Protein AF-0000000078125595 (afdb_homodimer)

Sequence (808 aa):
MGKLLESARPFLRGELESIDKNLPSLVKVLQSVGAGECWHKHGTFLEHLVDIYRILKIWKAPDSVCLCGLFHSAYSNSYVNLAIFDPSTGRDVVRRHVGEAAERLIHLFCIVPRQPLIHDDLLFHYTDDELRDHLKQSEAAVSGDSDDNCNCNWRKKVQSLVPADGIRVKHIKTGEDVLVSRRIVATFVMMTMADFSDQLFGFQDALFDNGDGRLEFTGNKYGALWPGDGKPGLWMNSISRMAALYTLLVREEQVFIRERGGDANLNISRDENLQLVVPPVFENCTRVLDAGEQLAARDLYWEAVCDSDSHDSASLLNSCIEKNPFIGEPHVVLGQAYLTQRKYEEAEKEAETGLRLLLEWASSWDKRMSWQGWIAWARVLLMKARERSWPQTSWGILNLGLVEMGKLLESARPFLRGELESIDKNLPSLVKVLQSVGAGECWHKHGTFLEHLVDIYRILKIWKAPDSVCLCGLFHSAYSNSYVNLAIFDPSTGRDVVRRHVGEAAERLIHLFCIVPRQPLIHDDLLFHYTDDELRDHLKQSEAAVSGDSDDNCNCNWRKKVQSLVPADGIRVKHIKTGEDVLVSRRIVATFVMMTMADFSDQLFGFQDALFDNGDGRLEFTGNKYGALWPGDGKPGLWMNSISRMAALYTLLVREEQVFIRERGGDANLNISRDENLQLVVPPVFENCTRVLDAGEQLAARDLYWEAVCDSDSHDSASLLNSCIEKNPFIGEPHVVLGQAYLTQRKYEEAEKEAETGLRLLLEWASSWDKRMSWQGWIAWARVLLMKARERSWPQTSWGILNLGLVE

pLDDT: mean 91.84, std 10.8, range [42.28, 98.88]

Foldseek 3Di:
DVVLCVQCVCVLVVVVCVLPVLRVVLLVLLVVLPQQVDDDQLHTSSVLLVLLLLQCVSLVFDLLLSLCSNQLQCCHAPPDNDHSDDVPDDLVVVCVRRNDSNSVLSVCSRFFPLVCLLQVLFLVVDDLVRLLVLLVVLVCLQVVVDPPPPPDPNLVVLCVSANQLADWGAGPPPGDTDGDALVSNLSSLVSVLLSCLARDAVQQCQCQVVLLLQPNSNRHNVVRDPPHPLFQGSCQQVSLSSLSSSVSSLSSVVSVQVVVPHPPDQDVSNPSVGDRGFQPAPNRSNDRAHSNLQSQLSVLQCCLVPPDDLVVNLVSLVSSCVSPVLAQQSLLSNLVSCLLVLVLVSSLVSLVSSLVSLSSSSAHSRPVDGSSVSNFSSVLSNVCSVVSDDDPDPVRVVPGGDPD/DVVLCVQCVCVLVVVVCVLPVLRVVLLVLLVVLPQQVDDDQLHTSSVLLVLLLLQCVSLVFDLLLSLCSNQLQCCHAPPDPDHSDDVPDDLVVVCVRRNDSNSVLSVCSRFFPLVCLLPVLFLVVDDLVRLLVLLVVLVCLQVPVDPPPPPDPNLVVLCVSANQLADWGAGPPPGDTDGDALVSNLSSLVSVLLSCLARDAVQQCQCQVVLLLQPNSNRHNVVRDPPHPLFQGSCQQVSLSSLSSSVSSLSSNVSVQVVVPHPPDQDVSNPSVGDDGFQPACNRSNDRAHSNLQSQLSVLQCCLVPPDDLVVNLVSLVSSCVSPVLAQQSLLSNLVSCLLVLVLVSSLVSLVSSLVSLSSSSAHSRPVDGSSVSNFSSVLSNVCSVVSDDDPDPVRVVPGGDPD

Radius of gyration: 28.15 Å; Cα contacts (8 Å, |Δi|>4): 1427; chains: 2; bounding box: 60×98×60 Å

Nearest PDB structures (foldseek):
  6hpg-assembly1_A  TM=8.555E-01  e=2.573E-01  Arabidopsis thaliana
  6q3q-assembly1_B  TM=5.707E-01  e=4.550E-01  Arabidopsis
  3uq3-assembly1_A  TM=3.865E-01  e=7.701E-01  Saccharomyces cerevisiae S288C
  7kw7-assembly1_E  TM=2.885E-01  e=3.497E-01  Homo sapiens
  8sxg-assembly1_C  TM=3.159E-01  e=5.422E-01  Pseudomonas aeruginosa

Secondary structure (DSSP, 8-state):
-HHHHHHHHHHHHT-HHHH-TTHHHHHHHHHHTTGGGSEETTEEHHHHHHHHHHHHHHTT--HHHHHHHHTTTTT--SS-S--SS-TT--HHHHHHHH-HHHHHHHHHHHHS-HHIIIIITTGGG--HHHHHHHHHHHHHHHHT--------HHHHHHHHHS-TT-EEEE-TTT--EEEE-HHHHHHHHHHHHHHHHHH-BHHHHHHTT-TTS--------TTPPSSTT-PBPS-HHHHHHHHHHHHHHHHHHHHHHHHTT-TTS--GGGTTTS-----SHHHHHT----HHHHHHHHHHHHHHHHT--HHHHHHHHHHHHHH-TT-SHHHHHHHHHHHHTT-HHHHHHHHHHHHHHHHHHTS-SSTTS-HHHHHHHHHHHHHHHHHT----SHHHHHT-----/-HHHHHHHHHHHHT-HHHH-TTHHHHHHHHHHTTGGGSEETTEEHHHHHHHHHHHHHHTT--HHHHHHHHTTTTT--SS-S--SS-TT--HHHHHHHH-HHHHHHHHHHHHS-HHIIIIITTGGG--HHHHHHHHHHHHHHHHT--------HHHHHHHHHS-TT-EEEE-TTT--EEEE-HHHHHHHHHHHHHHHHHH-BHHHHHHTT-TTS--------TTPPSSTT-PBPS-HHHHHHHHHHHHHHHHHHHHHHHHTT-TTS--GGGTTTSPPP--SHHHHHT----HHHHHHHHHHHHHHHHT--HHHHHHHHHHHHHH-TT-SHHHHHHHHHHHHTT-HHHHHHHHHHHHHHHHHHTS-SSTTS-HHHHHHHHHHHHHHHHHT----SHHHHHT-----

InterPro domains:
  IPR011990 Tetratricopeptide-like helical domain superfamily [SSF48452] (290-382)
  IPR049202 Domain of unknown function DUF6817 [PF20680] (29-114)

Solvent-accessible surface area (backbone atoms only — not comparable to full-atom values): 40906 Å² total; per-residue (Å²): 104,69,68,60,50,57,68,44,42,39,69,41,31,64,37,44,50,79,77,36,76,58,45,54,59,54,52,46,53,46,25,75,55,39,30,28,53,10,23,36,90,69,24,22,38,36,60,51,23,53,43,34,22,49,26,33,49,71,38,58,42,46,67,44,56,22,48,18,38,47,42,44,38,41,77,23,30,86,68,30,78,39,48,58,37,58,87,79,57,51,70,64,62,52,25,72,74,62,33,64,71,13,36,52,51,21,51,50,58,26,35,43,51,55,66,56,47,52,40,68,60,44,53,68,75,49,54,72,66,53,49,54,52,34,52,56,52,49,51,41,60,72,70,59,74,50,84,64,82,56,89,38,72,51,55,56,49,47,41,70,65,46,26,82,87,23,42,76,44,51,29,69,85,80,56,45,81,39,83,41,24,40,53,55,50,36,49,50,47,53,50,47,42,47,48,47,50,65,49,54,28,30,39,55,30,50,17,18,60,29,85,68,13,60,64,78,66,77,36,65,36,46,62,58,56,74,66,34,67,50,43,54,34,49,49,63,24,43,42,22,45,47,30,34,52,34,44,52,50,53,50,48,51,52,51,51,39,50,73,73,71,40,80,85,68,74,46,65,90,42,42,59,82,58,74,84,64,71,44,64,46,52,78,50,23,69,37,72,53,57,29,65,41,45,51,51,18,51,50,31,41,50,41,28,47,54,71,44,54,60,80,57,18,45,59,31,26,50,54,15,38,72,50,41,74,76,55,16,66,57,29,29,44,35,12,51,49,26,36,68,68,67,36,27,68,63,8,28,52,26,8,49,52,11,39,48,37,36,57,54,55,52,40,36,67,59,55,48,40,49,48,54,20,53,47,17,44,20,49,37,46,28,52,28,22,72,66,65,53,67,65,86,31,24,68,48,56,68,26,52,49,47,72,127,105,69,67,59,49,59,66,45,42,39,68,42,32,64,37,45,51,78,77,35,75,57,45,55,59,53,50,48,53,44,24,73,55,40,30,27,53,11,23,36,89,70,22,23,39,38,59,51,23,53,44,34,21,48,25,33,48,71,36,59,42,47,67,42,54,22,49,18,37,48,42,45,37,41,77,22,31,85,68,31,79,39,46,58,37,57,88,79,57,50,70,63,62,52,24,72,73,62,32,64,72,15,35,52,51,21,51,49,58,26,35,43,51,54,65,56,49,52,40,68,60,44,53,68,75,50,53,72,66,54,49,54,52,34,51,56,54,48,50,40,62,73,69,59,75,50,85,64,84,55,90,38,73,50,55,57,50,47,41,70,64,45,26,81,88,24,43,78,44,49,28,68,87,82,54,46,82,38,81,40,26,40,51,55,52,36,49,50,48,53,50,46,42,47,48,46,52,66,49,53,28,30,41,55,29,51,18,19,59,31,84,68,13,60,62,78,67,77,34,67,36,46,62,58,54,75,67,33,66,50,44,52,35,50,47,61,25,43,43,22,44,46,30,35,50,36,44,52,50,53,50,48,52,51,52,52,40,51,72,72,68,40,80,83,68,73,46,67,90,44,41,60,82,57,76,85,62,70,43,64,44,52,78,52,22,69,37,73,53,57,29,65,40,46,51,51,18,52,51,30,40,49,40,26,46,54,71,46,56,59,79,58,17,45,59,31,26,52,54,14,38,72,50,41,73,76,55,16,66,55,29,30,43,35,13,50,51,26,36,68,69,66,35,28,67,63,9,28,53,26,8,49,52,11,40,48,36,34,58,53,54,52,40,35,65,57,56,48,40,48,48,54,20,53,49,16,45,20,51,37,46,28,52,28,22,74,66,64,54,66,63,86,30,25,67,48,55,68,23,52,47,45,73,128

Structure (mmCIF, N/CA/C/O backbone):
data_AF-0000000078125595-model_v1
#
loop_
_entity.id
_entity.type
_entity.pdbx_description
1 polymer 'Putative tetratricopeptide-like helical domain-containing protein'
#
loop_
_atom_site.group_PDB
_atom_site.id
_atom_site.type_symbol
_atom_site.label_atom_id
_atom_site.label_alt_id
_atom_site.label_comp_id
_atom_site.label_asym_id
_atom_site.label_entity_id
_atom_site.label_seq_id
_atom_site.pdbx_PDB_ins_code
_atom_site.Cartn_x
_atom_site.Cartn_y
_atom_site.Cartn_z
_atom_site.occupancy
_atom_site.B_iso_or_equiv
_atom_site.auth_seq_id
_atom_site.auth_comp_id
_atom_site.auth_asym_id
_atom_site.auth_atom_id
_atom_site.pdbx_PDB_model_num
ATOM 1 N N . MET A 1 1 ? -16.672 -19.547 3.98 1 73.44 1 MET A N 1
ATOM 2 C CA . MET A 1 1 ? -16.219 -18.172 4.203 1 73.44 1 MET A CA 1
ATOM 3 C C . MET A 1 1 ? -15.586 -18.016 5.586 1 73.44 1 MET A C 1
ATOM 5 O O . MET A 1 1 ? -14.492 -17.484 5.719 1 73.44 1 MET A O 1
ATOM 9 N N . GLY A 1 2 ? -16.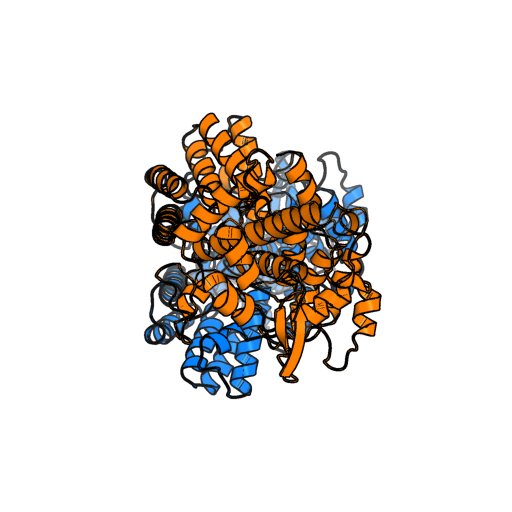203 -18.656 6.547 1 75.06 2 GLY A N 1
ATOM 10 C CA . GLY A 1 2 ? -15.719 -18.516 7.91 1 75.06 2 GLY A CA 1
ATOM 11 C C . GLY A 1 2 ? -14.312 -19.062 8.094 1 75.06 2 GLY A C 1
ATOM 12 O O . GLY A 1 2 ? -13.453 -18.391 8.664 1 75.06 2 GLY A O 1
ATOM 13 N N . LYS A 1 3 ? -14.016 -20.25 7.512 1 83.5 3 LYS A N 1
ATOM 14 C CA . LYS A 1 3 ? -12.703 -20.875 7.672 1 83.5 3 LYS A CA 1
ATOM 15 C C . LYS A 1 3 ? -11.625 -20.094 6.922 1 83.5 3 LYS A C 1
ATOM 17 O O . LYS A 1 3 ? -10.5 -19.938 7.414 1 83.5 3 LYS A O 1
ATOM 22 N N . LEU A 1 4 ? -12 -19.578 5.754 1 86.12 4 LEU A N 1
ATOM 23 C CA . LEU A 1 4 ? -11.055 -18.812 4.957 1 86.12 4 LEU A CA 1
ATOM 24 C C . LEU A 1 4 ? -10.68 -17.516 5.668 1 86.12 4 LEU A C 1
ATOM 26 O O . LEU A 1 4 ? -9.508 -17.141 5.719 1 86.12 4 LEU A O 1
ATOM 30 N N . LEU A 1 5 ? -11.656 -16.828 6.203 1 85.06 5 LEU A N 1
ATOM 31 C CA . LEU A 1 5 ? -11.391 -15.594 6.922 1 85.06 5 LEU A CA 1
ATOM 32 C C . LEU A 1 5 ? -10.562 -15.859 8.172 1 85.06 5 LEU A C 1
ATOM 34 O O . LEU A 1 5 ? -9.68 -15.07 8.516 1 85.06 5 LEU A O 1
ATOM 38 N N . GLU A 1 6 ? -10.844 -16.969 8.797 1 89.5 6 GLU A N 1
ATOM 39 C CA . GLU A 1 6 ? -10.086 -17.328 9.992 1 89.5 6 GLU A CA 1
ATOM 40 C C . GLU A 1 6 ? -8.617 -17.562 9.672 1 89.5 6 GLU A C 1
ATOM 42 O O . GLU A 1 6 ? -7.734 -17.203 10.453 1 89.5 6 GLU A O 1
ATOM 47 N N . SER A 1 7 ? -8.406 -18.172 8.539 1 90.81 7 SER A N 1
ATOM 48 C CA . SER A 1 7 ? -7.031 -18.438 8.133 1 90.81 7 SER A CA 1
ATOM 49 C C . SER A 1 7 ? -6.297 -17.156 7.758 1 90.81 7 SER A C 1
ATOM 51 O O . SER A 1 7 ? -5.074 -17.078 7.879 1 90.81 7 SER A O 1
ATOM 53 N N . ALA A 1 8 ? -6.996 -16.156 7.332 1 94.25 8 ALA A N 1
ATOM 54 C CA . ALA A 1 8 ? -6.402 -14.898 6.863 1 94.25 8 ALA A CA 1
ATOM 55 C C . ALA A 1 8 ? -6.258 -13.898 8.008 1 94.25 8 ALA A C 1
ATOM 57 O O . ALA A 1 8 ? -5.43 -12.984 7.941 1 94.25 8 ALA A O 1
ATOM 58 N N . ARG A 1 9 ? -7.016 -14.031 9.07 1 93.31 9 ARG A N 1
ATOM 59 C CA . ARG A 1 9 ? -7.164 -13.047 10.141 1 93.31 9 ARG A CA 1
ATOM 60 C C . ARG A 1 9 ? -5.82 -12.742 10.789 1 93.31 9 ARG A C 1
ATOM 62 O O . ARG A 1 9 ? -5.516 -11.578 11.07 1 93.31 9 ARG A O 1
ATOM 69 N N . PRO A 1 10 ? -4.984 -13.773 11.07 1 94.31 10 PRO A N 1
ATOM 70 C CA . PRO A 1 10 ? -3.693 -13.453 11.68 1 94.31 10 PRO A CA 1
ATOM 71 C C . PRO A 1 10 ? -2.857 -12.5 10.82 1 94.31 10 PRO A C 1
ATOM 73 O O . PRO A 1 10 ? -2.123 -11.664 11.359 1 94.31 10 PRO A O 1
ATOM 76 N N . PHE A 1 11 ? -2.965 -12.656 9.516 1 95 11 PHE A N 1
ATOM 77 C CA . PHE A 1 11 ? -2.242 -11.758 8.625 1 95 11 PHE A CA 1
ATOM 78 C C . PHE A 1 11 ? -2.854 -10.359 8.648 1 95 11 PHE A C 1
ATOM 80 O O . PHE A 1 11 ? -2.135 -9.359 8.586 1 95 11 PHE A O 1
ATOM 87 N N . LEU A 1 12 ? -4.176 -10.258 8.734 1 93.5 12 LEU A N 1
ATOM 88 C CA . LEU A 1 12 ? -4.875 -8.984 8.773 1 93.5 12 LEU A CA 1
ATOM 89 C C . LEU A 1 12 ? -4.578 -8.234 10.062 1 93.5 12 LEU A C 1
ATOM 91 O O . LEU A 1 12 ? -4.461 -7.004 10.062 1 93.5 12 LEU A O 1
ATOM 95 N N . ARG A 1 13 ? -4.359 -8.961 11.133 1 91 13 ARG A N 1
ATOM 96 C CA . ARG A 1 13 ? -4.145 -8.367 12.445 1 91 13 ARG A CA 1
ATOM 97 C C . ARG A 1 13 ? -2.658 -8.18 12.727 1 91 13 ARG A C 1
ATOM 99 O O . ARG A 1 13 ? -2.283 -7.453 13.648 1 91 13 ARG A O 1
ATOM 106 N N . GLY A 1 14 ? -1.825 -8.852 11.922 1 90.62 14 GLY A N 1
ATOM 107 C CA . GLY A 1 14 ? -0.392 -8.797 12.164 1 90.62 14 GLY A CA 1
ATOM 108 C C . GLY A 1 14 ? 0.06 -9.727 13.273 1 90.62 14 GLY A C 1
ATOM 109 O O . GLY A 1 14 ? 1.104 -9.508 13.883 1 90.62 14 GLY A O 1
ATOM 110 N N . GLU A 1 15 ? -0.736 -10.703 13.531 1 92.38 15 GLU A N 1
ATOM 111 C CA . GLU A 1 15 ? -0.399 -11.68 14.562 1 92.38 15 GLU A CA 1
ATOM 112 C C . GLU A 1 15 ? 0.385 -12.852 13.977 1 92.38 15 GLU A C 1
ATOM 114 O O . GLU A 1 15 ? -0.073 -14 14.023 1 92.38 15 GLU A O 1
ATOM 119 N N . LEU A 1 16 ? 1.575 -12.547 13.625 1 94 16 LEU A N 1
ATOM 120 C CA . LEU A 1 16 ? 2.393 -13.516 12.898 1 94 16 LEU A CA 1
ATOM 121 C C . LEU A 1 16 ? 2.715 -14.719 13.773 1 94 16 LEU A C 1
ATOM 123 O O . LEU A 1 16 ? 2.84 -15.836 13.273 1 94 16 LEU A O 1
ATOM 127 N N . GLU A 1 17 ? 2.836 -14.5 15.062 1 94.06 17 GLU A N 1
ATOM 128 C CA . GLU A 1 17 ? 3.172 -15.578 15.992 1 94.06 17 GLU A CA 1
ATOM 129 C C . GLU A 1 17 ? 2.068 -16.625 16.031 1 94.06 17 GLU A C 1
ATOM 131 O O . GLU A 1 17 ? 2.322 -17.781 16.375 1 94.06 17 GLU A O 1
ATOM 136 N N . SER A 1 18 ? 0.9 -16.188 15.75 1 94.06 18 SER A N 1
ATOM 137 C CA . SER A 1 18 ? -0.222 -17.125 15.742 1 94.06 18 SER A CA 1
ATOM 138 C C . SER A 1 18 ? -0.17 -18.031 14.523 1 94.06 18 SER A C 1
ATOM 140 O O . SER A 1 18 ? -0.775 -19.109 14.523 1 94.06 18 SER A O 1
ATOM 142 N N . ILE A 1 19 ? 0.501 -17.656 13.484 1 95.25 19 ILE A N 1
ATOM 143 C CA . ILE A 1 19 ? 0.686 -18.469 12.289 1 95.25 19 ILE A CA 1
ATOM 144 C C . ILE A 1 19 ? 1.816 -19.469 12.516 1 95.25 19 ILE A C 1
ATOM 146 O O . ILE A 1 19 ? 1.659 -20.656 12.25 1 95.25 19 ILE A O 1
ATOM 150 N N . ASP A 1 20 ? 2.887 -18.984 12.906 1 95 20 ASP A N 1
ATOM 151 C CA . ASP A 1 20 ? 4.098 -19.719 13.258 1 95 20 ASP A CA 1
ATOM 152 C C . ASP A 1 20 ? 4.898 -18.984 14.328 1 95 20 ASP A C 1
ATOM 154 O O . ASP A 1 20 ? 5.234 -17.812 14.148 1 95 20 ASP A O 1
ATOM 158 N N . LYS A 1 21 ? 5.266 -19.641 15.367 1 95.06 21 LYS A N 1
ATOM 159 C CA . LYS A 1 21 ? 5.934 -19.031 16.516 1 95.06 21 LYS A CA 1
ATOM 160 C C . LYS A 1 21 ? 7.242 -18.359 16.094 1 95.06 21 LYS A C 1
ATOM 162 O O . LYS A 1 21 ? 7.66 -17.375 16.703 1 95.06 21 LYS A O 1
ATOM 167 N N . ASN A 1 22 ? 7.852 -18.859 15.07 1 95.81 22 ASN A N 1
ATOM 168 C CA . ASN A 1 22 ? 9.156 -18.344 14.656 1 95.81 22 ASN A CA 1
ATOM 169 C C . ASN A 1 22 ? 9.023 -17.234 13.617 1 95.81 22 ASN A C 1
ATOM 171 O O . ASN A 1 22 ? 10.008 -16.562 13.289 1 95.81 22 ASN A O 1
ATOM 175 N N . LEU A 1 23 ? 7.898 -17.016 13.109 1 96.69 23 LEU A N 1
ATOM 176 C CA . LEU A 1 23 ? 7.699 -16.141 11.961 1 96.69 23 LEU A CA 1
ATOM 177 C C . LEU A 1 23 ? 8.133 -14.719 12.289 1 96.69 23 LEU A C 1
ATOM 179 O O . LEU A 1 23 ? 8.789 -14.062 11.484 1 96.69 23 LEU A O 1
ATOM 183 N N . PRO A 1 24 ? 7.789 -14.148 13.523 1 94.38 24 PRO A N 1
ATOM 184 C CA . PRO A 1 24 ? 8.258 -12.797 13.836 1 94.38 24 PRO A CA 1
ATOM 185 C C . PRO A 1 24 ? 9.781 -12.672 13.797 1 94.38 24 PRO A C 1
ATOM 187 O O . PRO A 1 24 ? 10.312 -11.688 13.289 1 94.38 24 PRO A O 1
ATOM 190 N N . SER A 1 25 ? 10.43 -13.656 14.328 1 94.75 25 SER A N 1
ATOM 191 C CA . SER A 1 25 ? 11.891 -13.648 14.336 1 94.75 25 SER A CA 1
ATOM 192 C C . SER A 1 25 ? 12.453 -13.75 12.922 1 94.75 25 SER A C 1
ATOM 194 O O . SER A 1 25 ? 13.469 -13.133 12.609 1 94.75 25 SER A O 1
ATOM 196 N N . LEU A 1 26 ? 11.875 -14.562 12.102 1 95.31 26 LEU A N 1
ATOM 197 C CA . LEU A 1 26 ? 12.312 -14.711 10.719 1 95.31 26 LEU A CA 1
ATOM 198 C C . LEU A 1 26 ? 12.148 -13.406 9.953 1 95.31 26 LEU A C 1
ATOM 200 O O . LEU A 1 26 ? 13.023 -13.016 9.18 1 95.31 26 LEU A O 1
ATOM 204 N N . VAL A 1 27 ? 11.07 -12.703 10.172 1 94.81 27 VAL A N 1
ATOM 205 C CA . VAL A 1 27 ? 10.836 -11.406 9.547 1 94.81 27 VAL A CA 1
ATOM 206 C C . VAL A 1 27 ? 11.867 -10.398 10.031 1 94.81 27 VAL A C 1
ATOM 208 O O . VAL A 1 27 ? 12.367 -9.586 9.258 1 94.81 27 VAL A O 1
ATOM 211 N N . LYS A 1 28 ? 12.203 -10.461 11.305 1 92.94 28 LYS A N 1
ATOM 212 C CA . LYS A 1 28 ? 13.211 -9.57 11.875 1 92.94 28 LYS A CA 1
ATOM 213 C C . LYS A 1 28 ? 14.57 -9.781 11.203 1 92.94 28 LYS A C 1
ATOM 215 O O . LYS A 1 28 ? 15.336 -8.828 11.039 1 92.94 28 LYS A O 1
ATOM 220 N N . VAL A 1 29 ? 14.867 -11 10.914 1 90.38 29 VAL A N 1
ATOM 221 C CA . VAL A 1 29 ? 16.109 -11.297 10.211 1 90.38 29 VAL A CA 1
ATOM 222 C C . VAL A 1 29 ? 16.125 -10.57 8.875 1 90.38 29 VAL A C 1
ATOM 224 O O . VAL A 1 29 ? 17.125 -9.938 8.516 1 90.38 29 VAL A O 1
ATOM 227 N N . LEU A 1 30 ? 15.047 -10.656 8.117 1 90.88 30 LEU A N 1
ATOM 228 C CA . LEU A 1 30 ? 14.953 -9.992 6.828 1 90.88 30 LEU A CA 1
ATOM 229 C C . LEU A 1 30 ? 15.055 -8.477 6.984 1 90.88 30 LEU A C 1
ATOM 231 O O . LEU A 1 30 ? 15.68 -7.801 6.164 1 90.88 30 LEU A O 1
ATOM 235 N N . GLN A 1 31 ? 14.422 -7.938 8.039 1 90.62 31 GLN A N 1
ATOM 236 C CA . GLN A 1 31 ? 14.492 -6.512 8.336 1 90.62 31 GLN A CA 1
ATOM 237 C C . GLN A 1 31 ? 15.93 -6.082 8.625 1 90.62 31 GLN A C 1
ATOM 239 O O . GLN A 1 31 ? 16.375 -5.039 8.148 1 90.62 31 GLN A O 1
ATOM 244 N N . SER A 1 32 ? 16.641 -6.867 9.328 1 86.69 32 SER A N 1
ATOM 245 C CA . SER A 1 32 ? 17.984 -6.527 9.797 1 86.69 32 SER A CA 1
ATOM 246 C C . SER A 1 32 ? 18.969 -6.441 8.633 1 86.69 32 SER A C 1
ATOM 248 O O . SER A 1 32 ? 19.969 -5.727 8.711 1 86.69 32 SER A O 1
ATOM 250 N N . VAL A 1 33 ? 18.594 -7.125 7.562 1 83.62 33 VAL A N 1
ATOM 251 C CA . VAL A 1 33 ? 19.516 -7.105 6.434 1 83.62 33 VAL A CA 1
ATOM 252 C C . VAL A 1 33 ? 19.062 -6.086 5.398 1 83.62 33 VAL A C 1
ATOM 254 O O . VAL A 1 33 ? 19.578 -6.039 4.285 1 83.62 33 VAL A O 1
ATOM 257 N N . GLY A 1 34 ? 18.062 -5.32 5.703 1 84.56 34 GLY A N 1
ATOM 258 C CA . GLY A 1 34 ? 17.703 -4.152 4.914 1 84.56 34 GLY A CA 1
ATOM 259 C C . GLY A 1 34 ? 16.703 -4.461 3.818 1 84.56 34 GLY A C 1
ATOM 260 O O . GLY A 1 34 ? 16.547 -3.689 2.869 1 84.56 34 GLY A O 1
ATOM 261 N N . ALA A 1 35 ? 15.992 -5.633 3.865 1 88.5 35 ALA A N 1
ATOM 262 C CA . ALA A 1 35 ? 15.016 -5.996 2.838 1 88.5 35 ALA A CA 1
ATOM 263 C C . ALA A 1 35 ? 13.945 -4.922 2.686 1 88.5 35 ALA A C 1
ATOM 265 O O . ALA A 1 35 ? 13.406 -4.723 1.595 1 88.5 35 ALA A O 1
ATOM 266 N N . GLY A 1 36 ? 13.695 -4.188 3.777 1 89.94 36 GLY A N 1
ATOM 267 C CA . GLY A 1 36 ? 12.672 -3.154 3.754 1 89.94 36 GLY A CA 1
ATOM 268 C C . GLY A 1 36 ? 13.117 -1.888 3.051 1 89.94 36 GLY A C 1
ATOM 269 O O . GLY A 1 36 ? 12.297 -1.041 2.701 1 89.94 36 GLY A O 1
ATOM 270 N N . GLU A 1 37 ? 14.352 -1.747 2.75 1 89.56 37 GLU A N 1
ATOM 271 C CA . GLU A 1 37 ? 14.914 -0.561 2.107 1 89.56 37 GLU A CA 1
ATOM 272 C C . GLU A 1 37 ? 15.062 -0.766 0.602 1 89.56 37 GLU A C 1
ATOM 274 O O . GLU A 1 37 ? 15.344 0.182 -0.134 1 89.56 37 GLU A O 1
ATOM 279 N N . CYS A 1 38 ? 14.773 -1.966 0.142 1 89.62 38 CYS A N 1
ATOM 280 C CA . CYS A 1 38 ? 15.023 -2.312 -1.252 1 89.62 38 CYS A CA 1
ATOM 281 C C . CYS A 1 38 ? 13.742 -2.26 -2.07 1 89.62 38 CYS A C 1
ATOM 283 O O . CYS A 1 38 ? 12.711 -2.787 -1.646 1 89.62 38 CYS A O 1
ATOM 285 N N . TRP A 1 39 ? 13.867 -1.642 -3.189 1 91.69 39 TRP A N 1
ATOM 286 C CA . TRP A 1 39 ? 12.734 -1.573 -4.102 1 91.69 39 TRP A CA 1
ATOM 287 C C . TRP A 1 39 ? 12.453 -2.936 -4.727 1 91.69 39 TRP A C 1
ATOM 289 O O . TRP A 1 39 ? 13.383 -3.664 -5.082 1 91.69 39 TRP A O 1
ATOM 299 N N . HIS A 1 40 ? 11.141 -3.252 -4.906 1 91.25 40 HIS A N 1
ATOM 300 C CA . HIS A 1 40 ? 10.758 -4.469 -5.609 1 91.25 40 HIS A CA 1
ATOM 301 C C . HIS A 1 40 ? 9.414 -4.305 -6.305 1 91.25 40 HIS A C 1
ATOM 303 O O . HIS A 1 40 ? 8.359 -4.488 -5.684 1 91.25 40 HIS A O 1
ATOM 309 N N . LYS A 1 41 ? 9.445 -4.039 -7.539 1 91.12 41 LYS A N 1
ATOM 310 C CA . LYS A 1 41 ? 8.344 -3.969 -8.5 1 91.12 41 LYS A CA 1
ATOM 311 C C . LYS A 1 41 ? 7.227 -3.064 -7.988 1 91.12 41 LYS A C 1
ATOM 313 O O . LYS A 1 41 ? 7.203 -1.868 -8.289 1 91.12 41 LYS A O 1
ATOM 318 N N . HIS A 1 42 ? 6.328 -3.502 -7 1 89.56 42 HIS A N 1
ATOM 319 C CA . HIS A 1 42 ? 5.203 -2.689 -6.555 1 89.56 42 HIS A CA 1
ATOM 320 C C . HIS A 1 42 ? 5.41 -2.191 -5.129 1 89.56 42 HIS A C 1
ATOM 322 O O . HIS A 1 42 ? 4.465 -1.734 -4.48 1 89.56 42 HIS A O 1
ATOM 328 N N . GLY A 1 43 ? 6.586 -2.229 -4.613 1 91.56 43 GLY A N 1
ATOM 329 C CA . GLY A 1 43 ? 6.879 -1.825 -3.246 1 91.56 43 GLY A CA 1
ATOM 330 C C . GLY A 1 43 ? 8.289 -2.172 -2.812 1 91.56 43 GLY A C 1
ATOM 331 O O . GLY A 1 43 ? 9.25 -1.896 -3.533 1 91.56 43 GLY A O 1
ATOM 332 N N . THR A 1 44 ? 8.359 -2.729 -1.619 1 92.5 44 THR A N 1
ATOM 333 C CA . THR A 1 44 ? 9.68 -3.107 -1.119 1 92.5 44 THR A CA 1
ATOM 334 C C . THR A 1 44 ? 9.867 -4.621 -1.184 1 92.5 44 THR A C 1
ATOM 336 O O . THR A 1 44 ? 8.891 -5.371 -1.225 1 92.5 44 THR A O 1
ATOM 339 N N . PHE A 1 45 ? 11.109 -4.957 -1.117 1 92.75 45 PHE A N 1
ATOM 340 C CA . PHE A 1 45 ? 11.461 -6.375 -1.147 1 92.75 45 PHE A CA 1
ATOM 341 C C . PHE A 1 45 ? 10.891 -7.098 0.067 1 92.75 45 PHE A C 1
ATOM 343 O O . PHE A 1 45 ? 10.383 -8.219 -0.052 1 92.75 45 PHE A O 1
ATOM 350 N N . LEU A 1 46 ? 10.898 -6.512 1.226 1 92.69 46 LEU A N 1
ATOM 351 C CA . LEU A 1 46 ? 10.359 -7.117 2.438 1 92.69 46 LEU A CA 1
ATOM 352 C C . LEU A 1 46 ? 8.867 -7.395 2.285 1 92.69 46 LEU A C 1
ATOM 354 O O . LEU A 1 46 ? 8.398 -8.492 2.605 1 92.69 46 LEU A O 1
ATOM 358 N N . GLU A 1 47 ? 8.133 -6.41 1.841 1 94.06 47 GLU A N 1
ATOM 359 C CA . GLU A 1 47 ? 6.695 -6.582 1.645 1 94.06 47 GLU A CA 1
ATOM 360 C C . GLU A 1 47 ? 6.402 -7.75 0.707 1 94.06 47 GLU A C 1
ATOM 362 O O . GLU A 1 47 ? 5.508 -8.555 0.974 1 94.06 47 GLU A O 1
ATOM 367 N N . HIS A 1 48 ? 7.145 -7.828 -0.36 1 95.06 48 HIS A N 1
ATOM 368 C CA . HIS A 1 48 ? 6.961 -8.898 -1.331 1 95.06 48 HIS A CA 1
ATOM 369 C C . HIS A 1 48 ? 7.195 -10.266 -0.693 1 95.06 48 HIS A C 1
ATOM 371 O O . HIS A 1 48 ? 6.391 -11.188 -0.875 1 95.06 48 HIS A O 1
ATOM 377 N N . LEU A 1 49 ? 8.297 -10.406 0.046 1 95.25 49 LEU A N 1
ATOM 378 C CA . LEU A 1 49 ? 8.641 -11.68 0.666 1 95.25 49 LEU A CA 1
ATOM 379 C C . LEU A 1 49 ? 7.547 -12.125 1.634 1 95.25 49 LEU A C 1
ATOM 381 O O . LEU A 1 49 ? 7.145 -13.289 1.634 1 95.25 49 LEU A O 1
ATOM 385 N N . VAL A 1 50 ? 7.043 -11.219 2.398 1 96.25 50 VAL A N 1
ATOM 386 C CA . VAL A 1 50 ? 6 -11.539 3.371 1 96.25 50 VAL A CA 1
ATOM 387 C C . VAL A 1 50 ? 4.699 -11.867 2.646 1 96.25 50 VAL A C 1
ATOM 389 O O . VAL A 1 50 ? 3.963 -12.766 3.057 1 96.25 50 VAL A O 1
ATOM 392 N N . ASP A 1 51 ? 4.414 -11.172 1.622 1 97.56 51 ASP A N 1
ATOM 393 C CA . ASP A 1 51 ? 3.207 -11.43 0.843 1 97.56 51 ASP A CA 1
ATOM 394 C C . ASP A 1 51 ? 3.238 -12.828 0.23 1 97.56 51 ASP A C 1
ATOM 396 O O . ASP A 1 51 ? 2.221 -13.523 0.208 1 97.56 51 ASP A O 1
ATOM 400 N N . ILE A 1 52 ? 4.391 -13.227 -0.291 1 97.81 52 ILE A N 1
ATOM 401 C CA . ILE A 1 52 ? 4.492 -14.562 -0.877 1 97.81 52 ILE A CA 1
ATOM 402 C C . ILE A 1 52 ? 4.258 -15.617 0.2 1 97.81 52 ILE A C 1
ATOM 404 O O . ILE A 1 52 ? 3.562 -16.609 -0.034 1 97.81 52 ILE A O 1
ATOM 408 N N . TYR A 1 53 ? 4.871 -15.422 1.341 1 98.25 53 TYR A N 1
ATOM 409 C CA . TYR A 1 53 ? 4.609 -16.328 2.457 1 98.25 53 TYR A CA 1
ATOM 410 C C . TYR A 1 53 ? 3.117 -16.422 2.748 1 98.25 53 TYR A C 1
ATOM 412 O O . TYR A 1 53 ? 2.576 -17.516 2.91 1 98.25 53 TYR A O 1
ATOM 420 N N . ARG A 1 54 ? 2.455 -15.289 2.826 1 98.19 54 ARG A N 1
ATOM 421 C CA . ARG A 1 54 ? 1.026 -15.234 3.115 1 98.19 54 ARG A CA 1
ATOM 422 C C . ARG A 1 54 ? 0.226 -16.016 2.078 1 98.19 54 ARG A C 1
ATOM 424 O O . ARG A 1 54 ? -0.632 -16.828 2.428 1 98.19 54 ARG A O 1
ATOM 431 N N . ILE A 1 55 ? 0.498 -15.789 0.822 1 98.69 55 ILE A N 1
ATOM 432 C CA . ILE A 1 55 ? -0.232 -16.438 -0.26 1 98.69 55 ILE A CA 1
ATOM 433 C C . ILE A 1 55 ? -0.087 -17.953 -0.138 1 98.69 55 ILE A C 1
ATOM 435 O O . ILE A 1 55 ? -1.083 -18.688 -0.146 1 98.69 55 ILE A O 1
ATOM 439 N N . LEU A 1 56 ? 1.143 -18.391 0.013 1 98.69 56 LEU A N 1
ATOM 440 C CA . LEU A 1 56 ? 1.412 -19.828 0.075 1 98.69 56 LEU A CA 1
ATOM 441 C C . LEU A 1 56 ? 0.77 -20.453 1.311 1 98.69 56 LEU A C 1
ATOM 443 O O . LEU A 1 56 ? 0.251 -21.562 1.252 1 98.69 56 LEU A O 1
ATOM 447 N N . LYS A 1 57 ? 0.804 -19.719 2.414 1 98.19 57 LYS A N 1
ATOM 448 C CA . LYS A 1 57 ? 0.196 -20.219 3.643 1 98.19 57 LYS A CA 1
ATOM 449 C C . LYS A 1 57 ? -1.317 -20.359 3.496 1 98.19 57 LYS A C 1
ATOM 451 O O . LYS A 1 57 ? -1.906 -21.344 3.922 1 98.19 57 LYS A O 1
ATOM 456 N N . ILE A 1 58 ? -1.925 -19.391 2.906 1 97.88 58 ILE A N 1
ATOM 457 C CA . ILE A 1 58 ? -3.371 -19.406 2.709 1 97.88 58 ILE A CA 1
ATOM 458 C C . ILE A 1 58 ? -3.744 -20.5 1.708 1 97.88 58 ILE A C 1
ATOM 460 O O . ILE A 1 58 ? -4.789 -21.141 1.84 1 97.88 58 ILE A O 1
ATOM 464 N N . TRP A 1 59 ? -2.867 -20.719 0.725 1 98.12 59 TRP A N 1
ATOM 465 C CA . TRP A 1 59 ? -3.068 -21.797 -0.235 1 98.12 59 TRP A CA 1
ATOM 466 C C . TRP A 1 59 ? -2.775 -23.156 0.401 1 98.12 59 TRP A C 1
ATOM 468 O O . TRP A 1 59 ? -2.893 -24.188 -0.254 1 98.12 59 TRP A O 1
ATOM 478 N N . LYS A 1 60 ? -2.336 -23.219 1.669 1 97.19 60 LYS A N 1
ATOM 479 C CA . LYS A 1 60 ? -2.111 -24.406 2.488 1 97.19 60 LYS A CA 1
ATOM 480 C C . LYS A 1 60 ? -0.89 -25.188 2.008 1 97.19 60 LYS A C 1
ATOM 482 O O . LYS A 1 60 ? -0.845 -26.422 2.117 1 97.19 60 LYS A O 1
ATOM 487 N N . ALA A 1 61 ? 0.021 -24.5 1.39 1 98.12 61 ALA A N 1
ATOM 488 C CA . ALA A 1 61 ? 1.283 -25.141 1.021 1 98.12 61 ALA A CA 1
ATOM 489 C C . ALA A 1 61 ? 2.043 -25.609 2.258 1 98.12 61 ALA A C 1
ATOM 491 O O . ALA A 1 61 ? 1.844 -25.078 3.355 1 98.12 61 ALA A O 1
ATOM 492 N N . PRO A 1 62 ? 2.916 -26.609 2.096 1 98 62 PRO A N 1
ATOM 493 C CA . PRO A 1 62 ? 3.734 -27.062 3.223 1 98 62 PRO A CA 1
ATOM 494 C C . PRO A 1 62 ? 4.621 -25.969 3.795 1 98 62 PRO A C 1
ATOM 496 O O . PRO A 1 62 ? 5.023 -25.047 3.068 1 98 62 PRO A O 1
ATOM 499 N N . ASP A 1 63 ? 4.973 -26.109 5.043 1 97.5 63 ASP A N 1
ATOM 500 C CA . ASP A 1 63 ? 5.75 -25.094 5.738 1 97.5 63 ASP A CA 1
ATOM 501 C C . ASP A 1 63 ? 7.074 -24.828 5.023 1 97.5 63 ASP A C 1
ATOM 503 O O . ASP A 1 63 ? 7.527 -23.688 4.945 1 97.5 63 ASP A O 1
ATOM 507 N N . SER A 1 64 ? 7.648 -25.875 4.555 1 97.94 64 SER A N 1
ATOM 508 C CA . SER A 1 64 ? 8.922 -25.719 3.861 1 97.94 64 SER A CA 1
ATOM 509 C C . SER A 1 64 ? 8.766 -24.844 2.619 1 97.94 64 SER A C 1
ATOM 511 O O . SER A 1 64 ? 9.641 -24.031 2.303 1 97.94 64 SER A O 1
ATOM 513 N N . VAL A 1 65 ? 7.652 -24.969 1.912 1 98.56 65 VAL A N 1
ATOM 514 C CA . VAL A 1 65 ? 7.387 -24.188 0.716 1 98.56 65 VAL A CA 1
ATOM 515 C C . VAL A 1 65 ? 7.094 -22.734 1.108 1 98.56 65 VAL A C 1
ATOM 517 O O . VAL A 1 65 ? 7.555 -21.797 0.448 1 98.56 65 VAL A O 1
ATOM 520 N N . CYS A 1 66 ? 6.34 -22.531 2.203 1 98.56 66 CYS A N 1
ATOM 521 C CA . CYS A 1 66 ? 6.055 -21.188 2.695 1 98.56 66 CYS A CA 1
ATOM 522 C C . CYS A 1 66 ? 7.34 -20.469 3.088 1 98.56 66 CYS A C 1
ATOM 524 O O . CYS A 1 66 ? 7.52 -19.297 2.766 1 98.56 66 CYS A O 1
ATOM 526 N N . LEU A 1 67 ? 8.18 -21.172 3.74 1 97.88 67 LEU A N 1
ATOM 527 C CA . LEU A 1 67 ? 9.445 -20.594 4.16 1 97.88 67 LEU A CA 1
ATOM 528 C C . LEU A 1 67 ? 10.344 -20.312 2.957 1 97.88 67 LEU A C 1
ATOM 530 O O . LEU A 1 67 ? 11.109 -19.344 2.951 1 97.88 67 LEU A O 1
ATOM 534 N N . CYS A 1 68 ? 10.273 -21.188 1.968 1 97.19 68 CYS A N 1
ATOM 535 C CA . CYS A 1 68 ? 10.961 -20.891 0.716 1 97.19 68 CYS A CA 1
ATOM 536 C C . CYS A 1 68 ? 10.453 -19.594 0.11 1 97.19 68 CYS A C 1
ATOM 538 O O . CYS A 1 68 ? 11.25 -18.781 -0.37 1 97.19 68 CYS A O 1
ATOM 540 N N . GLY A 1 69 ? 9.172 -19.406 0.153 1 97.38 69 GLY A N 1
ATOM 541 C CA . GLY A 1 69 ? 8.602 -18.156 -0.305 1 97.38 69 GLY A CA 1
ATOM 542 C C . GLY A 1 69 ? 9.141 -16.953 0.448 1 97.38 69 GLY A C 1
ATOM 543 O O . GLY A 1 69 ? 9.477 -15.93 -0.159 1 97.38 69 GLY A O 1
ATOM 544 N N . LEU A 1 70 ? 9.281 -17.031 1.732 1 96.75 70 LEU A N 1
ATOM 545 C CA . LEU A 1 70 ? 9.742 -15.945 2.592 1 96.75 70 LEU A CA 1
ATOM 546 C C . LEU A 1 70 ? 11.211 -15.633 2.336 1 96.75 70 LEU A C 1
ATOM 548 O O . LEU A 1 70 ? 11.625 -14.477 2.43 1 96.75 70 LEU A O 1
ATOM 552 N N . PHE A 1 71 ? 11.969 -16.641 1.957 1 93.25 71 PHE A N 1
ATOM 553 C CA . PHE A 1 71 ? 13.414 -16.484 1.826 1 93.25 71 PHE A CA 1
ATOM 554 C C . PHE A 1 71 ? 13.867 -16.812 0.409 1 93.25 71 PHE A C 1
ATOM 556 O O . PHE A 1 71 ? 15.016 -17.219 0.199 1 93.25 71 PHE A O 1
ATOM 563 N N . HIS A 1 72 ? 12.992 -16.656 -0.588 1 89.62 72 HIS A N 1
ATOM 564 C CA . HIS A 1 72 ? 13.281 -17.156 -1.925 1 89.62 72 HIS A CA 1
ATOM 565 C C . HIS A 1 72 ? 14.367 -16.328 -2.604 1 89.62 72 HIS A C 1
ATOM 567 O O . HIS A 1 72 ? 14.875 -16.703 -3.664 1 89.62 72 HIS A O 1
ATOM 573 N N . SER A 1 73 ? 14.844 -15.227 -2.025 1 84 73 SER A N 1
ATOM 574 C CA . SER A 1 73 ? 15.953 -14.43 -2.549 1 84 73 SER A CA 1
ATOM 575 C C . SER A 1 73 ? 17.109 -14.367 -1.555 1 84 73 SER A C 1
ATOM 577 O O . SER A 1 73 ? 17.828 -13.367 -1.491 1 84 73 SER A O 1
ATOM 579 N N . ALA A 1 74 ? 17.281 -15.367 -0.813 1 78.12 74 ALA A N 1
ATOM 580 C CA . ALA A 1 74 ? 18.328 -15.43 0.205 1 78.12 74 ALA A CA 1
ATOM 581 C C . ALA A 1 74 ? 19.719 -15.383 -0.429 1 78.12 74 ALA A C 1
ATOM 583 O O . ALA A 1 74 ? 20.625 -14.742 0.106 1 78.12 74 ALA A O 1
ATOM 584 N N . TYR A 1 75 ? 19.953 -16.172 -1.537 1 73.94 75 TYR A N 1
ATOM 585 C CA . TYR A 1 75 ? 21.25 -16.266 -2.189 1 73.94 75 TYR A CA 1
ATOM 586 C C . TYR A 1 75 ? 21.25 -15.5 -3.512 1 73.94 75 TYR A C 1
ATOM 588 O O . TYR A 1 75 ? 22.047 -15.789 -4.398 1 73.94 75 TYR A O 1
ATOM 596 N N . SER A 1 76 ? 20.578 -14.422 -3.715 1 65.94 76 SER A N 1
ATOM 597 C CA . SER A 1 76 ? 20.328 -13.805 -5.008 1 65.94 76 SER A CA 1
ATOM 598 C C . SER A 1 76 ? 19.734 -14.805 -5.996 1 65.94 76 SER A C 1
ATOM 600 O O . SER A 1 76 ? 19.875 -16.016 -5.816 1 65.94 76 SER A O 1
ATOM 602 N N . ASN A 1 77 ? 18.922 -14.43 -6.844 1 55.31 77 ASN A N 1
ATOM 603 C CA . ASN A 1 77 ? 18.266 -15.375 -7.746 1 55.31 77 ASN A CA 1
ATOM 604 C C . ASN A 1 77 ? 18.234 -14.859 -9.18 1 55.31 77 ASN A C 1
ATOM 606 O O . ASN A 1 77 ? 18.859 -13.844 -9.492 1 55.31 77 ASN A O 1
ATOM 610 N N . SER A 1 78 ? 17.766 -15.695 -10.086 1 43.62 78 SER A N 1
ATOM 611 C CA . SER A 1 78 ? 17.766 -15.484 -11.531 1 43.62 78 SER A CA 1
ATOM 612 C C . SER A 1 78 ? 17.031 -14.195 -11.898 1 43.62 78 SER A C 1
ATOM 614 O O . SER A 1 78 ? 17.266 -13.641 -12.977 1 43.62 78 SER A O 1
ATOM 616 N N . TYR A 1 79 ? 16.234 -13.758 -10.992 1 42.56 79 TYR A N 1
ATOM 617 C CA . TYR A 1 79 ? 15.344 -12.68 -11.422 1 42.56 79 TYR A CA 1
ATOM 618 C C . TYR A 1 79 ? 15.758 -11.352 -10.805 1 42.56 79 TYR A C 1
ATOM 620 O O . TYR A 1 79 ? 15.367 -10.289 -11.289 1 42.56 79 TYR A O 1
ATOM 628 N N . VAL A 1 80 ? 16.5 -11.375 -9.703 1 53.41 80 VAL A N 1
ATOM 629 C CA . VAL A 1 80 ? 16.812 -10.117 -9.016 1 53.41 80 VAL A CA 1
ATOM 630 C C . VAL A 1 80 ? 18.234 -10.164 -8.477 1 53.41 80 VAL A C 1
ATOM 632 O O . VAL A 1 80 ? 18.656 -11.18 -7.918 1 53.41 80 VAL A O 1
ATOM 635 N N . ASN A 1 81 ? 18.875 -9.18 -8.797 1 54.34 81 ASN A N 1
ATOM 636 C CA . ASN A 1 81 ? 20.219 -9.031 -8.266 1 54.34 81 ASN A CA 1
ATOM 637 C C . ASN A 1 81 ? 20.203 -8.531 -6.824 1 54.34 81 ASN A C 1
ATOM 639 O O . ASN A 1 81 ? 20.797 -7.488 -6.52 1 54.34 81 ASN A O 1
ATOM 643 N N . LEU A 1 82 ? 19.234 -9.023 -6.121 1 58.53 82 LEU A N 1
ATOM 644 C CA . LEU A 1 82 ? 19.141 -8.695 -4.703 1 58.53 82 LEU A CA 1
ATOM 645 C C . LEU A 1 82 ? 19.359 -9.945 -3.848 1 58.53 82 LEU A C 1
ATOM 647 O O . LEU A 1 82 ? 18.812 -11.008 -4.141 1 58.53 82 LEU A O 1
ATOM 651 N N . ALA A 1 83 ? 20.469 -9.898 -3.113 1 67 83 ALA A N 1
ATOM 652 C CA . ALA A 1 83 ? 20.656 -10.961 -2.125 1 67 83 ALA A CA 1
ATOM 653 C C . ALA A 1 83 ? 20.422 -10.438 -0.71 1 67 83 ALA A C 1
ATOM 655 O O . ALA A 1 83 ? 20.984 -9.406 -0.326 1 67 83 ALA A O 1
ATOM 656 N N . ILE A 1 84 ? 19.438 -11.102 -0.042 1 68.81 84 ILE A N 1
ATOM 657 C CA . ILE A 1 84 ? 19.156 -10.766 1.35 1 68.81 84 ILE A CA 1
ATOM 658 C C . ILE A 1 84 ? 20.422 -10.891 2.182 1 68.81 84 ILE A C 1
ATOM 660 O O . ILE A 1 84 ? 20.703 -10.031 3.023 1 68.81 84 ILE A O 1
ATOM 664 N N . PHE A 1 85 ? 21.078 -12.008 1.891 1 73 85 PHE A N 1
ATOM 665 C CA . PHE A 1 85 ? 22.297 -12.25 2.662 1 73 85 PHE A CA 1
ATOM 666 C C . PHE A 1 85 ? 23.531 -12 1.811 1 73 85 PHE A C 1
ATOM 668 O O . PHE A 1 85 ? 23.469 -12.062 0.581 1 73 85 PHE A O 1
ATOM 675 N N . ASP A 1 86 ? 24.484 -11.648 2.516 1 72.06 86 ASP A N 1
ATOM 676 C CA . ASP A 1 86 ? 25.781 -11.523 1.856 1 72.06 86 ASP A CA 1
ATOM 677 C C . ASP A 1 86 ? 26.156 -12.812 1.132 1 72.06 86 ASP A C 1
ATOM 679 O O . ASP A 1 86 ? 25.922 -13.906 1.644 1 72.06 86 ASP A O 1
ATOM 683 N N . PRO A 1 87 ? 26.641 -12.633 -0.062 1 67.25 87 PRO A N 1
ATOM 684 C CA . PRO A 1 87 ? 27.031 -13.812 -0.836 1 67.25 87 PRO A CA 1
ATOM 685 C C . PRO A 1 87 ? 27.922 -14.773 -0.045 1 67.25 87 PRO A C 1
ATOM 687 O O . PRO A 1 87 ? 27.969 -15.969 -0.352 1 67.25 87 PRO A O 1
ATOM 690 N N . SER A 1 88 ? 28.453 -14.227 0.934 1 67.62 88 SER A N 1
ATOM 691 C CA . SER A 1 88 ? 29.359 -15.039 1.746 1 67.62 88 SER A CA 1
ATOM 692 C C . SER A 1 88 ? 28.578 -15.82 2.807 1 67.62 88 SER A C 1
ATOM 694 O O . SER A 1 88 ? 29.109 -16.75 3.416 1 67.62 88 SER A O 1
ATOM 696 N N . THR A 1 89 ? 27.344 -15.336 2.867 1 70.62 89 THR A N 1
ATOM 697 C CA . THR A 1 89 ? 26.547 -16.047 3.857 1 70.62 89 THR A CA 1
ATOM 698 C C . THR A 1 89 ? 26.297 -17.484 3.414 1 70.62 89 THR A C 1
ATOM 700 O O . THR A 1 89 ? 25.766 -17.719 2.328 1 70.62 89 THR A O 1
ATOM 703 N N . GLY A 1 90 ? 26.719 -18.359 4.188 1 73.12 90 GLY A N 1
ATOM 704 C CA . GLY A 1 90 ? 26.656 -19.781 3.865 1 73.12 90 GLY A CA 1
ATOM 705 C C . GLY A 1 90 ? 25.266 -20.359 4.051 1 73.12 90 GLY A C 1
ATOM 706 O O . GLY A 1 90 ? 24.438 -19.781 4.766 1 73.12 90 GLY A O 1
ATOM 707 N N . ARG A 1 91 ? 24.984 -21.406 3.361 1 87.12 91 ARG A N 1
ATOM 708 C CA . ARG A 1 91 ? 23.734 -22.172 3.414 1 87.12 91 ARG A CA 1
ATOM 709 C C . ARG A 1 91 ? 23.422 -22.625 4.84 1 87.12 91 ARG A C 1
ATOM 711 O O . ARG A 1 91 ? 22.266 -22.766 5.215 1 87.12 91 ARG A O 1
ATOM 718 N N . ASP A 1 92 ? 24.406 -22.719 5.691 1 89.62 92 ASP A N 1
ATOM 719 C CA . ASP A 1 92 ? 24.219 -23.172 7.066 1 89.62 92 ASP A CA 1
ATOM 720 C C . ASP A 1 92 ? 23.469 -22.125 7.895 1 89.62 92 ASP A C 1
ATOM 722 O O . ASP A 1 92 ? 22.688 -22.484 8.781 1 89.62 92 ASP A O 1
ATOM 726 N N . VAL A 1 93 ? 23.766 -20.938 7.621 1 87.38 93 VAL A N 1
ATOM 727 C CA . VAL A 1 93 ? 23.094 -19.859 8.336 1 87.38 93 VAL A CA 1
ATOM 728 C C . VAL A 1 93 ? 21.594 -19.891 8.031 1 87.38 93 VAL A C 1
ATOM 730 O O . VAL A 1 93 ? 20.766 -19.812 8.938 1 87.38 93 VAL A O 1
ATOM 733 N N . VAL A 1 94 ? 21.25 -20 6.789 1 89.94 94 VAL A N 1
ATOM 734 C CA . VAL A 1 94 ? 19.844 -20.062 6.375 1 89.94 94 VAL A CA 1
ATOM 735 C C . VAL A 1 94 ? 19.188 -21.312 6.941 1 89.94 94 VAL A C 1
ATOM 737 O O . VAL A 1 94 ? 18.047 -21.266 7.418 1 89.94 94 VAL A O 1
ATOM 740 N N . ARG A 1 95 ? 19.922 -22.422 6.934 1 93.19 95 ARG A N 1
ATOM 741 C CA . ARG A 1 95 ? 19.406 -23.688 7.453 1 93.19 95 ARG A CA 1
ATOM 742 C C . ARG A 1 95 ? 19.062 -23.578 8.93 1 93.19 95 ARG A C 1
ATOM 744 O O . ARG A 1 95 ? 18.078 -24.172 9.391 1 93.19 95 ARG A O 1
ATOM 751 N N . ARG A 1 96 ? 19.812 -22.859 9.648 1 92.5 96 ARG A N 1
ATOM 752 C CA . ARG A 1 96 ? 19.562 -22.672 11.07 1 92.5 96 ARG A CA 1
ATOM 753 C C . ARG A 1 96 ? 18.281 -21.891 11.312 1 92.5 96 ARG A C 1
ATOM 755 O O . ARG A 1 96 ? 17.578 -22.125 12.305 1 92.5 96 ARG A O 1
ATOM 762 N N . HIS A 1 97 ? 17.969 -21.031 10.359 1 90.88 97 HIS A N 1
ATOM 763 C CA . HIS A 1 97 ? 16.766 -20.203 10.516 1 90.88 97 HIS A CA 1
ATOM 764 C C . HIS A 1 97 ? 15.516 -20.969 10.086 1 90.88 97 HIS A C 1
ATOM 766 O O . HIS A 1 97 ? 14.477 -20.875 10.742 1 90.88 97 HIS A O 1
ATOM 772 N N . VAL A 1 98 ? 15.609 -21.719 8.992 1 94.94 98 VAL A N 1
ATOM 773 C CA . VAL A 1 98 ? 14.367 -22.172 8.367 1 94.94 98 VAL A CA 1
ATOM 774 C C . VAL A 1 98 ? 14.305 -23.703 8.367 1 94.94 98 VAL A C 1
ATOM 776 O O . VAL A 1 98 ? 13.273 -24.281 8.039 1 94.94 98 VAL A O 1
ATOM 779 N N . GLY A 1 99 ? 15.398 -24.438 8.688 1 95.12 99 GLY A N 1
ATOM 780 C CA . GLY A 1 99 ? 15.453 -25.891 8.633 1 95.12 99 GLY A CA 1
ATOM 781 C C . GLY A 1 99 ? 15.992 -26.422 7.324 1 95.12 99 GLY A C 1
ATOM 782 O O . GLY A 1 99 ? 16.078 -25.688 6.336 1 95.12 99 GLY A O 1
ATOM 783 N N . GLU A 1 100 ? 16.266 -27.688 7.289 1 95.25 100 GLU A N 1
ATOM 784 C CA . GLU A 1 100 ? 16.953 -28.344 6.168 1 95.25 100 GLU A CA 1
ATOM 785 C C . GLU A 1 100 ? 16.047 -28.406 4.941 1 95.25 100 GLU A C 1
ATOM 787 O O . GLU A 1 100 ? 16.469 -28.109 3.83 1 95.25 100 GLU A O 1
ATOM 792 N N . ALA A 1 101 ? 14.852 -28.859 5.125 1 95.88 101 ALA A N 1
ATOM 793 C CA . ALA A 1 101 ? 13.922 -29.031 4.008 1 95.88 101 ALA A CA 1
ATOM 794 C C . ALA A 1 101 ? 13.68 -27.719 3.289 1 95.88 101 ALA A C 1
ATOM 796 O O . ALA A 1 101 ? 13.727 -27.656 2.059 1 95.88 101 ALA A O 1
ATOM 797 N N . ALA A 1 102 ? 13.422 -26.641 4.047 1 96.62 102 ALA A N 1
ATOM 798 C CA . ALA A 1 102 ? 13.18 -25.328 3.465 1 96.62 102 ALA A CA 1
ATOM 799 C C . ALA A 1 102 ? 14.438 -24.781 2.793 1 96.62 102 ALA A C 1
ATOM 801 O O . ALA A 1 102 ? 14.367 -24.219 1.699 1 96.62 102 ALA A O 1
ATOM 802 N N . GLU A 1 103 ? 15.539 -24.922 3.48 1 95.56 103 GLU A N 1
ATOM 803 C CA . GLU A 1 103 ? 16.797 -24.422 2.922 1 95.56 103 GLU A CA 1
ATOM 804 C C . GLU A 1 103 ? 17.109 -25.078 1.583 1 95.56 103 GLU A C 1
ATOM 806 O O . GLU A 1 103 ? 17.562 -24.422 0.651 1 95.56 103 GLU A O 1
ATOM 811 N N . ARG A 1 104 ? 16.891 -26.359 1.49 1 94.94 104 ARG A N 1
ATOM 812 C CA . ARG A 1 104 ? 17.125 -27.062 0.229 1 94.94 104 ARG A CA 1
ATOM 813 C C . ARG A 1 104 ? 16.266 -26.469 -0.883 1 94.94 104 ARG A C 1
ATOM 815 O O . ARG A 1 104 ? 16.75 -26.25 -1.996 1 94.94 104 ARG A O 1
ATOM 822 N N . LEU A 1 105 ? 15.008 -26.25 -0.627 1 96.19 105 LEU A N 1
ATOM 823 C CA . LEU A 1 105 ? 14.102 -25.656 -1.605 1 96.19 105 LEU A CA 1
ATOM 824 C C . LEU A 1 105 ? 14.578 -24.266 -2.004 1 96.19 105 LEU A C 1
ATOM 826 O O . LEU A 1 105 ? 14.539 -23.906 -3.182 1 96.19 105 LEU A O 1
ATOM 830 N N . ILE A 1 106 ? 14.984 -23.469 -1.009 1 94.81 106 ILE A N 1
ATOM 831 C CA . ILE A 1 106 ? 15.477 -22.109 -1.246 1 94.81 106 ILE A CA 1
ATOM 832 C C . ILE A 1 106 ? 16.688 -22.156 -2.166 1 94.81 106 ILE A C 1
ATOM 834 O O . ILE A 1 106 ? 16.781 -21.391 -3.133 1 94.81 106 ILE A O 1
ATOM 838 N N . HIS A 1 107 ? 17.562 -22.984 -1.828 1 92.25 107 HIS A N 1
ATOM 839 C CA . HIS A 1 107 ? 18.766 -23.125 -2.633 1 92.25 107 HIS A CA 1
ATOM 840 C C . HIS A 1 107 ? 18.438 -23.484 -4.074 1 92.25 107 HIS A C 1
ATOM 842 O O . HIS A 1 107 ? 18.938 -22.859 -5.012 1 92.25 107 HIS A O 1
ATOM 848 N N . LEU A 1 108 ? 17.625 -24.5 -4.281 1 93.94 108 LEU A N 1
ATOM 849 C CA . LEU A 1 108 ? 17.219 -24.906 -5.621 1 93.94 108 LEU A CA 1
ATOM 850 C C . LEU A 1 108 ? 16.531 -23.766 -6.355 1 93.94 108 LEU A C 1
ATOM 852 O O . LEU A 1 108 ? 16.781 -23.547 -7.547 1 93.94 108 LEU A O 1
ATOM 856 N N . PHE A 1 109 ? 15.695 -23.062 -5.633 1 93.56 109 PHE A N 1
ATOM 857 C CA . PHE A 1 109 ? 14.969 -21.938 -6.215 1 93.56 109 PHE A CA 1
ATOM 858 C C . PHE A 1 109 ? 15.93 -20.875 -6.75 1 93.56 109 PHE A C 1
ATOM 860 O O . PHE A 1 109 ? 15.641 -20.219 -7.742 1 93.56 109 PHE A O 1
ATOM 867 N N . CYS A 1 110 ? 17.062 -20.688 -6.125 1 89.69 110 CYS A N 1
ATOM 868 C CA . CYS A 1 110 ? 18.016 -19.641 -6.453 1 89.69 110 CYS A CA 1
ATOM 869 C C . CYS A 1 110 ? 18.938 -20.078 -7.578 1 89.69 110 CYS A C 1
ATOM 871 O O . CYS A 1 110 ? 19.531 -19.25 -8.273 1 89.69 110 CYS A O 1
ATOM 873 N N . ILE A 1 111 ? 19.094 -21.359 -7.785 1 90.56 111 ILE A N 1
ATOM 874 C CA . ILE A 1 111 ? 20.109 -21.781 -8.75 1 90.56 111 ILE A CA 1
ATOM 875 C C . ILE A 1 111 ? 19.422 -22.281 -10.023 1 90.56 111 ILE A C 1
ATOM 877 O O . ILE A 1 111 ? 20.062 -22.391 -11.07 1 90.56 111 ILE A O 1
ATOM 881 N N . VAL A 1 112 ? 18.188 -22.703 -9.969 1 93.12 112 VAL A N 1
ATOM 882 C CA . VAL A 1 112 ? 17.438 -23.219 -11.117 1 93.12 112 VAL A CA 1
ATOM 883 C C . VAL A 1 112 ? 16.969 -22.047 -11.992 1 93.12 112 VAL A C 1
ATOM 885 O O . VAL A 1 112 ? 16.453 -21.047 -11.477 1 93.12 112 VAL A O 1
ATOM 888 N N . PRO A 1 113 ? 17.188 -22.094 -13.305 1 92.62 113 PRO A N 1
ATOM 889 C CA . PRO A 1 113 ? 16.641 -21.078 -14.203 1 92.62 113 PRO A CA 1
ATOM 890 C C . PRO A 1 113 ? 15.133 -21.188 -14.375 1 92.62 113 PRO A C 1
ATOM 892 O O . PRO A 1 113 ? 14.656 -21.688 -15.398 1 92.62 113 PRO A O 1
ATOM 895 N N . ARG A 1 114 ? 14.422 -20.656 -13.539 1 92.31 114 ARG A N 1
ATOM 896 C CA . ARG A 1 114 ? 12.984 -20.891 -13.414 1 92.31 114 ARG A CA 1
ATOM 897 C C . ARG A 1 114 ? 12.227 -20.281 -14.594 1 92.31 114 ARG A C 1
ATOM 899 O O . ARG A 1 114 ? 11.234 -20.844 -15.055 1 92.31 114 ARG A O 1
ATOM 906 N N . GLN A 1 115 ? 12.648 -19.109 -15.07 1 88.69 115 GLN A N 1
ATOM 907 C CA . GLN A 1 115 ? 11.93 -18.453 -16.156 1 88.69 115 GLN A CA 1
ATOM 908 C C . GLN A 1 115 ? 11.938 -19.312 -17.422 1 88.69 115 GLN A C 1
ATOM 910 O O . GLN A 1 115 ? 10.883 -19.672 -17.938 1 88.69 115 GLN A O 1
ATOM 915 N N . PRO A 1 116 ? 13.086 -19.672 -17.906 1 91.75 116 PRO A N 1
ATOM 916 C CA . PRO A 1 116 ? 13.094 -20.578 -19.062 1 91.75 116 PRO A CA 1
ATOM 917 C C . PRO A 1 116 ? 12.43 -21.922 -18.766 1 91.75 116 PRO A C 1
ATOM 919 O O . PRO A 1 116 ? 11.742 -22.469 -19.625 1 91.75 116 PRO A O 1
ATOM 922 N N . LEU A 1 117 ? 12.633 -22.469 -17.594 1 94.81 117 LEU A N 1
ATOM 923 C CA . LEU A 1 117 ? 12.062 -23.766 -17.25 1 94.81 117 LEU A CA 1
ATOM 924 C C . LEU A 1 117 ? 10.539 -23.719 -17.312 1 94.81 117 LEU A C 1
ATOM 926 O O . LEU A 1 117 ? 9.922 -24.516 -18.031 1 94.81 117 LEU A O 1
ATOM 930 N N . ILE A 1 118 ? 9.953 -22.781 -16.672 1 95.31 118 ILE A N 1
ATOM 931 C CA . ILE A 1 118 ? 8.508 -22.75 -16.484 1 95.31 118 ILE A CA 1
ATOM 932 C C . ILE A 1 118 ? 7.84 -22.266 -17.781 1 95.31 118 ILE A C 1
ATOM 934 O O . ILE A 1 118 ? 6.816 -22.797 -18.203 1 95.31 118 ILE A O 1
ATOM 938 N N . HIS A 1 119 ? 8.414 -21.297 -18.422 1 93.75 119 HIS A N 1
ATOM 939 C CA . HIS A 1 119 ? 7.785 -20.703 -19.609 1 93.75 119 HIS A CA 1
ATOM 940 C C . HIS A 1 119 ? 8.234 -21.406 -20.875 1 93.75 119 HIS A C 1
ATOM 942 O O . HIS A 1 119 ? 7.453 -22.109 -21.516 1 93.75 119 HIS A O 1
ATOM 948 N N . ASP A 1 120 ? 9.438 -21.406 -21.172 1 93.12 120 ASP A N 1
ATOM 949 C CA . ASP A 1 120 ? 9.953 -21.906 -22.438 1 93.12 120 ASP A CA 1
ATOM 950 C C . ASP A 1 120 ? 9.859 -23.438 -22.516 1 93.12 120 ASP A C 1
ATOM 952 O O . ASP A 1 120 ? 9.508 -24 -23.562 1 93.12 120 ASP A O 1
ATOM 956 N N . ASP A 1 121 ? 10.148 -24.078 -21.438 1 95.88 121 ASP A N 1
ATOM 957 C CA . ASP A 1 121 ? 10.273 -25.531 -21.484 1 95.88 121 ASP A CA 1
ATOM 958 C C . ASP A 1 121 ? 8.938 -26.203 -21.172 1 95.88 121 ASP A C 1
ATOM 960 O O . ASP A 1 121 ? 8.742 -27.375 -21.484 1 95.88 121 ASP A O 1
ATOM 964 N N . LEU A 1 122 ? 8.031 -25.5 -20.531 1 97.5 122 LEU A N 1
ATOM 965 C CA . LEU A 1 122 ? 6.805 -26.172 -20.109 1 97.5 122 LEU A CA 1
ATOM 966 C C . LEU A 1 122 ? 5.578 -25.469 -20.672 1 97.5 122 LEU A C 1
ATOM 968 O O . LEU A 1 122 ? 4.965 -25.953 -21.625 1 97.5 122 LEU A O 1
ATOM 972 N N . LEU A 1 123 ? 5.316 -24.234 -20.234 1 96.88 123 LEU A N 1
ATOM 973 C CA . LEU A 1 123 ? 4.051 -23.547 -20.469 1 96.88 123 LEU A CA 1
ATOM 974 C C . LEU A 1 123 ? 3.834 -23.297 -21.953 1 96.88 123 LEU A C 1
ATOM 976 O O . LEU A 1 123 ? 2.721 -23.453 -22.453 1 96.88 123 LEU A O 1
ATOM 980 N N . PHE A 1 124 ? 4.852 -22.891 -22.625 1 95.5 124 PHE A N 1
ATOM 981 C CA . PHE A 1 124 ? 4.715 -22.484 -24.016 1 95.5 124 PHE A CA 1
ATOM 982 C C . PHE A 1 124 ? 4.582 -23.703 -24.938 1 95.5 124 PHE A C 1
ATOM 984 O O . PHE A 1 124 ? 4.293 -23.562 -26.125 1 95.5 124 PHE A O 1
ATOM 991 N N . HIS A 1 125 ? 4.668 -24.875 -24.422 1 97.06 125 HIS A N 1
ATOM 992 C CA . HIS A 1 125 ? 4.449 -26.094 -25.188 1 97.06 125 HIS A CA 1
ATOM 993 C C . HIS A 1 125 ? 2.979 -26.484 -25.188 1 97.06 125 HIS A C 1
ATOM 995 O O . HIS A 1 125 ? 2.6 -27.484 -25.812 1 97.06 125 HIS A O 1
ATOM 1001 N N . TYR A 1 126 ? 2.184 -25.75 -24.547 1 97.69 126 TYR A N 1
ATOM 1002 C CA . TYR A 1 126 ? 0.747 -26 -24.516 1 97.69 126 TYR A CA 1
ATOM 1003 C C . TYR A 1 126 ? -0.024 -24.859 -25.156 1 97.69 126 TYR A C 1
ATOM 1005 O O . TYR A 1 126 ? 0.326 -23.688 -24.984 1 97.69 126 TYR A O 1
ATOM 1013 N N . THR A 1 127 ? -1.025 -25.172 -25.922 1 97.25 127 THR A N 1
ATOM 1014 C CA . THR A 1 127 ? -2.061 -24.203 -26.266 1 97.25 127 THR A CA 1
ATOM 1015 C C . THR A 1 127 ? -3.152 -24.172 -25.203 1 97.25 127 THR A C 1
ATOM 1017 O O . THR A 1 127 ? -3.244 -25.078 -24.375 1 97.25 127 THR A O 1
ATOM 1020 N N . ASP A 1 128 ? -3.943 -23.172 -25.219 1 97.5 128 ASP A N 1
ATOM 1021 C CA . ASP A 1 128 ? -5.051 -23.078 -24.281 1 97.5 128 ASP A CA 1
ATOM 1022 C C . ASP A 1 128 ? -5.988 -24.281 -24.422 1 97.5 128 ASP A C 1
ATOM 1024 O O . ASP A 1 128 ? -6.41 -24.859 -23.422 1 97.5 128 ASP A O 1
ATOM 1028 N N . ASP A 1 129 ? -6.297 -24.625 -25.625 1 97.38 129 ASP A N 1
ATOM 1029 C CA . ASP A 1 129 ? -7.215 -25.719 -25.906 1 97.38 129 ASP A CA 1
ATOM 1030 C C . ASP A 1 129 ? -6.641 -27.047 -25.422 1 97.38 129 ASP A C 1
ATOM 1032 O O . ASP A 1 129 ? -7.371 -27.891 -24.875 1 97.38 129 ASP A O 1
ATOM 1036 N N . GLU A 1 130 ? -5.406 -27.234 -25.641 1 97.38 130 GLU A N 1
ATOM 1037 C CA . GLU A 1 130 ? -4.758 -28.469 -25.188 1 97.38 130 GLU A CA 1
ATOM 1038 C C . GLU A 1 130 ? -4.816 -28.578 -23.656 1 97.38 130 GLU A C 1
ATOM 1040 O O . GLU A 1 130 ? -5.051 -29.672 -23.125 1 97.38 130 GLU A O 1
ATOM 1045 N N . LEU A 1 131 ? -4.539 -27.516 -22.984 1 98.31 131 LEU A N 1
ATOM 1046 C CA . LEU A 1 131 ? -4.629 -27.516 -21.531 1 98.31 131 LEU A CA 1
ATOM 1047 C C . LEU A 1 131 ? -6.039 -27.891 -21.078 1 98.31 131 LEU A C 1
ATOM 1049 O O . LEU A 1 131 ? -6.211 -28.688 -20.156 1 98.31 131 LEU A O 1
ATOM 1053 N N . ARG A 1 132 ? -7.02 -27.297 -21.688 1 97.56 132 ARG A N 1
ATOM 1054 C CA . ARG A 1 132 ? -8.406 -27.578 -21.328 1 97.56 132 ARG A CA 1
ATOM 1055 C C . ARG A 1 132 ? -8.734 -29.047 -21.547 1 97.56 132 ARG A C 1
ATOM 1057 O O . ARG A 1 132 ? -9.352 -29.688 -20.703 1 97.56 132 ARG A O 1
ATOM 1064 N N . ASP A 1 133 ? -8.352 -29.562 -22.672 1 96.38 133 ASP A N 1
ATOM 1065 C CA . ASP A 1 133 ? -8.586 -30.953 -23 1 96.38 133 ASP A CA 1
ATOM 1066 C C . ASP A 1 133 ? -7.875 -31.891 -22.031 1 96.38 133 ASP A C 1
ATOM 1068 O O . ASP A 1 133 ? -8.445 -32.875 -21.562 1 96.38 133 ASP A O 1
ATOM 1072 N N . HIS A 1 134 ? -6.602 -31.562 -21.766 1 97.38 134 HIS A N 1
ATOM 1073 C CA . HIS A 1 134 ? -5.812 -32.406 -20.875 1 97.38 134 HIS A CA 1
ATOM 1074 C C . HIS A 1 134 ? -6.367 -32.375 -19.453 1 97.38 134 HIS A C 1
ATOM 1076 O O . HIS A 1 134 ? -6.309 -33.375 -18.734 1 97.38 134 HIS A O 1
ATOM 1082 N N . LEU A 1 135 ? -6.863 -31.234 -19.016 1 97.25 135 LEU A N 1
ATOM 1083 C CA . LEU A 1 135 ? -7.5 -31.141 -17.703 1 97.25 135 LEU A CA 1
ATOM 1084 C C . LEU A 1 135 ? -8.719 -32.062 -17.625 1 97.25 135 LEU A C 1
ATOM 1086 O O . LEU A 1 135 ? -8.93 -32.75 -16.625 1 97.25 135 LEU A O 1
ATOM 1090 N N . LYS A 1 136 ? -9.523 -32.062 -18.625 1 94.69 136 LYS A N 1
ATOM 1091 C CA . LYS A 1 136 ? -10.695 -32.938 -18.672 1 94.69 136 LYS A CA 1
ATOM 1092 C C . LYS A 1 136 ? -10.297 -34.406 -18.625 1 94.69 136 LYS A C 1
ATOM 1094 O O . LYS A 1 136 ? -10.883 -35.188 -17.875 1 94.69 136 LYS A O 1
ATOM 1099 N N . GLN A 1 137 ? -9.344 -34.75 -19.406 1 93.56 137 GLN A N 1
ATOM 1100 C CA . GLN A 1 137 ? -8.867 -36.156 -19.469 1 93.56 137 GLN A CA 1
ATOM 1101 C C . GLN A 1 137 ? -8.297 -36.562 -18.109 1 93.56 137 GLN A C 1
ATOM 1103 O O . GLN A 1 137 ? -8.555 -37.688 -17.656 1 93.56 137 GLN A O 1
ATOM 1108 N N . SER A 1 138 ? -7.523 -35.688 -17.609 1 95.38 138 SER A N 1
ATOM 1109 C CA . SER A 1 138 ? -6.852 -36.031 -16.359 1 95.38 138 SER A CA 1
ATOM 1110 C C . SER A 1 138 ? -7.855 -36.188 -15.219 1 95.38 138 SER A C 1
ATOM 1112 O O . SER A 1 138 ? -7.625 -36.969 -14.281 1 95.38 138 SER A O 1
ATOM 1114 N N . GLU A 1 139 ? -8.891 -35.406 -15.203 1 92.88 139 GLU A N 1
ATOM 1115 C CA . GLU A 1 139 ? -9.922 -35.531 -14.18 1 92.88 139 GLU A CA 1
ATOM 1116 C C . GLU A 1 139 ? -10.523 -36.938 -14.188 1 92.88 139 GLU A C 1
ATOM 1118 O O . GLU A 1 139 ? -10.758 -37.531 -13.125 1 92.88 139 GLU A O 1
ATOM 1123 N N . ALA A 1 140 ? -10.773 -37.438 -15.25 1 86.88 140 ALA A N 1
ATOM 1124 C CA . ALA A 1 140 ? -11.312 -38.781 -15.398 1 86.88 140 ALA A CA 1
ATOM 1125 C C . ALA A 1 140 ? -10.336 -39.812 -14.883 1 86.88 140 ALA A C 1
ATOM 1127 O O . ALA A 1 140 ? -10.75 -40.844 -14.297 1 86.88 140 ALA A O 1
ATOM 1128 N N . ALA A 1 141 ? -9.086 -39.625 -15.148 1 85.69 141 ALA A N 1
ATOM 1129 C CA . ALA A 1 141 ? -8.047 -40.562 -14.75 1 85.69 141 ALA A CA 1
ATOM 1130 C C . ALA A 1 141 ? -7.926 -40.656 -13.234 1 85.69 141 ALA A C 1
ATOM 1132 O O . ALA A 1 141 ? -7.668 -41.719 -12.68 1 85.69 141 ALA A O 1
ATOM 1133 N N . VAL A 1 142 ? -8.062 -39.594 -12.562 1 88.81 142 VAL A N 1
ATOM 1134 C CA . VAL A 1 142 ? -7.871 -39.562 -11.117 1 88.81 142 VAL A CA 1
ATOM 1135 C C . VAL A 1 142 ? -9.148 -40.031 -10.422 1 88.81 142 VAL A C 1
ATOM 1137 O O . VAL A 1 142 ? -9.086 -40.594 -9.328 1 88.81 142 VAL A O 1
ATOM 1140 N N . SER A 1 143 ? -10.375 -39.812 -10.898 1 81.38 143 SER A N 1
ATOM 1141 C CA . SER A 1 143 ? -11.641 -40.219 -10.305 1 81.38 143 SER A CA 1
ATOM 1142 C C . SER A 1 143 ? -11.852 -41.719 -10.484 1 81.38 143 SER A C 1
ATOM 1144 O O . SER A 1 143 ? -12.695 -42.312 -9.805 1 81.38 143 SER A O 1
ATOM 1146 N N . GLY A 1 144 ? -11.031 -42.5 -10.969 1 71.19 144 GLY A N 1
ATOM 1147 C CA . GLY A 1 144 ? -11.156 -43.938 -11.148 1 71.19 144 GLY A CA 1
ATOM 1148 C C . GLY A 1 144 ? -12.18 -44.344 -12.203 1 71.19 144 GLY A C 1
ATOM 1149 O O . GLY A 1 144 ? -12.523 -45.5 -12.344 1 71.19 144 GLY A O 1
ATOM 1150 N N . ASP A 1 145 ? -13.008 -43.562 -12.594 1 57.34 145 ASP A N 1
ATOM 1151 C CA . ASP A 1 145 ? -14.086 -43.875 -13.516 1 57.34 145 ASP A CA 1
ATOM 1152 C C . ASP A 1 145 ? -13.547 -44.5 -14.797 1 57.34 145 ASP A C 1
ATOM 1154 O O . ASP A 1 145 ? -14.312 -45.031 -15.602 1 57.34 145 ASP A O 1
ATOM 1158 N N . SER A 1 146 ? -12.414 -44.125 -15.195 1 53.34 146 SER A N 1
ATOM 1159 C CA . SER A 1 146 ? -12.039 -44.656 -16.5 1 53.34 146 SER A CA 1
ATOM 1160 C C . SER A 1 146 ? -11.172 -45.906 -16.359 1 53.34 146 SER A C 1
ATOM 1162 O O . SER A 1 146 ? -10.227 -45.938 -15.57 1 53.34 146 SER A O 1
ATOM 1164 N N . ASP A 1 147 ? -11.734 -47.188 -16.391 1 47.09 147 ASP A N 1
ATOM 1165 C CA . ASP A 1 147 ? -11.016 -48.406 -16.656 1 47.09 147 ASP A CA 1
ATOM 1166 C C . ASP A 1 147 ? -9.773 -48.156 -17.5 1 47.09 147 ASP A C 1
ATOM 1168 O O . ASP A 1 147 ? -9.117 -49.125 -17.953 1 47.09 147 ASP A O 1
ATOM 1172 N N . ASP A 1 148 ? -9.797 -47.219 -18.422 1 46.16 148 ASP A N 1
ATOM 1173 C CA . ASP A 1 148 ? -8.93 -47.125 -19.594 1 46.16 148 ASP A CA 1
ATOM 1174 C C . ASP A 1 148 ? -7.48 -46.875 -19.188 1 46.16 148 ASP A C 1
ATOM 1176 O O . ASP A 1 148 ? -7.191 -45.875 -18.516 1 46.16 148 ASP A O 1
ATOM 1180 N N . ASN A 1 149 ? -6.742 -47.906 -18.844 1 48.25 149 ASN A N 1
ATOM 1181 C CA . ASN A 1 149 ? -5.289 -47.969 -18.969 1 48.25 149 ASN A CA 1
ATOM 1182 C C . ASN A 1 149 ? -4.75 -46.844 -19.844 1 48.25 149 ASN A C 1
ATOM 1184 O O . ASN A 1 149 ? -4.137 -47.125 -20.891 1 48.25 149 ASN A O 1
ATOM 1188 N N . CYS A 1 150 ? -5.516 -45.969 -20.156 1 49.19 150 CYS A N 1
ATOM 1189 C CA . CYS A 1 150 ? -5.336 -45.062 -21.281 1 49.19 150 CYS A CA 1
ATOM 1190 C C . CYS A 1 150 ? -4.016 -44.281 -21.172 1 49.19 150 CYS A C 1
ATOM 1192 O O . CYS A 1 150 ? -3.809 -43.531 -20.219 1 49.19 150 CYS A O 1
ATOM 1194 N N . ASN A 1 151 ? -2.934 -44.969 -21.453 1 53.69 151 ASN A N 1
ATOM 1195 C CA . ASN A 1 151 ? -1.801 -44.25 -22.016 1 53.69 151 ASN A CA 1
ATOM 1196 C C . ASN A 1 151 ? -2.252 -42.969 -22.734 1 53.69 151 ASN A C 1
ATOM 1198 O O . ASN A 1 151 ? -2.238 -42.906 -23.969 1 53.69 151 ASN A O 1
ATOM 1202 N N . CYS A 1 152 ? -3.08 -42 -21.938 1 79.31 152 CYS A N 1
ATOM 1203 C CA . CYS A 1 152 ? -3.844 -40.844 -22.375 1 79.31 152 CYS A CA 1
ATOM 1204 C C . CYS A 1 152 ? -2.916 -39.719 -22.797 1 79.31 152 CYS A C 1
ATOM 1206 O O . CYS A 1 152 ? -1.768 -39.656 -22.359 1 79.31 152 CYS A O 1
ATOM 1208 N N . ASN A 1 153 ? -3.15 -39.25 -23.938 1 90.38 153 ASN A N 1
ATOM 1209 C CA . ASN A 1 153 ? -2.445 -38.156 -24.594 1 90.38 153 ASN A CA 1
ATOM 1210 C C . ASN A 1 153 ? -1.966 -37.094 -23.609 1 90.38 153 ASN A C 1
ATOM 1212 O O . ASN A 1 153 ? -0.838 -36.625 -23.703 1 90.38 153 ASN A O 1
ATOM 1216 N N . TRP A 1 154 ? -2.682 -36.969 -22.562 1 95.5 154 TRP A N 1
ATOM 1217 C CA . TRP A 1 154 ? -2.299 -35.938 -21.609 1 95.5 154 TRP A CA 1
ATOM 1218 C C . TRP A 1 154 ? -1.128 -36.406 -20.75 1 95.5 154 TRP A C 1
ATOM 1220 O O . TRP A 1 154 ? -0.221 -35.625 -20.453 1 95.5 154 TRP A O 1
ATOM 1230 N N . ARG A 1 155 ? -1.059 -37.688 -20.328 1 95.62 155 ARG A N 1
ATOM 1231 C CA . ARG A 1 155 ? 0.031 -38.219 -19.5 1 95.62 155 ARG A CA 1
ATOM 1232 C C . ARG A 1 155 ? 1.338 -38.25 -20.297 1 95.62 155 ARG A C 1
ATOM 1234 O O . ARG A 1 155 ? 2.395 -37.906 -19.766 1 95.62 155 ARG A O 1
ATOM 1241 N N . LYS A 1 156 ? 1.219 -38.75 -21.516 1 95.62 156 LYS A N 1
ATOM 1242 C CA . LYS A 1 156 ? 2.398 -38.812 -22.375 1 95.62 156 LYS A CA 1
ATOM 1243 C C . LYS A 1 156 ? 3.047 -37.438 -22.516 1 95.62 156 LYS A C 1
ATOM 1245 O O . LYS A 1 156 ? 4.273 -37.312 -22.484 1 95.62 156 LYS A O 1
ATOM 1250 N N . LYS A 1 157 ? 2.254 -36.5 -22.688 1 96.69 157 LYS A N 1
ATOM 1251 C CA . LYS A 1 157 ? 2.791 -35.156 -22.859 1 96.69 157 LYS A CA 1
ATOM 1252 C C . LYS A 1 157 ? 3.438 -34.656 -21.562 1 96.69 157 LYS A C 1
ATOM 1254 O O . LYS A 1 157 ? 4.543 -34.094 -21.594 1 96.69 157 LYS A O 1
ATOM 1259 N N . VAL A 1 158 ? 2.729 -34.812 -20.453 1 97.25 158 VAL A N 1
ATOM 1260 C CA . VAL A 1 158 ? 3.289 -34.406 -19.172 1 97.25 158 VAL A CA 1
ATOM 1261 C C . VAL A 1 158 ? 4.617 -35.094 -18.938 1 97.25 158 VAL A C 1
ATOM 1263 O O . VAL A 1 158 ? 5.602 -34.469 -18.531 1 97.25 158 VAL A O 1
ATOM 1266 N N . GLN A 1 159 ? 4.68 -36.375 -19.234 1 96.38 159 GLN A N 1
ATOM 1267 C CA . GLN A 1 159 ? 5.879 -37.188 -19.016 1 96.38 159 GLN A CA 1
ATOM 1268 C C . GLN A 1 159 ? 7.004 -36.781 -19.953 1 96.38 159 GLN A C 1
ATOM 1270 O O . GLN A 1 159 ? 8.18 -36.875 -19.609 1 96.38 159 GLN A O 1
ATOM 1275 N N . SER A 1 160 ? 6.586 -36.375 -21.125 1 96.88 160 SER A N 1
ATOM 1276 C CA . SER A 1 160 ? 7.594 -35.906 -22.078 1 96.88 160 SER A CA 1
ATOM 1277 C C . SER A 1 160 ? 8.219 -34.594 -21.625 1 96.88 160 SER A C 1
ATOM 1279 O O . SER A 1 160 ? 9.406 -34.344 -21.875 1 96.88 160 SER A O 1
ATOM 1281 N N . LEU A 1 161 ? 7.441 -33.75 -21.016 1 97.56 161 LEU A N 1
ATOM 1282 C CA . LEU A 1 161 ? 7.918 -32.438 -20.578 1 97.56 161 LEU A CA 1
ATOM 1283 C C . LEU A 1 161 ? 8.617 -32.531 -19.234 1 97.56 161 LEU A C 1
ATOM 1285 O O . LEU A 1 161 ? 9.664 -31.906 -19.016 1 97.56 161 LEU A O 1
ATOM 1289 N N . VAL A 1 162 ? 7.977 -33.25 -18.297 1 98.12 162 VAL A N 1
ATOM 1290 C CA . VAL A 1 162 ? 8.547 -33.469 -16.969 1 98.12 162 VAL A CA 1
ATOM 1291 C C . VAL A 1 162 ? 8.461 -34.938 -16.609 1 98.12 162 VAL A C 1
ATOM 1293 O O . VAL A 1 162 ? 7.531 -35.375 -15.914 1 98.12 162 VAL A O 1
ATOM 1296 N N . PRO A 1 163 ? 9.5 -35.688 -16.906 1 96.75 163 PRO A N 1
ATOM 1297 C CA . PRO A 1 163 ? 9.5 -37.125 -16.625 1 96.75 163 PRO A CA 1
ATOM 1298 C C . PRO A 1 163 ? 9.383 -37.438 -15.133 1 96.75 163 PRO A C 1
ATOM 1300 O O . PRO A 1 163 ? 9.609 -36.531 -14.297 1 96.75 163 PRO A O 1
ATOM 1303 N N . ALA A 1 164 ? 9.086 -38.656 -14.789 1 94.25 164 ALA A N 1
ATOM 1304 C CA . ALA A 1 164 ? 8.867 -39.094 -13.414 1 94.25 164 ALA A CA 1
ATOM 1305 C C . ALA A 1 164 ? 10.125 -38.875 -12.57 1 94.25 164 ALA A C 1
ATOM 1307 O O . ALA A 1 164 ? 10.031 -38.562 -11.375 1 94.25 164 ALA A O 1
ATOM 1308 N N . ASP A 1 165 ? 11.234 -39.094 -13.227 1 93.25 165 ASP A N 1
ATOM 1309 C CA . ASP A 1 165 ? 12.5 -39 -12.492 1 93.25 165 ASP A CA 1
ATOM 1310 C C . ASP A 1 165 ? 13 -37.562 -12.43 1 93.25 165 ASP A C 1
ATOM 1312 O O . ASP A 1 165 ? 14.039 -37.281 -11.82 1 93.25 165 ASP A O 1
ATOM 1316 N N . GLY A 1 166 ? 12.297 -36.625 -13.047 1 96.25 166 GLY A N 1
ATOM 1317 C CA . GLY A 1 166 ? 12.656 -35.219 -12.977 1 96.25 166 GLY A CA 1
ATOM 1318 C C . GLY A 1 166 ? 13.336 -34.719 -14.242 1 96.25 166 GLY A C 1
ATOM 1319 O O . GLY A 1 166 ? 13.445 -35.469 -15.227 1 96.25 166 GLY A O 1
ATOM 1320 N N . ILE A 1 167 ? 13.672 -33.5 -14.234 1 96.31 167 ILE A N 1
ATOM 1321 C CA . ILE A 1 167 ? 14.312 -32.875 -15.375 1 96.31 167 ILE A CA 1
ATOM 1322 C C . ILE A 1 167 ? 15.68 -32.312 -14.961 1 96.31 167 ILE A C 1
ATOM 1324 O O . ILE A 1 167 ? 15.852 -31.859 -13.828 1 96.31 167 ILE A O 1
ATOM 1328 N N . ARG A 1 168 ? 16.594 -32.438 -15.859 1 96 168 ARG A N 1
ATOM 1329 C CA . ARG A 1 168 ? 17.922 -31.859 -15.633 1 96 168 ARG A CA 1
ATOM 1330 C C . ARG A 1 168 ? 18.031 -30.453 -16.234 1 96 168 ARG A C 1
ATOM 1332 O O . ARG A 1 168 ? 17.688 -30.25 -17.406 1 96 168 ARG A O 1
ATOM 1339 N N . VAL A 1 169 ? 18.406 -29.5 -15.422 1 96 169 VAL A N 1
ATOM 1340 C CA . VAL A 1 169 ? 18.594 -28.125 -15.875 1 96 169 VAL A CA 1
ATOM 1341 C C . VAL A 1 169 ? 20 -27.656 -15.555 1 96 169 VAL A C 1
ATOM 1343 O O . VAL A 1 169 ? 20.734 -28.328 -14.805 1 96 169 VAL A O 1
ATOM 1346 N N . LYS A 1 170 ? 20.391 -26.562 -16.172 1 94.88 170 LYS A N 1
ATOM 1347 C CA . LYS A 1 170 ? 21.734 -26.031 -15.938 1 94.88 170 LYS A CA 1
ATOM 1348 C C . LYS A 1 170 ? 21.719 -25.016 -14.789 1 94.88 170 LYS A C 1
ATOM 1350 O O . LYS A 1 170 ? 20.859 -24.141 -14.727 1 94.88 170 LYS A O 1
ATOM 1355 N N . HIS A 1 171 ? 22.656 -25.234 -13.898 1 93.19 171 HIS A N 1
ATOM 1356 C CA . HIS A 1 171 ? 22.875 -24.25 -12.844 1 93.19 171 HIS A CA 1
ATOM 1357 C C . HIS A 1 171 ? 23.125 -22.875 -13.422 1 93.19 171 HIS A C 1
ATOM 1359 O O . HIS A 1 171 ? 24 -22.703 -14.281 1 93.19 171 HIS A O 1
ATOM 1365 N N . ILE A 1 172 ? 22.469 -21.844 -12.938 1 88.25 172 ILE A N 1
ATOM 1366 C CA . ILE A 1 172 ? 22.469 -20.516 -13.555 1 88.25 172 ILE A CA 1
ATOM 1367 C C . ILE A 1 172 ? 23.875 -19.906 -13.461 1 88.25 172 ILE A C 1
ATOM 1369 O O . ILE A 1 172 ? 24.281 -19.141 -14.336 1 88.25 172 ILE A O 1
ATOM 1373 N N . LYS A 1 173 ? 24.609 -20.234 -12.438 1 85.69 173 LYS A N 1
ATOM 1374 C CA . LYS A 1 173 ? 25.922 -19.609 -12.242 1 85.69 173 LYS A CA 1
ATOM 1375 C C . LYS A 1 173 ? 27.031 -20.516 -12.75 1 85.69 173 LYS A C 1
ATOM 1377 O O . LYS A 1 173 ? 27.969 -20.047 -13.414 1 85.69 173 LYS A O 1
ATOM 1382 N N . THR A 1 174 ? 26.984 -21.812 -12.445 1 90.94 174 THR A N 1
ATOM 1383 C CA . THR A 1 174 ? 28.109 -22.703 -12.703 1 90.94 174 THR A CA 1
ATOM 1384 C C . THR A 1 174 ? 27.906 -23.469 -14.008 1 90.94 174 THR A C 1
ATOM 1386 O O . THR A 1 174 ? 28.859 -24.016 -14.578 1 90.94 174 THR A O 1
ATOM 1389 N N . GLY A 1 175 ? 26.656 -23.625 -14.391 1 93.38 175 GLY A N 1
ATOM 1390 C CA . GLY A 1 175 ? 26.359 -24.375 -15.602 1 93.38 175 GLY A CA 1
ATOM 1391 C C . GLY A 1 175 ? 26.312 -25.875 -15.383 1 93.38 175 GLY A C 1
ATOM 1392 O O . GLY A 1 175 ? 26.031 -26.625 -16.312 1 93.38 175 GLY A O 1
ATOM 1393 N N . GLU A 1 176 ? 26.5 -26.297 -14.211 1 95.88 176 GLU A N 1
ATOM 1394 C CA . GLU A 1 176 ? 26.438 -27.719 -13.883 1 95.88 176 GLU A CA 1
ATOM 1395 C C . GLU A 1 176 ? 25 -28.25 -13.953 1 95.88 176 GLU A C 1
ATOM 1397 O O . GLU A 1 176 ? 24.047 -27.484 -13.781 1 95.88 176 GLU A O 1
ATOM 1402 N N . ASP A 1 177 ? 24.922 -29.516 -14.164 1 96.25 177 ASP A N 1
ATOM 1403 C CA . ASP A 1 177 ? 23.594 -30.125 -14.234 1 96.25 177 ASP A CA 1
ATOM 1404 C C . ASP A 1 177 ? 22.969 -30.234 -12.844 1 96.25 177 ASP A C 1
ATOM 1406 O O . ASP A 1 177 ? 23.641 -30.609 -11.883 1 96.25 177 ASP A O 1
ATOM 1410 N N . VAL A 1 178 ? 21.766 -29.859 -12.781 1 96.31 178 VAL A N 1
ATOM 1411 C CA . VAL A 1 178 ? 20.969 -29.953 -11.562 1 96.31 178 VAL A CA 1
ATOM 1412 C C . VAL A 1 178 ? 19.703 -30.766 -11.844 1 96.31 178 VAL A C 1
ATOM 1414 O O . VAL A 1 178 ? 18.938 -30.438 -12.758 1 96.31 178 VAL A O 1
ATOM 1417 N N . LEU A 1 179 ? 19.547 -31.844 -11.109 1 96.69 179 LEU A N 1
ATOM 1418 C CA . LEU A 1 179 ? 18.328 -32.625 -11.234 1 96.69 179 LEU A CA 1
ATOM 1419 C C . LEU A 1 179 ? 17.203 -32 -10.398 1 96.69 179 LEU A C 1
ATOM 1421 O O . LEU A 1 179 ? 17.375 -31.781 -9.203 1 96.69 179 LEU A O 1
ATOM 1425 N N . VAL A 1 180 ? 16.109 -31.688 -10.992 1 97.5 180 VAL A N 1
ATOM 1426 C CA . VAL A 1 180 ? 14.922 -31.156 -10.328 1 97.5 180 VAL A CA 1
ATOM 1427 C C . VAL A 1 180 ? 13.773 -32.156 -10.453 1 97.5 180 VAL A C 1
ATOM 1429 O O . VAL A 1 180 ? 13.344 -32.469 -11.562 1 97.5 180 VAL A O 1
ATOM 1432 N N . SER A 1 181 ? 13.305 -32.656 -9.328 1 97.81 181 SER A N 1
ATOM 1433 C CA . SER A 1 181 ? 12.219 -33.656 -9.359 1 97.81 181 SER A CA 1
ATOM 1434 C C . SER A 1 181 ? 10.93 -33.031 -9.883 1 97.81 181 SER A C 1
ATOM 1436 O O . SER A 1 181 ? 10.781 -31.797 -9.891 1 97.81 181 SER A O 1
ATOM 1438 N N . ARG A 1 182 ? 9.984 -33.875 -10.398 1 97.81 182 ARG A N 1
ATOM 1439 C CA . ARG A 1 182 ? 8.711 -33.406 -10.914 1 97.81 182 ARG A CA 1
ATOM 1440 C C . ARG A 1 182 ? 7.938 -32.625 -9.852 1 97.81 182 ARG A C 1
ATOM 1442 O O . ARG A 1 182 ? 7.293 -31.609 -10.148 1 97.81 182 ARG A O 1
ATOM 1449 N N . ARG A 1 183 ? 8.008 -33.062 -8.648 1 97.69 183 ARG A N 1
ATOM 1450 C CA . ARG A 1 183 ? 7.293 -32.406 -7.559 1 97.69 183 ARG A CA 1
ATOM 1451 C C . ARG A 1 183 ? 7.879 -31.031 -7.277 1 97.69 183 ARG A C 1
ATOM 1453 O O . ARG A 1 183 ? 7.148 -30.078 -6.953 1 97.69 183 ARG A O 1
ATOM 1460 N N . ILE A 1 184 ? 9.172 -30.875 -7.371 1 98.12 184 ILE A N 1
ATOM 1461 C CA . ILE A 1 184 ? 9.805 -29.578 -7.188 1 98.12 184 ILE A CA 1
ATOM 1462 C C . ILE A 1 184 ? 9.438 -28.656 -8.352 1 98.12 184 ILE A C 1
ATOM 1464 O O . ILE A 1 184 ? 9.164 -27.469 -8.148 1 98.12 184 ILE A O 1
ATOM 1468 N N . VAL A 1 185 ? 9.406 -29.188 -9.555 1 98.25 185 VAL A N 1
ATOM 1469 C CA . VAL A 1 185 ? 8.961 -28.406 -10.703 1 98.25 185 VAL A CA 1
ATOM 1470 C C . VAL A 1 185 ? 7.551 -27.891 -10.461 1 98.25 185 VAL A C 1
ATOM 1472 O O . VAL A 1 185 ? 7.281 -26.703 -10.664 1 98.25 185 VAL A O 1
ATOM 1475 N N . ALA A 1 186 ? 6.652 -28.797 -10.031 1 98.56 186 ALA A N 1
ATOM 1476 C CA . ALA A 1 186 ? 5.277 -28.391 -9.727 1 98.56 186 ALA A CA 1
ATOM 1477 C C . ALA A 1 186 ? 5.246 -27.297 -8.664 1 98.56 186 ALA A C 1
ATOM 1479 O O . ALA A 1 186 ? 4.516 -26.312 -8.805 1 98.56 186 ALA A O 1
ATOM 1480 N N . THR A 1 187 ? 6.039 -27.469 -7.668 1 98.5 187 THR A N 1
ATOM 1481 C CA . THR A 1 187 ? 6.105 -26.5 -6.586 1 98.5 187 THR A CA 1
ATOM 1482 C C . THR A 1 187 ? 6.574 -25.141 -7.105 1 98.5 187 THR A C 1
ATOM 1484 O O . THR A 1 187 ? 6.031 -24.094 -6.723 1 98.5 187 THR A O 1
ATOM 1487 N N . PHE A 1 188 ? 7.547 -25.125 -7.965 1 97.75 188 PHE A N 1
ATOM 1488 C CA . PHE A 1 188 ? 8.062 -23.891 -8.523 1 97.75 188 PHE A CA 1
ATOM 1489 C C . PHE A 1 188 ? 7.02 -23.219 -9.414 1 97.75 188 PHE A C 1
ATOM 1491 O O . PHE A 1 188 ? 6.945 -21.984 -9.477 1 97.75 188 PHE A O 1
ATOM 1498 N N . VAL A 1 189 ? 6.234 -24.016 -10.117 1 98.44 189 VAL A N 1
ATOM 1499 C CA . VAL A 1 189 ? 5.141 -23.453 -10.906 1 98.44 189 VAL A CA 1
ATOM 1500 C C . VAL A 1 189 ? 4.16 -22.734 -9.984 1 98.44 189 VAL A C 1
ATOM 1502 O O . VAL A 1 189 ? 3.791 -21.578 -10.242 1 98.44 189 VAL A O 1
ATOM 1505 N N . MET A 1 190 ? 3.777 -23.406 -8.898 1 98.62 190 MET A N 1
ATOM 1506 C CA . MET A 1 190 ? 2.848 -22.797 -7.945 1 98.62 190 MET A CA 1
ATOM 1507 C C . MET A 1 190 ? 3.438 -21.531 -7.336 1 98.62 190 MET A C 1
ATOM 1509 O O . MET A 1 190 ? 2.74 -20.531 -7.188 1 98.62 190 MET A O 1
ATOM 1513 N N . MET A 1 191 ? 4.699 -21.578 -6.988 1 98.12 191 MET A N 1
ATOM 1514 C CA . MET A 1 191 ? 5.355 -20.406 -6.406 1 98.12 191 MET A CA 1
ATOM 1515 C C . MET A 1 191 ? 5.422 -19.266 -7.406 1 98.12 191 MET A C 1
ATOM 1517 O O . MET A 1 191 ? 5.332 -18.094 -7.027 1 98.12 191 MET A O 1
ATOM 1521 N N . THR A 1 192 ? 5.594 -19.562 -8.648 1 96.94 192 THR A N 1
ATOM 1522 C CA . THR A 1 192 ? 5.602 -18.547 -9.68 1 96.94 192 THR A CA 1
ATOM 1523 C C . THR A 1 192 ? 4.227 -17.891 -9.812 1 96.94 192 THR A C 1
ATOM 1525 O O . THR A 1 192 ? 4.125 -16.672 -10.023 1 96.94 192 THR A O 1
ATOM 1528 N N . MET A 1 193 ? 3.172 -18.734 -9.703 1 98.44 193 MET A N 1
ATOM 1529 C CA . MET A 1 193 ? 1.819 -18.188 -9.68 1 98.44 193 MET A CA 1
ATOM 1530 C C . MET A 1 193 ? 1.673 -17.141 -8.57 1 98.44 193 MET A C 1
ATOM 1532 O O . MET A 1 193 ? 1.171 -16.047 -8.812 1 98.44 193 MET A O 1
ATOM 1536 N N . ALA A 1 194 ? 2.133 -17.531 -7.395 1 98.44 194 ALA A N 1
ATOM 1537 C CA . ALA A 1 194 ? 2.055 -16.641 -6.242 1 98.44 194 ALA A CA 1
ATOM 1538 C C . ALA A 1 194 ? 2.881 -15.383 -6.465 1 98.44 194 ALA A C 1
ATOM 1540 O O . ALA A 1 194 ? 2.416 -14.273 -6.195 1 98.44 194 ALA A O 1
ATOM 1541 N N . ASP A 1 195 ? 4.039 -15.562 -6.996 1 95.88 195 ASP A N 1
ATOM 1542 C CA . ASP A 1 195 ? 4.973 -14.469 -7.238 1 95.88 195 ASP A CA 1
ATOM 1543 C C . ASP A 1 195 ? 4.383 -13.445 -8.211 1 95.88 195 ASP A C 1
ATOM 1545 O O . ASP A 1 195 ? 4.398 -12.242 -7.938 1 95.88 195 ASP A O 1
ATOM 1549 N N . PHE A 1 196 ? 3.861 -13.914 -9.297 1 96.25 196 PHE A N 1
ATOM 1550 C CA . PHE A 1 196 ? 3.314 -13.047 -10.336 1 96.25 196 PHE A CA 1
ATOM 1551 C C . PHE A 1 196 ? 2.057 -12.344 -9.844 1 96.25 196 PHE A C 1
ATOM 1553 O O . PHE A 1 196 ? 1.843 -11.164 -10.141 1 96.25 196 PHE A O 1
ATOM 1560 N N . SER A 1 197 ? 1.229 -13.078 -9.125 1 97.88 197 SER A N 1
ATOM 1561 C CA . SER A 1 197 ? -0.016 -12.484 -8.648 1 97.88 197 SER A CA 1
ATOM 1562 C C . SER A 1 197 ? 0.254 -11.336 -7.688 1 97.88 197 SER A C 1
ATOM 1564 O O . SER A 1 197 ? -0.536 -10.391 -7.605 1 97.88 197 SER A O 1
ATOM 1566 N N . ASP A 1 198 ? 1.389 -11.398 -7.023 1 97.38 198 ASP A N 1
ATOM 1567 C CA . ASP A 1 198 ? 1.74 -10.359 -6.059 1 97.38 198 ASP A CA 1
ATOM 1568 C C . ASP A 1 198 ? 2.385 -9.156 -6.754 1 97.38 198 ASP A C 1
ATOM 1570 O O . ASP A 1 198 ? 2.121 -8.008 -6.395 1 97.38 198 ASP A O 1
ATOM 1574 N N . GLN A 1 199 ? 3.172 -9.414 -7.762 1 94.25 199 GLN A N 1
ATOM 1575 C CA . GLN A 1 199 ? 4.098 -8.336 -8.109 1 94.25 199 GLN A CA 1
ATOM 1576 C C . GLN A 1 199 ? 3.74 -7.723 -9.461 1 94.25 199 GLN A C 1
ATOM 1578 O O . GLN A 1 199 ? 4.223 -6.641 -9.805 1 94.25 199 GLN A O 1
ATOM 1583 N N . LEU A 1 200 ? 2.973 -8.352 -10.281 1 95.69 200 LEU A N 1
ATOM 1584 C CA . LEU A 1 200 ? 2.764 -7.852 -11.641 1 95.69 200 LEU A CA 1
ATOM 1585 C C . LEU A 1 200 ? 1.545 -6.938 -11.695 1 95.69 200 LEU A C 1
ATOM 1587 O O . LEU A 1 200 ? 0.486 -7.273 -11.164 1 95.69 200 LEU A O 1
ATOM 1591 N N . PHE A 1 201 ? 1.679 -5.812 -12.273 1 96.81 201 PHE A N 1
ATOM 1592 C CA . PHE A 1 201 ? 0.619 -4.859 -12.57 1 96.81 201 PHE A CA 1
ATOM 1593 C C . PHE A 1 201 ? 0.905 -4.125 -13.875 1 96.81 201 PHE A C 1
ATOM 1595 O O . PHE A 1 201 ? 1.703 -4.586 -14.688 1 96.81 201 PHE A O 1
ATOM 1602 N N . GLY A 1 202 ? 0.266 -3.094 -14.203 1 95.44 202 GLY A N 1
ATOM 1603 C CA . GLY A 1 202 ? 0.315 -2.436 -15.5 1 95.44 202 GLY A CA 1
ATOM 1604 C C . GLY A 1 202 ? 1.718 -2.029 -15.906 1 95.44 202 GLY A C 1
ATOM 1605 O O . GLY A 1 202 ? 2.025 -1.955 -17.094 1 95.44 202 GLY A O 1
ATOM 1606 N N . PHE A 1 203 ? 2.639 -1.812 -15 1 96.19 203 PHE A N 1
ATOM 1607 C CA . PHE A 1 203 ? 4.004 -1.389 -15.289 1 96.19 203 PHE A CA 1
ATOM 1608 C C . PHE A 1 203 ? 4.738 -2.443 -16.109 1 96.19 203 PHE A C 1
ATOM 1610 O O . PHE A 1 203 ? 5.391 -2.123 -17.109 1 96.19 203 PHE A O 1
ATOM 1617 N N . GLN A 1 204 ? 4.645 -3.738 -15.711 1 95.25 204 GLN A N 1
ATOM 1618 C CA . GLN A 1 204 ? 5.297 -4.82 -16.438 1 95.25 204 GLN A CA 1
ATOM 1619 C C . GLN A 1 204 ? 4.648 -5.031 -17.797 1 95.25 204 GLN A C 1
ATOM 1621 O O . GLN A 1 204 ? 5.324 -5.379 -18.781 1 95.25 204 GLN A O 1
ATOM 1626 N N . ASP A 1 205 ? 3.334 -4.84 -17.828 1 96.31 205 ASP A N 1
ATOM 1627 C CA . ASP A 1 205 ? 2.686 -4.895 -19.141 1 96.31 205 ASP A CA 1
ATOM 1628 C C . ASP A 1 205 ? 3.314 -3.895 -20.094 1 96.31 205 ASP A C 1
ATOM 1630 O O . ASP A 1 205 ? 3.545 -4.211 -21.266 1 96.31 205 ASP A O 1
ATOM 1634 N N . ALA A 1 206 ? 3.525 -2.668 -19.594 1 94.62 206 ALA A N 1
ATOM 1635 C CA . ALA A 1 206 ? 4.152 -1.634 -20.406 1 94.62 206 ALA A CA 1
ATOM 1636 C C . ALA A 1 206 ? 5.586 -2.008 -20.766 1 94.62 206 ALA A C 1
ATOM 1638 O O . ALA A 1 206 ? 6 -1.881 -21.922 1 94.62 206 ALA A O 1
ATOM 1639 N N . LEU A 1 207 ? 6.352 -2.525 -19.859 1 93.88 207 LEU A N 1
ATOM 1640 C CA . LEU A 1 207 ? 7.758 -2.869 -20.031 1 93.88 207 LEU A CA 1
ATOM 1641 C C . LEU A 1 207 ? 7.922 -3.939 -21.109 1 93.88 207 LEU A C 1
ATOM 1643 O O . LEU A 1 207 ? 8.859 -3.885 -21.906 1 93.88 207 LEU A O 1
ATOM 1647 N N . PHE A 1 208 ? 6.988 -4.883 -21.094 1 94.81 208 PHE A N 1
ATOM 1648 C CA . PHE A 1 208 ? 7.18 -6.051 -21.953 1 94.81 208 PHE A CA 1
ATOM 1649 C C . PHE A 1 208 ? 6.184 -6.051 -23.094 1 94.81 208 PHE A C 1
ATOM 1651 O O . PHE A 1 208 ? 6.004 -7.07 -23.766 1 94.81 208 PHE A O 1
ATOM 1658 N N . ASP A 1 209 ? 5.52 -4.934 -23.297 1 94.25 209 ASP A N 1
ATOM 1659 C CA . ASP A 1 209 ? 4.555 -4.789 -24.391 1 94.25 209 ASP A CA 1
ATOM 1660 C C . ASP A 1 209 ? 3.52 -5.91 -24.359 1 94.25 209 ASP A C 1
ATOM 1662 O O . ASP A 1 209 ? 3.297 -6.586 -25.359 1 94.25 209 ASP A O 1
ATOM 1666 N N . ASN A 1 210 ? 2.973 -6.156 -23.188 1 95.88 210 ASN A N 1
ATOM 1667 C CA . ASN A 1 210 ? 2.002 -7.219 -22.938 1 95.88 210 ASN A CA 1
ATOM 1668 C 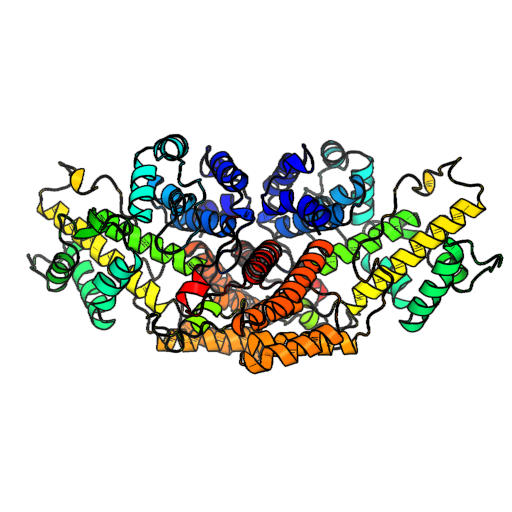C . ASN A 1 210 ? 0.574 -6.742 -23.188 1 95.88 210 ASN A C 1
ATOM 1670 O O . ASN A 1 210 ? -0.324 -7.023 -22.391 1 95.88 210 ASN A O 1
ATOM 1674 N N . GLY A 1 211 ? 0.313 -6.09 -24.328 1 93.69 211 GLY A N 1
ATOM 1675 C CA . GLY A 1 211 ? -1.002 -5.562 -24.656 1 93.69 211 GLY A CA 1
ATOM 1676 C C . GLY A 1 211 ? -1.995 -6.637 -25.062 1 93.69 211 GLY A C 1
ATOM 1677 O O . GLY A 1 211 ? -3.207 -6.41 -25.031 1 93.69 211 GLY A O 1
ATOM 1678 N N . ASP A 1 212 ? -1.475 -7.848 -25.375 1 94.81 212 ASP A N 1
ATOM 1679 C CA . ASP A 1 212 ? -2.369 -8.922 -25.797 1 94.81 212 ASP A CA 1
ATOM 1680 C C . ASP A 1 212 ? -2.738 -9.82 -24.625 1 94.81 212 ASP A C 1
ATOM 1682 O O . ASP A 1 212 ? -3.564 -10.727 -24.766 1 94.81 212 ASP A O 1
ATOM 1686 N N . GLY A 1 213 ? -2.078 -9.641 -23.422 1 95.81 213 GLY A N 1
ATOM 1687 C CA . GLY A 1 213 ? -2.445 -10.336 -22.203 1 95.81 213 GLY A CA 1
ATOM 1688 C C . GLY A 1 213 ? -1.873 -11.734 -22.109 1 95.81 213 GLY A C 1
ATOM 1689 O O . GLY A 1 213 ? -2.264 -12.516 -21.234 1 95.81 213 GLY A O 1
ATOM 1690 N N . ARG A 1 214 ? -0.935 -12.086 -22.969 1 94.75 214 ARG A N 1
ATOM 1691 C CA . ARG A 1 214 ? -0.384 -13.438 -23 1 94.75 214 ARG A CA 1
ATOM 1692 C C . ARG A 1 214 ? 0.868 -13.531 -22.141 1 94.75 214 ARG A C 1
ATOM 1694 O O . ARG A 1 214 ? 1.275 -14.633 -21.75 1 94.75 214 ARG A O 1
ATOM 1701 N N . LEU A 1 215 ? 1.465 -12.398 -21.781 1 92.62 215 LEU A N 1
ATOM 1702 C CA . LEU A 1 215 ? 2.646 -12.305 -20.938 1 92.62 215 LEU A CA 1
ATOM 1703 C C . LEU A 1 215 ? 3.775 -13.18 -21.469 1 92.62 215 LEU A C 1
ATOM 1705 O O . LEU A 1 215 ? 4.312 -14.016 -20.75 1 92.62 215 LEU A O 1
ATOM 1709 N N . GLU A 1 216 ? 4.172 -12.945 -22.672 1 91.31 216 GLU A N 1
ATOM 1710 C CA . GLU A 1 216 ? 5.219 -13.734 -23.328 1 91.31 216 GLU A CA 1
ATOM 1711 C C . GLU A 1 216 ? 6.574 -13.039 -23.219 1 91.31 216 GLU A C 1
ATOM 1713 O O . GLU A 1 216 ? 7.582 -13.562 -23.703 1 91.31 216 GLU A O 1
ATOM 1718 N N . PHE A 1 217 ? 6.602 -11.898 -22.578 1 89 217 PHE A N 1
ATOM 1719 C CA . PHE A 1 217 ? 7.812 -11.141 -22.297 1 89 217 PHE A CA 1
ATOM 1720 C C . PHE A 1 217 ? 8.57 -10.82 -23.578 1 89 217 PHE A C 1
ATOM 1722 O O . PHE A 1 217 ? 9.797 -10.914 -23.609 1 89 217 PHE A O 1
ATOM 1729 N N . THR A 1 218 ? 7.922 -10.445 -24.594 1 88.5 218 THR A N 1
ATOM 1730 C CA . THR A 1 218 ? 8.539 -10.234 -25.891 1 88.5 218 THR A CA 1
ATOM 1731 C C . THR A 1 218 ? 8.938 -8.766 -26.078 1 88.5 218 THR A C 1
ATOM 1733 O O . THR A 1 218 ? 9.836 -8.453 -26.859 1 88.5 218 THR A O 1
ATOM 1736 N N . GLY A 1 219 ? 8.32 -7.887 -25.359 1 91.12 219 GLY A N 1
ATOM 1737 C CA . GLY A 1 219 ? 8.586 -6.469 -25.531 1 91.12 219 GLY A CA 1
ATOM 1738 C C . GLY A 1 219 ? 9.82 -6 -24.781 1 91.12 219 GLY A C 1
ATOM 1739 O O . GLY A 1 219 ? 10.281 -6.672 -23.859 1 91.12 219 GLY A O 1
ATOM 1740 N N . ASN A 1 220 ? 10.398 -4.914 -25.25 1 94.56 220 ASN A N 1
ATOM 1741 C CA . ASN A 1 220 ? 11.555 -4.297 -24.609 1 94.56 220 ASN A CA 1
ATOM 1742 C C . ASN A 1 220 ? 11.391 -2.785 -24.484 1 94.56 220 ASN A C 1
ATOM 1744 O O . ASN A 1 220 ? 12.242 -2.025 -24.953 1 94.56 220 ASN A O 1
ATOM 1748 N N . LYS A 1 221 ? 10.391 -2.375 -23.875 1 93.56 221 LYS A N 1
ATOM 1749 C CA . LYS A 1 221 ? 10.086 -0.96 -23.688 1 93.56 221 LYS A CA 1
ATOM 1750 C C . LYS A 1 221 ? 10.617 -0.461 -22.344 1 93.56 221 LYS A C 1
ATOM 1752 O O . LYS A 1 221 ? 9.844 -0.048 -21.484 1 93.56 221 LYS A O 1
ATOM 1757 N N . TYR A 1 222 ? 11.922 -0.417 -22.266 1 92.88 222 TYR A N 1
ATOM 1758 C CA . TYR A 1 222 ? 12.602 -0.123 -21.016 1 92.88 222 TYR A CA 1
ATOM 1759 C C . TYR A 1 222 ? 12.43 1.342 -20.625 1 92.88 222 TYR A C 1
ATOM 1761 O O . TYR A 1 222 ? 12.828 1.757 -19.547 1 92.88 222 TYR A O 1
ATOM 1769 N N . GLY A 1 223 ? 11.766 2.184 -21.422 1 92 223 GLY A N 1
ATOM 1770 C CA . GLY A 1 223 ? 11.484 3.578 -21.125 1 92 223 GLY A CA 1
ATOM 1771 C C . GLY A 1 223 ? 10.203 3.771 -20.344 1 92 223 GLY A C 1
ATOM 1772 O O . GLY A 1 223 ? 9.875 4.891 -19.938 1 92 223 GLY A O 1
ATOM 1773 N N . ALA A 1 224 ? 9.469 2.682 -20.109 1 93.19 224 ALA A N 1
ATOM 1774 C CA . ALA A 1 224 ? 8.25 2.777 -19.312 1 93.19 224 ALA A CA 1
ATOM 1775 C C . ALA A 1 224 ? 8.539 3.346 -17.938 1 93.19 224 ALA A C 1
ATOM 1777 O O . ALA A 1 224 ? 9.555 3.002 -17.312 1 93.19 224 ALA A O 1
ATOM 1778 N N . LEU A 1 225 ? 7.734 4.246 -17.484 1 94.81 225 LEU A N 1
ATOM 1779 C CA . LEU A 1 225 ? 7.938 4.914 -16.203 1 94.81 225 LEU A CA 1
ATOM 1780 C C . LEU A 1 225 ? 7.23 4.168 -15.078 1 94.81 225 LEU A C 1
ATOM 1782 O O . LEU A 1 225 ? 6.086 3.738 -15.242 1 94.81 225 LEU A O 1
ATOM 1786 N N . TRP A 1 226 ? 7.938 3.91 -14.055 1 94.81 226 TRP A N 1
ATOM 1787 C CA . TRP A 1 226 ? 7.332 3.412 -12.82 1 94.81 226 TRP A CA 1
ATOM 1788 C C . TRP A 1 226 ? 6.672 4.543 -12.039 1 94.81 226 TRP A C 1
ATOM 1790 O O . TRP A 1 226 ? 7.254 5.621 -11.891 1 94.81 226 TRP A O 1
ATOM 1800 N N . PRO A 1 227 ? 5.375 4.41 -11.469 1 95.5 227 PRO A N 1
ATOM 1801 C CA . PRO A 1 227 ? 4.637 3.143 -11.43 1 95.5 227 PRO A CA 1
ATOM 1802 C C . PRO A 1 227 ? 3.711 2.963 -12.633 1 95.5 227 PRO A C 1
ATOM 1804 O O . PRO A 1 227 ? 3.01 1.951 -12.727 1 95.5 227 PRO A O 1
ATOM 1807 N N . GLY A 1 228 ? 3.715 3.928 -13.523 1 94.56 228 GLY A N 1
ATOM 1808 C CA . GLY A 1 228 ? 2.805 3.865 -14.656 1 94.56 228 GLY A CA 1
ATOM 1809 C C . GLY A 1 228 ? 1.364 4.152 -14.273 1 94.56 228 GLY A C 1
ATOM 1810 O O . GLY A 1 228 ? 1.101 4.918 -13.344 1 94.56 228 GLY A O 1
ATOM 1811 N N . ASP A 1 229 ? 0.411 3.627 -15 1 92.69 229 ASP A N 1
ATOM 1812 C CA . ASP A 1 229 ? -0.993 3.982 -14.82 1 92.69 229 ASP A CA 1
ATOM 1813 C C . ASP A 1 229 ? -1.6 3.236 -13.633 1 92.69 229 ASP A C 1
ATOM 1815 O O . ASP A 1 229 ? -2.666 3.609 -13.141 1 92.69 229 ASP A O 1
ATOM 1819 N N . GLY A 1 230 ? -0.911 2.215 -13.195 1 93.56 230 GLY A N 1
ATOM 1820 C CA . GLY A 1 230 ? -1.389 1.514 -12.016 1 93.56 230 GLY A CA 1
ATOM 1821 C C . GLY A 1 230 ? -2.521 0.549 -12.312 1 93.56 230 GLY A C 1
ATOM 1822 O O . GLY A 1 230 ? -3.127 -0.007 -11.398 1 93.56 230 GLY A O 1
ATOM 1823 N N . LYS A 1 231 ? -2.846 0.197 -13.602 1 95.5 231 LYS A N 1
ATOM 1824 C CA . LYS A 1 231 ? -3.875 -0.77 -13.969 1 95.5 231 LYS A CA 1
ATOM 1825 C C . LYS A 1 231 ? -3.52 -2.168 -13.469 1 95.5 231 LYS A C 1
ATOM 1827 O O . LYS A 1 231 ? -2.34 -2.51 -13.352 1 95.5 231 LYS A O 1
ATOM 1832 N N . PRO A 1 232 ? -4.594 -2.916 -13.133 1 97.5 232 PRO A N 1
ATOM 1833 C CA . PRO A 1 232 ? -4.277 -4.332 -12.922 1 97.5 232 PRO A CA 1
ATOM 1834 C C . PRO A 1 232 ? -3.535 -4.953 -14.102 1 97.5 232 PRO A C 1
ATOM 1836 O O . PRO A 1 232 ? -3.832 -4.641 -15.258 1 97.5 232 PRO A O 1
ATOM 1839 N N . GLY A 1 233 ? -2.559 -5.742 -13.805 1 97.5 233 GLY A N 1
ATOM 1840 C CA . GLY A 1 233 ? -1.766 -6.363 -14.852 1 97.5 233 GLY A CA 1
ATOM 1841 C C . GLY A 1 233 ? -2.525 -7.426 -15.625 1 97.5 233 GLY A C 1
ATOM 1842 O O . GLY A 1 233 ? -3.527 -7.957 -15.133 1 97.5 233 GLY A O 1
ATOM 1843 N N . LEU A 1 234 ? -2.08 -7.648 -16.812 1 97.88 234 LEU A N 1
ATOM 1844 C CA . LEU A 1 234 ? -2.656 -8.68 -17.672 1 97.88 234 LEU A CA 1
ATOM 1845 C C . LEU A 1 234 ? -1.923 -10 -17.5 1 97.88 234 LEU A C 1
ATOM 1847 O O . LEU A 1 234 ? -1.317 -10.508 -18.453 1 97.88 234 LEU A O 1
ATOM 1851 N N . TRP A 1 235 ? -2.086 -10.555 -16.344 1 97.56 235 TRP A N 1
ATOM 1852 C CA . TRP A 1 235 ? -1.369 -11.789 -16.016 1 97.56 235 TRP A CA 1
ATOM 1853 C C . TRP A 1 235 ? -2.34 -12.938 -15.797 1 97.56 235 TRP A C 1
ATOM 1855 O O . TRP A 1 235 ? -1.921 -14.078 -15.586 1 97.56 235 TRP A O 1
ATOM 1865 N N . MET A 1 236 ? -3.674 -12.758 -15.883 1 98.06 236 MET A N 1
ATOM 1866 C CA . MET A 1 236 ? -4.688 -13.75 -15.531 1 98.06 236 MET A CA 1
ATOM 1867 C C . MET A 1 236 ? -4.613 -14.953 -16.469 1 98.06 236 MET A C 1
ATOM 1869 O O . MET A 1 236 ? -4.738 -16.094 -16.016 1 98.06 236 MET A O 1
ATOM 1873 N N . ASN A 1 237 ? -4.492 -14.688 -17.734 1 98.25 237 ASN A N 1
ATOM 1874 C CA . ASN A 1 237 ? -4.352 -15.797 -18.672 1 98.25 237 ASN A CA 1
ATOM 1875 C C . ASN A 1 237 ? -3.131 -16.656 -18.344 1 98.25 237 ASN A C 1
ATOM 1877 O O . ASN A 1 237 ? -3.24 -17.875 -18.203 1 98.25 237 ASN A O 1
ATOM 1881 N N . SER A 1 238 ? -2.029 -16.031 -18.234 1 97.94 238 SER A N 1
ATOM 1882 C CA . SER A 1 238 ? -0.774 -16.734 -17.984 1 97.94 238 SER A CA 1
ATOM 1883 C C . SER A 1 238 ? -0.841 -17.547 -16.703 1 97.94 238 SER A C 1
ATOM 1885 O O . SER A 1 238 ? -0.444 -18.719 -16.688 1 97.94 238 SER A O 1
ATOM 1887 N N . ILE A 1 239 ? -1.311 -16.984 -15.625 1 98.5 239 ILE A N 1
ATOM 1888 C CA . ILE A 1 239 ? -1.351 -17.688 -14.344 1 98.5 239 ILE A CA 1
ATOM 1889 C C . ILE A 1 239 ? -2.389 -18.812 -14.406 1 98.5 239 ILE A C 1
ATOM 1891 O O . ILE A 1 239 ? -2.201 -19.875 -13.805 1 98.5 239 ILE A O 1
ATOM 1895 N N . SER A 1 240 ? -3.506 -18.594 -15.125 1 98.81 240 SER A N 1
ATOM 1896 C CA . SER A 1 240 ? -4.473 -19.672 -15.273 1 98.81 240 SER A CA 1
ATOM 1897 C C . SER A 1 240 ? -3.863 -20.859 -16.016 1 98.81 240 SER A C 1
ATOM 1899 O O . SER A 1 240 ? -4.16 -22.016 -15.711 1 98.81 240 SER A O 1
ATOM 1901 N N . ARG A 1 241 ? -3.049 -20.594 -17.016 1 98.69 241 ARG A N 1
ATOM 1902 C CA . ARG A 1 241 ? -2.334 -21.641 -17.734 1 98.69 241 ARG A CA 1
ATOM 1903 C C . ARG A 1 241 ? -1.364 -22.375 -16.812 1 98.69 241 ARG A C 1
ATOM 1905 O O . ARG A 1 241 ? -1.265 -23.594 -16.844 1 98.69 241 ARG A O 1
ATOM 1912 N N . MET A 1 242 ? -0.654 -21.609 -16.016 1 98.75 242 MET A N 1
ATOM 1913 C CA . MET A 1 242 ? 0.254 -22.219 -15.047 1 98.75 242 MET A CA 1
ATOM 1914 C C . MET A 1 242 ? -0.508 -23.109 -14.07 1 98.75 242 MET A C 1
ATOM 1916 O O . MET A 1 242 ? -0.041 -24.188 -13.711 1 98.75 242 MET A O 1
ATOM 1920 N N . ALA A 1 243 ? -1.641 -22.562 -13.656 1 98.88 243 ALA A N 1
ATOM 1921 C CA . ALA A 1 243 ? -2.48 -23.328 -12.734 1 98.88 243 ALA A CA 1
ATOM 1922 C C . ALA A 1 243 ? -2.914 -24.656 -13.352 1 98.88 243 ALA A C 1
ATOM 1924 O O . ALA A 1 243 ? -2.904 -25.688 -12.68 1 98.88 243 ALA A O 1
ATOM 1925 N N . ALA A 1 244 ? -3.309 -24.609 -14.562 1 98.75 244 ALA A N 1
ATOM 1926 C CA . ALA A 1 244 ? -3.68 -25.828 -15.281 1 98.75 244 ALA A CA 1
ATOM 1927 C C . ALA A 1 244 ? -2.502 -26.797 -15.375 1 98.75 244 ALA A C 1
ATOM 1929 O O . ALA A 1 244 ? -2.652 -28 -15.125 1 98.75 244 ALA A O 1
ATOM 1930 N N . LEU A 1 245 ? -1.386 -26.266 -15.781 1 98.75 245 LEU A N 1
ATOM 1931 C CA . LEU A 1 245 ? -0.171 -27.078 -15.859 1 98.75 245 LEU A CA 1
ATOM 1932 C C . LEU A 1 245 ? 0.151 -27.703 -14.516 1 98.75 245 LEU A C 1
ATOM 1934 O O . LEU A 1 245 ? 0.488 -28.891 -14.445 1 98.75 245 LEU A O 1
ATOM 1938 N N . TYR A 1 246 ? 0.089 -26.938 -13.438 1 98.81 246 TYR A N 1
ATOM 1939 C CA . TYR A 1 246 ? 0.312 -27.422 -12.086 1 98.81 246 TYR A CA 1
ATOM 1940 C C . TYR A 1 246 ? -0.601 -28.609 -11.773 1 98.81 246 TYR A C 1
ATOM 1942 O O . TYR A 1 246 ? -0.147 -29.641 -11.266 1 98.81 246 TYR A O 1
ATOM 1950 N N . THR A 1 247 ? -1.856 -28.438 -12.086 1 98.56 247 THR A N 1
ATOM 1951 C CA . THR A 1 247 ? -2.838 -29.484 -11.82 1 98.56 247 THR A CA 1
ATOM 1952 C C . THR A 1 247 ? -2.498 -30.75 -12.594 1 98.56 247 THR A C 1
ATOM 1954 O O . THR A 1 247 ? -2.637 -31.859 -12.078 1 98.56 247 THR A O 1
ATOM 1957 N N . LEU A 1 248 ? -2.109 -30.609 -13.852 1 98.06 248 LEU A N 1
ATOM 1958 C CA . LEU A 1 248 ? -1.727 -31.781 -14.648 1 98.06 248 LEU A CA 1
ATOM 1959 C C . LEU A 1 248 ? -0.533 -32.5 -14.031 1 98.06 248 LEU A C 1
ATOM 1961 O O . LEU A 1 248 ? -0.487 -33.719 -14.008 1 98.06 248 LEU A O 1
ATOM 1965 N N . LEU A 1 249 ? 0.45 -31.734 -13.547 1 98.31 249 LEU A N 1
ATOM 1966 C CA . LEU A 1 249 ? 1.603 -32.344 -12.883 1 98.31 249 LEU A CA 1
ATOM 1967 C C . LEU A 1 249 ? 1.174 -33.062 -11.617 1 98.31 249 LEU A C 1
ATOM 1969 O O . LEU A 1 249 ? 1.634 -34.188 -11.367 1 98.31 249 LEU A O 1
ATOM 1973 N N . VAL A 1 250 ? 0.315 -32.469 -10.828 1 98 250 VAL A N 1
ATOM 1974 C CA . VAL A 1 250 ? -0.17 -33.062 -9.586 1 98 250 VAL A CA 1
ATOM 1975 C C . VAL A 1 250 ? -0.91 -34.344 -9.883 1 98 250 VAL A C 1
ATOM 1977 O O . VAL A 1 250 ? -0.676 -35.375 -9.227 1 98 250 VAL A O 1
ATOM 1980 N N . ARG A 1 251 ? -1.776 -34.312 -10.836 1 96.56 251 ARG A N 1
ATOM 1981 C CA . ARG A 1 251 ? -2.588 -35.469 -11.156 1 96.56 251 ARG A CA 1
ATOM 1982 C C . ARG A 1 251 ? -1.73 -36.594 -11.75 1 96.56 251 ARG A C 1
ATOM 1984 O O . ARG A 1 251 ? -1.964 -37.781 -11.477 1 96.56 251 ARG A O 1
ATOM 1991 N N . GLU A 1 252 ? -0.776 -36.25 -12.602 1 96.06 252 GLU A N 1
ATOM 1992 C CA . GLU A 1 252 ? 0.133 -37.281 -13.125 1 96.06 252 GLU A CA 1
ATOM 1993 C C . GLU A 1 252 ? 0.905 -37.938 -11.992 1 96.06 252 GLU A C 1
ATOM 1995 O O . GLU A 1 252 ? 1.126 -39.156 -12.023 1 96.06 252 GLU A O 1
ATOM 2000 N N . GLU A 1 253 ? 1.37 -37.125 -11.008 1 95.19 253 GLU A N 1
ATOM 2001 C CA . GLU A 1 253 ? 2.041 -37.719 -9.844 1 95.19 253 GLU A CA 1
ATOM 2002 C C . GLU A 1 253 ? 1.127 -38.688 -9.102 1 95.19 253 GLU A C 1
ATOM 2004 O O . GLU A 1 253 ? 1.574 -39.719 -8.633 1 95.19 253 GLU A O 1
ATOM 2009 N N . GLN A 1 254 ? -0.13 -38.344 -8.977 1 92.88 254 GLN A N 1
ATOM 2010 C CA . GLN A 1 254 ? -1.098 -39.188 -8.297 1 92.88 254 GLN A CA 1
ATOM 2011 C C . GLN A 1 254 ? -1.275 -40.5 -9.031 1 92.88 254 GLN A C 1
ATOM 2013 O O . GLN A 1 254 ? -1.267 -41.594 -8.414 1 92.88 254 GLN A O 1
ATOM 2018 N N . VAL A 1 255 ? -1.445 -40.406 -10.297 1 91.88 255 VAL A N 1
ATOM 2019 C CA . VAL A 1 255 ? -1.64 -41.625 -11.102 1 91.88 255 VAL A CA 1
ATOM 2020 C C . VAL A 1 255 ? -0.371 -42.469 -11.078 1 91.88 255 VAL A C 1
ATOM 2022 O O . VAL A 1 255 ? -0.439 -43.688 -10.945 1 91.88 255 VAL A O 1
ATOM 2025 N N . PHE A 1 256 ? 0.749 -41.781 -11.242 1 91.94 256 PHE A N 1
ATOM 2026 C CA . PHE A 1 256 ? 2.031 -42.5 -11.258 1 91.94 256 PHE A CA 1
ATOM 2027 C C . PHE A 1 256 ? 2.238 -43.281 -9.969 1 91.94 256 PHE A C 1
ATOM 2029 O O . PHE A 1 256 ? 2.641 -44.438 -10 1 91.94 256 PHE A O 1
ATOM 2036 N N . ILE A 1 257 ? 2.031 -42.656 -8.859 1 90.56 257 ILE A N 1
ATOM 2037 C CA . ILE A 1 257 ? 2.221 -43.281 -7.559 1 90.56 257 ILE A CA 1
ATOM 2038 C C . ILE A 1 257 ? 1.236 -44.438 -7.395 1 90.56 257 ILE A C 1
ATOM 2040 O O . ILE A 1 257 ? 1.584 -45.5 -6.84 1 90.56 257 ILE A O 1
ATOM 2044 N N . ARG A 1 258 ? 0.021 -44.281 -7.805 1 87.81 258 ARG A N 1
ATOM 2045 C CA . ARG A 1 258 ? -0.978 -45.344 -7.742 1 87.81 258 ARG A CA 1
ATOM 2046 C C . ARG A 1 258 ? -0.538 -46.562 -8.555 1 87.81 258 ARG A C 1
ATOM 2048 O O . ARG A 1 258 ? -0.708 -47.688 -8.125 1 87.81 258 ARG A O 1
ATOM 2055 N N . GLU A 1 259 ? -0.021 -46.312 -9.688 1 86.5 259 GLU A N 1
ATOM 2056 C CA . GLU A 1 259 ? 0.412 -47.375 -10.578 1 86.5 259 GLU A CA 1
ATOM 2057 C C . GLU A 1 259 ? 1.621 -48.125 -10.008 1 86.5 259 GLU A C 1
ATOM 2059 O O . GLU A 1 259 ? 1.814 -49.312 -10.281 1 86.5 259 GLU A O 1
ATOM 2064 N N . ARG A 1 260 ? 2.383 -47.438 -9.25 1 86.38 260 ARG A N 1
ATOM 2065 C CA . ARG A 1 260 ? 3.566 -48.031 -8.648 1 86.38 260 ARG A CA 1
ATOM 2066 C C . ARG A 1 260 ? 3.205 -48.812 -7.387 1 86.38 260 ARG A C 1
ATOM 2068 O O . ARG A 1 260 ? 4.039 -49.531 -6.832 1 86.38 260 ARG A O 1
ATOM 2075 N N . GLY A 1 261 ? 1.969 -49.031 -6.918 1 79.38 261 GLY A N 1
ATOM 2076 C CA . GLY A 1 261 ? 1.544 -49.844 -5.789 1 79.38 261 GLY A CA 1
ATOM 2077 C C . GLY A 1 261 ? 1.17 -49 -4.57 1 79.38 261 GLY A C 1
ATOM 2078 O O . GLY A 1 261 ? 1.113 -49.531 -3.455 1 79.38 261 GLY A O 1
ATOM 2079 N N . GLY A 1 262 ? 0.993 -47.812 -4.719 1 69.94 262 GLY A N 1
ATOM 2080 C CA . GLY A 1 262 ? 0.47 -46.969 -3.658 1 69.94 262 GLY A CA 1
ATOM 2081 C C . GLY A 1 262 ? 1.556 -46.281 -2.852 1 69.94 262 GLY A C 1
ATOM 2082 O O . GLY A 1 262 ? 2.707 -46.219 -3.287 1 69.94 262 GLY A O 1
ATOM 2083 N N . ASP A 1 263 ? 1.147 -45.625 -1.692 1 65.19 263 ASP A N 1
ATOM 2084 C CA . ASP A 1 263 ? 1.983 -44.719 -0.902 1 65.19 263 ASP A CA 1
ATOM 2085 C C . ASP A 1 263 ? 2.891 -45.5 0.043 1 65.19 263 ASP A C 1
ATOM 2087 O O . ASP A 1 263 ? 3.627 -44.906 0.836 1 65.19 263 ASP A O 1
ATOM 2091 N N . ALA A 1 264 ? 2.811 -46.812 0.011 1 67.38 264 ALA A N 1
ATOM 2092 C CA . ALA A 1 264 ? 3.512 -47.625 1.002 1 67.38 264 ALA A CA 1
ATOM 2093 C C . ALA A 1 264 ? 5.02 -47.438 0.916 1 67.38 264 ALA A C 1
ATOM 2095 O O . ALA A 1 264 ? 5.719 -47.469 1.932 1 67.38 264 ALA A O 1
ATOM 2096 N N . ASN A 1 265 ? 5.555 -47.094 -0.22 1 75.25 265 ASN A N 1
ATOM 2097 C CA . ASN A 1 265 ? 6.992 -46.844 -0.318 1 75.25 265 ASN A CA 1
ATOM 2098 C C . ASN A 1 265 ? 7.309 -45.469 -0.893 1 75.25 265 ASN A C 1
ATOM 2100 O O . ASN A 1 265 ? 7.402 -45.312 -2.111 1 75.25 265 ASN A O 1
ATOM 2104 N N . LEU A 1 266 ? 7.395 -44.438 0.025 1 83.19 266 LEU A N 1
ATOM 2105 C CA . LEU A 1 266 ? 7.727 -43.094 -0.391 1 83.19 266 LEU A CA 1
ATOM 2106 C C . LEU A 1 266 ? 9.133 -43.031 -0.977 1 83.19 266 LEU A C 1
ATOM 2108 O O . LEU A 1 266 ? 10.086 -43.531 -0.38 1 83.19 266 LEU A O 1
ATOM 2112 N N . ASN A 1 267 ? 9.234 -42.562 -2.195 1 89.69 267 ASN A N 1
ATOM 2113 C CA . ASN A 1 267 ? 10.516 -42.344 -2.842 1 89.69 267 ASN A CA 1
ATOM 2114 C C . ASN A 1 267 ? 11.039 -40.938 -2.545 1 89.69 267 ASN A C 1
ATOM 2116 O O . ASN A 1 267 ? 10.602 -39.969 -3.164 1 89.69 267 ASN A O 1
ATOM 2120 N N . ILE A 1 268 ? 12.039 -40.781 -1.761 1 89.38 268 ILE A N 1
ATOM 2121 C CA . ILE A 1 268 ? 12.57 -39.531 -1.279 1 89.38 268 ILE A CA 1
ATOM 2122 C C . ILE A 1 268 ? 13.328 -38.812 -2.402 1 89.38 268 ILE A C 1
ATOM 2124 O O . ILE A 1 268 ? 13.336 -37.594 -2.48 1 89.38 268 ILE A O 1
ATOM 2128 N N . SER A 1 269 ? 13.93 -39.562 -3.242 1 89.38 269 SER A N 1
ATOM 2129 C CA . SER A 1 269 ? 14.695 -38.969 -4.344 1 89.38 269 SER A CA 1
ATOM 2130 C C . SER A 1 269 ? 13.797 -38.25 -5.324 1 89.38 269 SER A C 1
ATOM 2132 O O . SER A 1 269 ? 14.258 -37.375 -6.059 1 89.38 269 SER A O 1
ATOM 2134 N N . ARG A 1 270 ? 12.516 -38.562 -5.262 1 94.19 270 ARG A N 1
ATOM 2135 C CA . ARG A 1 270 ? 11.531 -37.875 -6.109 1 94.19 270 ARG A CA 1
ATOM 2136 C C . ARG A 1 270 ? 10.758 -36.844 -5.32 1 94.19 270 ARG A C 1
ATOM 2138 O O . ARG A 1 270 ? 9.766 -36.281 -5.809 1 94.19 270 ARG A O 1
ATOM 2145 N N . ASP A 1 271 ? 11.156 -36.625 -4.074 1 95.69 271 ASP A N 1
ATOM 2146 C CA . ASP A 1 271 ? 10.547 -35.656 -3.174 1 95.69 271 ASP A CA 1
ATOM 2147 C C . ASP A 1 271 ? 9.086 -36 -2.906 1 95.69 271 ASP A C 1
ATOM 2149 O O . ASP A 1 271 ? 8.234 -35.125 -2.83 1 95.69 271 ASP A O 1
ATOM 2153 N N . GLU A 1 272 ? 8.797 -37.25 -2.797 1 94.5 272 GLU A N 1
ATOM 2154 C CA . GLU A 1 272 ? 7.418 -37.688 -2.57 1 94.5 272 GLU A CA 1
ATOM 2155 C C . GLU A 1 272 ? 6.953 -37.312 -1.161 1 94.5 272 GLU A C 1
ATOM 2157 O O . GLU A 1 272 ? 5.758 -37.375 -0.864 1 94.5 272 GLU A O 1
ATOM 2162 N N . ASN A 1 273 ? 7.828 -36.844 -0.308 1 92.56 273 ASN A N 1
ATOM 2163 C CA . ASN A 1 273 ? 7.477 -36.344 1.018 1 92.56 273 ASN A CA 1
ATOM 2164 C C . ASN A 1 273 ? 6.992 -34.906 0.961 1 92.56 273 ASN A C 1
ATOM 2166 O O . ASN A 1 273 ? 6.461 -34.375 1.944 1 92.56 273 ASN A O 1
ATOM 2170 N N . LEU A 1 274 ? 7.141 -34.281 -0.147 1 95.69 274 LEU A N 1
ATOM 2171 C CA . LEU A 1 274 ? 6.629 -32.938 -0.354 1 95.69 274 LEU A CA 1
ATOM 2172 C C . LEU A 1 274 ? 5.191 -32.969 -0.871 1 95.69 274 LEU A C 1
ATOM 2174 O O . LEU A 1 274 ? 4.953 -33.344 -2.023 1 95.69 274 LEU A O 1
ATOM 2178 N N . GLN A 1 275 ? 4.324 -32.625 -0.047 1 96.19 275 GLN A N 1
ATOM 2179 C CA . GLN A 1 275 ? 2.912 -32.625 -0.417 1 96.19 275 GLN A CA 1
ATOM 2180 C C . GLN A 1 275 ? 2.605 -31.547 -1.459 1 96.19 275 GLN A C 1
ATOM 2182 O O . GLN A 1 275 ? 3.084 -30.422 -1.353 1 96.19 275 GLN A O 1
ATOM 2187 N N . LEU A 1 276 ? 1.879 -31.938 -2.5 1 97.5 276 LEU A N 1
ATOM 2188 C CA . LEU A 1 276 ? 1.401 -31 -3.498 1 97.5 276 LEU A CA 1
ATOM 2189 C C . LEU A 1 276 ? -0.043 -30.594 -3.221 1 97.5 276 LEU A C 1
ATOM 2191 O O . LEU A 1 276 ? -0.937 -31.438 -3.209 1 97.5 276 LEU A O 1
ATOM 2195 N N . VAL A 1 277 ? -0.255 -29.312 -2.961 1 97.94 277 VAL A N 1
ATOM 2196 C CA . VAL A 1 277 ? -1.589 -28.797 -2.664 1 97.94 277 VAL A CA 1
ATOM 2197 C C . VAL A 1 277 ? -2.137 -28.047 -3.879 1 97.94 277 VAL A C 1
ATOM 2199 O O . VAL A 1 277 ? -1.377 -27.641 -4.758 1 97.94 277 VAL A O 1
ATOM 2202 N N . VAL A 1 278 ? -3.418 -27.984 -3.959 1 97.88 278 VAL A N 1
ATOM 2203 C CA . VAL A 1 278 ? -4.031 -27.281 -5.082 1 97.88 278 VAL A CA 1
ATOM 2204 C C . VAL A 1 278 ? -4.57 -25.922 -4.613 1 97.88 278 VAL A C 1
ATOM 2206 O O . VAL A 1 278 ? -5.527 -25.875 -3.836 1 97.88 278 VAL A O 1
ATOM 2209 N N . PRO A 1 279 ? -3.988 -24.797 -5.062 1 98.19 279 PRO A N 1
ATOM 2210 C CA . PRO A 1 279 ? -4.531 -23.484 -4.734 1 98.19 279 PRO A CA 1
ATOM 2211 C C . PRO A 1 279 ? -6.004 -23.344 -5.113 1 98.19 279 PRO A C 1
ATOM 2213 O O . PRO A 1 279 ? -6.445 -23.906 -6.109 1 98.19 279 PRO A O 1
ATOM 2216 N N . PRO A 1 280 ? -6.73 -22.625 -4.305 1 97.75 280 PRO A N 1
ATOM 2217 C CA . PRO A 1 280 ? -8.172 -22.531 -4.527 1 97.75 280 PRO A CA 1
ATOM 2218 C C . PRO A 1 280 ? -8.539 -21.562 -5.645 1 97.75 280 PRO A C 1
ATOM 2220 O O . PRO A 1 280 ? -9.719 -21.344 -5.918 1 97.75 280 PRO A O 1
ATOM 2223 N N . VAL A 1 281 ? -7.625 -21.078 -6.41 1 98.31 281 VAL A N 1
ATOM 2224 C CA . VAL A 1 281 ? -7.887 -20.078 -7.441 1 98.31 281 VAL A CA 1
ATOM 2225 C C . VAL A 1 281 ? -8.25 -20.766 -8.75 1 98.31 281 VAL A C 1
ATOM 2227 O O . VAL A 1 281 ? -7.867 -21.922 -8.984 1 98.31 281 VAL A O 1
ATOM 2230 N N . PHE A 1 282 ? -9.055 -20.109 -9.617 1 98.5 282 PHE A N 1
ATOM 2231 C CA . PHE A 1 282 ? -9.484 -20.625 -10.914 1 98.5 282 PHE A CA 1
ATOM 2232 C C . PHE A 1 282 ? -10.219 -21.938 -10.766 1 98.5 282 PHE A C 1
ATOM 2234 O O . PHE A 1 282 ? -9.938 -22.906 -11.484 1 98.5 282 PHE A O 1
ATOM 2241 N N . GLU A 1 283 ? -11.117 -22 -9.75 1 97.62 283 GLU A N 1
ATOM 2242 C CA . GLU A 1 283 ? -11.844 -23.234 -9.461 1 97.62 283 GLU A CA 1
ATOM 2243 C C . GLU A 1 283 ? -10.891 -24.391 -9.227 1 97.62 283 GLU A C 1
ATOM 2245 O O . GLU A 1 283 ? -11 -25.438 -9.891 1 97.62 283 GLU A O 1
ATOM 2250 N N . ASN A 1 284 ? -9.992 -24.156 -8.312 1 97.88 284 ASN A N 1
ATOM 2251 C CA . ASN A 1 284 ? -8.984 -25.156 -7.938 1 97.88 284 ASN A CA 1
ATOM 2252 C C . ASN A 1 284 ? -8.07 -25.484 -9.117 1 97.88 284 ASN A C 1
ATOM 2254 O O . ASN A 1 284 ? -7.871 -26.656 -9.43 1 97.88 284 ASN A O 1
ATOM 2258 N N . CYS A 1 285 ? -7.672 -24.5 -9.805 1 98.5 285 CYS A N 1
ATOM 2259 C CA . CYS A 1 285 ? -6.645 -24.562 -10.844 1 98.5 285 CYS A CA 1
ATOM 2260 C C . CYS A 1 285 ? -7.105 -25.422 -12.016 1 98.5 285 CYS A C 1
ATOM 2262 O O . CYS A 1 285 ? -6.316 -26.172 -12.594 1 98.5 285 CYS A O 1
ATOM 2264 N N . THR A 1 286 ? -8.398 -25.312 -12.375 1 98.25 286 THR A N 1
ATOM 2265 C CA . THR A 1 286 ? -8.906 -26.141 -13.461 1 98.25 286 THR A CA 1
ATOM 2266 C C . THR A 1 286 ? -9.477 -25.297 -14.586 1 98.25 286 THR A C 1
ATOM 2268 O O . THR A 1 286 ? -10.117 -25.797 -15.5 1 98.25 286 THR A O 1
ATOM 2271 N N . ARG A 1 287 ? -9.266 -24.016 -14.5 1 98.44 287 ARG A N 1
ATOM 2272 C CA . ARG A 1 287 ? -9.797 -23.125 -15.531 1 98.44 287 ARG A CA 1
ATOM 2273 C C . ARG A 1 287 ? -8.672 -22.438 -16.297 1 98.44 287 ARG A C 1
ATOM 2275 O O . ARG A 1 287 ? -7.715 -21.953 -15.688 1 98.44 287 ARG A O 1
ATOM 2282 N N . VAL A 1 288 ? -8.766 -22.453 -17.609 1 98.56 288 VAL A N 1
ATOM 2283 C CA . VAL A 1 288 ? -7.867 -21.703 -18.484 1 98.56 288 VAL A CA 1
ATOM 2284 C C . VAL A 1 288 ? -8.602 -20.516 -19.094 1 98.56 288 VAL A C 1
ATOM 2286 O O . VAL A 1 288 ? -9.57 -20.688 -19.844 1 98.56 288 VAL A O 1
ATOM 2289 N N . LEU A 1 289 ? -8.148 -19.359 -18.781 1 98.5 289 LEU A N 1
ATOM 2290 C CA . LEU A 1 289 ? -8.867 -18.141 -19.141 1 98.5 289 LEU A CA 1
ATOM 2291 C C . LEU A 1 289 ? -8.398 -17.609 -20.484 1 98.5 289 LEU A C 1
ATOM 2293 O O . LEU A 1 289 ? -7.215 -17.719 -20.828 1 98.5 289 LEU A O 1
ATOM 2297 N N . ASP A 1 290 ? -9.297 -17.047 -21.234 1 97.88 290 ASP A N 1
ATOM 2298 C CA . ASP A 1 290 ? -8.992 -16.438 -22.516 1 97.88 290 ASP A CA 1
ATOM 2299 C C . ASP A 1 290 ? -8.336 -15.07 -22.344 1 97.88 290 ASP A C 1
ATOM 2301 O O . ASP A 1 290 ? -8.828 -14.234 -21.578 1 97.88 290 ASP A O 1
ATOM 2305 N N . ALA A 1 291 ? -7.246 -14.836 -23.062 1 97.88 291 ALA A N 1
ATOM 2306 C CA . ALA A 1 291 ? -6.484 -13.594 -22.906 1 97.88 291 ALA A CA 1
ATOM 2307 C C . ALA A 1 291 ? -7.316 -12.391 -23.328 1 97.88 291 ALA A C 1
ATOM 2309 O O . ALA A 1 291 ? -7.25 -11.328 -22.703 1 97.88 291 ALA A O 1
ATOM 2310 N N . GLY A 1 292 ? -8.039 -12.5 -24.422 1 97.81 292 GLY A N 1
ATOM 2311 C CA . GLY A 1 292 ? -8.867 -11.406 -24.906 1 97.81 292 GLY A CA 1
ATOM 2312 C C . GLY A 1 292 ? -9.969 -11.016 -23.938 1 97.81 292 GLY A C 1
ATOM 2313 O O . GLY A 1 292 ? -10.242 -9.828 -23.75 1 97.81 292 GLY A O 1
ATOM 2314 N N . GLU A 1 293 ? -10.586 -11.977 -23.359 1 98 293 GLU A N 1
ATOM 2315 C CA . GLU A 1 293 ? -11.625 -11.719 -22.375 1 98 293 GLU A CA 1
ATOM 2316 C C . GLU A 1 293 ? -11.055 -11.031 -21.125 1 98 293 GLU A C 1
ATOM 2318 O O . GLU A 1 293 ? -11.695 -10.164 -20.547 1 98 293 GLU A O 1
ATOM 2323 N N . GLN A 1 294 ? -9.875 -11.438 -20.797 1 98.06 294 GLN A N 1
ATOM 2324 C CA . GLN A 1 294 ? -9.25 -10.836 -19.625 1 98.06 294 GLN A CA 1
ATOM 2325 C C . GLN A 1 294 ? -8.875 -9.375 -19.875 1 98.06 294 GLN A C 1
ATOM 2327 O O . GLN A 1 294 ? -8.969 -8.531 -18.984 1 98.06 294 GLN A O 1
ATOM 2332 N N . LEU A 1 295 ? -8.398 -9.109 -21.062 1 98 295 LEU A N 1
ATOM 2333 C CA . LEU A 1 295 ? -8.141 -7.727 -21.469 1 98 295 LEU A CA 1
ATOM 2334 C C . LEU A 1 295 ? -9.422 -6.898 -21.406 1 98 295 LEU A C 1
ATOM 2336 O O . LEU A 1 295 ? -9.43 -5.797 -20.859 1 98 295 LEU A O 1
ATOM 2340 N N . ALA A 1 296 ? -10.469 -7.406 -21.953 1 98.31 296 ALA A N 1
ATOM 2341 C CA . ALA A 1 296 ? -11.758 -6.715 -21.969 1 98.31 296 ALA A CA 1
ATOM 2342 C C . ALA A 1 296 ? -12.266 -6.48 -20.547 1 98.31 296 ALA A C 1
ATOM 2344 O O . ALA A 1 296 ? -12.789 -5.406 -20.25 1 98.31 296 ALA A O 1
ATOM 2345 N N . ALA A 1 297 ? -12.156 -7.5 -19.719 1 98.5 297 ALA A N 1
ATOM 2346 C CA . ALA A 1 297 ? -12.602 -7.383 -18.328 1 98.5 297 ALA A CA 1
ATOM 2347 C C . ALA A 1 297 ? -11.859 -6.266 -17.609 1 98.5 297 ALA A C 1
ATOM 2349 O O . ALA A 1 297 ? -12.469 -5.465 -16.891 1 98.5 297 ALA A O 1
ATOM 2350 N N . ARG A 1 298 ? -10.547 -6.25 -17.75 1 98.06 298 ARG A N 1
ATOM 2351 C CA . ARG A 1 298 ? -9.727 -5.227 -17.109 1 98.06 298 ARG A CA 1
ATOM 2352 C C . ARG A 1 298 ? -10.133 -3.832 -17.578 1 98.06 298 ARG A C 1
ATOM 2354 O O . ARG A 1 298 ? -10.211 -2.9 -16.781 1 98.06 298 ARG A O 1
ATOM 2361 N N . ASP A 1 299 ? -10.367 -3.691 -18.875 1 96.62 299 ASP A N 1
ATOM 2362 C CA . ASP A 1 299 ? -10.742 -2.393 -19.422 1 96.62 299 ASP A CA 1
ATOM 2363 C C . ASP A 1 299 ? -12.109 -1.951 -18.906 1 96.62 299 ASP A C 1
ATOM 2365 O O . ASP A 1 299 ? -12.32 -0.771 -18.625 1 96.62 299 ASP A O 1
ATOM 2369 N N . LEU A 1 300 ? -13.031 -2.848 -18.844 1 97.69 300 LEU A N 1
ATOM 2370 C CA . LEU A 1 300 ? -14.352 -2.553 -18.312 1 97.69 300 LEU A CA 1
ATOM 2371 C C . LEU A 1 300 ? -14.266 -2.123 -16.844 1 97.69 300 LEU A C 1
ATOM 2373 O O . LEU A 1 300 ? -14.922 -1.161 -16.438 1 97.69 300 LEU A O 1
ATOM 2377 N N . TYR A 1 301 ? -13.516 -2.834 -16.078 1 97.81 301 TYR A N 1
ATOM 2378 C CA . TYR A 1 301 ? -13.289 -2.479 -14.672 1 97.81 301 TYR A CA 1
ATOM 2379 C C . TYR A 1 301 ? -12.727 -1.068 -14.555 1 97.81 301 TYR A C 1
ATOM 2381 O O . TYR A 1 301 ? -13.203 -0.271 -13.742 1 97.81 301 TYR A O 1
ATOM 2389 N N . TRP A 1 302 ? -11.664 -0.831 -15.344 1 96.44 302 TRP A N 1
ATOM 2390 C CA . TRP A 1 302 ? -10.984 0.458 -15.297 1 96.44 302 TRP A CA 1
ATOM 2391 C C . TRP A 1 302 ? -11.938 1.592 -15.664 1 96.44 302 TRP A C 1
ATOM 2393 O O . TRP A 1 302 ? -11.93 2.645 -15.023 1 96.44 302 TRP A O 1
ATOM 2403 N N . GLU A 1 303 ? -12.758 1.393 -16.656 1 95.69 303 GLU A N 1
ATOM 2404 C CA . GLU A 1 303 ? -13.758 2.385 -17.047 1 95.69 303 GLU A CA 1
ATOM 2405 C C . GLU A 1 303 ? -14.773 2.619 -15.938 1 95.69 303 GLU A C 1
ATOM 2407 O O . GLU A 1 303 ? -15.141 3.762 -15.664 1 95.69 303 GLU A O 1
ATOM 2412 N N . ALA A 1 304 ? -15.195 1.589 -15.281 1 96 304 ALA A N 1
ATOM 2413 C CA . ALA A 1 304 ? -16.188 1.684 -14.227 1 96 304 ALA A CA 1
ATOM 2414 C C . ALA A 1 304 ? -15.664 2.477 -13.031 1 96 304 ALA A C 1
ATOM 2416 O O . ALA A 1 304 ? -16.391 3.281 -12.438 1 96 304 ALA A O 1
ATOM 2417 N N . VAL A 1 305 ? -14.445 2.256 -12.703 1 94.25 305 VAL A N 1
ATOM 2418 C CA . VAL A 1 305 ? -13.891 2.785 -11.461 1 94.25 305 VAL A CA 1
ATOM 2419 C C . VAL A 1 305 ? -13.289 4.168 -11.711 1 94.25 305 VAL A C 1
ATOM 2421 O O . VAL A 1 305 ? -13.344 5.039 -10.844 1 94.25 305 VAL A O 1
ATOM 2424 N N . CYS A 1 306 ? -12.766 4.453 -12.891 1 88.81 306 CYS A N 1
ATOM 2425 C CA . CYS A 1 306 ? -11.977 5.66 -13.117 1 88.81 306 CYS A CA 1
ATOM 2426 C C . CYS A 1 306 ? -12.734 6.648 -14 1 88.81 306 CYS A C 1
ATOM 2428 O O . CYS A 1 306 ? -12.453 7.844 -13.984 1 88.81 306 CYS A O 1
ATOM 2430 N N . ASP A 1 307 ? -13.68 6.25 -14.836 1 80.25 307 ASP A N 1
ATOM 2431 C CA . ASP A 1 307 ? -14.172 7.141 -15.883 1 80.25 307 ASP A CA 1
ATOM 2432 C C . ASP A 1 307 ? -15.68 7.324 -15.789 1 80.25 307 ASP A C 1
ATOM 2434 O O . ASP A 1 307 ? -16.25 8.164 -16.469 1 80.25 307 ASP A O 1
ATOM 2438 N N . SER A 1 308 ? -16.312 6.52 -15.055 1 70.88 308 SER A N 1
ATOM 2439 C CA . SER A 1 308 ? -17.766 6.492 -15.188 1 70.88 308 SER A CA 1
ATOM 2440 C C . SER A 1 308 ? -18.438 7.062 -13.945 1 70.88 308 SER A C 1
ATOM 2442 O O . SER A 1 308 ? -17.812 7.215 -12.898 1 70.88 308 SER A O 1
ATOM 2444 N N . ASP A 1 309 ? -19.656 7.457 -14.344 1 68.25 309 ASP A N 1
ATOM 2445 C CA . ASP A 1 309 ? -20.562 7.785 -13.242 1 68.25 309 ASP A CA 1
ATOM 2446 C C . ASP A 1 309 ? -21.156 6.52 -12.633 1 68.25 309 ASP A C 1
ATOM 2448 O O . ASP A 1 309 ? -21.172 5.461 -13.266 1 68.25 309 ASP A O 1
ATOM 2452 N N . SER A 1 310 ? -21.594 6.633 -11.438 1 61.84 310 SER A N 1
ATOM 2453 C CA . SER A 1 310 ? -22.047 5.5 -10.641 1 61.84 310 SER A CA 1
ATOM 2454 C C . SER A 1 310 ? -23.078 4.668 -11.391 1 61.84 310 SER A C 1
ATOM 2456 O O . SER A 1 310 ? -23.031 3.436 -11.359 1 61.84 310 SER A O 1
ATOM 2458 N N . HIS A 1 311 ? -23.984 5.27 -12.031 1 64.62 311 HIS A N 1
ATOM 2459 C CA . HIS A 1 311 ? -25.062 4.504 -12.656 1 64.62 311 HIS A CA 1
ATOM 2460 C C . HIS A 1 311 ? -24.531 3.617 -13.773 1 64.62 311 HIS A C 1
ATOM 2462 O O . HIS A 1 311 ? -24.938 2.463 -13.906 1 64.62 311 HIS A O 1
ATOM 2468 N N . ASP A 1 312 ? -23.641 4.008 -14.32 1 85.56 312 ASP A N 1
ATOM 2469 C CA . ASP A 1 312 ? -23.078 3.273 -15.453 1 85.56 312 ASP A CA 1
ATOM 2470 C C . ASP A 1 312 ? -22 2.291 -14.992 1 85.56 312 ASP A C 1
ATOM 2472 O O . ASP A 1 312 ? -21.703 1.321 -15.688 1 85.56 312 ASP A O 1
ATOM 2476 N N . SER A 1 313 ? -21.719 2.445 -13.805 1 93.06 313 SER A N 1
ATOM 2477 C CA . SER A 1 313 ? -20.609 1.633 -13.297 1 93.06 313 SER A CA 1
ATOM 2478 C C . SER A 1 313 ? -21.062 0.207 -13 1 93.06 313 SER A C 1
ATOM 2480 O O . SER A 1 313 ? -20.328 -0.748 -13.234 1 93.06 313 SER A O 1
ATOM 2482 N N . ALA A 1 314 ? -22.328 0.068 -12.516 1 95.06 314 ALA A N 1
ATOM 2483 C CA . ALA A 1 314 ? -22.828 -1.264 -12.188 1 95.06 314 ALA A CA 1
ATOM 2484 C C . ALA A 1 314 ? -22.891 -2.146 -13.438 1 95.06 314 ALA A C 1
ATOM 2486 O O . ALA A 1 314 ? -22.516 -3.32 -13.391 1 95.06 314 ALA A O 1
ATOM 2487 N N . SER A 1 315 ? -23.375 -1.549 -14.516 1 96 315 SER A N 1
ATOM 2488 C CA . SER A 1 315 ? -23.469 -2.303 -15.758 1 96 315 SER A CA 1
ATOM 2489 C C . SER A 1 315 ? -22.078 -2.707 -16.266 1 96 315 SER A C 1
ATOM 2491 O O . SER A 1 315 ? -21.875 -3.838 -16.703 1 96 315 SER A O 1
ATOM 2493 N N . LEU A 1 316 ? -21.188 -1.786 -16.25 1 97.62 316 LEU A N 1
ATOM 2494 C CA . LEU A 1 316 ? -19.812 -2.059 -16.656 1 97.62 316 LEU A CA 1
ATOM 2495 C C . LEU A 1 316 ? -19.188 -3.15 -15.797 1 97.62 316 LEU A C 1
ATOM 2497 O O . LEU A 1 316 ? -18.516 -4.047 -16.312 1 97.62 316 LEU A O 1
ATOM 2501 N N . LEU A 1 317 ? -19.438 -3.098 -14.516 1 98.12 317 LEU A N 1
ATOM 2502 C CA . LEU A 1 317 ? -18.891 -4.07 -13.586 1 98.12 317 LEU A CA 1
ATOM 2503 C C . LEU A 1 317 ? -19.516 -5.445 -13.789 1 98.12 317 LEU A C 1
ATOM 2505 O O . LEU A 1 317 ? -18.844 -6.469 -13.68 1 98.12 317 LEU A O 1
ATOM 2509 N N . ASN A 1 318 ? -20.812 -5.449 -14.023 1 98.12 318 ASN A N 1
ATOM 2510 C CA . ASN A 1 318 ? -21.453 -6.719 -14.352 1 98.12 318 ASN A CA 1
ATOM 2511 C C . ASN A 1 318 ? -20.812 -7.367 -15.578 1 98.12 318 ASN A C 1
ATOM 2513 O O . ASN A 1 318 ? -20.578 -8.578 -15.586 1 98.12 318 ASN A O 1
ATOM 2517 N N . SER A 1 319 ? -20.578 -6.586 -16.594 1 98.12 319 SER A N 1
ATOM 2518 C CA . SER A 1 319 ? -19.922 -7.09 -17.797 1 98.12 319 SER A CA 1
ATOM 2519 C C . SER A 1 319 ? -18.516 -7.566 -17.5 1 98.12 319 SER A C 1
ATOM 2521 O O . SER A 1 319 ? -18.062 -8.578 -18.031 1 98.12 319 SER A O 1
ATOM 2523 N N . CYS A 1 320 ? -17.812 -6.84 -16.672 1 98.44 320 CYS A N 1
ATOM 2524 C CA . CYS A 1 320 ? -16.469 -7.227 -16.234 1 98.44 320 CYS A CA 1
ATOM 2525 C C . CYS A 1 320 ? -16.484 -8.602 -15.578 1 98.44 320 CYS A C 1
ATOM 2527 O O . CYS A 1 320 ? -15.695 -9.469 -15.922 1 98.44 320 CYS A O 1
ATOM 2529 N N . ILE A 1 321 ? -17.422 -8.805 -14.656 1 98.62 321 ILE A N 1
ATOM 2530 C CA . ILE A 1 321 ? -17.516 -10.031 -13.867 1 98.62 321 ILE A CA 1
ATOM 2531 C C . ILE A 1 321 ? -17.891 -11.195 -14.773 1 98.62 321 ILE A C 1
ATOM 2533 O O . ILE A 1 321 ? -17.422 -12.32 -14.578 1 98.62 321 ILE A O 1
ATOM 2537 N N . GLU A 1 322 ? -18.688 -10.953 -15.727 1 98.38 322 GLU A N 1
ATOM 2538 C CA . GLU A 1 322 ? -19.047 -11.992 -16.688 1 98.38 322 GLU A CA 1
ATOM 2539 C C . GLU A 1 322 ? -17.812 -12.492 -17.453 1 98.38 322 GLU A C 1
ATOM 2541 O O . GLU A 1 322 ? -17.688 -13.688 -17.719 1 98.38 322 GLU A O 1
ATOM 2546 N N . LYS A 1 323 ? -16.969 -11.633 -17.75 1 98.31 323 LYS A N 1
ATOM 2547 C CA . LYS A 1 323 ? -15.789 -11.961 -18.531 1 98.31 323 LYS A CA 1
ATOM 2548 C C . LYS A 1 323 ? -14.68 -12.523 -17.656 1 98.31 323 LYS A C 1
ATOM 2550 O O . LYS A 1 323 ? -13.828 -13.281 -18.125 1 98.31 323 LYS A O 1
ATOM 2555 N N . ASN A 1 324 ? -14.586 -12.117 -16.422 1 98.31 324 ASN A N 1
ATOM 2556 C CA . ASN A 1 324 ? -13.625 -12.609 -15.438 1 98.31 324 ASN A CA 1
ATOM 2557 C C . ASN A 1 324 ? -14.258 -12.758 -14.055 1 98.31 324 ASN A C 1
ATOM 2559 O O . ASN A 1 324 ? -14.133 -11.867 -13.211 1 98.31 324 ASN A O 1
ATOM 2563 N N . PRO A 1 325 ? -14.797 -13.844 -13.812 1 98.19 325 PRO A N 1
ATOM 2564 C CA . PRO A 1 325 ? -15.469 -14.055 -12.523 1 98.19 325 PRO A CA 1
ATOM 2565 C C . PRO A 1 325 ? -14.5 -14.453 -11.414 1 98.19 325 PRO A C 1
ATOM 2567 O O . PRO A 1 325 ? -14.93 -14.797 -10.312 1 98.19 325 PRO A O 1
ATOM 2570 N N . PHE A 1 326 ? -13.18 -14.414 -11.664 1 98.56 326 PHE A N 1
ATOM 2571 C CA . PHE A 1 326 ? -12.227 -15.016 -10.734 1 98.56 326 PHE A CA 1
ATOM 2572 C C . PHE A 1 326 ? -11.484 -13.945 -9.945 1 98.56 326 PHE A C 1
ATOM 2574 O O . PHE A 1 326 ? -10.555 -14.242 -9.203 1 98.56 326 PHE A O 1
ATOM 2581 N N . ILE A 1 327 ? -11.836 -12.695 -10.109 1 98.25 327 ILE A N 1
ATOM 2582 C CA . ILE A 1 327 ? -11.211 -11.617 -9.344 1 98.25 327 ILE A CA 1
ATOM 2583 C C . ILE A 1 327 ? -12.242 -10.977 -8.414 1 98.25 327 ILE A C 1
ATOM 2585 O O . ILE A 1 327 ? -13.43 -10.898 -8.758 1 98.25 327 ILE A O 1
ATOM 2589 N N . GLY A 1 328 ? -11.828 -10.531 -7.258 1 98.75 328 GLY A N 1
ATOM 2590 C CA . GLY A 1 328 ? -12.734 -10.078 -6.215 1 98.75 328 GLY A CA 1
ATOM 2591 C C . GLY A 1 328 ? -13.055 -8.602 -6.297 1 98.75 328 GLY A C 1
ATOM 2592 O O . GLY A 1 328 ? -14.156 -8.18 -5.941 1 98.75 328 GLY A O 1
ATOM 2593 N N . GLU A 1 329 ? -12.172 -7.73 -6.738 1 98.75 329 GLU A N 1
ATOM 2594 C CA . GLU A 1 329 ? -12.281 -6.277 -6.68 1 98.75 329 GLU A CA 1
ATOM 2595 C C . GLU A 1 329 ? -13.508 -5.789 -7.445 1 98.75 329 GLU A C 1
ATOM 2597 O O . GLU A 1 329 ? -14.266 -4.957 -6.945 1 98.75 329 GLU A O 1
ATOM 2602 N N . PRO A 1 330 ? -13.828 -6.332 -8.664 1 98.69 330 PRO A N 1
ATOM 2603 C CA . PRO A 1 330 ? -15.047 -5.883 -9.352 1 98.69 330 PRO A CA 1
ATOM 2604 C C . PRO A 1 330 ? -16.312 -6.188 -8.555 1 98.69 330 PRO A C 1
ATOM 2606 O O . PRO A 1 330 ? -17.25 -5.387 -8.547 1 98.69 330 PRO A O 1
ATOM 2609 N N . HIS A 1 331 ? -16.344 -7.363 -7.898 1 98.81 331 HIS A N 1
ATOM 2610 C CA . HIS A 1 331 ? -17.469 -7.715 -7.059 1 98.81 331 HIS A CA 1
ATOM 2611 C C . HIS A 1 331 ? -17.625 -6.738 -5.898 1 98.81 331 HIS A C 1
ATOM 2613 O O . HIS A 1 331 ? -18.75 -6.332 -5.566 1 98.81 331 HIS A O 1
ATOM 2619 N N . VAL A 1 332 ? -16.547 -6.383 -5.305 1 98.69 332 VAL A N 1
ATOM 2620 C CA . VAL A 1 332 ? -16.562 -5.48 -4.16 1 98.69 332 VAL A CA 1
ATOM 2621 C C . VAL A 1 332 ? -17.094 -4.113 -4.586 1 98.69 332 VAL A C 1
ATOM 2623 O O . VAL A 1 332 ? -17.969 -3.547 -3.932 1 98.69 332 VAL A O 1
ATOM 2626 N N . VAL A 1 333 ? -16.578 -3.568 -5.664 1 98.19 333 VAL A N 1
ATOM 2627 C CA . VAL A 1 333 ? -17.016 -2.262 -6.145 1 98.19 333 VAL A CA 1
ATOM 2628 C C . VAL A 1 333 ? -18.484 -2.32 -6.547 1 98.19 333 VAL A C 1
ATOM 2630 O O . VAL A 1 333 ? -19.25 -1.386 -6.289 1 98.19 333 VAL A O 1
ATOM 2633 N N . LEU A 1 334 ? -18.859 -3.4 -7.199 1 98.19 334 LEU A N 1
ATOM 2634 C CA . LEU A 1 334 ? -20.25 -3.576 -7.57 1 98.19 334 LEU A CA 1
ATOM 2635 C C . LEU A 1 334 ? -21.141 -3.613 -6.336 1 98.19 334 LEU A C 1
ATOM 2637 O O . LEU A 1 334 ? -22.25 -3.064 -6.344 1 98.19 334 LEU A O 1
ATOM 2641 N N . GLY A 1 335 ? -20.672 -4.324 -5.281 1 97.94 335 GLY A N 1
ATOM 2642 C CA . GLY A 1 335 ? -21.406 -4.312 -4.023 1 97.94 335 GLY A CA 1
ATOM 2643 C C . GLY A 1 335 ? -21.672 -2.912 -3.496 1 97.94 335 GLY A C 1
ATOM 2644 O O . GLY A 1 335 ? -22.766 -2.613 -3.023 1 97.94 335 GLY A O 1
ATOM 2645 N N . GLN A 1 336 ? -20.672 -2.082 -3.539 1 96.94 336 GLN A N 1
ATOM 2646 C CA . GLN A 1 336 ? -20.828 -0.699 -3.109 1 96.94 336 GLN A CA 1
ATOM 2647 C C . GLN A 1 336 ? -21.875 0.019 -3.963 1 96.94 336 GLN A C 1
ATOM 2649 O O . GLN A 1 336 ? -22.703 0.769 -3.441 1 96.94 336 GLN A O 1
ATOM 2654 N N . ALA A 1 337 ? -21.766 -0.16 -5.293 1 96.44 337 ALA A N 1
ATOM 2655 C CA . ALA A 1 337 ? -22.719 0.467 -6.199 1 96.44 337 ALA A CA 1
ATOM 2656 C C . ALA A 1 337 ? -24.156 0.061 -5.848 1 96.44 337 ALA A C 1
ATOM 2658 O O . ALA A 1 337 ? -25.062 0.899 -5.84 1 96.44 337 ALA A O 1
ATOM 2659 N N . TYR A 1 338 ? -24.328 -1.212 -5.562 1 97.25 338 TYR A N 1
ATOM 2660 C CA . TYR A 1 338 ? -25.656 -1.711 -5.211 1 97.25 338 TYR A CA 1
ATOM 2661 C C . TYR A 1 338 ? -26.125 -1.143 -3.877 1 97.25 338 TYR A C 1
ATOM 2663 O O . TYR A 1 338 ? -27.297 -0.839 -3.699 1 97.25 338 TYR A O 1
ATOM 2671 N N . LEU A 1 339 ? -25.234 -1.043 -2.92 1 96.75 339 LEU A N 1
ATOM 2672 C CA . LEU A 1 339 ? -25.594 -0.431 -1.645 1 96.75 339 LEU A CA 1
ATOM 2673 C C . LEU A 1 339 ? -26.078 1.003 -1.845 1 96.75 339 LEU A C 1
ATOM 2675 O O . LEU A 1 339 ? -27.062 1.426 -1.233 1 96.75 339 LEU A O 1
ATOM 2679 N N . THR A 1 340 ? -25.328 1.727 -2.654 1 95.31 340 THR A N 1
ATOM 2680 C CA . THR A 1 340 ? -25.703 3.105 -2.949 1 95.31 340 THR A CA 1
ATOM 2681 C C . THR A 1 340 ? -27.109 3.168 -3.543 1 95.31 340 THR A C 1
ATOM 2683 O O . THR A 1 340 ? -27.844 4.125 -3.303 1 95.31 340 THR A O 1
ATOM 2686 N N . GLN A 1 341 ? -27.547 2.148 -4.242 1 94.44 341 GLN A N 1
ATOM 2687 C CA . GLN A 1 341 ? -28.859 2.057 -4.867 1 94.44 341 GLN A CA 1
ATOM 2688 C C . GLN A 1 341 ? -29.875 1.398 -3.93 1 94.44 341 GLN A C 1
ATOM 2690 O O . GLN A 1 341 ? -31.016 1.153 -4.316 1 94.44 341 GLN A O 1
ATOM 2695 N N . ARG A 1 342 ? -29.453 0.995 -2.793 1 96.38 342 ARG A N 1
ATOM 2696 C CA . ARG A 1 342 ? -30.281 0.367 -1.771 1 96.38 342 ARG A CA 1
ATOM 2697 C C . ARG A 1 342 ? -30.75 -1.017 -2.213 1 96.38 342 ARG A C 1
ATOM 2699 O O . ARG A 1 342 ? -31.859 -1.445 -1.875 1 96.38 342 ARG A O 1
ATOM 2706 N N . LYS A 1 343 ? -29.953 -1.598 -3.07 1 97.25 343 LYS A N 1
ATOM 2707 C CA . LYS A 1 343 ? -30.141 -2.996 -3.439 1 97.25 343 LYS A CA 1
ATOM 2708 C C . LYS A 1 343 ? -29.359 -3.924 -2.52 1 97.25 343 LYS A C 1
ATOM 2710 O O . LYS A 1 343 ? -28.359 -4.52 -2.936 1 97.25 343 LYS A O 1
ATOM 2715 N N . TYR A 1 344 ? -29.859 -4.164 -1.354 1 98.31 344 TYR A N 1
ATOM 2716 C CA . TYR A 1 344 ? -29.109 -4.754 -0.256 1 98.31 344 TYR A CA 1
ATOM 2717 C C . TYR A 1 344 ? -28.844 -6.234 -0.51 1 98.31 344 TYR A C 1
ATOM 2719 O O . TYR A 1 344 ? -27.75 -6.738 -0.193 1 98.31 344 TYR A O 1
ATOM 2727 N N . GLU A 1 345 ? -29.75 -6.945 -1.063 1 98.5 345 GLU A N 1
ATOM 2728 C CA . GLU A 1 345 ? -29.547 -8.367 -1.315 1 98.5 345 GLU A CA 1
ATOM 2729 C C . GLU A 1 345 ? -28.469 -8.602 -2.371 1 98.5 345 GLU A C 1
ATOM 2731 O O . GLU A 1 345 ? -27.609 -9.461 -2.201 1 98.5 345 GLU A O 1
ATOM 2736 N N . GLU A 1 346 ? -28.625 -7.84 -3.457 1 98.38 346 GLU A N 1
ATOM 2737 C CA . GLU A 1 346 ? -27.609 -7.93 -4.5 1 98.38 346 GLU A CA 1
ATOM 2738 C C . GLU A 1 346 ? -26.234 -7.52 -3.975 1 98.38 346 GLU A C 1
ATOM 2740 O O . GLU A 1 346 ? -25.219 -8.148 -4.301 1 98.38 346 GLU A O 1
ATOM 2745 N N . ALA A 1 347 ? -26.25 -6.48 -3.18 1 98.5 347 ALA A N 1
ATOM 2746 C CA . ALA A 1 347 ? -25 -5.992 -2.602 1 98.5 347 ALA A CA 1
ATOM 2747 C C . ALA A 1 347 ? -24.359 -7.055 -1.71 1 98.5 347 ALA A C 1
ATOM 2749 O O . ALA A 1 347 ? -23.141 -7.23 -1.722 1 98.5 347 ALA A O 1
ATOM 2750 N N . GLU A 1 348 ? -25.156 -7.695 -0.899 1 98.62 348 GLU A N 1
ATOM 2751 C CA . GLU A 1 348 ? -24.656 -8.742 -0.017 1 98.62 348 GLU A CA 1
ATOM 2752 C C . GLU A 1 348 ? -24 -9.867 -0.813 1 98.62 348 GLU A C 1
ATOM 2754 O O . GLU A 1 348 ? -22.906 -10.328 -0.465 1 98.62 348 GLU A O 1
ATOM 2759 N N . LYS A 1 349 ? -24.672 -10.289 -1.839 1 98.69 349 LYS A N 1
ATOM 2760 C CA . LYS A 1 349 ? -24.156 -11.367 -2.676 1 98.69 349 LYS A CA 1
ATOM 2761 C C . LYS A 1 349 ? -22.812 -10.992 -3.291 1 98.69 349 LYS A C 1
ATOM 2763 O O . LYS A 1 349 ? -21.859 -11.781 -3.264 1 98.69 349 LYS A O 1
ATOM 2768 N N . GLU A 1 350 ? -22.75 -9.797 -3.859 1 98.69 350 GLU A N 1
ATOM 2769 C CA . GLU A 1 350 ? -21.516 -9.344 -4.508 1 98.69 350 GLU A CA 1
ATOM 2770 C C . GLU A 1 350 ? -20.406 -9.141 -3.492 1 98.69 350 GLU A C 1
ATOM 2772 O O . GLU A 1 350 ? -19.25 -9.523 -3.742 1 98.69 350 GLU A O 1
ATOM 2777 N N . ALA A 1 351 ? -20.703 -8.523 -2.381 1 98.31 351 ALA A N 1
ATOM 2778 C CA . ALA A 1 351 ? -19.688 -8.297 -1.349 1 98.31 351 ALA A CA 1
ATOM 2779 C C . ALA A 1 351 ? -19.156 -9.625 -0.817 1 98.31 351 ALA A C 1
ATOM 2781 O O . ALA A 1 351 ? -17.953 -9.758 -0.583 1 98.31 351 ALA A O 1
ATOM 2782 N N . GLU A 1 352 ? -20.016 -10.586 -0.601 1 98.25 352 GLU A N 1
ATOM 2783 C CA . GLU A 1 352 ? -19.609 -11.898 -0.114 1 98.25 352 GLU A CA 1
ATOM 2784 C C . GLU A 1 352 ? -18.703 -12.609 -1.126 1 98.25 352 GLU A C 1
ATOM 2786 O O . GLU A 1 352 ? -17.688 -13.188 -0.758 1 98.25 352 GLU A O 1
ATOM 2791 N N . THR A 1 353 ? -19.141 -12.594 -2.371 1 98.62 353 THR A N 1
ATOM 2792 C CA . THR A 1 353 ? -18.359 -13.219 -3.424 1 98.62 353 THR A CA 1
ATOM 2793 C C . THR A 1 353 ? -17 -12.547 -3.551 1 98.62 353 THR A C 1
ATOM 2795 O O . THR A 1 353 ? -15.969 -13.219 -3.654 1 98.62 353 THR A O 1
ATOM 2798 N N . GLY A 1 354 ? -17.016 -11.203 -3.586 1 98.62 354 GLY A N 1
ATOM 2799 C CA . GLY A 1 354 ? -15.773 -10.461 -3.66 1 98.62 354 GLY A CA 1
ATOM 2800 C C . GLY A 1 354 ? -14.82 -10.773 -2.516 1 98.62 354 GLY A C 1
ATOM 2801 O O . GLY A 1 354 ? -13.633 -10.992 -2.734 1 98.62 354 GLY A O 1
ATOM 2802 N N . LEU A 1 355 ? -15.375 -10.797 -1.306 1 97.94 355 LEU A N 1
ATOM 2803 C CA . LEU A 1 355 ? -14.57 -11.109 -0.126 1 97.94 355 LEU A CA 1
ATOM 2804 C C . LEU A 1 355 ? -13.969 -12.5 -0.232 1 97.94 355 LEU A C 1
ATOM 2806 O O . LEU A 1 355 ? -12.781 -12.688 0.055 1 97.94 355 LEU A O 1
ATOM 2810 N N . ARG A 1 356 ? -14.719 -13.469 -0.615 1 98.19 356 ARG A N 1
ATOM 2811 C CA . ARG A 1 356 ? -14.242 -14.844 -0.76 1 98.19 356 ARG A CA 1
ATOM 2812 C C . ARG A 1 356 ? -13.086 -14.922 -1.75 1 98.19 356 ARG A C 1
ATOM 2814 O O . ARG A 1 356 ? -12.055 -15.531 -1.461 1 98.19 356 ARG A O 1
ATOM 2821 N N . LEU A 1 357 ? -13.242 -14.305 -2.91 1 98.56 357 LEU A N 1
ATOM 2822 C CA . LEU A 1 357 ? -12.227 -14.367 -3.953 1 98.56 357 LEU A CA 1
ATOM 2823 C C . LEU A 1 357 ? -10.945 -13.68 -3.502 1 98.56 357 LEU A C 1
ATOM 2825 O O . LEU A 1 357 ? -9.844 -14.172 -3.766 1 98.56 357 LEU A O 1
ATOM 2829 N N . LEU A 1 358 ? -11.102 -12.523 -2.846 1 98.31 358 LEU A N 1
ATOM 2830 C CA . LEU A 1 358 ? -9.938 -11.82 -2.322 1 98.31 358 LEU A CA 1
ATOM 2831 C C . LEU A 1 358 ? -9.172 -12.695 -1.339 1 98.31 358 LEU A C 1
ATOM 2833 O O . LEU A 1 358 ? -7.938 -12.734 -1.368 1 98.31 358 LEU A O 1
ATOM 2837 N N . LEU A 1 359 ? -9.891 -13.367 -0.503 1 98.06 359 LEU A N 1
ATOM 2838 C CA . LEU A 1 359 ? -9.266 -14.234 0.49 1 98.06 359 LEU A CA 1
ATOM 2839 C C . LEU A 1 359 ? -8.594 -15.422 -0.177 1 98.06 359 LEU A C 1
ATOM 2841 O O . LEU A 1 359 ? -7.508 -15.844 0.237 1 98.06 359 LEU A O 1
ATOM 2845 N N . GLU A 1 360 ? -9.203 -15.953 -1.183 1 98.06 360 GLU A N 1
ATOM 2846 C CA . GLU A 1 360 ? -8.641 -17.109 -1.884 1 98.06 360 GLU A CA 1
ATOM 2847 C C . GLU A 1 360 ? -7.332 -16.75 -2.576 1 98.06 360 GLU A C 1
ATOM 2849 O O . GLU A 1 360 ? -6.383 -17.531 -2.562 1 98.06 360 GLU A O 1
ATOM 2854 N N . TRP A 1 361 ? -7.242 -15.609 -3.15 1 98.44 361 TRP A N 1
ATOM 2855 C CA . TRP A 1 361 ? -6.027 -15.195 -3.836 1 98.44 361 TRP A CA 1
ATOM 2856 C C . TRP A 1 361 ? -4.953 -14.781 -2.834 1 98.44 361 TRP A C 1
ATOM 2858 O O . TRP A 1 361 ? -3.756 -14.906 -3.111 1 98.44 361 TRP A O 1
ATOM 2868 N N . ALA A 1 362 ? -5.359 -14.195 -1.698 1 98.12 362 ALA A N 1
ATOM 2869 C CA . ALA A 1 362 ? -4.457 -13.68 -0.673 1 98.12 362 ALA A CA 1
ATOM 2870 C C . ALA A 1 362 ? -3.557 -12.578 -1.236 1 98.12 362 ALA A C 1
ATOM 2872 O O . ALA A 1 362 ? -2.463 -12.344 -0.722 1 98.12 362 ALA A O 1
ATOM 2873 N N . SER A 1 363 ? -3.861 -11.977 -2.326 1 97.25 363 SER A N 1
ATOM 2874 C CA . SER A 1 363 ? -3.234 -10.828 -2.98 1 97.25 363 SER A CA 1
ATOM 2875 C C . SER A 1 363 ? -4.258 -10.008 -3.754 1 97.25 363 SER A C 1
ATOM 2877 O O . SER A 1 363 ? -5.371 -10.469 -4.012 1 97.25 363 SER A O 1
ATOM 2879 N N . SER A 1 364 ? -3.924 -8.836 -4.062 1 97.19 364 SER A N 1
ATOM 2880 C CA . SER A 1 364 ? -4.852 -7.953 -4.762 1 97.19 364 SER A CA 1
ATOM 2881 C C . SER A 1 364 ? -4.59 -7.953 -6.266 1 97.19 364 SER A C 1
ATOM 2883 O O . SER A 1 364 ? -3.439 -7.988 -6.699 1 97.19 364 SER A O 1
ATOM 2885 N N . TRP A 1 365 ? -5.699 -7.941 -6.992 1 98.38 365 TRP A N 1
ATOM 2886 C CA . TRP A 1 365 ? -5.641 -7.75 -8.438 1 98.38 365 TRP A CA 1
ATOM 2887 C C . TRP A 1 365 ? -5.43 -6.281 -8.789 1 98.38 365 TRP A C 1
ATOM 2889 O O . TRP A 1 365 ? -4.57 -5.945 -9.602 1 98.38 365 TRP A O 1
ATOM 2899 N N . ASP A 1 366 ? -6.219 -5.402 -8.234 1 97.94 366 ASP A N 1
ATOM 2900 C CA . ASP A 1 366 ? -5.98 -3.963 -8.273 1 97.94 366 ASP A CA 1
ATOM 2901 C C . ASP A 1 366 ? -5.031 -3.533 -7.152 1 97.94 366 ASP A C 1
ATOM 2903 O O . ASP A 1 366 ? -5.465 -3.273 -6.031 1 97.94 366 ASP A O 1
ATOM 2907 N N . LYS A 1 367 ? -3.801 -3.338 -7.477 1 97.38 367 LYS A N 1
ATOM 2908 C CA . LYS A 1 367 ? -2.742 -3.176 -6.484 1 97.38 367 LYS A CA 1
ATOM 2909 C C . LYS A 1 367 ? -2.607 -1.718 -6.055 1 97.38 367 LYS A C 1
ATOM 2911 O O . LYS A 1 367 ? -1.736 -1.38 -5.25 1 97.38 367 LYS A O 1
ATOM 2916 N N . ARG A 1 368 ? -3.482 -0.842 -6.508 1 96.81 368 ARG A N 1
ATOM 2917 C CA . ARG A 1 368 ? -3.488 0.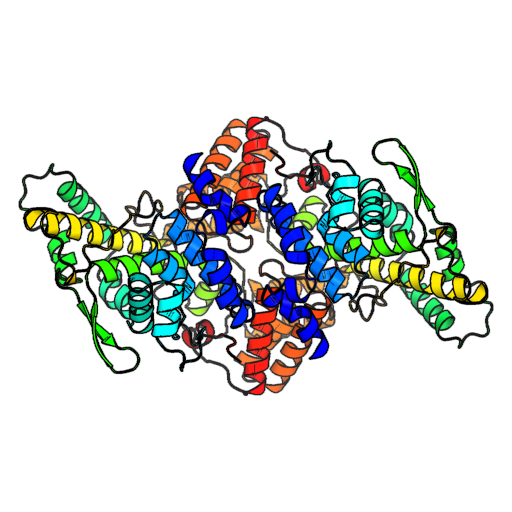539 -6.035 1 96.81 368 ARG A CA 1
ATOM 2918 C C . ARG A 1 368 ? -3.873 0.609 -4.562 1 96.81 368 ARG A C 1
ATOM 2920 O O . ARG A 1 368 ? -3.52 1.565 -3.867 1 96.81 368 ARG A O 1
ATOM 2927 N N . MET A 1 369 ? -4.625 -0.418 -4.105 1 97 369 MET A N 1
ATOM 2928 C CA . MET A 1 369 ? -4.93 -0.603 -2.691 1 97 369 MET A CA 1
ATOM 2929 C C . MET A 1 369 ? -4.355 -1.918 -2.178 1 97 369 MET A C 1
ATOM 2931 O O . MET A 1 369 ? -4.242 -2.887 -2.932 1 97 369 MET A O 1
ATOM 2935 N N . SER A 1 370 ? -4.031 -1.942 -0.912 1 95.88 370 SER A N 1
ATOM 2936 C CA . SER A 1 370 ? -3.479 -3.152 -0.313 1 95.88 370 SER A CA 1
ATOM 2937 C C . SER A 1 370 ? -4.531 -4.25 -0.206 1 95.88 370 SER A C 1
ATOM 2939 O O . SER A 1 370 ? -5.73 -3.965 -0.207 1 95.88 370 SER A O 1
ATOM 2941 N N . TRP A 1 371 ? -4.07 -5.473 -0.192 1 97.12 371 TRP A N 1
ATOM 2942 C CA . TRP A 1 371 ? -4.953 -6.617 0.029 1 97.12 371 TRP A CA 1
ATOM 2943 C C . TRP A 1 371 ? -5.773 -6.434 1.3 1 97.12 371 TRP A C 1
ATOM 2945 O O . TRP A 1 371 ? -6.984 -6.672 1.304 1 97.12 371 TRP A O 1
ATOM 2955 N N . GLN A 1 372 ? -5.176 -5.949 2.402 1 96.38 372 GLN A N 1
ATOM 2956 C CA . GLN A 1 372 ? -5.855 -5.707 3.67 1 96.38 372 GLN A CA 1
ATOM 2957 C C . GLN A 1 372 ? -6.949 -4.656 3.514 1 96.38 372 GLN A C 1
ATOM 2959 O O . GLN A 1 372 ? -8.039 -4.793 4.082 1 96.38 372 GLN A O 1
ATOM 2964 N N . GLY A 1 373 ? -6.605 -3.625 2.758 1 96.19 373 GLY A N 1
ATOM 2965 C CA . GLY A 1 373 ? -7.59 -2.582 2.518 1 96.19 373 GLY A CA 1
ATOM 2966 C C . GLY A 1 373 ? -8.828 -3.084 1.795 1 96.19 373 GLY A C 1
ATOM 2967 O O . GLY A 1 373 ? -9.953 -2.758 2.178 1 96.19 373 GLY A O 1
ATOM 2968 N N . TRP A 1 374 ? -8.641 -3.891 0.742 1 97.69 374 TRP A N 1
ATOM 2969 C CA . TRP A 1 374 ? -9.75 -4.469 -0.004 1 97.69 374 TRP A CA 1
ATOM 2970 C C . TRP A 1 374 ? -10.609 -5.359 0.893 1 97.69 374 TRP A C 1
ATOM 2972 O O . TRP A 1 374 ? -11.836 -5.312 0.838 1 97.69 374 TRP A O 1
ATOM 2982 N N . ILE A 1 375 ? -9.938 -6.18 1.677 1 96.81 375 ILE A N 1
ATOM 2983 C CA . ILE A 1 375 ? -10.648 -7.094 2.564 1 96.81 375 ILE A CA 1
ATOM 2984 C C . ILE A 1 375 ? -11.477 -6.297 3.568 1 96.81 375 ILE A C 1
ATOM 2986 O O . ILE A 1 375 ? -12.648 -6.598 3.793 1 96.81 375 ILE A O 1
ATOM 2990 N N . ALA A 1 376 ? -10.859 -5.324 4.18 1 95.06 376 ALA A N 1
ATOM 2991 C CA . ALA A 1 376 ? -11.547 -4.504 5.168 1 95.06 376 ALA A CA 1
ATOM 2992 C C . ALA A 1 376 ? -12.773 -3.828 4.559 1 95.06 376 ALA A C 1
ATOM 2994 O O . ALA A 1 376 ? -13.852 -3.814 5.164 1 95.06 376 ALA A O 1
ATOM 2995 N N . TRP A 1 377 ? -12.617 -3.256 3.402 1 96.75 377 TRP A N 1
ATOM 2996 C CA . TRP A 1 377 ? -13.719 -2.576 2.732 1 96.75 377 TRP A CA 1
ATOM 2997 C C . TRP A 1 377 ? -14.828 -3.561 2.377 1 96.75 377 TRP A C 1
ATOM 2999 O O . TRP A 1 377 ? -16.016 -3.264 2.561 1 96.75 377 TRP A O 1
ATOM 3009 N N . ALA A 1 378 ? -14.469 -4.746 1.829 1 97.25 378 ALA A N 1
ATOM 3010 C CA . ALA A 1 378 ? -15.453 -5.773 1.493 1 97.25 378 ALA A CA 1
ATOM 3011 C C . ALA A 1 378 ? -16.266 -6.176 2.721 1 97.25 378 ALA A C 1
ATOM 3013 O O . ALA A 1 378 ? -17.469 -6.414 2.623 1 97.25 378 ALA A O 1
ATOM 3014 N N . ARG A 1 379 ? -15.617 -6.262 3.836 1 95.44 379 ARG A N 1
ATOM 3015 C CA . ARG A 1 379 ? -16.297 -6.633 5.07 1 95.44 379 ARG A CA 1
ATOM 3016 C C . ARG A 1 379 ? -17.281 -5.547 5.508 1 95.44 379 ARG A C 1
ATOM 3018 O O . ARG A 1 379 ? -18.359 -5.848 6.02 1 95.44 379 ARG A O 1
ATOM 3025 N N . VAL A 1 380 ? -16.891 -4.273 5.367 1 95.44 380 VAL A N 1
ATOM 3026 C CA . VAL A 1 380 ? -17.797 -3.166 5.66 1 95.44 380 VAL A CA 1
ATOM 3027 C C . VAL A 1 380 ? -19.047 -3.275 4.789 1 95.44 380 VAL A C 1
ATOM 3029 O O . VAL A 1 380 ? -20.172 -3.15 5.285 1 95.44 380 VAL A O 1
ATOM 3032 N N . LEU A 1 381 ? -18.828 -3.504 3.498 1 97.19 381 LEU A N 1
ATOM 3033 C CA . LEU A 1 381 ? -19.953 -3.602 2.57 1 97.19 381 LEU A CA 1
ATOM 3034 C C . LEU A 1 381 ? -20.859 -4.766 2.939 1 97.19 381 LEU A C 1
ATOM 3036 O O . LEU A 1 381 ? -22.094 -4.637 2.9 1 97.19 381 LEU A O 1
ATOM 3040 N N . LEU A 1 382 ? -20.219 -5.887 3.223 1 96.75 382 LEU A N 1
ATOM 3041 C CA . LEU A 1 382 ? -21 -7.07 3.592 1 96.75 382 LEU A CA 1
ATOM 3042 C C . LEU A 1 382 ? -21.828 -6.801 4.836 1 96.75 382 LEU A C 1
ATOM 3044 O O . LEU A 1 382 ? -23.016 -7.141 4.879 1 96.75 382 LEU A O 1
ATOM 3048 N N . MET A 1 383 ? -21.219 -6.203 5.844 1 95.06 383 MET A N 1
ATOM 3049 C CA . MET A 1 383 ? -21.922 -5.871 7.078 1 95.06 383 MET A CA 1
ATOM 3050 C C . MET A 1 383 ? -23.078 -4.93 6.805 1 95.06 383 MET A C 1
ATOM 3052 O O . MET A 1 383 ? -24.203 -5.16 7.281 1 95.06 383 MET A O 1
ATOM 3056 N N . LYS A 1 384 ? -22.844 -3.891 6.074 1 96.56 384 LYS A N 1
ATOM 3057 C CA . LYS A 1 384 ? -23.875 -2.893 5.797 1 96.56 384 LYS A CA 1
ATOM 3058 C C . LYS A 1 384 ? -24.984 -3.482 4.949 1 96.56 384 LYS A C 1
ATOM 3060 O O . LYS A 1 384 ? -26.156 -3.109 5.105 1 96.56 384 LYS A O 1
ATOM 3065 N N . ALA A 1 385 ? -24.641 -4.34 4.016 1 97.75 385 ALA A N 1
ATOM 3066 C CA . ALA A 1 385 ? -25.656 -5.02 3.219 1 97.75 385 ALA A CA 1
ATOM 3067 C C . ALA A 1 385 ? -26.578 -5.859 4.102 1 97.75 385 ALA A C 1
ATOM 3069 O O . ALA A 1 385 ? -27.797 -5.848 3.934 1 97.75 385 ALA A O 1
ATOM 3070 N N . ARG A 1 386 ? -26.031 -6.527 4.992 1 96.75 386 ARG A N 1
ATOM 3071 C CA . ARG A 1 386 ? -26.797 -7.371 5.902 1 96.75 386 ARG A CA 1
ATOM 3072 C C . ARG A 1 386 ? -27.672 -6.531 6.832 1 96.75 386 ARG A C 1
ATOM 3074 O O . ARG A 1 386 ? -28.781 -6.918 7.164 1 96.75 386 ARG A O 1
ATOM 3081 N N . GLU A 1 387 ? -27.141 -5.387 7.227 1 95.88 387 GLU A N 1
ATOM 3082 C CA . GLU A 1 387 ? -27.891 -4.457 8.078 1 95.88 387 GLU A CA 1
ATOM 3083 C C . GLU A 1 387 ? -28.922 -3.684 7.277 1 95.88 387 GLU A C 1
ATOM 3085 O O . GLU A 1 387 ? -29.797 -3.021 7.852 1 95.88 387 GLU A O 1
ATOM 3090 N N . ARG A 1 388 ? -28.844 -3.82 6.027 1 97.12 388 ARG A N 1
ATOM 3091 C CA . ARG A 1 388 ? -29.719 -3.074 5.117 1 97.12 388 ARG A CA 1
ATOM 3092 C C . ARG A 1 388 ? -29.672 -1.581 5.426 1 97.12 388 ARG A C 1
ATOM 3094 O O . ARG A 1 388 ? -30.719 -0.95 5.609 1 97.12 388 ARG A O 1
ATOM 3101 N N . SER A 1 389 ? -28.453 -1.08 5.562 1 95.81 389 SER A N 1
ATOM 3102 C CA . SER A 1 389 ? -28.219 0.328 5.859 1 95.81 389 SER A CA 1
ATOM 3103 C C . SER A 1 389 ? -26.969 0.846 5.133 1 95.81 389 SER A C 1
ATOM 3105 O O . SER A 1 389 ? -25.938 0.18 5.109 1 95.81 389 SER A O 1
ATOM 3107 N N . TRP A 1 390 ? -27.156 1.989 4.5 1 95.31 390 TRP A N 1
ATOM 3108 C CA . TRP A 1 390 ? -26.047 2.654 3.807 1 95.31 390 TRP A CA 1
ATOM 3109 C C . TRP A 1 390 ? -26.172 4.168 3.928 1 95.31 390 TRP A C 1
ATOM 3111 O O . TRP A 1 390 ? -27.25 4.734 3.709 1 95.31 390 TRP A O 1
ATOM 3121 N N . PRO A 1 391 ? -25.031 4.766 4.328 1 93.56 391 PRO A N 1
ATOM 3122 C CA . PRO A 1 391 ? -25.094 6.223 4.461 1 93.56 391 PRO A CA 1
ATOM 3123 C C . PRO A 1 391 ? -25.406 6.922 3.137 1 93.56 391 PRO A C 1
ATOM 3125 O O . PRO A 1 391 ? -24.906 6.512 2.088 1 93.56 391 PRO A O 1
ATOM 3128 N N . GLN A 1 392 ? -26.141 8.023 3.232 1 93.75 392 GLN A N 1
ATOM 3129 C CA . GLN A 1 392 ? -26.484 8.797 2.045 1 93.75 392 GLN A CA 1
ATOM 3130 C C . GLN A 1 392 ? -25.875 10.203 2.119 1 93.75 392 GLN A C 1
ATOM 3132 O O . GLN A 1 392 ? -26.531 11.18 1.737 1 93.75 392 GLN A O 1
ATOM 3137 N N . THR A 1 393 ? -24.797 10.352 2.746 1 94.38 393 THR A N 1
ATOM 3138 C CA . THR A 1 393 ? -24 11.57 2.779 1 94.38 393 THR A CA 1
ATOM 3139 C C . THR A 1 393 ? -22.516 11.25 2.607 1 94.38 393 THR A C 1
ATOM 3141 O O . THR A 1 393 ? -22.062 10.164 2.979 1 94.38 393 THR A O 1
ATOM 3144 N N . SER A 1 394 ? -21.828 12.172 2.029 1 93.75 394 SER A N 1
ATOM 3145 C CA . SER A 1 394 ? -20.375 12.008 1.862 1 93.75 394 SER A CA 1
ATOM 3146 C C . SER A 1 394 ? -19.688 11.781 3.203 1 93.75 394 SER A C 1
ATOM 3148 O O . SER A 1 394 ? -18.797 10.938 3.312 1 93.75 394 SER A O 1
ATOM 3150 N N . TRP A 1 395 ? -20.094 12.516 4.195 1 90.38 395 TRP A N 1
ATOM 3151 C CA . TRP A 1 395 ? -19.516 12.344 5.523 1 90.38 395 TRP A CA 1
ATOM 3152 C C . TRP A 1 395 ? -19.828 10.961 6.078 1 90.38 395 TRP A C 1
ATOM 3154 O O . TRP A 1 395 ? -18.984 10.352 6.758 1 90.38 395 TRP A O 1
ATOM 3164 N N . GLY A 1 396 ? -21.031 10.531 5.844 1 91.25 396 GLY A N 1
ATOM 3165 C CA . GLY A 1 396 ? -21.391 9.188 6.266 1 91.25 396 GLY A CA 1
ATOM 3166 C C . GLY A 1 396 ? -20.516 8.109 5.66 1 91.25 396 GLY A C 1
ATOM 3167 O O . GLY A 1 396 ? -20.109 7.176 6.352 1 91.25 396 GLY A O 1
ATOM 3168 N N . ILE A 1 397 ? -20.234 8.234 4.352 1 92.12 397 ILE A N 1
ATOM 3169 C CA . ILE A 1 397 ? -19.391 7.273 3.652 1 92.12 397 ILE A CA 1
ATOM 3170 C C . ILE A 1 397 ? -17.969 7.34 4.203 1 92.12 397 ILE A C 1
ATOM 3172 O O . ILE A 1 397 ? -17.344 6.305 4.469 1 92.12 397 ILE A O 1
ATOM 3176 N N . LEU A 1 398 ? -17.5 8.547 4.398 1 89.56 398 LEU A N 1
ATOM 3177 C CA . LEU A 1 398 ? -16.141 8.766 4.855 1 89.56 398 LEU A CA 1
ATOM 3178 C C . LEU A 1 398 ? -15.93 8.188 6.254 1 89.56 398 LEU A C 1
ATOM 3180 O O . LEU A 1 398 ? -14.812 7.789 6.605 1 89.56 398 LEU A O 1
ATOM 3184 N N . ASN A 1 399 ? -16.969 8.094 7.008 1 87 399 ASN A N 1
ATOM 3185 C CA . ASN A 1 399 ? -16.875 7.68 8.406 1 87 399 ASN A CA 1
ATOM 3186 C C . ASN A 1 399 ? -17.094 6.176 8.562 1 87 399 ASN A C 1
ATOM 3188 O O . ASN A 1 399 ? -17.062 5.648 9.672 1 87 399 ASN A O 1
ATOM 3192 N N . LEU A 1 400 ? -17.312 5.562 7.453 1 85.56 400 LEU A N 1
ATOM 3193 C CA . LEU A 1 400 ? -17.5 4.117 7.543 1 85.56 400 LEU A CA 1
ATOM 3194 C C . LEU A 1 400 ? -16.266 3.434 8.094 1 85.56 400 LEU A C 1
ATOM 3196 O O . LEU A 1 400 ? -15.141 3.904 7.883 1 85.56 400 LEU A O 1
ATOM 3200 N N . GLY A 1 401 ? -16.344 2.5 8.945 1 72.44 401 GLY A N 1
ATOM 3201 C CA . GLY A 1 401 ? -15.328 1.636 9.516 1 72.44 401 GLY A CA 1
ATOM 3202 C C . GLY A 1 401 ? -15.883 0.352 10.094 1 72.44 401 GLY A C 1
ATOM 3203 O O . GLY A 1 401 ? -17.109 0.174 10.164 1 72.44 401 GLY A O 1
ATOM 3204 N N . LEU A 1 402 ? -15.148 -0.861 10.102 1 59.69 402 LEU A N 1
ATOM 3205 C CA . LEU A 1 402 ? -15.688 -2.109 10.625 1 59.69 402 LEU A CA 1
ATOM 3206 C C . LEU A 1 402 ? -15.305 -2.297 12.086 1 59.69 402 LEU A C 1
ATOM 3208 O O . LEU A 1 402 ? -14.125 -2.256 12.43 1 59.69 402 LEU A O 1
ATOM 3212 N N . VAL A 1 403 ? -16.141 -1.928 13.086 1 49.69 403 VAL A N 1
ATOM 3213 C CA . VAL A 1 403 ? -15.852 -2.303 14.469 1 49.69 403 VAL A CA 1
ATOM 3214 C C . VAL A 1 403 ? -16.547 -3.617 14.805 1 49.69 403 VAL A C 1
ATOM 3216 O O . VAL A 1 403 ? -16.281 -4.219 15.844 1 49.69 403 VAL A O 1
ATOM 3219 N N . GLU A 1 404 ? -16.969 -4.605 14.023 1 43 404 GLU A N 1
ATOM 3220 C CA . GLU A 1 404 ? -17.703 -5.656 14.727 1 43 404 GLU A CA 1
ATOM 3221 C C . GLU A 1 404 ? -16.734 -6.668 15.352 1 43 404 GLU A C 1
ATOM 3223 O O . GLU A 1 404 ? -15.734 -7.035 14.742 1 43 404 GLU A O 1
ATO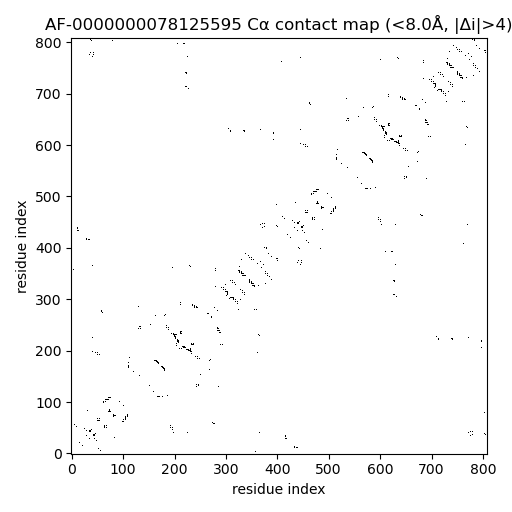M 3228 N N . MET B 1 1 ? 20.438 15.562 3.814 1 73.44 1 MET B N 1
ATOM 3229 C CA . MET B 1 1 ? 19.859 14.328 3.303 1 73.44 1 MET B CA 1
ATOM 3230 C C . MET B 1 1 ? 20.219 13.148 4.203 1 73.44 1 MET B C 1
ATOM 3232 O O . MET B 1 1 ? 19.344 12.367 4.586 1 73.44 1 MET B O 1
ATOM 3236 N N . GLY B 1 2 ? 21.453 13.141 4.641 1 74.94 2 GLY B N 1
ATOM 3237 C CA . GLY B 1 2 ? 21.906 12.023 5.457 1 74.94 2 GLY B CA 1
ATOM 3238 C C . GLY B 1 2 ? 21.141 11.898 6.762 1 74.94 2 GLY B C 1
ATOM 3239 O O . GLY B 1 2 ? 20.672 10.812 7.105 1 74.94 2 GLY B O 1
ATOM 3240 N N . LYS B 1 3 ? 20.875 13.016 7.469 1 83.25 3 LYS B N 1
ATOM 3241 C CA . LYS B 1 3 ? 20.188 12.984 8.758 1 83.25 3 LYS B CA 1
ATOM 3242 C C . LYS B 1 3 ? 18.719 12.617 8.586 1 83.25 3 LYS B C 1
ATOM 3244 O O . LYS B 1 3 ? 18.156 11.875 9.398 1 83.25 3 LYS B O 1
ATOM 3249 N N . LEU B 1 4 ? 18.125 13.133 7.527 1 86.38 4 LEU B N 1
ATOM 3250 C CA . LEU B 1 4 ? 16.719 12.836 7.254 1 86.38 4 LEU B CA 1
ATOM 3251 C C . LEU B 1 4 ? 16.531 11.352 6.957 1 86.38 4 LEU B C 1
ATOM 3253 O O . LEU B 1 4 ? 15.602 10.727 7.465 1 86.38 4 LEU B O 1
ATOM 3257 N N . LEU B 1 5 ? 17.391 10.805 6.137 1 85.19 5 LEU B N 1
ATOM 3258 C CA . LEU B 1 5 ? 17.297 9.383 5.812 1 85.19 5 LEU B CA 1
ATOM 3259 C C . LEU B 1 5 ? 17.531 8.523 7.051 1 85.19 5 LEU B C 1
ATOM 3261 O O . LEU B 1 5 ? 16.891 7.496 7.234 1 85.19 5 LEU B O 1
ATOM 3265 N N . GLU B 1 6 ? 18.453 8.969 7.875 1 89.31 6 GLU B N 1
ATOM 3266 C CA . GLU B 1 6 ? 18.734 8.234 9.102 1 89.31 6 GLU B CA 1
ATOM 3267 C C . GLU B 1 6 ? 17.531 8.203 10.023 1 89.31 6 GLU B C 1
ATOM 3269 O O . GLU B 1 6 ? 17.266 7.195 10.688 1 89.31 6 GLU B O 1
ATOM 3274 N N . SER B 1 7 ? 16.828 9.312 10.055 1 90.75 7 SER B N 1
ATOM 3275 C CA . SER B 1 7 ? 15.648 9.391 10.906 1 90.75 7 SER B CA 1
ATOM 3276 C C . SER B 1 7 ? 14.523 8.516 10.359 1 90.75 7 SER B C 1
ATOM 3278 O O . SER B 1 7 ? 13.68 8.039 11.117 1 90.75 7 SER B O 1
ATOM 3280 N N . ALA B 1 8 ? 14.484 8.273 9.086 1 94.19 8 ALA B N 1
ATOM 3281 C CA . ALA B 1 8 ? 13.406 7.527 8.438 1 94.19 8 ALA B CA 1
ATOM 3282 C C . ALA B 1 8 ? 13.734 6.039 8.375 1 94.19 8 ALA B C 1
ATOM 3284 O O . ALA B 1 8 ? 12.836 5.203 8.273 1 94.19 8 ALA B O 1
ATOM 3285 N N . ARG B 1 9 ? 14.984 5.66 8.461 1 93.19 9 ARG B N 1
ATOM 3286 C CA . ARG B 1 9 ? 15.484 4.316 8.195 1 93.19 9 ARG B CA 1
ATOM 3287 C C . ARG B 1 9 ? 14.812 3.295 9.117 1 93.19 9 ARG B C 1
ATOM 3289 O O . ARG B 1 9 ? 14.445 2.205 8.672 1 93.19 9 ARG B O 1
ATOM 3296 N N . PRO B 1 10 ? 14.672 3.609 10.43 1 94.31 10 PRO B N 1
ATOM 3297 C CA . PRO B 1 10 ? 14.016 2.623 11.289 1 94.31 10 PRO B CA 1
ATOM 3298 C C . PRO B 1 10 ? 12.602 2.275 10.812 1 94.31 10 PRO B C 1
ATOM 3300 O O . PRO B 1 10 ? 12.164 1.132 10.969 1 94.31 10 PRO B O 1
ATOM 3303 N N . PHE B 1 11 ? 11.914 3.25 10.273 1 95 11 PHE B N 1
ATOM 3304 C CA . PHE B 1 11 ? 10.578 2.992 9.75 1 95 11 PHE B CA 1
ATOM 3305 C C . PHE B 1 11 ? 10.656 2.162 8.469 1 95 11 PHE B C 1
ATOM 3307 O O . PHE B 1 11 ? 9.805 1.296 8.234 1 95 11 PHE B O 1
ATOM 3314 N N . LEU B 1 12 ? 11.641 2.404 7.633 1 93.56 12 LEU B N 1
ATOM 3315 C CA . LEU B 1 12 ? 11.82 1.676 6.383 1 93.56 12 LEU B CA 1
ATOM 3316 C C . LEU B 1 12 ? 12.195 0.222 6.648 1 93.56 12 LEU B C 1
ATOM 3318 O O . LEU B 1 12 ? 11.766 -0.678 5.926 1 93.56 12 LEU B O 1
ATOM 3322 N N . ARG B 1 13 ? 12.914 -0.016 7.719 1 91 13 ARG B N 1
ATOM 3323 C CA . ARG B 1 13 ? 13.406 -1.352 8.047 1 91 13 ARG B CA 1
ATOM 3324 C C . ARG B 1 13 ? 12.438 -2.082 8.961 1 91 13 ARG B C 1
ATOM 3326 O O . ARG B 1 13 ? 12.523 -3.301 9.133 1 91 13 ARG B O 1
ATOM 3333 N N . GLY B 1 14 ? 11.516 -1.326 9.562 1 90.62 14 GLY B N 1
ATOM 3334 C CA . GLY B 1 14 ? 10.594 -1.922 10.523 1 90.62 14 GLY B CA 1
ATOM 3335 C C . GLY B 1 14 ? 11.211 -2.109 11.898 1 90.62 14 GLY B C 1
ATOM 3336 O O . GLY B 1 14 ? 10.758 -2.955 12.672 1 90.62 14 GLY B O 1
ATOM 3337 N N . GLU B 1 15 ? 12.234 -1.358 12.172 1 92.31 15 GLU B N 1
ATOM 3338 C CA . GLU B 1 15 ? 12.891 -1.437 13.469 1 92.31 15 GLU B CA 1
ATOM 3339 C C . GLU B 1 15 ? 12.281 -0.454 14.461 1 92.31 15 GLU B C 1
ATOM 3341 O O . GLU B 1 15 ? 12.961 0.454 14.945 1 92.31 15 GLU B O 1
ATOM 3346 N N . LEU B 1 16 ? 11.094 -0.78 14.828 1 94.06 16 LEU B N 1
ATOM 3347 C CA . LEU B 1 16 ? 10.312 0.142 15.648 1 94.06 16 LEU B CA 1
ATOM 3348 C C . LEU B 1 16 ? 10.961 0.337 17.016 1 94.06 16 LEU B C 1
ATOM 3350 O O . LEU B 1 16 ? 10.867 1.419 17.594 1 94.06 16 LEU B O 1
ATOM 3354 N N . GLU B 1 17 ? 11.609 -0.677 17.516 1 94.06 17 GLU B N 1
ATOM 3355 C CA . GLU B 1 17 ? 12.242 -0.617 18.828 1 94.06 17 GLU B CA 1
ATOM 3356 C C . GLU B 1 17 ? 13.375 0.408 18.844 1 94.06 17 GLU B C 1
ATOM 3358 O O . GLU B 1 17 ? 13.719 0.934 19.906 1 94.06 17 GLU B O 1
ATOM 3363 N N . SER B 1 18 ? 13.922 0.604 17.703 1 94 18 SER B N 1
ATOM 3364 C CA . SER B 1 18 ? 15 1.582 17.625 1 94 18 SER B CA 1
ATOM 3365 C C . SER B 1 18 ? 14.461 3.006 17.703 1 94 18 SER B C 1
ATOM 3367 O O . SER B 1 18 ? 15.203 3.936 18.031 1 94 18 SER B O 1
ATOM 3369 N N . ILE B 1 19 ? 13.211 3.225 17.422 1 95.25 19 ILE B N 1
ATOM 3370 C CA . ILE B 1 19 ? 12.562 4.523 17.531 1 95.25 19 ILE B CA 1
ATOM 3371 C C . ILE B 1 19 ? 12.156 4.773 18.984 1 95.25 19 ILE B C 1
ATOM 3373 O O . ILE B 1 19 ? 12.438 5.832 19.547 1 95.25 19 ILE B O 1
ATOM 3377 N N . ASP B 1 20 ? 11.492 3.883 19.516 1 94.94 20 ASP B N 1
ATOM 3378 C CA . ASP B 1 20 ? 11.023 3.834 20.891 1 94.94 20 ASP B CA 1
ATOM 3379 C C . ASP B 1 20 ? 10.898 2.391 21.375 1 94.94 20 ASP B C 1
ATOM 3381 O O . ASP B 1 20 ? 10.211 1.579 20.75 1 94.94 20 ASP B O 1
ATOM 3385 N N . LYS B 1 21 ? 11.461 2.074 22.484 1 95.06 21 LYS B N 1
ATOM 3386 C CA . LYS B 1 21 ? 11.516 0.713 23.016 1 95.06 21 LYS B CA 1
ATOM 3387 C C . LYS B 1 21 ? 10.117 0.143 23.203 1 95.06 21 LYS B C 1
ATOM 3389 O O . LYS B 1 21 ? 9.906 -1.066 23.094 1 95.06 21 LYS B O 1
ATOM 3394 N N . ASN B 1 22 ? 9.156 0.989 23.469 1 95.88 22 ASN B N 1
ATOM 3395 C CA . ASN B 1 22 ? 7.805 0.536 23.766 1 95.88 22 ASN B CA 1
ATOM 3396 C C . ASN B 1 22 ? 6.945 0.466 22.5 1 95.88 22 ASN B C 1
ATOM 3398 O O . ASN B 1 22 ? 5.84 -0.076 22.531 1 95.88 22 ASN B O 1
ATOM 3402 N N . LEU B 1 23 ? 7.398 0.962 21.438 1 96.69 23 LEU B N 1
ATOM 3403 C CA . LEU B 1 23 ? 6.586 1.136 20.234 1 96.69 23 LEU B CA 1
ATOM 3404 C C . LEU B 1 23 ? 6.074 -0.207 19.734 1 96.69 23 LEU B C 1
ATOM 3406 O O . LEU B 1 23 ? 4.906 -0.332 19.359 1 96.69 23 LEU B O 1
ATOM 3410 N N . PRO B 1 24 ? 6.934 -1.315 19.688 1 94.44 24 PRO B N 1
ATOM 3411 C CA . PRO B 1 24 ? 6.402 -2.605 19.234 1 94.44 24 PRO B CA 1
ATOM 3412 C C . PRO B 1 24 ? 5.23 -3.092 20.094 1 94.44 24 PRO B C 1
ATOM 3414 O O . PRO B 1 24 ? 4.25 -3.609 19.562 1 94.44 24 PRO B O 1
ATOM 3417 N N . SER B 1 25 ? 5.359 -2.928 21.359 1 94.75 25 SER B N 1
ATOM 3418 C CA . SER B 1 25 ? 4.297 -3.348 22.266 1 94.75 25 SER B CA 1
ATOM 3419 C C . SER B 1 25 ? 3.035 -2.514 22.062 1 94.75 25 SER B C 1
ATOM 3421 O O . SER B 1 25 ? 1.921 -3.033 22.156 1 94.75 25 SER B O 1
ATOM 3423 N N . LEU B 1 26 ? 3.182 -1.237 21.875 1 95.31 26 LEU B N 1
ATOM 3424 C CA . LEU B 1 26 ? 2.041 -0.358 21.641 1 95.31 26 LEU B CA 1
ATOM 3425 C C . LEU B 1 26 ? 1.322 -0.738 20.344 1 95.31 26 LEU B C 1
ATOM 3427 O O . LEU B 1 26 ? 0.09 -0.756 20.297 1 95.31 26 LEU B O 1
ATOM 3431 N N . VAL B 1 27 ? 2.047 -1.068 19.312 1 94.94 27 VAL B N 1
ATOM 3432 C CA . VAL B 1 27 ? 1.467 -1.508 18.047 1 94.94 27 VAL B CA 1
ATOM 3433 C C . VAL B 1 27 ? 0.728 -2.828 18.25 1 94.94 27 VAL B C 1
ATOM 3435 O O . VAL B 1 27 ? -0.352 -3.033 17.703 1 94.94 27 VAL B O 1
ATOM 3438 N N . LYS B 1 28 ? 1.296 -3.711 19.062 1 93 28 LYS B N 1
ATOM 3439 C CA . LYS B 1 28 ? 0.66 -4.992 19.359 1 93 28 LYS B CA 1
ATOM 3440 C C . LYS B 1 28 ? -0.691 -4.785 20.047 1 93 28 LYS B C 1
ATOM 3442 O O . LYS B 1 28 ? -1.624 -5.566 19.828 1 93 28 LYS B O 1
ATOM 3447 N N . VAL B 1 29 ? -0.75 -3.818 20.906 1 90.44 29 VAL B N 1
ATOM 3448 C CA . VAL B 1 29 ? -2.012 -3.498 21.547 1 90.44 29 VAL B CA 1
ATOM 3449 C C . VAL B 1 29 ? -3.066 -3.148 20.5 1 90.44 29 VAL B C 1
ATOM 3451 O O . VAL B 1 29 ? -4.195 -3.641 20.562 1 90.44 29 VAL B O 1
ATOM 3454 N N . LEU B 1 30 ? -2.721 -2.299 19.562 1 90.88 30 LEU B N 1
ATOM 3455 C CA . LEU B 1 30 ? -3.641 -1.904 18.5 1 90.88 30 LEU B CA 1
ATOM 3456 C C . LEU B 1 30 ? -4.039 -3.107 17.641 1 90.88 30 LEU B C 1
ATOM 3458 O O . LEU B 1 30 ? -5.195 -3.229 17.234 1 90.88 30 LEU B O 1
ATOM 3462 N N . GLN B 1 31 ? -3.072 -3.984 17.359 1 90.75 31 GLN B N 1
ATOM 3463 C CA . GLN B 1 31 ? -3.336 -5.211 16.609 1 90.75 31 GLN B CA 1
ATOM 3464 C C . GLN B 1 31 ? -4.328 -6.102 17.359 1 90.75 31 GLN B C 1
ATOM 3466 O O . GLN B 1 31 ? -5.242 -6.66 16.75 1 90.75 31 GLN B O 1
ATOM 3471 N N . SER B 1 32 ? -4.188 -6.211 18.609 1 86.69 32 SER B N 1
ATOM 3472 C CA . SER B 1 32 ? -4.977 -7.125 19.438 1 86.69 32 SER B CA 1
ATOM 3473 C C . SER B 1 32 ? -6.445 -6.707 19.469 1 86.69 32 SER B C 1
ATOM 3475 O O . SER B 1 32 ? -7.328 -7.543 19.656 1 86.69 32 SER B O 1
ATOM 3477 N N . VAL B 1 33 ? -6.652 -5.426 19.219 1 83.69 33 VAL B N 1
ATOM 3478 C CA . VAL B 1 33 ? -8.039 -4.969 19.281 1 83.69 33 VAL B CA 1
ATOM 3479 C C . VAL B 1 33 ? -8.617 -4.891 17.875 1 83.69 33 VAL B C 1
ATOM 3481 O O . VAL B 1 33 ? -9.711 -4.348 17.672 1 83.69 33 VAL B O 1
ATOM 3484 N N . GLY B 1 34 ? -7.922 -5.348 16.906 1 84.56 34 GLY B N 1
ATOM 3485 C CA . GLY B 1 34 ? -8.469 -5.559 15.57 1 84.56 34 GLY B CA 1
ATOM 3486 C C . GLY B 1 34 ? -8.328 -4.352 14.664 1 84.56 34 GLY B C 1
ATOM 3487 O O . GLY B 1 34 ? -9.031 -4.238 13.656 1 84.56 34 GLY B O 1
ATOM 3488 N N . ALA B 1 35 ? -7.449 -3.352 15 1 88.5 35 ALA B N 1
ATOM 3489 C CA . ALA B 1 35 ? -7.277 -2.152 14.188 1 88.5 35 ALA B CA 1
ATOM 3490 C C . ALA B 1 35 ? -6.891 -2.514 12.75 1 88.5 35 ALA B C 1
ATOM 3492 O O . ALA B 1 35 ? -7.234 -1.794 11.812 1 88.5 35 ALA B O 1
ATOM 3493 N N . GLY B 1 36 ? -6.23 -3.67 12.602 1 89.94 36 GLY B N 1
ATOM 3494 C CA . GLY B 1 36 ? -5.789 -4.098 11.281 1 89.94 36 GLY B CA 1
ATOM 3495 C C . GLY B 1 36 ? -6.91 -4.66 10.43 1 89.94 36 GLY B C 1
ATOM 3496 O O . GLY B 1 36 ? -6.766 -4.793 9.211 1 89.94 36 GLY B O 1
ATOM 3497 N N . GLU B 1 37 ? -8.031 -4.914 10.977 1 89.5 37 GLU B N 1
ATOM 3498 C CA . GLU B 1 37 ? -9.172 -5.492 10.273 1 89.5 37 GLU B CA 1
ATOM 3499 C C . GLU B 1 37 ? -10.156 -4.41 9.836 1 89.5 37 GLU B C 1
ATOM 3501 O O . GLU B 1 37 ? -11.094 -4.684 9.078 1 89.5 37 GLU B O 1
ATOM 3506 N N . CYS B 1 38 ? -9.898 -3.184 10.234 1 89.75 38 CYS B N 1
ATOM 3507 C CA . CYS B 1 38 ? -10.852 -2.104 10 1 89.75 38 CYS B CA 1
ATOM 3508 C C . CYS B 1 38 ? -10.43 -1.249 8.812 1 89.75 38 CYS B C 1
ATOM 3510 O O . CYS B 1 38 ? -9.266 -0.857 8.703 1 89.75 38 CYS B O 1
ATOM 3512 N N . TRP B 1 39 ? -11.391 -1.007 7.988 1 91.88 39 TRP B N 1
ATOM 3513 C CA . TRP B 1 39 ? -11.141 -0.142 6.844 1 91.88 39 TRP B CA 1
ATOM 3514 C C . TRP B 1 39 ? -10.953 1.306 7.281 1 91.88 39 TRP B C 1
ATOM 3516 O O . TRP B 1 39 ? -11.648 1.787 8.18 1 91.88 39 TRP B O 1
ATOM 3526 N N . HIS B 1 40 ? -10.008 2.023 6.598 1 91.31 40 HIS B N 1
ATOM 3527 C CA . HIS B 1 40 ? -9.828 3.449 6.848 1 91.31 40 HIS B CA 1
ATOM 3528 C C . HIS B 1 40 ? -9.328 4.168 5.602 1 91.31 40 HIS B C 1
ATOM 3530 O O . HIS B 1 40 ? -8.117 4.195 5.34 1 91.31 40 HIS B O 1
ATOM 3536 N N . LYS B 1 41 ? -10.172 4.77 4.91 1 91.12 41 LYS B N 1
ATOM 3537 C CA . LYS B 1 41 ? -9.984 5.652 3.766 1 91.12 41 LYS B CA 1
ATOM 3538 C C . LYS B 1 41 ? -9.102 5 2.705 1 91.12 41 LYS B C 1
ATOM 3540 O O . LYS B 1 41 ? -9.602 4.398 1.756 1 91.12 41 LYS B O 1
ATOM 3545 N N . HIS B 1 42 ? -7.707 4.91 2.875 1 89.5 42 HIS B N 1
ATOM 3546 C CA . HIS B 1 42 ? -6.824 4.367 1.853 1 89.5 42 HIS B CA 1
ATOM 3547 C C . HIS B 1 42 ? -6.223 3.035 2.297 1 89.5 42 HIS B C 1
ATOM 3549 O O . HIS B 1 42 ? -5.207 2.598 1.755 1 89.5 42 HIS B O 1
ATOM 3555 N N . GLY B 1 43 ? -6.785 2.357 3.232 1 91.5 43 GLY B N 1
ATOM 3556 C CA . GLY B 1 43 ? -6.262 1.106 3.758 1 91.5 43 GLY B CA 1
ATOM 3557 C C . GLY B 1 43 ? -6.926 0.678 5.051 1 91.5 43 GLY B C 1
ATOM 3558 O O . GLY B 1 43 ? -8.156 0.689 5.16 1 91.5 43 GLY B O 1
ATOM 3559 N N . THR B 1 44 ? -6.07 0.285 5.98 1 92.62 44 THR B N 1
ATOM 3560 C CA . THR B 1 44 ? -6.617 -0.138 7.266 1 92.62 44 THR B CA 1
ATOM 3561 C C . THR B 1 44 ? -6.371 0.921 8.336 1 92.62 44 THR B C 1
ATOM 3563 O O . THR B 1 44 ? -5.48 1.761 8.188 1 92.62 44 THR B O 1
ATOM 3566 N N . PHE B 1 45 ? -7.129 0.774 9.375 1 92.5 45 PHE B N 1
ATOM 3567 C CA . PHE B 1 45 ? -7.008 1.696 10.5 1 92.5 45 PHE B CA 1
ATOM 3568 C C . PHE B 1 45 ? -5.633 1.579 11.148 1 92.5 45 PHE B C 1
ATOM 3570 O O . PHE B 1 45 ? -5.027 2.588 11.516 1 92.5 45 PHE B O 1
ATOM 3577 N N . LEU B 1 46 ? -5.098 0.409 11.258 1 92.81 46 LEU B N 1
ATOM 3578 C CA . LEU B 1 46 ? -3.779 0.202 11.852 1 92.81 46 LEU B CA 1
ATOM 3579 C C . LEU B 1 46 ? -2.705 0.915 11.039 1 92.81 46 LEU B C 1
ATOM 3581 O O . LEU B 1 46 ? -1.854 1.609 11.602 1 92.81 46 LEU B O 1
ATOM 3585 N N . GLU B 1 47 ? -2.725 0.708 9.75 1 94.12 47 GLU B N 1
ATOM 3586 C CA . GLU B 1 47 ? -1.748 1.357 8.875 1 94.12 47 GLU B CA 1
ATOM 3587 C C . GLU B 1 47 ? -1.787 2.875 9.039 1 94.12 47 GLU B C 1
ATOM 3589 O O . GLU B 1 47 ? -0.742 3.521 9.125 1 94.12 47 GLU B O 1
ATOM 3594 N N . HIS B 1 48 ? -2.969 3.416 9.078 1 95.06 48 HIS B N 1
ATOM 3595 C CA . HIS B 1 48 ? -3.139 4.855 9.234 1 95.06 48 HIS B CA 1
ATOM 3596 C C . HIS B 1 48 ? -2.531 5.344 10.547 1 95.06 48 HIS B C 1
ATOM 3598 O O . HIS B 1 48 ? -1.798 6.336 10.562 1 95.06 48 HIS B O 1
ATOM 3604 N N . LEU B 1 49 ? -2.83 4.656 11.641 1 95.31 49 LEU B N 1
ATOM 3605 C CA . LEU B 1 49 ? -2.338 5.062 12.953 1 95.31 49 LEU B CA 1
ATOM 3606 C C . LEU B 1 49 ? -0.813 5.051 12.992 1 95.31 49 LEU B C 1
ATOM 3608 O O . LEU B 1 49 ? -0.194 5.988 13.5 1 95.31 49 LEU B O 1
ATOM 3612 N N . VAL B 1 50 ? -0.232 4.059 12.438 1 96.31 50 VAL B N 1
ATOM 3613 C CA . VAL B 1 50 ? 1.223 3.941 12.422 1 96.31 50 VAL B CA 1
ATOM 3614 C C . VAL B 1 50 ? 1.82 5.008 11.508 1 96.31 50 VAL B C 1
ATOM 3616 O O . VAL B 1 50 ? 2.867 5.582 11.82 1 96.31 50 VAL B O 1
ATOM 3619 N N . ASP B 1 51 ? 1.189 5.254 10.43 1 97.56 51 ASP B N 1
ATOM 3620 C CA . ASP B 1 51 ? 1.661 6.277 9.508 1 97.56 51 ASP B CA 1
ATOM 3621 C C . ASP B 1 51 ? 1.654 7.656 10.164 1 97.56 51 ASP B C 1
ATOM 3623 O O . ASP B 1 51 ? 2.582 8.445 9.977 1 97.56 51 ASP B O 1
ATOM 3627 N N . ILE B 1 52 ? 0.609 7.961 10.906 1 97.88 52 ILE B N 1
ATOM 3628 C CA . ILE B 1 52 ? 0.544 9.258 11.578 1 97.88 52 ILE B CA 1
ATOM 3629 C C . ILE B 1 52 ? 1.678 9.367 12.594 1 97.88 52 ILE B C 1
ATOM 3631 O O . ILE B 1 52 ? 2.32 10.422 12.703 1 97.88 52 ILE B O 1
ATOM 3635 N N . TYR B 1 53 ? 1.888 8.328 13.344 1 98.25 53 TYR B N 1
ATOM 3636 C CA . TYR B 1 53 ? 3.023 8.312 14.258 1 98.25 53 TYR B CA 1
ATOM 3637 C C . TYR B 1 53 ? 4.324 8.602 13.523 1 98.25 53 TYR B C 1
ATOM 3639 O O . TYR B 1 53 ? 5.129 9.422 13.969 1 98.25 53 TYR B O 1
ATOM 3647 N N . ARG B 1 54 ? 4.535 7.945 12.414 1 98.19 54 ARG B N 1
ATOM 3648 C CA . ARG B 1 54 ? 5.742 8.109 11.617 1 98.19 54 ARG B CA 1
ATOM 3649 C C . ARG B 1 54 ? 5.906 9.562 11.172 1 98.19 54 ARG B C 1
ATOM 3651 O O . ARG B 1 54 ? 6.98 10.148 11.312 1 98.19 54 ARG B O 1
ATOM 3658 N N . ILE B 1 55 ? 4.863 10.141 10.633 1 98.69 55 ILE B N 1
ATOM 3659 C CA . ILE B 1 55 ? 4.91 11.508 10.133 1 98.69 55 ILE B CA 1
ATOM 3660 C C . ILE B 1 55 ? 5.305 12.461 11.258 1 98.69 55 ILE B C 1
ATOM 3662 O O . ILE B 1 55 ? 6.234 13.258 11.109 1 98.69 55 ILE B O 1
ATOM 3666 N N . LEU B 1 56 ? 4.629 12.32 12.375 1 98.69 56 LEU B N 1
ATOM 3667 C CA . LEU B 1 56 ? 4.871 13.219 13.5 1 98.69 56 LEU B CA 1
ATOM 3668 C C . LEU B 1 56 ? 6.281 13.031 14.047 1 98.69 56 LEU B C 1
ATOM 3670 O O . LEU B 1 56 ? 6.938 14.008 14.422 1 98.69 56 LEU B O 1
ATOM 3674 N N . LYS B 1 57 ? 6.738 11.805 14.086 1 98.19 57 LYS B N 1
ATOM 3675 C CA . LYS B 1 57 ? 8.086 11.531 14.57 1 98.19 57 LYS B CA 1
ATOM 3676 C C . LYS B 1 57 ? 9.141 12.133 13.648 1 98.19 57 LYS B C 1
ATOM 3678 O O . LYS B 1 57 ? 10.117 12.727 14.117 1 98.19 57 LYS B O 1
ATOM 3683 N N . ILE B 1 58 ? 8.945 12.008 12.398 1 97.88 58 ILE B N 1
ATOM 3684 C CA . ILE B 1 58 ? 9.891 12.547 11.422 1 97.88 58 ILE B CA 1
ATOM 3685 C C . ILE B 1 58 ? 9.844 14.07 11.453 1 97.88 58 ILE B C 1
ATOM 3687 O O . ILE B 1 58 ? 10.875 14.734 11.281 1 97.88 58 ILE B O 1
ATOM 3691 N N . TRP B 1 59 ? 8.656 14.625 11.719 1 98.12 59 TRP B N 1
ATOM 3692 C CA . TRP B 1 59 ? 8.508 16.078 11.867 1 98.12 59 TRP B CA 1
ATOM 3693 C C . TRP B 1 59 ? 9.07 16.531 13.211 1 98.12 59 TRP B C 1
ATOM 3695 O O . TRP B 1 59 ? 9.039 17.719 13.523 1 98.12 59 TRP B O 1
ATOM 3705 N N . LYS B 1 60 ? 9.555 15.633 14.086 1 97.25 60 LYS B N 1
ATOM 3706 C CA . LYS B 1 60 ? 10.227 15.875 15.359 1 97.25 60 LYS B CA 1
ATOM 3707 C C . LYS B 1 60 ? 9.25 16.391 16.406 1 97.25 60 LYS B C 1
ATOM 3709 O O . LYS B 1 60 ? 9.625 17.172 17.281 1 97.25 60 LYS B O 1
ATOM 3714 N N . ALA B 1 61 ? 8 16.047 16.25 1 98.12 61 ALA B N 1
ATOM 3715 C CA . ALA B 1 61 ? 7.023 16.391 17.281 1 98.12 61 ALA B CA 1
ATOM 3716 C C . ALA B 1 61 ? 7.367 15.703 18.609 1 98.12 61 ALA B C 1
ATOM 3718 O O . ALA B 1 61 ? 8.047 14.672 18.625 1 98.12 61 ALA B O 1
ATOM 3719 N N . PRO B 1 62 ? 6.91 16.281 19.719 1 98 62 PRO B N 1
ATOM 3720 C CA . PRO B 1 62 ? 7.137 15.641 21.016 1 98 62 PRO B CA 1
ATOM 3721 C C . PRO B 1 62 ? 6.539 14.242 21.109 1 98 62 PRO B C 1
ATOM 3723 O O . PRO B 1 62 ? 5.535 13.953 20.438 1 98 62 PRO B O 1
ATOM 3726 N N . ASP B 1 63 ? 7.094 13.43 21.969 1 97.5 63 ASP B N 1
ATOM 3727 C CA . ASP B 1 63 ? 6.668 12.039 22.094 1 97.5 63 ASP B CA 1
ATOM 3728 C C . ASP B 1 63 ? 5.18 11.945 22.438 1 97.5 63 ASP B C 1
ATOM 3730 O O . ASP B 1 63 ? 4.48 11.062 21.938 1 97.5 63 ASP B O 1
ATOM 3734 N N . SER B 1 64 ? 4.766 12.836 23.266 1 97.94 64 SER B N 1
ATOM 3735 C CA . SER B 1 64 ? 3.357 12.812 23.641 1 97.94 64 SER B CA 1
ATOM 3736 C C . SER B 1 64 ? 2.459 13.047 22.438 1 97.94 64 SER B C 1
ATOM 3738 O O . SER B 1 64 ? 1.394 12.438 22.312 1 97.94 64 SER B O 1
ATOM 3740 N N . VAL B 1 65 ? 2.869 13.914 21.531 1 98.56 65 VAL B N 1
ATOM 3741 C CA . VAL B 1 65 ? 2.096 14.203 20.328 1 98.56 65 VAL B CA 1
ATOM 3742 C C . VAL B 1 65 ? 2.148 13.008 19.375 1 98.56 65 VAL B C 1
ATOM 3744 O O . VAL B 1 65 ? 1.139 12.648 18.766 1 98.56 65 VAL B O 1
ATOM 3747 N N . CYS B 1 66 ? 3.324 12.367 19.25 1 98.56 66 CYS B N 1
ATOM 3748 C CA . CYS B 1 66 ? 3.463 11.18 18.422 1 98.56 66 CYS B CA 1
ATOM 3749 C C . CYS B 1 66 ? 2.564 10.055 18.922 1 98.56 66 CYS B C 1
ATOM 3751 O O . CYS B 1 66 ? 1.902 9.383 18.125 1 98.56 66 CYS B O 1
ATOM 3753 N N . LEU B 1 67 ? 2.559 9.898 20.188 1 97.94 67 LEU B N 1
ATOM 3754 C CA . LEU B 1 67 ? 1.724 8.859 20.781 1 97.94 67 LEU B CA 1
ATOM 3755 C C . LEU B 1 67 ? 0.245 9.195 20.625 1 97.94 67 LEU B C 1
ATOM 3757 O O . LEU B 1 67 ? -0.59 8.305 20.469 1 97.94 67 LEU B O 1
ATOM 3761 N N . CYS B 1 68 ? -0.07 10.484 20.719 1 97.19 68 CYS B N 1
ATOM 3762 C CA . CYS B 1 68 ? -1.434 10.891 20.406 1 97.19 68 CYS B CA 1
ATOM 3763 C C . CYS B 1 68 ? -1.806 10.508 18.984 1 97.19 68 CYS B C 1
ATOM 3765 O O . CYS B 1 68 ? -2.91 10.016 18.734 1 97.19 68 CYS B O 1
ATOM 3767 N N . GLY B 1 69 ? -0.891 10.711 18.094 1 97.44 69 GLY B N 1
ATOM 3768 C CA . GLY B 1 69 ? -1.118 10.281 16.719 1 97.44 69 GLY B CA 1
ATOM 3769 C C . GLY B 1 69 ? -1.379 8.789 16.594 1 97.44 69 GLY B C 1
ATOM 3770 O O . GLY B 1 69 ? -2.289 8.367 15.883 1 97.44 69 GLY B O 1
ATOM 3771 N N . LEU B 1 70 ? -0.664 7.977 17.297 1 96.81 70 LEU B N 1
ATOM 3772 C CA . LEU B 1 70 ? -0.768 6.52 17.25 1 96.81 70 LEU B CA 1
ATOM 3773 C C . LEU B 1 70 ? -2.092 6.051 17.859 1 96.81 70 LEU B C 1
ATOM 3775 O O . LEU B 1 70 ? -2.662 5.055 17.406 1 96.81 70 LEU B O 1
ATOM 3779 N N . PHE B 1 71 ? -2.607 6.793 18.797 1 93.31 71 PHE B N 1
ATOM 3780 C CA . PHE B 1 71 ? -3.791 6.359 19.531 1 93.31 71 PHE B CA 1
ATOM 3781 C C . PHE B 1 71 ? -4.91 7.383 19.406 1 93.31 71 PHE B C 1
ATOM 3783 O O . PHE B 1 71 ? -5.762 7.492 20.297 1 93.31 71 PHE B O 1
ATOM 3790 N N . HIS B 1 72 ? -4.926 8.164 18.328 1 89.69 72 HIS B N 1
ATOM 3791 C CA . HIS B 1 72 ? -5.828 9.312 18.266 1 89.69 72 HIS B CA 1
ATOM 3792 C C . HIS B 1 72 ? -7.273 8.859 18.094 1 89.69 72 HIS B C 1
ATOM 3794 O O . HIS B 1 72 ? -8.195 9.68 18.172 1 89.69 72 HIS B O 1
ATOM 3800 N N . SER B 1 73 ? -7.574 7.586 17.938 1 84.31 73 SER B N 1
ATOM 3801 C CA . SER B 1 73 ? -8.938 7.059 17.875 1 84.31 73 SER B CA 1
ATOM 3802 C C . SER B 1 73 ? -9.188 6.051 19 1 84.31 73 SER B C 1
ATOM 3804 O O . SER B 1 73 ? -9.953 5.102 18.812 1 84.31 73 SER B O 1
ATOM 3806 N N . ALA B 1 74 ? -8.57 6.223 20.078 1 78.38 74 ALA B N 1
ATOM 3807 C CA . ALA B 1 74 ? -8.688 5.312 21.203 1 78.38 74 ALA B CA 1
ATOM 3808 C C . ALA B 1 74 ? -10.109 5.309 21.766 1 78.38 74 ALA B C 1
ATOM 3810 O O . ALA B 1 74 ? -10.625 4.258 22.156 1 78.38 74 ALA B O 1
ATOM 3811 N N . TYR B 1 75 ? -10.742 6.523 21.938 1 74.38 75 TYR B N 1
ATOM 3812 C CA . TYR B 1 75 ? -12.07 6.652 22.516 1 74.38 75 TYR B CA 1
ATOM 3813 C C . TYR B 1 75 ? -13.109 6.973 21.453 1 74.38 75 TYR B C 1
ATOM 3815 O O . TYR B 1 75 ? -14.172 7.52 21.75 1 74.38 75 TYR B O 1
ATOM 3823 N N . SER B 1 76 ? -13.047 6.543 20.234 1 66.44 76 SER B N 1
ATOM 3824 C CA . SER B 1 76 ? -13.836 7.016 19.109 1 66.44 76 SER B CA 1
ATOM 3825 C C . SER B 1 76 ? -13.734 8.531 18.969 1 66.44 76 SER B C 1
ATOM 3827 O O . SER B 1 76 ? -13.383 9.227 19.906 1 66.44 76 SER B O 1
ATOM 3829 N N . ASN B 1 77 ? -13.789 9.031 17.844 1 55.91 77 ASN B N 1
ATOM 3830 C CA . ASN B 1 77 ? -13.617 10.469 17.656 1 55.91 77 ASN B CA 1
ATOM 3831 C C . ASN B 1 77 ? -14.633 11.031 16.672 1 55.91 77 ASN B C 1
ATOM 3833 O O . ASN B 1 77 ? -15.562 10.328 16.25 1 55.91 77 ASN B O 1
ATOM 3837 N N . SER B 1 78 ? -14.625 12.328 16.531 1 44.47 78 SER B N 1
ATOM 3838 C CA . SER B 1 78 ? -15.594 13.102 15.75 1 44.47 78 SER B CA 1
ATOM 3839 C C . SER B 1 78 ? -15.633 12.633 14.297 1 44.47 78 SER B C 1
ATOM 3841 O O . SER B 1 78 ? -16.609 12.867 13.594 1 44.47 78 SER B O 1
ATOM 3843 N N . TYR B 1 79 ? -14.586 11.977 13.914 1 43.31 79 TYR B N 1
ATOM 3844 C CA . TYR B 1 79 ? -14.492 11.734 12.477 1 43.31 79 TYR B CA 1
ATOM 3845 C C . TYR B 1 79 ? -14.781 10.281 12.148 1 43.31 79 TYR B C 1
ATOM 3847 O O . TYR B 1 79 ? -15.086 9.945 11 1 43.31 79 TYR B O 1
ATOM 3855 N N . VAL B 1 80 ? -14.633 9.383 13.102 1 54.06 80 VAL B N 1
ATOM 3856 C CA . VAL B 1 80 ? -14.781 7.969 12.789 1 54.06 80 VAL B CA 1
ATOM 3857 C C . VAL B 1 80 ? -15.484 7.254 13.938 1 54.06 80 VAL B C 1
ATOM 3859 O O . VAL B 1 80 ? -15.172 7.484 15.109 1 54.06 80 VAL B O 1
ATOM 3862 N N . ASN B 1 81 ? -16.422 6.566 13.547 1 54.81 81 ASN B N 1
ATOM 3863 C CA . ASN B 1 81 ? -17.141 5.754 14.516 1 54.81 81 ASN B CA 1
ATOM 3864 C C . ASN B 1 81 ? -16.391 4.469 14.844 1 54.81 81 ASN B C 1
ATOM 3866 O O . ASN B 1 81 ? -16.922 3.371 14.68 1 54.81 81 ASN B O 1
ATOM 3870 N N . LEU B 1 82 ? -15.094 4.633 14.828 1 58.94 82 LEU B N 1
ATOM 3871 C CA . LEU B 1 82 ? -14.25 3.502 15.195 1 58.94 82 LEU B CA 1
ATOM 3872 C C . LEU B 1 82 ? -13.516 3.775 16.5 1 58.94 82 LEU B C 1
ATOM 3874 O O . LEU B 1 82 ? -12.992 4.871 16.719 1 58.94 82 LEU B O 1
ATOM 3878 N N . ALA B 1 83 ? -13.891 2.969 17.5 1 67.44 83 ALA B N 1
ATOM 3879 C CA . ALA B 1 83 ? -13.102 3.027 18.734 1 67.44 83 ALA B CA 1
ATOM 3880 C C . ALA B 1 83 ? -12.203 1.802 18.859 1 67.44 83 ALA B C 1
ATOM 3882 O O . ALA B 1 83 ? -12.664 0.668 18.703 1 67.44 83 ALA B O 1
ATOM 3883 N N . ILE B 1 84 ? -10.883 2.104 18.969 1 69.88 84 ILE B N 1
ATOM 3884 C CA . ILE B 1 84 ? -9.906 1.042 19.188 1 69.88 84 ILE B CA 1
ATOM 3885 C C . ILE B 1 84 ? -10.281 0.23 20.422 1 69.88 84 ILE B C 1
ATOM 3887 O O . ILE B 1 84 ? -10.203 -1.001 20.406 1 69.88 84 ILE B O 1
ATOM 3891 N N . PHE B 1 85 ? -10.625 1.025 21.438 1 73.31 85 PHE B N 1
ATOM 3892 C CA . PHE B 1 85 ? -10.969 0.352 22.688 1 73.31 85 PHE B CA 1
ATOM 3893 C C . PHE B 1 85 ? -12.469 0.385 22.922 1 73.31 85 PHE B C 1
ATOM 3895 O O . PHE B 1 85 ? -13.172 1.246 22.391 1 73.31 85 PHE B O 1
ATOM 3902 N N . ASP B 1 86 ? -12.828 -0.582 23.594 1 72.19 86 ASP B N 1
ATOM 3903 C CA . ASP B 1 86 ? -14.219 -0.605 24.031 1 72.19 86 ASP B CA 1
ATOM 3904 C C . ASP B 1 86 ? -14.578 0.674 24.781 1 72.19 86 ASP B C 1
ATOM 3906 O O . ASP B 1 86 ? -13.781 1.183 25.578 1 72.19 86 ASP B O 1
ATOM 3910 N N . PRO B 1 87 ? -15.734 1.183 24.453 1 67.19 87 PRO B N 1
ATOM 3911 C CA . PRO B 1 87 ? -16.156 2.416 25.125 1 67.19 87 PRO B CA 1
ATOM 3912 C C . PRO B 1 87 ? -16.047 2.336 26.641 1 67.19 87 PRO B C 1
ATOM 3914 O O . PRO B 1 87 ? -15.945 3.367 27.312 1 67.19 87 PRO B O 1
ATOM 3917 N N . SER B 1 88 ? -15.992 1.156 27.047 1 67.94 88 SER B N 1
ATOM 3918 C CA . SER B 1 88 ? -15.914 0.961 28.484 1 67.94 88 SER B CA 1
ATOM 3919 C C . SER B 1 88 ? -14.477 1.036 28.984 1 67.94 88 SER B C 1
ATOM 3921 O O . SER B 1 88 ? -14.227 1.151 30.188 1 67.94 88 SER B O 1
ATOM 3923 N N . THR B 1 89 ? -13.664 1.002 27.938 1 71 89 THR B N 1
ATOM 3924 C CA . THR B 1 89 ? -12.266 1.085 28.344 1 71 89 THR B CA 1
ATOM 3925 C C . THR B 1 89 ? -11.945 2.461 28.922 1 71 89 THR B C 1
ATOM 3927 O O . THR B 1 89 ? -12.156 3.48 28.266 1 71 89 THR B O 1
ATOM 3930 N N . GLY B 1 90 ? -11.531 2.439 30.094 1 73.19 90 GLY B N 1
ATOM 3931 C CA . GLY B 1 90 ? -11.281 3.674 30.812 1 73.19 90 GLY B CA 1
ATOM 3932 C C . GLY B 1 90 ? -9.984 4.352 30.406 1 73.19 90 GLY B C 1
ATOM 3933 O O . GLY B 1 90 ? -9.102 3.715 29.844 1 73.19 90 GLY B O 1
ATOM 3934 N N . ARG B 1 91 ? -9.922 5.633 30.625 1 87.12 91 ARG B N 1
ATOM 3935 C CA . ARG B 1 91 ? -8.766 6.484 30.375 1 87.12 91 ARG B CA 1
ATOM 3936 C C . ARG B 1 91 ? -7.531 5.961 31.094 1 87.12 91 ARG B C 1
ATOM 3938 O O . ARG B 1 91 ? -6.406 6.137 30.625 1 87.12 91 ARG B O 1
ATOM 3945 N N . ASP B 1 92 ? -7.684 5.203 32.125 1 89.56 92 ASP B N 1
ATOM 3946 C CA . ASP B 1 92 ? -6.57 4.68 32.906 1 89.56 92 ASP B CA 1
ATOM 3947 C C . ASP B 1 92 ? -5.801 3.617 32.125 1 89.56 92 ASP B C 1
ATOM 3949 O O . ASP B 1 92 ? -4.578 3.508 32.281 1 89.56 92 ASP B O 1
ATOM 3953 N N . VAL B 1 93 ? -6.535 2.873 31.438 1 87.31 93 VAL B N 1
ATOM 3954 C CA . VAL B 1 93 ? -5.898 1.832 30.625 1 87.31 93 VAL B CA 1
ATOM 3955 C C . VAL B 1 93 ? -4.984 2.471 29.594 1 87.31 93 VAL B C 1
ATOM 3957 O O . VAL B 1 93 ? -3.832 2.057 29.422 1 87.31 93 VAL B O 1
ATOM 3960 N N . VAL B 1 94 ? -5.465 3.449 28.891 1 89.94 94 VAL B N 1
ATOM 3961 C CA . VAL B 1 94 ? -4.68 4.141 27.875 1 89.94 94 VAL B CA 1
ATOM 3962 C C . VAL B 1 94 ? -3.49 4.84 28.516 1 89.94 94 VAL B C 1
ATOM 3964 O O . VAL B 1 94 ? -2.377 4.812 27.984 1 89.94 94 VAL B O 1
ATOM 3967 N N . ARG B 1 95 ? -3.711 5.441 29.688 1 93.12 95 ARG B N 1
ATOM 3968 C CA . ARG B 1 95 ? -2.658 6.141 30.422 1 93.12 95 ARG B CA 1
ATOM 3969 C C . ARG B 1 95 ? -1.52 5.191 30.781 1 93.12 95 ARG B C 1
ATOM 3971 O O . ARG B 1 95 ? -0.35 5.582 30.766 1 93.12 95 ARG B O 1
ATOM 3978 N N . ARG B 1 96 ? -1.822 4.004 31.109 1 92.31 96 ARG B N 1
ATOM 3979 C CA . ARG B 1 96 ? -0.81 3.014 31.453 1 92.31 96 ARG B CA 1
ATOM 3980 C C . ARG B 1 96 ? 0.059 2.664 30.25 1 92.31 96 ARG B C 1
ATOM 3982 O O . ARG B 1 96 ? 1.246 2.367 30.406 1 92.31 96 ARG B O 1
ATOM 3989 N N . HIS B 1 97 ? -0.542 2.771 29.094 1 90.81 97 HIS B N 1
ATOM 3990 C CA . HIS B 1 97 ? 0.195 2.422 27.875 1 90.81 97 HIS B CA 1
ATOM 3991 C C . HIS B 1 97 ? 1.059 3.584 27.406 1 90.81 97 HIS B C 1
ATOM 3993 O O . HIS B 1 97 ? 2.205 3.385 27 1 90.81 97 HIS B O 1
ATOM 3999 N N . VAL B 1 98 ? 0.518 4.809 27.469 1 94.94 98 VAL B N 1
ATOM 4000 C CA . VAL B 1 98 ? 1.17 5.871 26.719 1 94.94 98 VAL B CA 1
ATOM 4001 C C . VAL B 1 98 ? 1.637 6.973 27.672 1 94.94 98 VAL B C 1
ATOM 4003 O O . VAL B 1 98 ? 2.359 7.883 27.266 1 94.94 98 VAL B O 1
ATOM 4006 N N . GLY B 1 99 ? 1.255 6.984 28.969 1 95.06 99 GLY B N 1
ATOM 4007 C CA . GLY B 1 99 ? 1.595 8.031 29.922 1 95.06 99 GLY B CA 1
ATOM 4008 C C . GLY B 1 99 ? 0.534 9.109 30.031 1 95.06 99 GLY B C 1
ATOM 4009 O O . GLY B 1 99 ? -0.345 9.211 29.172 1 95.06 99 GLY B O 1
ATOM 4010 N N . GLU B 1 100 ? 0.658 9.945 31 1 95.25 100 GLU B N 1
ATOM 4011 C CA . GLU B 1 100 ? -0.351 10.945 31.344 1 95.25 100 GLU B CA 1
ATOM 4012 C C . GLU B 1 100 ? -0.427 12.039 30.297 1 95.25 100 GLU B C 1
ATOM 4014 O O . GLU B 1 100 ? -1.519 12.43 29.875 1 95.25 100 GLU B O 1
ATOM 4019 N N . ALA B 1 101 ? 0.68 12.57 29.938 1 95.81 101 ALA B N 1
ATOM 4020 C CA . ALA B 1 101 ? 0.716 13.68 28.984 1 95.81 101 ALA B CA 1
ATOM 4021 C C . ALA B 1 101 ? 0.082 13.273 27.656 1 95.81 101 ALA B C 1
ATOM 4023 O O . ALA B 1 101 ? -0.734 14.016 27.094 1 95.81 101 ALA B O 1
ATOM 4024 N N . ALA B 1 102 ? 0.439 12.102 27.125 1 96.62 102 ALA B N 1
ATOM 4025 C CA . ALA B 1 102 ? -0.112 11.609 25.859 1 96.62 102 ALA B CA 1
ATOM 4026 C C . ALA B 1 102 ? -1.603 11.312 26 1 96.62 102 ALA B C 1
ATOM 4028 O O . ALA B 1 102 ? -2.389 11.648 25.109 1 96.62 102 ALA B O 1
ATOM 4029 N N . GLU B 1 103 ? -1.944 10.664 27.094 1 95.62 103 GLU B N 1
ATOM 4030 C CA . GLU B 1 103 ? -3.35 10.32 27.297 1 95.62 103 GLU B CA 1
ATOM 4031 C C . GLU B 1 103 ? -4.223 11.578 27.328 1 95.62 103 GLU B C 1
ATOM 4033 O O . GLU B 1 103 ? -5.324 11.586 26.781 1 95.62 103 GLU B O 1
ATOM 4038 N N . ARG B 1 104 ? -3.768 12.594 27.984 1 95 104 ARG B N 1
ATOM 4039 C CA . ARG B 1 104 ? -4.52 13.844 28.016 1 95 104 ARG B CA 1
ATOM 4040 C C . ARG B 1 104 ? -4.742 14.391 26.609 1 95 104 ARG B C 1
ATOM 4042 O O . ARG B 1 104 ? -5.848 14.82 26.281 1 95 104 ARG B O 1
ATOM 4049 N N . LEU B 1 105 ? -3.73 14.43 25.812 1 96.25 105 LEU B N 1
ATOM 4050 C CA . LEU B 1 105 ? -3.844 14.891 24.438 1 96.25 105 LEU B CA 1
ATOM 4051 C C . LEU B 1 105 ? -4.828 14.031 23.641 1 96.25 105 LEU B C 1
ATOM 4053 O O . LEU B 1 105 ? -5.633 14.555 22.875 1 96.25 105 LEU B O 1
ATOM 4057 N N . ILE B 1 106 ? -4.73 12.703 23.812 1 94.88 106 ILE B N 1
ATOM 4058 C CA . ILE B 1 106 ? -5.613 11.766 23.125 1 94.88 106 ILE B CA 1
ATOM 4059 C C . ILE B 1 106 ? -7.066 12.055 23.516 1 94.88 106 ILE B C 1
ATOM 4061 O O . ILE B 1 106 ? -7.941 12.117 22.641 1 94.88 106 ILE B O 1
ATOM 4065 N N . HIS B 1 107 ? -7.258 12.18 24.734 1 92.31 107 HIS B N 1
ATOM 4066 C CA . HIS B 1 107 ? -8.609 12.461 25.219 1 92.31 107 HIS B CA 1
ATOM 4067 C C . HIS B 1 107 ? -9.156 13.742 24.609 1 92.31 107 HIS B C 1
ATOM 4069 O O . HIS B 1 107 ? -10.281 13.766 24.109 1 92.31 107 HIS B O 1
ATOM 4075 N N . LEU B 1 108 ? -8.406 14.828 24.688 1 93.94 108 LEU B N 1
ATOM 4076 C CA . LEU B 1 108 ? -8.828 16.094 24.109 1 93.94 108 LEU B CA 1
ATOM 4077 C C . LEU B 1 108 ? -9.102 15.953 22.625 1 93.94 108 LEU B C 1
ATOM 4079 O O . LEU B 1 108 ? -10.078 16.516 22.109 1 93.94 108 LEU B O 1
ATOM 4083 N N . PHE B 1 109 ? -8.234 15.227 21.953 1 93.62 109 PHE B N 1
ATOM 4084 C CA . PHE B 1 109 ? -8.375 15.016 20.516 1 93.62 109 PHE B CA 1
ATOM 4085 C C . PHE B 1 109 ? -9.703 14.344 20.203 1 93.62 109 PHE B C 1
ATOM 4087 O O . PHE B 1 109 ? -10.297 14.602 19.156 1 93.62 109 PHE B O 1
ATOM 4094 N N . CYS B 1 110 ? -10.195 13.484 21.047 1 89.81 110 CYS B N 1
ATOM 4095 C CA . CYS B 1 110 ? -11.398 12.688 20.812 1 89.81 110 CYS B CA 1
ATOM 4096 C C . CYS B 1 110 ? -12.648 13.469 21.188 1 89.81 110 CYS B C 1
ATOM 4098 O O . CYS B 1 110 ? -13.742 13.172 20.688 1 89.81 110 CYS B O 1
ATOM 4100 N N . ILE B 1 111 ? -12.531 14.461 22.016 1 90.69 111 ILE B N 1
ATOM 4101 C CA . ILE B 1 111 ? -13.75 15.102 22.5 1 90.69 111 ILE B CA 1
ATOM 4102 C C . ILE B 1 111 ? -13.906 16.469 21.844 1 90.69 111 ILE B C 1
ATOM 4104 O O . ILE B 1 111 ? -14.992 17.047 21.844 1 90.69 111 ILE B O 1
ATOM 4108 N N . VAL B 1 112 ? -12.836 17.094 21.375 1 93.38 112 VAL B N 1
ATOM 4109 C CA . VAL B 1 112 ? -12.859 18.406 20.734 1 93.38 112 VAL B CA 1
ATOM 4110 C C . VAL B 1 112 ? -13.383 18.297 19.312 1 93.38 112 VAL B C 1
ATOM 4112 O O . VAL B 1 112 ? -12.984 17.391 18.562 1 93.38 112 VAL B O 1
ATOM 4115 N N . PRO B 1 113 ? -14.352 19.125 18.906 1 92.69 113 PRO B N 1
ATOM 4116 C CA . PRO B 1 113 ? -14.797 19.141 17.516 1 92.69 113 PRO B CA 1
ATOM 4117 C C . PRO B 1 113 ? -13.766 19.75 16.562 1 92.69 113 PRO B C 1
ATOM 4119 O O . PRO B 1 113 ? -13.914 20.906 16.156 1 92.69 113 PRO B O 1
ATOM 4122 N N . ARG B 1 114 ? -12.875 19.031 16.141 1 92.44 114 ARG B N 1
ATOM 4123 C CA . ARG B 1 114 ? -11.68 19.516 15.453 1 92.44 114 ARG B CA 1
ATOM 4124 C C . ARG B 1 114 ? -12.023 20.062 14.078 1 92.44 114 ARG B C 1
ATOM 4126 O O . ARG B 1 114 ? -11.43 21.031 13.625 1 92.44 114 ARG B O 1
ATOM 4133 N N . GLN B 1 115 ? -12.969 19.438 13.367 1 88.75 115 GLN B N 1
ATOM 4134 C CA . GLN B 1 115 ? -13.305 19.891 12.023 1 88.75 115 GLN B CA 1
ATOM 4135 C C . GLN B 1 115 ? -13.852 21.312 12.039 1 88.75 115 GLN B C 1
ATOM 4137 O O . GLN B 1 115 ? -13.305 22.203 11.383 1 88.75 115 GLN B O 1
ATOM 4142 N N . PRO B 1 116 ? -14.891 21.562 12.781 1 91.75 116 PRO B N 1
ATOM 4143 C CA . PRO B 1 116 ? -15.359 22.938 12.859 1 91.75 116 PRO B CA 1
ATOM 4144 C C . PRO B 1 116 ? -14.312 23.891 13.453 1 91.75 116 PRO B C 1
ATOM 4146 O O . PRO B 1 116 ? -14.188 25.031 13.008 1 91.75 116 PRO B O 1
ATOM 4149 N N . LEU B 1 117 ? -13.578 23.453 14.445 1 94.88 117 LEU B N 1
ATOM 4150 C CA . LEU B 1 117 ? -12.578 24.297 15.078 1 94.88 117 LEU B CA 1
ATOM 4151 C C . LEU B 1 117 ? -11.523 24.734 14.078 1 94.88 117 LEU B C 1
ATOM 4153 O O . LEU B 1 117 ? -11.281 25.938 13.906 1 94.88 117 LEU B O 1
ATOM 4157 N N . ILE B 1 118 ? -10.961 23.812 13.375 1 95.19 118 ILE B N 1
ATOM 4158 C CA . ILE B 1 118 ? -9.805 24.078 12.531 1 95.19 118 ILE B CA 1
ATOM 4159 C C . ILE B 1 118 ? -10.258 24.75 11.242 1 95.19 118 ILE B C 1
ATOM 4161 O O . ILE B 1 118 ? -9.609 25.703 10.766 1 95.19 118 ILE B O 1
ATOM 4165 N N . HIS B 1 119 ? -11.344 24.344 10.688 1 93.62 119 HIS B N 1
ATOM 4166 C CA . HIS B 1 119 ? -11.781 24.875 9.398 1 93.62 119 HIS B CA 1
ATOM 4167 C C . HIS B 1 119 ? -12.703 26.062 9.578 1 93.62 119 HIS B C 1
ATOM 4169 O O . HIS B 1 119 ? -12.328 27.203 9.266 1 93.62 119 HIS B O 1
ATOM 4175 N N . ASP B 1 120 ? -13.758 25.922 10.195 1 93.06 120 ASP B N 1
ATOM 4176 C CA . ASP B 1 120 ? -14.789 26.969 10.289 1 93.06 120 ASP B CA 1
ATOM 4177 C C . ASP B 1 120 ? -14.328 28.109 11.188 1 93.06 120 ASP B C 1
ATOM 4179 O O . ASP B 1 120 ? -14.562 29.281 10.875 1 93.06 120 ASP B O 1
ATOM 4183 N N . ASP B 1 121 ? -13.695 27.797 12.25 1 95.81 121 ASP B N 1
ATOM 4184 C CA . ASP B 1 121 ? -13.391 28.812 13.258 1 95.81 121 ASP B CA 1
ATOM 4185 C C . ASP B 1 121 ? -12.031 29.453 13 1 95.81 121 ASP B C 1
ATOM 4187 O O . ASP B 1 121 ? -11.75 30.531 13.5 1 95.81 121 ASP B O 1
ATOM 4191 N N . LEU B 1 122 ? -11.172 28.781 12.25 1 97.44 122 LEU B N 1
ATOM 4192 C CA . LEU B 1 122 ? -9.828 29.328 12.109 1 97.44 122 LEU B CA 1
ATOM 4193 C C . LEU B 1 122 ? -9.484 29.547 10.641 1 97.44 122 LEU B C 1
ATOM 4195 O O . LEU B 1 122 ? -9.492 30.672 10.156 1 97.44 122 LEU B O 1
ATOM 4199 N N . LEU B 1 123 ? -9.359 28.453 9.867 1 96.75 123 LEU B N 1
ATOM 4200 C CA . LEU B 1 123 ? -8.781 28.469 8.531 1 96.75 123 LEU B CA 1
ATOM 4201 C C . LEU B 1 123 ? -9.617 29.328 7.586 1 96.75 123 LEU B C 1
ATOM 4203 O O . LEU B 1 123 ? -9.078 30.078 6.777 1 96.75 123 LEU B O 1
ATOM 4207 N N . PHE B 1 124 ? -10.898 29.203 7.668 1 95.31 124 PHE B N 1
ATOM 4208 C CA . PHE B 1 124 ? -11.781 29.859 6.711 1 95.31 124 PHE B CA 1
ATOM 4209 C C . PHE B 1 124 ? -11.906 31.359 7.02 1 95.31 124 PHE B C 1
ATOM 4211 O O . PHE B 1 124 ? -12.477 32.125 6.23 1 95.31 124 PHE B O 1
ATOM 4218 N N . HIS B 1 125 ? -11.32 31.812 8.055 1 97 125 HIS B N 1
ATOM 4219 C CA . HIS B 1 125 ? -11.289 33.25 8.375 1 97 125 HIS B CA 1
ATOM 4220 C C . HIS B 1 125 ? -10.094 33.938 7.715 1 97 125 HIS B C 1
ATOM 4222 O O . HIS B 1 125 ? -9.922 35.125 7.855 1 97 125 HIS B O 1
ATOM 4228 N N . TYR B 1 126 ? -9.328 33.219 7.016 1 97.62 126 TYR B N 1
ATOM 4229 C CA . TYR B 1 126 ? -8.188 33.75 6.297 1 97.62 126 TYR B CA 1
ATOM 4230 C C . TYR B 1 126 ? -8.352 33.594 4.793 1 97.62 126 TYR B C 1
ATOM 4232 O O . TYR B 1 126 ? -8.828 32.562 4.332 1 97.62 126 TYR B O 1
ATOM 4240 N N . THR B 1 127 ? -7.992 34.594 4.047 1 97.19 127 THR B N 1
ATOM 4241 C CA . THR B 1 127 ? -7.723 34.406 2.623 1 97.19 127 THR B CA 1
ATOM 4242 C C . THR B 1 127 ? -6.27 34 2.395 1 97.19 127 THR B C 1
ATOM 4244 O O . THR B 1 127 ? -5.434 34.125 3.291 1 97.19 127 THR B O 1
ATOM 4247 N N . ASP B 1 128 ? -5.992 33.531 1.23 1 97.44 128 ASP B N 1
ATOM 4248 C CA . ASP B 1 128 ? -4.617 33.156 0.907 1 97.44 128 ASP B CA 1
ATOM 4249 C C . ASP B 1 128 ? -3.682 34.375 1.038 1 97.44 128 ASP B C 1
ATOM 4251 O O . ASP B 1 128 ? -2.588 34.25 1.598 1 97.44 128 ASP B O 1
ATOM 4255 N N . ASP B 1 129 ? -4.105 35.469 0.547 1 97.38 129 ASP B N 1
ATOM 4256 C CA . ASP B 1 129 ? -3.293 36.688 0.571 1 97.38 129 ASP B CA 1
ATOM 4257 C C . ASP B 1 129 ? -3.037 37.156 2.004 1 97.38 129 ASP B C 1
ATOM 4259 O O . ASP B 1 129 ? -1.937 37.594 2.33 1 97.38 129 ASP B O 1
ATOM 4263 N N . GLU B 1 130 ? -4.027 37.094 2.791 1 97.31 130 GLU B N 1
ATOM 4264 C CA . GLU B 1 130 ? -3.875 37.469 4.191 1 97.31 130 GLU B CA 1
ATOM 4265 C C . GLU B 1 130 ? -2.859 36.594 4.902 1 97.31 130 GLU B C 1
ATOM 4267 O O . GLU B 1 130 ? -2.053 37.062 5.699 1 97.31 130 GLU B O 1
ATOM 4272 N N . LEU B 1 131 ? -2.949 35.312 4.68 1 98.25 131 LEU B N 1
ATOM 4273 C CA . LEU B 1 131 ? -1.978 34.375 5.27 1 98.25 131 LEU B CA 1
ATOM 4274 C C . LEU B 1 131 ? -0.561 34.75 4.832 1 98.25 131 LEU B C 1
ATOM 4276 O O . LEU B 1 131 ? 0.361 34.75 5.648 1 98.25 131 LEU B O 1
ATOM 4280 N N . ARG B 1 132 ? -0.382 35 3.568 1 97.5 132 ARG B N 1
ATOM 4281 C CA . ARG B 1 132 ? 0.935 35.375 3.051 1 97.5 132 ARG B CA 1
ATOM 4282 C C . ARG B 1 132 ? 1.453 36.625 3.705 1 97.5 132 ARG B C 1
ATOM 4284 O O . ARG B 1 132 ? 2.617 36.719 4.109 1 97.5 132 ARG B O 1
ATOM 4291 N N . ASP B 1 133 ? 0.617 37.594 3.771 1 96.25 133 ASP B N 1
ATOM 4292 C CA . ASP B 1 133 ? 0.981 38.875 4.387 1 96.25 133 ASP B CA 1
ATOM 4293 C C . ASP B 1 133 ? 1.328 38.688 5.863 1 96.25 133 ASP B C 1
ATOM 4295 O O . ASP B 1 133 ? 2.311 39.25 6.348 1 96.25 133 ASP B O 1
ATOM 4299 N N . HIS B 1 134 ? 0.466 37.938 6.566 1 97.31 134 HIS B N 1
ATOM 4300 C CA . HIS B 1 134 ? 0.681 37.75 7.992 1 97.31 134 HIS B CA 1
ATOM 4301 C C . HIS B 1 134 ? 1.958 36.938 8.25 1 97.31 134 HIS B C 1
ATOM 4303 O O . HIS B 1 134 ? 2.643 37.156 9.25 1 97.31 134 HIS B O 1
ATOM 4309 N N . LEU B 1 135 ? 2.277 36 7.391 1 97.19 135 LEU B N 1
ATOM 4310 C CA . LEU B 1 135 ? 3.533 35.281 7.512 1 97.19 135 LEU B CA 1
ATOM 4311 C C . LEU B 1 135 ? 4.727 36.219 7.383 1 97.19 135 LEU B C 1
ATOM 4313 O O . LEU B 1 135 ? 5.695 36.094 8.133 1 97.19 135 LEU B O 1
ATOM 4317 N N . LYS B 1 136 ? 4.691 37.094 6.445 1 94.56 136 LYS B N 1
ATOM 4318 C CA . LYS B 1 136 ? 5.762 38.062 6.254 1 94.56 136 LYS B CA 1
ATOM 4319 C C . LYS B 1 136 ? 5.914 38.938 7.48 1 94.56 136 LYS B C 1
ATOM 4321 O O . LYS B 1 136 ? 7.031 39.188 7.949 1 94.56 136 LYS B O 1
ATOM 4326 N N . GLN B 1 137 ? 4.824 39.438 7.973 1 93.44 137 GLN B N 1
ATOM 4327 C CA . GLN B 1 137 ? 4.836 40.312 9.141 1 93.44 137 GLN B CA 1
ATOM 4328 C C . GLN B 1 137 ? 5.375 39.594 10.367 1 93.44 137 GLN B C 1
ATOM 4330 O O . GLN B 1 137 ? 6.16 40.156 11.141 1 93.44 137 GLN B O 1
ATOM 4335 N N . SER B 1 138 ? 4.875 38.406 10.5 1 95.25 138 SER B N 1
ATOM 4336 C CA . SER B 1 138 ? 5.254 37.656 11.68 1 95.25 138 SER B CA 1
ATOM 4337 C C . SER B 1 138 ? 6.738 37.312 11.664 1 95.25 138 SER B C 1
ATOM 4339 O O . SER B 1 138 ? 7.367 37.188 12.711 1 95.25 138 SER B O 1
ATOM 4341 N N . GLU B 1 139 ? 7.289 37.031 10.508 1 92.69 139 GLU B N 1
ATOM 4342 C CA . GLU B 1 139 ? 8.719 36.75 10.398 1 92.69 139 GLU B CA 1
ATOM 4343 C C . GLU B 1 139 ? 9.547 37.906 10.93 1 92.69 139 GLU B C 1
ATOM 4345 O O . GLU B 1 139 ? 10.547 37.719 11.625 1 92.69 139 GLU B O 1
ATOM 4350 N N . ALA B 1 140 ? 9.203 39.031 10.625 1 86.75 140 ALA B N 1
ATOM 4351 C CA . ALA B 1 140 ? 9.891 40.219 11.094 1 86.75 140 ALA B CA 1
ATOM 4352 C C . ALA B 1 140 ? 9.789 40.344 12.617 1 86.75 140 ALA B C 1
ATOM 4354 O O . ALA B 1 140 ? 10.742 40.781 13.266 1 86.75 140 ALA B O 1
ATOM 4355 N N . ALA B 1 141 ? 8.656 40.031 13.148 1 85.62 141 ALA B N 1
ATOM 4356 C CA . ALA B 1 141 ? 8.406 40.156 14.578 1 85.62 141 ALA B CA 1
ATOM 4357 C C . ALA B 1 141 ? 9.281 39.188 15.375 1 85.62 141 ALA B C 1
ATOM 4359 O O . ALA B 1 141 ? 9.734 39.531 16.469 1 85.62 141 ALA B O 1
ATOM 4360 N N . VAL B 1 142 ? 9.492 38.062 14.891 1 88.88 142 VAL B N 1
ATOM 4361 C CA . VAL B 1 142 ? 10.242 37.031 15.633 1 88.88 142 VAL B CA 1
ATOM 4362 C C . VAL B 1 142 ? 11.742 37.281 15.445 1 88.88 142 VAL B C 1
ATOM 4364 O O . VAL B 1 142 ? 12.539 36.938 16.328 1 88.88 142 VAL B O 1
ATOM 4367 N N . SER B 1 143 ? 12.281 37.75 14.32 1 81.62 143 SER B N 1
ATOM 4368 C CA . SER B 1 143 ? 13.695 38.031 14.078 1 81.62 143 SER B CA 1
ATOM 4369 C C . SER B 1 143 ? 14.164 39.25 14.852 1 81.62 143 SER B C 1
ATOM 4371 O O . SER B 1 143 ? 15.367 39.469 15.016 1 81.62 143 SER B O 1
ATOM 4373 N N . GLY B 1 144 ? 13.484 39.875 15.664 1 71.19 144 GLY B N 1
ATOM 4374 C CA . GLY B 1 144 ? 13.875 41.062 16.453 1 71.19 144 GLY B CA 1
ATOM 4375 C C . GLY B 1 144 ? 14.086 42.281 15.602 1 71.19 144 GLY B C 1
ATOM 4376 O O . GLY B 1 144 ? 14.578 43.312 16.094 1 71.19 144 GLY B O 1
ATOM 4377 N N . ASP B 1 145 ? 14.234 42.25 14.422 1 57.06 145 ASP B N 1
ATOM 4378 C CA . ASP B 1 145 ? 14.547 43.375 13.562 1 57.06 145 ASP B CA 1
ATOM 4379 C C . ASP B 1 145 ? 13.531 44.5 13.75 1 57.06 145 ASP B C 1
ATOM 4381 O O . ASP B 1 145 ? 13.734 45.625 13.266 1 57.06 145 ASP B O 1
ATOM 4385 N N . SER B 1 146 ? 12.344 44.156 14.016 1 53.28 146 SER B N 1
ATOM 4386 C CA . SER B 1 146 ? 11.406 45.281 14.016 1 53.28 146 SER B CA 1
ATOM 4387 C C . SER B 1 146 ? 11.219 45.844 15.422 1 53.28 146 SER B C 1
ATOM 4389 O O . SER B 1 146 ? 11.039 45.062 16.375 1 53.28 146 SER B O 1
ATOM 4391 N N . ASP B 1 147 ? 11.953 46.906 15.875 1 47.06 147 ASP B N 1
ATOM 4392 C CA . ASP B 1 147 ? 11.617 47.781 17 1 47.06 147 ASP B CA 1
ATOM 4393 C C . ASP B 1 147 ? 10.109 47.781 17.25 1 47.06 147 ASP B C 1
ATOM 4395 O O . ASP B 1 147 ? 9.617 48.562 18.062 1 47.06 147 ASP B O 1
ATOM 4399 N N . ASP B 1 148 ? 9.266 47.688 16.234 1 46.03 148 ASP B N 1
ATOM 4400 C CA . ASP B 1 148 ? 7.875 48.125 16.203 1 46.03 148 ASP B CA 1
ATOM 4401 C C . ASP B 1 148 ? 7.016 47.281 17.141 1 46.03 148 ASP B C 1
ATOM 4403 O O . ASP B 1 148 ? 6.953 46.062 17 1 46.03 148 ASP B O 1
ATOM 4407 N N . ASN B 1 149 ? 7.012 47.594 18.438 1 48.31 149 ASN B N 1
ATOM 4408 C CA . ASN B 1 149 ? 5.898 47.312 19.328 1 48.31 149 ASN B CA 1
ATOM 4409 C C . ASN B 1 149 ? 4.633 46.969 18.562 1 48.31 149 ASN B C 1
ATOM 4411 O O . ASN B 1 149 ? 3.689 47.75 18.5 1 48.31 149 ASN B O 1
ATOM 4415 N N . CYS B 1 150 ? 4.734 46.625 17.391 1 49.19 150 CYS B N 1
ATOM 4416 C CA . CYS B 1 150 ? 3.713 46.656 16.344 1 49.19 150 CYS B CA 1
ATOM 4417 C C . CYS B 1 150 ? 2.521 45.781 16.734 1 49.19 150 CYS B C 1
ATOM 4419 O O . CYS B 1 150 ? 2.652 44.562 16.859 1 49.19 150 CYS B O 1
ATOM 4421 N N . ASN B 1 151 ? 1.751 46.25 17.672 1 53.69 151 ASN B N 1
ATOM 4422 C CA . ASN B 1 151 ? 0.347 45.844 17.625 1 53.69 151 ASN B CA 1
ATOM 4423 C C . ASN B 1 151 ? -0.099 45.531 16.203 1 53.69 151 ASN B C 1
ATOM 4425 O O . ASN B 1 151 ? -0.826 46.312 15.586 1 53.69 151 ASN B O 1
ATOM 4429 N N . CYS B 1 152 ? 0.705 44.5 15.445 1 79.38 152 CYS B N 1
ATOM 4430 C CA . CYS B 1 152 ? 0.683 44.125 14.031 1 79.38 152 CYS B CA 1
ATOM 4431 C C . CYS B 1 152 ? -0.578 43.344 13.688 1 79.38 152 CYS B C 1
ATOM 4433 O O . CYS B 1 152 ? -1.168 42.719 14.562 1 79.38 152 CYS B O 1
ATOM 4435 N N . ASN B 1 153 ? -1.231 43.844 12.734 1 90.31 153 ASN B N 1
ATOM 4436 C CA . ASN B 1 153 ? -2.473 43.312 12.172 1 90.31 153 ASN B CA 1
ATOM 4437 C C . ASN B 1 153 ? -2.504 41.781 12.227 1 90.31 153 ASN B C 1
ATOM 4439 O O . ASN B 1 153 ? -3.529 41.188 12.57 1 90.31 153 ASN B O 1
ATOM 4443 N N . TRP B 1 154 ? -1.354 41.188 12.164 1 95.44 154 TRP B N 1
ATOM 4444 C CA . TRP B 1 154 ? -1.341 39.75 12.148 1 95.44 154 TRP B CA 1
ATOM 4445 C C . TRP B 1 154 ? -1.538 39.188 13.547 1 95.44 154 TRP B C 1
ATOM 4447 O O . TRP B 1 154 ? -2.248 38.188 13.734 1 95.44 154 TRP B O 1
ATOM 4457 N N . ARG B 1 155 ? -0.969 39.812 14.617 1 95.5 155 ARG B N 1
ATOM 4458 C CA . ARG B 1 155 ? -1.115 39.344 15.992 1 95.5 155 ARG B CA 1
ATOM 4459 C C . ARG B 1 155 ? -2.549 39.5 16.484 1 95.5 155 ARG B C 1
ATOM 4461 O O . ARG B 1 155 ? -3.098 38.625 17.141 1 95.5 155 ARG B O 1
ATOM 4468 N N . LYS B 1 156 ? -3.08 40.688 16.188 1 95.5 156 LYS B N 1
ATOM 4469 C CA . LYS B 1 156 ? -4.457 40.969 16.578 1 95.5 156 LYS B CA 1
ATOM 4470 C C . LYS B 1 156 ? -5.41 39.906 16.031 1 95.5 156 LYS B C 1
ATOM 4472 O O . LYS B 1 156 ? -6.316 39.469 16.734 1 95.5 156 LYS B O 1
ATOM 4477 N N . LYS B 1 157 ? -5.203 39.594 14.852 1 96.56 157 LYS B N 1
ATOM 4478 C CA . LYS B 1 157 ? -6.078 38.594 14.234 1 96.56 157 LYS B CA 1
ATOM 4479 C C . LYS B 1 157 ? -5.891 37.219 14.883 1 96.56 157 LYS B C 1
ATOM 4481 O O . LYS B 1 157 ? -6.871 36.531 15.211 1 96.56 157 LYS B O 1
ATOM 4486 N N . VAL B 1 158 ? -4.633 36.781 15.047 1 97.19 158 VAL B N 1
ATOM 4487 C CA . VAL B 1 158 ? -4.367 35.5 15.688 1 97.19 158 VAL B CA 1
ATOM 4488 C C . VAL B 1 158 ? -4.992 35.469 17.078 1 97.19 158 VAL B C 1
ATOM 4490 O O . VAL B 1 158 ? -5.637 34.5 17.453 1 97.19 158 VAL B O 1
ATOM 4493 N N . GLN B 1 159 ? -4.867 36.562 17.812 1 96.25 159 GLN B N 1
ATOM 4494 C CA . GLN B 1 159 ? -5.371 36.656 19.172 1 96.25 159 GLN B CA 1
ATOM 4495 C C . GLN B 1 159 ? -6.898 36.656 19.203 1 96.25 159 GLN B C 1
ATOM 4497 O O . GLN B 1 159 ? -7.52 36.188 20.141 1 96.25 159 GLN B O 1
ATOM 4502 N N . SER B 1 160 ? -7.438 37.25 18.156 1 96.81 160 SER B N 1
ATOM 4503 C CA . SER B 1 160 ? -8.898 37.25 18.062 1 96.81 160 SER B CA 1
ATOM 4504 C C . SER B 1 160 ? -9.445 35.844 17.797 1 96.81 160 SER B C 1
ATOM 4506 O O . SER B 1 160 ? -10.531 35.5 18.266 1 96.81 160 SER B O 1
ATOM 4508 N N . LEU B 1 161 ? -8.727 35.094 17.031 1 97.5 161 LEU B N 1
ATOM 4509 C CA . LEU B 1 161 ? -9.18 33.75 16.656 1 97.5 161 LEU B CA 1
ATOM 4510 C C . LEU B 1 161 ? -8.828 32.75 17.75 1 97.5 161 LEU B C 1
ATOM 4512 O O . LEU B 1 161 ? -9.633 31.875 18.078 1 97.5 161 LEU B O 1
ATOM 4516 N N . VAL B 1 162 ? -7.574 32.812 18.234 1 98.12 162 VAL B N 1
ATOM 4517 C CA . VAL B 1 162 ? -7.105 31.953 19.312 1 98.12 162 VAL B CA 1
ATOM 4518 C C . VAL B 1 162 ? -6.402 32.781 20.375 1 98.12 162 VAL B C 1
ATOM 4520 O O . VAL B 1 162 ? -5.176 32.906 20.391 1 98.12 162 VAL B O 1
ATOM 4523 N N . PRO B 1 163 ? -7.145 33.219 21.375 1 96.75 163 PRO B N 1
ATOM 4524 C CA . PRO B 1 163 ? -6.566 34.031 22.438 1 96.75 163 PRO B CA 1
ATOM 4525 C C . PRO B 1 163 ? -5.469 33.312 23.219 1 96.75 163 PRO B C 1
ATOM 4527 O O . PRO B 1 163 ? -5.371 32.094 23.156 1 96.75 163 PRO B O 1
ATOM 4530 N N . ALA B 1 164 ? -4.691 34.031 23.969 1 94.25 164 ALA B N 1
ATOM 4531 C CA . ALA B 1 164 ? -3.555 33.5 24.719 1 94.25 164 ALA B CA 1
ATOM 4532 C C . ALA B 1 164 ? -4.008 32.469 25.734 1 94.25 164 ALA B C 1
ATOM 4534 O O . ALA B 1 164 ? -3.295 31.5 26.016 1 94.25 164 ALA B O 1
ATOM 4535 N N . ASP B 1 165 ? -5.176 32.75 26.281 1 93.25 165 ASP B N 1
ATOM 4536 C CA . ASP B 1 165 ? -5.672 31.859 27.328 1 93.25 165 ASP B CA 1
ATOM 4537 C C . ASP B 1 165 ? -6.41 30.656 26.734 1 93.25 165 ASP B C 1
ATOM 4539 O O . ASP B 1 165 ? -6.879 29.781 27.484 1 93.25 165 ASP B O 1
ATOM 4543 N N . GLY B 1 166 ? -6.543 30.594 25.422 1 96.25 166 GLY B N 1
ATOM 4544 C CA . GLY B 1 166 ? -7.16 29.453 24.766 1 96.25 166 GLY B CA 1
ATOM 4545 C C . GLY B 1 166 ? -8.578 29.734 24.312 1 96.25 166 GLY B C 1
ATOM 4546 O O . GLY B 1 166 ? -9.062 30.859 24.422 1 96.25 166 GLY B O 1
ATOM 4547 N N . ILE B 1 167 ? -9.164 28.766 23.719 1 96.38 167 ILE B N 1
ATOM 4548 C CA . ILE B 1 167 ? -10.523 28.875 23.203 1 96.38 167 ILE B CA 1
ATOM 4549 C C . ILE B 1 167 ? -11.414 27.844 23.875 1 96.38 167 ILE B C 1
ATOM 4551 O O . ILE B 1 167 ? -10.969 26.734 24.188 1 96.38 167 ILE B O 1
ATOM 4555 N N . ARG B 1 168 ? -12.609 28.25 24.125 1 96 168 ARG B N 1
ATOM 4556 C CA . ARG B 1 168 ? -13.602 27.328 24.672 1 96 168 ARG B CA 1
ATOM 4557 C C . ARG B 1 168 ? -14.438 26.703 23.562 1 96 168 ARG B C 1
ATOM 4559 O O . ARG B 1 168 ? -14.969 27.406 22.703 1 96 168 ARG B O 1
ATOM 4566 N N . VAL B 1 169 ? -14.492 25.375 23.547 1 96.06 169 VAL B N 1
ATOM 4567 C CA . VAL B 1 169 ? -15.289 24.641 22.562 1 96.06 169 VAL B CA 1
ATOM 4568 C C . VAL B 1 169 ? -16.25 23.703 23.281 1 96.06 169 VAL B C 1
ATOM 4570 O O . VAL B 1 169 ? -16.141 23.484 24.484 1 96.06 169 VAL B O 1
ATOM 4573 N N . LYS B 1 170 ? -17.219 23.234 22.547 1 94.94 170 LYS B N 1
ATOM 4574 C CA . LYS B 1 170 ? -18.203 22.328 23.125 1 94.94 170 LYS B CA 1
ATOM 4575 C C . LYS B 1 170 ? -17.766 20.875 22.984 1 94.94 170 LYS B C 1
ATOM 4577 O O . LYS B 1 170 ? -17.344 20.453 21.891 1 94.94 170 LYS B O 1
ATOM 4582 N N . HIS B 1 171 ? -17.844 20.188 24.094 1 93.38 171 HIS B N 1
ATOM 4583 C CA . HIS B 1 171 ? -17.609 18.75 24.047 1 93.38 171 HIS B CA 1
ATOM 4584 C C . HIS B 1 171 ? -18.547 18.062 23.047 1 93.38 171 HIS B C 1
ATOM 4586 O O . HIS B 1 171 ? -19.766 18.266 23.109 1 93.38 171 HIS B O 1
ATOM 4592 N N . ILE B 1 172 ? -18.062 17.203 22.188 1 88.44 172 ILE B N 1
ATOM 4593 C CA . ILE B 1 172 ? -18.812 16.672 21.062 1 88.44 172 ILE B CA 1
ATOM 4594 C C . ILE B 1 172 ? -19.938 15.773 21.578 1 88.44 172 ILE B C 1
ATOM 4596 O O . ILE B 1 172 ? -21 15.688 20.953 1 88.44 172 ILE B O 1
ATOM 4600 N N . LYS B 1 173 ? -19.766 15.141 22.688 1 85.81 173 LYS B N 1
ATOM 4601 C CA . LYS B 1 173 ? -20.766 14.203 23.188 1 85.81 173 LYS B CA 1
ATOM 4602 C C . LYS B 1 173 ? -21.641 14.859 24.25 1 85.81 173 LYS B C 1
ATOM 4604 O O . LYS B 1 173 ? -22.875 14.695 24.234 1 85.81 173 LYS B O 1
ATOM 4609 N N . THR B 1 174 ? -21.062 15.602 25.203 1 91 174 THR B N 1
ATOM 4610 C CA . THR B 1 174 ? -21.797 16.078 26.359 1 91 174 THR B CA 1
ATOM 4611 C C . THR B 1 174 ? -22.25 17.531 26.156 1 91 174 THR B C 1
ATOM 4613 O O . THR B 1 174 ? -23.141 18.016 26.859 1 91 174 THR B O 1
ATOM 4616 N N . GLY B 1 175 ? -21.516 18.234 25.328 1 93.44 175 GLY B N 1
ATOM 4617 C CA . GLY B 1 175 ? -21.859 19.625 25.094 1 93.44 175 GLY B CA 1
ATOM 4618 C C . GLY B 1 175 ? -21.266 20.562 26.125 1 93.44 175 GLY B C 1
ATOM 4619 O O . GLY B 1 175 ? -21.406 21.781 26.031 1 93.44 175 GLY B O 1
ATOM 4620 N N . GLU B 1 176 ? -20.547 20.062 27.031 1 95.94 176 GLU B N 1
ATOM 4621 C CA . GLU B 1 176 ? -19.906 20.875 28.062 1 95.94 176 GLU B CA 1
ATOM 4622 C C . GLU B 1 176 ? -18.75 21.688 27.484 1 95.94 176 GLU B C 1
ATOM 4624 O O . GLU B 1 176 ? -18.156 21.312 26.469 1 95.94 176 GLU B O 1
ATOM 4629 N N . ASP B 1 177 ? -18.469 22.75 28.156 1 96.31 177 ASP B N 1
ATOM 4630 C CA . ASP B 1 177 ? -17.375 23.594 27.703 1 96.31 177 ASP B CA 1
ATOM 4631 C C . ASP B 1 177 ? -16.016 22.938 27.984 1 96.31 177 ASP B C 1
ATOM 4633 O O . ASP B 1 177 ? -15.805 22.406 29.078 1 96.31 177 ASP B O 1
ATOM 4637 N N . VAL B 1 178 ? -15.203 22.969 27.016 1 96.38 178 VAL B N 1
ATOM 4638 C CA . VAL B 1 178 ? -13.836 22.484 27.125 1 96.38 178 VAL B CA 1
ATOM 4639 C C . VAL B 1 178 ? -12.852 23.578 26.75 1 96.38 178 VAL B C 1
ATOM 4641 O O . VAL B 1 178 ? -12.953 24.156 25.656 1 96.38 178 VAL B O 1
ATOM 4644 N N . LEU B 1 179 ? -11.984 23.922 27.656 1 96.75 179 LEU B N 1
ATOM 4645 C CA . LEU B 1 179 ? -10.945 24.891 27.359 1 96.75 179 LEU B CA 1
ATOM 4646 C C . LEU B 1 179 ? -9.781 24.234 26.625 1 96.75 179 LEU B C 1
ATOM 4648 O O . LEU B 1 179 ? -9.227 23.25 27.109 1 96.75 179 LEU B O 1
ATOM 4652 N N . VAL B 1 180 ? -9.445 24.688 25.484 1 97.56 180 VAL B N 1
ATOM 4653 C CA . VAL B 1 180 ? -8.312 24.219 24.703 1 97.56 180 VAL B CA 1
ATOM 4654 C C . VAL B 1 180 ? -7.27 25.328 24.578 1 97.56 180 VAL B C 1
ATOM 4656 O O . VAL B 1 180 ? -7.555 26.391 24.031 1 97.56 180 VAL B O 1
ATOM 4659 N N . SER B 1 181 ? -6.078 25.094 25.109 1 97.81 181 SER B N 1
ATOM 4660 C CA . SER B 1 181 ? -5.031 26.109 25.062 1 97.81 181 SER B CA 1
ATOM 4661 C C . SER B 1 181 ? -4.586 26.375 23.625 1 97.81 181 SER B C 1
ATOM 4663 O O . SER B 1 181 ? -4.832 25.547 22.734 1 97.81 181 SER B O 1
ATOM 4665 N N . ARG B 1 182 ? -3.977 27.562 23.359 1 97.81 182 ARG B N 1
ATOM 4666 C CA . ARG B 1 182 ? -3.498 27.906 22.016 1 97.81 182 ARG B CA 1
ATOM 4667 C C . ARG B 1 182 ? -2.488 26.891 21.516 1 97.81 182 ARG B C 1
ATOM 4669 O O . ARG B 1 182 ? -2.484 26.547 20.328 1 97.81 182 ARG B O 1
ATOM 4676 N N . ARG B 1 183 ? -1.669 26.391 22.375 1 97.69 183 ARG B N 1
ATOM 4677 C CA . ARG B 1 183 ? -0.656 25.422 21.969 1 97.69 183 ARG B CA 1
ATOM 4678 C C . ARG B 1 183 ? -1.296 24.094 21.578 1 97.69 183 ARG B C 1
ATOM 4680 O O . ARG B 1 183 ? -0.823 23.438 20.656 1 97.69 183 ARG B O 1
ATOM 4687 N N . ILE B 1 184 ? -2.344 23.703 22.234 1 98.12 184 ILE B N 1
ATOM 4688 C CA . ILE B 1 184 ? -3.057 22.484 21.859 1 98.12 184 ILE B CA 1
ATOM 4689 C C . ILE B 1 184 ? -3.764 22.688 20.516 1 98.12 184 ILE B C 1
ATOM 4691 O O . ILE B 1 184 ? -3.773 21.797 19.672 1 98.12 184 ILE B O 1
ATOM 4695 N N . VAL B 1 185 ? -4.344 23.859 20.328 1 98.25 185 VAL B N 1
ATOM 4696 C CA . VAL B 1 185 ? -4.953 24.188 19.031 1 98.25 185 VAL B CA 1
ATOM 4697 C C . VAL B 1 185 ? -3.918 24.047 17.922 1 98.25 185 VAL B C 1
ATOM 4699 O O . VAL B 1 185 ? -4.176 23.422 16.891 1 98.25 185 VAL B O 1
ATOM 4702 N N . ALA B 1 186 ? -2.73 24.656 18.156 1 98.56 186 ALA B N 1
ATOM 4703 C CA . ALA B 1 186 ? -1.653 24.562 17.172 1 98.56 186 ALA B CA 1
ATOM 4704 C C . ALA B 1 186 ? -1.275 23.109 16.906 1 98.56 186 ALA B C 1
ATOM 4706 O O . ALA B 1 186 ? -1.099 22.703 15.75 1 98.56 186 ALA B O 1
ATOM 4707 N N . THR B 1 187 ? -1.188 22.359 17.938 1 98.5 187 THR B N 1
ATOM 4708 C CA . THR B 1 187 ? -0.835 20.953 17.812 1 98.5 187 THR B CA 1
ATOM 4709 C C . THR B 1 187 ? -1.882 20.203 17 1 98.5 187 THR B C 1
ATOM 4711 O O . THR B 1 187 ? -1.538 19.359 16.156 1 98.5 187 THR B O 1
ATOM 4714 N N . PHE B 1 188 ? -3.129 20.484 17.219 1 97.75 188 PHE B N 1
ATOM 4715 C CA . PHE B 1 188 ? -4.199 19.812 16.5 1 97.75 188 PHE B CA 1
ATOM 4716 C C . PHE B 1 188 ? -4.18 20.219 15.023 1 97.75 188 PHE B C 1
ATOM 4718 O O . PHE B 1 188 ? -4.508 19.406 14.148 1 97.75 188 PHE B O 1
ATOM 4725 N N . VAL B 1 189 ? -3.82 21.453 14.734 1 98.44 189 VAL B N 1
ATOM 4726 C CA . VAL B 1 189 ? -3.668 21.875 13.352 1 98.44 189 VAL B CA 1
ATOM 4727 C C . VAL B 1 189 ? -2.582 21.031 12.672 1 98.44 189 VAL B C 1
ATOM 4729 O O . VAL B 1 189 ? -2.795 20.5 11.586 1 98.44 189 VAL B O 1
ATOM 4732 N N . MET B 1 190 ? -1.44 20.906 13.344 1 98.62 190 MET B N 1
ATOM 4733 C CA . MET B 1 190 ? -0.336 20.125 12.805 1 98.62 190 MET B CA 1
ATOM 4734 C C . MET B 1 190 ? -0.745 18.672 12.617 1 98.62 190 MET B C 1
ATOM 4736 O O . MET B 1 190 ? -0.428 18.062 11.594 1 98.62 190 MET B O 1
ATOM 4740 N N . MET B 1 191 ? -1.439 18.125 13.578 1 98.12 191 MET B N 1
ATOM 4741 C CA . MET B 1 191 ? -1.887 16.734 13.484 1 98.12 191 MET B CA 1
ATOM 4742 C C . MET B 1 191 ? -2.877 16.562 12.336 1 98.12 191 MET B C 1
ATOM 4744 O O . MET B 1 191 ? -2.9 15.516 11.688 1 98.12 191 MET B O 1
ATOM 4748 N N . THR B 1 192 ? -3.684 17.531 12.102 1 97 192 THR B N 1
ATOM 4749 C CA . THR B 1 192 ? -4.621 17.484 10.984 1 97 192 THR B CA 1
ATOM 4750 C C . THR B 1 192 ? -3.875 17.484 9.656 1 97 192 THR B C 1
ATOM 4752 O O . THR B 1 192 ? -4.266 16.797 8.711 1 97 192 THR B O 1
ATOM 4755 N N . MET B 1 193 ? -2.803 18.312 9.594 1 98.44 193 MET B N 1
ATOM 4756 C CA . MET B 1 193 ? -1.953 18.281 8.406 1 98.44 193 MET B CA 1
ATOM 4757 C C . MET B 1 193 ? -1.448 16.875 8.125 1 98.44 193 MET B C 1
ATOM 4759 O O . MET B 1 193 ? -1.535 16.391 6.996 1 98.44 193 MET B O 1
ATOM 4763 N N . ALA B 1 194 ? -0.943 16.25 9.18 1 98.44 194 ALA B N 1
ATOM 4764 C CA . ALA B 1 194 ? -0.419 14.898 9.062 1 98.44 194 ALA B CA 1
ATOM 4765 C C . ALA B 1 194 ? -1.518 13.922 8.656 1 98.44 194 ALA B C 1
ATOM 4767 O O . ALA B 1 194 ? -1.32 13.086 7.77 1 98.44 194 ALA B O 1
ATOM 4768 N N . ASP B 1 195 ? -2.646 14.062 9.266 1 95.94 195 ASP B N 1
ATOM 4769 C CA . ASP B 1 195 ? -3.787 13.188 9.023 1 95.94 195 ASP B CA 1
ATOM 4770 C C . ASP B 1 195 ? -4.246 13.266 7.57 1 95.94 195 ASP B C 1
ATOM 4772 O O . ASP B 1 195 ? -4.422 12.234 6.914 1 95.94 195 ASP B O 1
ATOM 4776 N N . PHE B 1 196 ? -4.406 14.445 7.074 1 96.25 196 PHE B N 1
ATOM 4777 C CA . PHE B 1 196 ? -4.895 14.656 5.715 1 96.25 196 PHE B CA 1
ATOM 4778 C C . PHE B 1 196 ? -3.865 14.195 4.691 1 96.25 196 PHE B C 1
ATOM 4780 O O . PHE B 1 196 ? -4.219 13.617 3.666 1 96.25 196 PHE B O 1
ATOM 4787 N N . SER B 1 197 ? -2.607 14.484 4.969 1 97.88 197 SER B N 1
ATOM 4788 C CA . SER B 1 197 ? -1.564 14.109 4.02 1 97.88 197 SER B CA 1
ATOM 4789 C C . SER B 1 197 ? -1.489 12.594 3.854 1 97.88 197 SER B C 1
ATOM 4791 O O . SER B 1 197 ? -1.12 12.102 2.785 1 97.88 197 SER B O 1
ATOM 4793 N N . ASP B 1 198 ? -1.872 11.883 4.891 1 97.38 198 ASP B N 1
ATOM 4794 C CA . ASP B 1 198 ? -1.819 10.43 4.852 1 97.38 198 ASP B CA 1
ATOM 4795 C C . ASP B 1 198 ? -3.059 9.852 4.168 1 97.38 198 ASP B C 1
ATOM 4797 O O . ASP B 1 198 ? -2.965 8.875 3.422 1 97.38 198 ASP B O 1
ATOM 4801 N N . GLN B 1 199 ? -4.199 10.461 4.379 1 94.44 199 GLN B N 1
ATOM 4802 C CA . GLN B 1 199 ? -5.395 9.672 4.105 1 94.44 199 GLN B CA 1
ATOM 4803 C C . GLN B 1 199 ? -6.145 10.211 2.893 1 94.44 199 GLN B C 1
ATOM 4805 O O . GLN B 1 199 ? -7.016 9.539 2.34 1 94.44 199 GLN B O 1
ATOM 4810 N N . LEU B 1 200 ? -5.918 11.406 2.461 1 95.75 200 LEU B N 1
ATOM 4811 C CA . LEU B 1 200 ? -6.746 11.992 1.41 1 95.75 200 LEU B CA 1
ATOM 4812 C C . LEU B 1 200 ? -6.145 11.727 0.034 1 95.75 200 LEU B C 1
ATOM 4814 O O . LEU B 1 200 ? -4.941 11.914 -0.17 1 95.75 200 LEU B O 1
ATOM 4818 N N . PHE B 1 201 ? -6.902 11.25 -0.86 1 96.88 201 PHE B N 1
ATOM 4819 C CA . PHE B 1 201 ? -6.578 11.062 -2.27 1 96.88 201 PHE B CA 1
ATOM 4820 C C . PHE B 1 201 ? -7.801 11.32 -3.145 1 96.88 201 PHE B C 1
ATOM 4822 O O . PHE B 1 201 ? -8.758 11.953 -2.709 1 96.88 201 PHE B O 1
ATOM 4829 N N . GLY B 1 202 ? -7.824 10.977 -4.352 1 95.44 202 GLY B N 1
ATOM 4830 C CA . GLY B 1 202 ? -8.844 11.344 -5.32 1 95.44 202 GLY B CA 1
ATOM 4831 C C . GLY B 1 202 ? -10.242 10.93 -4.898 1 95.44 202 GLY B C 1
ATOM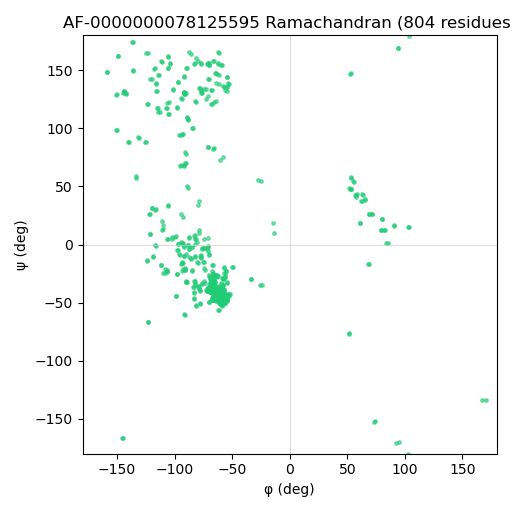 4832 O O . GLY B 1 202 ? -11.227 11.57 -5.285 1 95.44 202 GLY B O 1
ATOM 4833 N N . PHE B 1 203 ? -10.43 9.938 -4.074 1 96.31 203 PHE B N 1
ATOM 4834 C CA . PHE B 1 203 ? -11.727 9.438 -3.633 1 96.31 203 PHE B CA 1
ATOM 4835 C C . PHE B 1 203 ? -12.477 10.516 -2.855 1 96.31 203 PHE B C 1
ATOM 4837 O O . PHE B 1 203 ? -13.664 10.75 -3.098 1 96.31 203 PHE B O 1
ATOM 4844 N N . GLN B 1 204 ? -11.805 11.203 -1.902 1 95.31 204 GLN B N 1
ATOM 4845 C CA . GLN B 1 204 ? -12.43 12.258 -1.119 1 95.31 204 GLN B CA 1
ATOM 4846 C C . GLN B 1 204 ? -12.742 13.477 -1.987 1 95.31 204 GLN B C 1
ATOM 4848 O O . GLN B 1 204 ? -13.742 14.156 -1.767 1 95.31 204 GLN B O 1
ATOM 4853 N N . ASP B 1 205 ? -11.852 13.719 -2.932 1 96.31 205 ASP B N 1
ATOM 4854 C CA . ASP B 1 205 ? -12.172 14.789 -3.873 1 96.31 205 ASP B CA 1
ATOM 4855 C C . ASP B 1 205 ? -13.516 14.531 -4.559 1 96.31 205 ASP B C 1
ATOM 4857 O O . ASP B 1 205 ? -14.32 15.445 -4.719 1 96.31 205 ASP B O 1
ATOM 4861 N N . ALA B 1 206 ? -13.695 13.266 -5 1 94.69 206 ALA B N 1
ATOM 4862 C CA . ALA B 1 206 ? -14.953 12.891 -5.648 1 94.69 206 ALA B CA 1
ATOM 4863 C C . ALA B 1 206 ? -16.109 12.977 -4.668 1 94.69 206 ALA B C 1
ATOM 4865 O O . ALA B 1 206 ? -17.172 13.523 -5 1 94.69 206 ALA B O 1
ATOM 4866 N N . LEU B 1 207 ? -15.969 12.539 -3.457 1 93.94 207 LEU B N 1
ATOM 4867 C CA . LEU B 1 207 ? -17.016 12.508 -2.441 1 93.94 207 LEU B CA 1
ATOM 4868 C C . LEU B 1 207 ? -17.5 13.914 -2.117 1 93.94 207 LEU B C 1
ATOM 4870 O O . LEU B 1 207 ? -18.703 14.133 -1.918 1 93.94 207 LEU B O 1
ATOM 4874 N N . PHE B 1 208 ? -16.547 14.844 -2.084 1 94.88 208 PHE B N 1
ATOM 4875 C CA . PHE B 1 208 ? -16.891 16.172 -1.582 1 94.88 208 PHE B CA 1
ATOM 4876 C C . PHE B 1 208 ? -16.875 17.188 -2.709 1 94.88 208 PHE B C 1
ATOM 4878 O O . PHE B 1 208 ? -16.875 18.391 -2.457 1 94.88 208 PHE B O 1
ATOM 4885 N N . ASP B 1 209 ? -16.828 16.719 -3.926 1 94.31 209 ASP B N 1
ATOM 4886 C CA . ASP B 1 209 ? -16.844 17.578 -5.098 1 94.31 209 ASP B CA 1
ATOM 4887 C C . ASP B 1 209 ? -15.75 18.641 -5 1 94.31 209 ASP B C 1
ATOM 4889 O O . ASP B 1 209 ? -16.016 19.844 -5.145 1 94.31 209 ASP B O 1
ATOM 4893 N N . ASN B 1 210 ? -14.547 18.219 -4.66 1 95.88 210 ASN B N 1
ATOM 4894 C CA . ASN B 1 210 ? -13.391 19.094 -4.461 1 95.88 210 ASN B CA 1
ATOM 4895 C C . ASN B 1 210 ? -12.625 19.312 -5.766 1 95.88 210 ASN B C 1
ATOM 4897 O O . ASN B 1 210 ? -11.398 19.234 -5.789 1 95.88 210 ASN B O 1
ATOM 4901 N N . GLY B 1 211 ? -13.336 19.688 -6.844 1 93.62 211 GLY B N 1
ATOM 4902 C CA . GLY B 1 211 ? -12.719 19.891 -8.148 1 93.62 211 GLY B CA 1
ATOM 4903 C C . GLY B 1 211 ? -11.938 21.188 -8.242 1 93.62 211 GLY B C 1
ATOM 4904 O O . GLY B 1 211 ? -11.094 21.344 -9.125 1 93.62 211 GLY B O 1
ATOM 4905 N N . ASP B 1 212 ? -12.172 22.094 -7.273 1 94.69 212 ASP B N 1
ATOM 4906 C CA . ASP B 1 212 ? -11.477 23.375 -7.316 1 94.69 212 ASP B CA 1
ATOM 4907 C C . ASP B 1 212 ? -10.227 23.359 -6.441 1 94.69 212 ASP B C 1
ATOM 4909 O O . ASP B 1 212 ? -9.453 24.312 -6.422 1 94.69 212 ASP B O 1
ATOM 4913 N N . GLY B 1 213 ? -10.023 22.266 -5.625 1 95.69 213 GLY B N 1
ATOM 4914 C CA . GLY B 1 213 ? -8.797 22.062 -4.867 1 95.69 213 GLY B CA 1
ATOM 4915 C C . GLY B 1 213 ? -8.766 22.828 -3.559 1 95.69 213 GLY B C 1
ATOM 4916 O O . GLY B 1 213 ? -7.723 22.922 -2.912 1 95.69 213 GLY B O 1
ATOM 4917 N N . ARG B 1 214 ? -9.891 23.359 -3.125 1 94.56 214 ARG B N 1
ATOM 4918 C CA . ARG B 1 214 ? -9.93 24.188 -1.917 1 94.56 214 ARG B CA 1
ATOM 4919 C C . ARG B 1 214 ? -10.289 23.344 -0.697 1 94.56 214 ARG B C 1
ATOM 4921 O O . ARG B 1 214 ? -10.055 23.75 0.44 1 94.56 214 ARG B O 1
ATOM 4928 N N . LEU B 1 215 ? -10.828 22.141 -0.915 1 92.62 215 LEU B N 1
ATOM 4929 C CA . LEU B 1 215 ? -11.195 21.188 0.128 1 92.62 215 LEU B CA 1
ATOM 4930 C C . LEU B 1 215 ? -12.109 21.844 1.157 1 92.62 215 LEU B C 1
ATOM 4932 O O . LEU B 1 215 ? -11.828 21.812 2.355 1 92.62 215 LEU B O 1
ATOM 4936 N N . GLU B 1 216 ? -13.203 22.359 0.722 1 91.06 216 GLU B N 1
ATOM 4937 C CA . GLU B 1 216 ? -14.148 23.047 1.597 1 91.06 216 GLU B CA 1
ATOM 4938 C C . GLU B 1 216 ? -15.273 22.109 2.031 1 91.06 216 GLU B C 1
ATOM 4940 O O . GLU B 1 216 ? -16.172 22.5 2.783 1 91.06 216 GLU B O 1
ATOM 4945 N N . PHE B 1 217 ? -15.219 20.875 1.578 1 88.56 217 PHE B N 1
ATOM 4946 C CA . PHE B 1 217 ? -16.141 19.812 1.969 1 88.56 217 PHE B CA 1
ATOM 4947 C C . PHE B 1 217 ? -17.578 20.203 1.664 1 88.56 217 PHE B C 1
ATOM 4949 O O . PHE B 1 217 ? -18.484 19.953 2.467 1 88.56 217 PHE B O 1
ATOM 4956 N N . THR B 1 218 ? -17.828 20.797 0.577 1 88.38 218 THR B N 1
ATOM 4957 C CA . THR B 1 218 ? -19.156 21.312 0.251 1 88.38 218 THR B CA 1
ATOM 4958 C C . THR B 1 218 ? -19.969 20.297 -0.532 1 88.38 218 THR B C 1
ATOM 4960 O O . THR B 1 218 ? -21.203 20.328 -0.526 1 88.38 218 THR B O 1
ATOM 4963 N N . GLY B 1 219 ? -19.312 19.359 -1.167 1 91.31 219 GLY B N 1
ATOM 4964 C CA . GLY B 1 219 ? -20.016 18.406 -1.997 1 91.31 219 GLY B CA 1
ATOM 4965 C C . GLY B 1 219 ? -20.594 17.234 -1.209 1 91.31 219 GLY B C 1
ATOM 4966 O O . GLY B 1 219 ? -20.156 16.969 -0.083 1 91.31 219 GLY B O 1
ATOM 4967 N N . ASN B 1 220 ? -21.625 16.625 -1.764 1 94.56 220 ASN B N 1
ATOM 4968 C CA . ASN B 1 220 ? -22.234 15.445 -1.167 1 94.56 220 ASN B CA 1
ATOM 4969 C C . ASN B 1 220 ? -22.469 14.352 -2.203 1 94.56 220 ASN B C 1
ATOM 4971 O O . ASN B 1 220 ? -23.594 13.883 -2.383 1 94.56 220 ASN B O 1
ATOM 4975 N N . LYS B 1 221 ? -21.469 13.93 -2.811 1 93.62 221 LYS B N 1
ATOM 4976 C CA . LYS B 1 221 ? -21.516 12.891 -3.836 1 93.62 221 LYS B CA 1
ATOM 4977 C C . LYS B 1 221 ? -21.219 11.523 -3.244 1 93.62 221 LYS B C 1
ATOM 4979 O O . LYS B 1 221 ? -20.234 10.883 -3.613 1 93.62 221 LYS B O 1
ATOM 4984 N N . TYR B 1 222 ? -22.141 11.078 -2.424 1 93 222 TYR B N 1
ATOM 4985 C CA . TYR B 1 222 ? -21.938 9.859 -1.642 1 93 222 TYR B CA 1
ATOM 4986 C C . TYR B 1 222 ? -21.984 8.625 -2.533 1 93 222 TYR B C 1
ATOM 4988 O O . TYR B 1 222 ? -21.703 7.512 -2.074 1 93 222 TYR B O 1
ATOM 4996 N N . GLY B 1 223 ? -22.219 8.727 -3.834 1 92.19 223 GLY B N 1
ATOM 4997 C CA . GLY B 1 223 ? -22.219 7.625 -4.781 1 92.19 223 GLY B CA 1
ATOM 4998 C C . GLY B 1 223 ? -20.844 7.336 -5.359 1 92.19 223 GLY B C 1
ATOM 4999 O O . GLY B 1 223 ? -20.672 6.367 -6.102 1 92.19 223 GLY B O 1
ATOM 5000 N N . ALA B 1 224 ? -19.875 8.156 -5.004 1 93.31 224 ALA B N 1
ATOM 5001 C CA . ALA B 1 224 ? -18.516 7.906 -5.473 1 93.31 224 ALA B CA 1
ATOM 5002 C C . ALA B 1 224 ? -18.031 6.523 -5.047 1 93.31 224 ALA B C 1
ATOM 5004 O O . ALA B 1 224 ? -18.281 6.086 -3.924 1 93.31 224 ALA B O 1
ATOM 5005 N N . LEU B 1 225 ? -17.406 5.82 -5.934 1 94.94 225 LEU B N 1
ATOM 5006 C CA . LEU B 1 225 ? -16.953 4.461 -5.676 1 94.94 225 LEU B CA 1
ATOM 5007 C C . LEU B 1 225 ? -15.523 4.457 -5.137 1 94.94 225 LEU B C 1
ATOM 5009 O O . LEU B 1 225 ? -14.664 5.191 -5.637 1 94.94 225 LEU B O 1
ATOM 5013 N N . TRP B 1 226 ? -15.328 3.768 -4.074 1 94.88 226 TRP B N 1
ATOM 5014 C CA . TRP B 1 226 ? -13.977 3.496 -3.584 1 94.88 226 TRP B CA 1
ATOM 5015 C C . TRP B 1 226 ? -13.328 2.369 -4.379 1 94.88 226 TRP B C 1
ATOM 5017 O O . TRP B 1 226 ? -13.961 1.347 -4.652 1 94.88 226 TRP B O 1
ATOM 5027 N N . PRO B 1 227 ? -11.977 2.463 -4.859 1 95.56 227 PRO B N 1
ATOM 5028 C CA . PRO B 1 227 ? -11.062 3.541 -4.473 1 95.56 227 PRO B CA 1
ATOM 5029 C C . PRO B 1 227 ? -11.078 4.707 -5.457 1 95.56 227 PRO B C 1
ATOM 5031 O O . PRO B 1 227 ? -10.344 5.684 -5.277 1 95.56 227 PRO B O 1
ATOM 5034 N N . GLY B 1 228 ? -11.906 4.598 -6.465 1 94.62 228 GLY B N 1
ATOM 5035 C CA . GLY B 1 228 ? -11.93 5.633 -7.488 1 94.62 228 GLY B CA 1
ATOM 5036 C C . GLY B 1 228 ? -10.727 5.586 -8.414 1 94.62 228 GLY B C 1
ATOM 5037 O O . GLY B 1 228 ? -10.18 4.512 -8.672 1 94.62 228 GLY B O 1
ATOM 5038 N N . ASP B 1 229 ? -10.32 6.707 -8.977 1 92.69 229 ASP B N 1
ATOM 5039 C CA . ASP B 1 229 ? -9.289 6.73 -10.008 1 92.69 229 ASP B CA 1
ATOM 5040 C C . ASP B 1 229 ? -7.895 6.656 -9.391 1 92.69 229 ASP B C 1
ATOM 5042 O O . ASP B 1 229 ? -6.918 6.371 -10.086 1 92.69 229 ASP B O 1
ATOM 5046 N N . GLY B 1 230 ? -7.828 6.887 -8.109 1 93.56 230 GLY B N 1
ATOM 5047 C CA . GLY B 1 230 ? -6.543 6.75 -7.445 1 93.56 230 GLY B CA 1
ATOM 5048 C C . GLY B 1 230 ? -5.629 7.945 -7.652 1 93.56 230 GLY B C 1
ATOM 5049 O O . GLY B 1 230 ? -4.457 7.914 -7.273 1 93.56 230 GLY B O 1
ATOM 5050 N N . LYS B 1 231 ? -6.098 9.125 -8.18 1 95.56 231 LYS B N 1
ATOM 5051 C CA . LYS B 1 231 ? -5.309 10.344 -8.352 1 95.56 231 LYS B CA 1
ATOM 5052 C C . LYS B 1 231 ? -4.871 10.906 -7.008 1 95.56 231 LYS B C 1
ATOM 5054 O O . LYS B 1 231 ? -5.562 10.734 -6 1 95.56 231 LYS B O 1
ATOM 5059 N N . PRO B 1 232 ? -3.682 11.516 -7.035 1 97.5 232 PRO B N 1
ATOM 5060 C CA . PRO B 1 232 ? -3.385 12.281 -5.828 1 97.5 232 PRO B CA 1
ATOM 5061 C C . PRO B 1 232 ? -4.488 13.281 -5.477 1 97.5 232 PRO B C 1
ATOM 5063 O O . PRO B 1 232 ? -5.082 13.891 -6.371 1 97.5 232 PRO B O 1
ATOM 5066 N N . GLY B 1 233 ? -4.785 13.383 -4.23 1 97.5 233 GLY B N 1
ATOM 5067 C CA . GLY B 1 233 ? -5.844 14.281 -3.793 1 97.5 233 GLY B CA 1
ATOM 5068 C C . GLY B 1 233 ? -5.469 15.75 -3.908 1 97.5 233 GLY B C 1
ATOM 5069 O O . GLY B 1 233 ? -4.285 16.094 -3.969 1 97.5 233 GLY B O 1
ATOM 5070 N N . LEU B 1 234 ? -6.469 16.562 -4 1 97.81 234 LEU B N 1
ATOM 5071 C CA . LEU B 1 234 ? -6.297 18 -4.066 1 97.81 234 LEU B CA 1
ATOM 5072 C C . LEU B 1 234 ? -6.359 18.625 -2.674 1 97.81 234 LEU B C 1
ATOM 5074 O O . LEU B 1 234 ? -7.262 19.406 -2.383 1 97.81 234 LEU B O 1
ATOM 5078 N N . TRP B 1 235 ? -5.355 18.312 -1.913 1 97.5 235 TRP B N 1
ATOM 5079 C CA . TRP B 1 235 ? -5.34 18.766 -0.528 1 97.5 235 TRP B CA 1
ATOM 5080 C C . TRP B 1 235 ? -4.168 19.703 -0.279 1 97.5 235 TRP B C 1
ATOM 5082 O O . TRP B 1 235 ? -4.023 20.25 0.819 1 97.5 235 TRP B O 1
ATOM 5092 N N . MET B 1 236 ? -3.303 20.016 -1.266 1 97.94 236 MET B N 1
ATOM 5093 C CA . MET B 1 236 ? -2.066 20.781 -1.095 1 97.94 236 MET B CA 1
ATOM 5094 C C . MET B 1 236 ? -2.363 22.219 -0.671 1 97.94 236 MET B C 1
ATOM 5096 O O . MET B 1 236 ? -1.674 22.766 0.189 1 97.94 236 MET B O 1
ATOM 5100 N N . ASN B 1 237 ? -3.322 22.812 -1.326 1 98.19 237 ASN B N 1
ATOM 5101 C CA . ASN B 1 237 ? -3.689 24.172 -0.92 1 98.19 237 ASN B CA 1
ATOM 5102 C C . ASN B 1 237 ? -4.137 24.219 0.538 1 98.19 237 ASN B C 1
ATOM 5104 O O . ASN B 1 237 ? -3.629 25.016 1.322 1 98.19 237 ASN B O 1
ATOM 5108 N N . SER B 1 238 ? -5.047 23.391 0.858 1 97.81 238 SER B N 1
ATOM 5109 C CA . SER B 1 238 ? -5.617 23.375 2.201 1 97.81 238 SER B CA 1
ATOM 5110 C C . SER B 1 238 ? -4.539 23.141 3.256 1 97.81 238 SER B C 1
ATOM 5112 O O . SER B 1 238 ? -4.492 23.844 4.27 1 97.81 238 SER B O 1
ATOM 5114 N N . ILE B 1 239 ? -3.684 22.172 3.076 1 98.5 239 ILE B N 1
ATOM 5115 C CA . ILE B 1 239 ? -2.662 21.859 4.066 1 98.5 239 ILE B CA 1
ATOM 5116 C C . ILE B 1 239 ? -1.627 22.969 4.121 1 98.5 239 ILE B C 1
ATOM 5118 O O . ILE B 1 239 ? -1.089 23.281 5.191 1 98.5 239 ILE B O 1
ATOM 5122 N N . SER B 1 240 ? -1.325 23.594 2.973 1 98.81 240 SER B N 1
ATOM 5123 C CA . SER B 1 240 ? -0.407 24.734 3.01 1 98.81 240 SER B CA 1
ATOM 5124 C C . SER B 1 240 ? -0.984 25.891 3.826 1 98.81 240 SER B C 1
ATOM 5126 O O . SER B 1 240 ? -0.25 26.578 4.527 1 98.81 240 SER B O 1
ATOM 5128 N N . ARG B 1 241 ? -2.275 26.109 3.717 1 98.69 241 ARG B N 1
ATOM 5129 C CA . ARG B 1 241 ? -2.947 27.125 4.531 1 98.69 241 ARG B CA 1
ATOM 5130 C C . ARG B 1 241 ? -2.879 26.766 6.012 1 98.69 241 ARG B C 1
ATOM 5132 O O . ARG B 1 241 ? -2.631 27.641 6.852 1 98.69 241 ARG B O 1
ATOM 5139 N N . MET B 1 242 ? -3.113 25.516 6.312 1 98.75 242 MET B N 1
ATOM 5140 C CA . MET B 1 242 ? -3.008 25.062 7.695 1 98.75 242 MET B CA 1
ATOM 5141 C C . MET B 1 242 ? -1.593 25.266 8.227 1 98.75 242 MET B C 1
ATOM 5143 O O . MET B 1 242 ? -1.41 25.672 9.375 1 98.75 242 MET B O 1
ATOM 5147 N N . ALA B 1 243 ? -0.664 24.938 7.352 1 98.88 243 ALA B N 1
ATOM 5148 C CA . ALA B 1 243 ? 0.737 25.109 7.727 1 98.88 243 ALA B CA 1
ATOM 5149 C C . ALA B 1 243 ? 1.043 26.578 8.047 1 98.88 243 ALA B C 1
ATOM 5151 O O . ALA B 1 243 ? 1.741 26.859 9.023 1 98.88 243 ALA B O 1
ATOM 5152 N N . ALA B 1 244 ? 0.567 27.453 7.254 1 98.75 244 ALA B N 1
ATOM 5153 C CA . ALA B 1 244 ? 0.736 28.875 7.496 1 98.75 244 ALA B CA 1
ATOM 5154 C C . ALA B 1 244 ? 0.089 29.281 8.82 1 98.75 244 ALA B C 1
ATOM 5156 O O . ALA B 1 244 ? 0.688 30.016 9.609 1 98.75 244 ALA B O 1
ATOM 5157 N N . LEU B 1 245 ? -1.129 28.875 8.992 1 98.75 245 LEU B N 1
ATOM 5158 C CA . LEU B 1 245 ? -1.844 29.156 10.227 1 98.75 245 LEU B CA 1
ATOM 5159 C C . LEU B 1 245 ? -1.064 28.641 11.438 1 98.75 245 LEU B C 1
ATOM 5161 O O . LEU B 1 245 ? -0.937 29.328 12.438 1 98.75 245 LEU B O 1
ATOM 5165 N N . TYR B 1 246 ? -0.567 27.406 11.359 1 98.81 246 TYR B N 1
ATOM 5166 C CA . TYR B 1 246 ? 0.248 26.812 12.414 1 98.81 246 TYR B CA 1
ATOM 5167 C C . TYR B 1 246 ? 1.441 27.703 12.75 1 98.81 246 TYR B C 1
ATOM 5169 O O . TYR B 1 246 ? 1.72 27.969 13.922 1 98.81 246 TYR B O 1
ATOM 5177 N N . THR B 1 247 ? 2.115 28.125 11.727 1 98.56 247 THR B N 1
ATOM 5178 C CA . THR B 1 247 ? 3.291 28.969 11.906 1 98.56 247 THR B CA 1
ATOM 5179 C C . THR B 1 247 ? 2.92 30.281 12.602 1 98.56 247 THR B C 1
ATOM 5181 O O . THR B 1 247 ? 3.66 30.766 13.469 1 98.56 247 THR B O 1
ATOM 5184 N N . LEU B 1 248 ? 1.821 30.875 12.211 1 98.06 248 LEU B N 1
ATOM 5185 C CA . LEU B 1 248 ? 1.37 32.125 12.852 1 98.06 248 LEU B CA 1
ATOM 5186 C C . LEU B 1 248 ? 1.085 31.875 14.328 1 98.06 248 LEU B C 1
ATOM 5188 O O . LEU B 1 248 ? 1.411 32.719 15.164 1 98.06 248 LEU B O 1
ATOM 5192 N N . LEU B 1 249 ? 0.456 30.75 14.664 1 98.25 249 LEU B N 1
ATOM 5193 C CA . LEU B 1 249 ? 0.195 30.422 16.062 1 98.25 249 LEU B CA 1
ATOM 5194 C C . LEU B 1 249 ? 1.5 30.25 16.828 1 98.25 249 LEU B C 1
ATOM 5196 O O . LEU B 1 249 ? 1.634 30.75 17.953 1 98.25 249 LEU B O 1
ATOM 5200 N N . VAL B 1 250 ? 2.443 29.547 16.25 1 98 250 VAL B N 1
ATOM 5201 C CA . VAL B 1 250 ? 3.736 29.297 16.875 1 98 250 VAL B CA 1
ATOM 5202 C C . VAL B 1 250 ? 4.461 30.609 17.125 1 98 250 VAL B C 1
ATOM 5204 O O . VAL B 1 250 ? 4.984 30.844 18.219 1 98 250 VAL B O 1
ATOM 5207 N N . ARG B 1 251 ? 4.488 31.438 16.125 1 96.44 251 ARG B N 1
ATOM 5208 C CA . ARG B 1 251 ? 5.211 32.688 16.25 1 96.44 251 ARG B CA 1
ATOM 5209 C C . ARG B 1 251 ? 4.531 33.625 17.234 1 96.44 251 ARG B C 1
ATOM 5211 O O . ARG B 1 251 ? 5.203 34.344 17.984 1 96.44 251 ARG B O 1
ATOM 5218 N N . GLU B 1 252 ? 3.207 33.688 17.25 1 95.94 252 GLU B N 1
ATOM 5219 C CA . GLU B 1 252 ? 2.506 34.5 18.234 1 95.94 252 GLU B CA 1
ATOM 5220 C C . GLU B 1 252 ? 2.834 34.031 19.656 1 95.94 252 GLU B C 1
ATOM 5222 O O . GLU B 1 252 ? 2.99 34.844 20.562 1 95.94 252 GLU B O 1
ATOM 5227 N N . GLU B 1 253 ? 2.873 32.656 19.844 1 95.06 253 GLU B N 1
ATOM 5228 C CA . GLU B 1 253 ? 3.266 32.125 21.156 1 95.06 253 GLU B CA 1
ATOM 5229 C C . GLU B 1 253 ? 4.668 32.594 21.531 1 95.06 253 GLU B C 1
ATOM 5231 O O . GLU B 1 253 ? 4.926 32.906 22.703 1 95.06 253 GLU B O 1
ATOM 5236 N N . GLN B 1 254 ? 5.562 32.625 20.594 1 92.69 254 GLN B N 1
ATOM 5237 C CA . GLN B 1 254 ? 6.934 33.062 20.844 1 92.69 254 GLN B CA 1
ATOM 5238 C C . GLN B 1 254 ? 6.98 34.531 21.266 1 92.69 254 GLN B C 1
ATOM 5240 O O . GLN B 1 254 ? 7.656 34.875 22.234 1 92.69 254 GLN B O 1
ATOM 5245 N N . VAL B 1 255 ? 6.293 35.312 20.531 1 91.81 255 VAL B N 1
ATOM 5246 C CA . VAL B 1 255 ? 6.273 36.75 20.828 1 91.81 255 VAL B CA 1
ATOM 5247 C C . VAL B 1 255 ? 5.598 36.969 22.188 1 91.81 255 VAL B C 1
ATOM 5249 O O . VAL B 1 255 ? 6.078 37.781 23 1 91.81 255 VAL B O 1
ATOM 5252 N N . PHE B 1 256 ? 4.48 36.312 22.375 1 91.75 256 PHE B N 1
ATOM 5253 C CA . PHE B 1 256 ? 3.725 36.438 23.625 1 91.75 256 PHE B CA 1
ATOM 5254 C C . PHE B 1 256 ? 4.59 36.094 24.828 1 91.75 256 PHE B C 1
ATOM 5256 O O . PHE B 1 256 ? 4.609 36.844 25.812 1 91.75 256 PHE B O 1
ATOM 5263 N N . ILE B 1 257 ? 5.277 35 24.781 1 90.38 257 ILE B N 1
ATOM 5264 C CA . ILE B 1 257 ? 6.121 34.562 25.891 1 90.38 257 ILE B CA 1
ATOM 5265 C C . ILE B 1 257 ? 7.273 35.531 26.094 1 90.38 257 ILE B C 1
ATOM 5267 O O . ILE B 1 257 ? 7.656 35.812 27.234 1 90.38 257 ILE B O 1
ATOM 5271 N N . ARG B 1 258 ? 7.855 36.031 25.062 1 87.62 258 ARG B N 1
ATOM 5272 C CA . ARG B 1 258 ? 8.922 37 25.156 1 87.62 258 ARG B CA 1
ATOM 5273 C C . ARG B 1 258 ? 8.438 38.281 25.859 1 87.62 258 ARG B C 1
ATOM 5275 O O . ARG B 1 258 ? 9.156 38.844 26.688 1 87.62 258 ARG B O 1
ATOM 5282 N N . GLU B 1 259 ? 7.285 38.688 25.531 1 86.38 259 GLU B N 1
ATOM 5283 C CA . GLU B 1 259 ? 6.715 39.906 26.109 1 86.38 259 GLU B CA 1
ATOM 5284 C C . GLU B 1 259 ? 6.395 39.719 27.578 1 86.38 259 GLU B C 1
ATOM 5286 O O . GLU B 1 259 ? 6.426 40.688 28.359 1 86.38 259 GLU B O 1
ATOM 5291 N N . ARG B 1 260 ? 6.113 38.531 27.953 1 86.25 260 ARG B N 1
ATOM 5292 C CA . ARG B 1 260 ? 5.793 38.219 29.344 1 86.25 260 ARG B CA 1
ATOM 5293 C C . ARG B 1 260 ? 7.062 38.062 30.172 1 86.25 260 ARG B C 1
ATOM 5295 O O . ARG B 1 260 ? 7 37.969 31.406 1 86.25 260 ARG B O 1
ATOM 5302 N N . GLY B 1 261 ? 8.305 38.281 29.734 1 78.88 261 GLY B N 1
ATOM 5303 C CA . GLY B 1 261 ? 9.547 38.219 30.5 1 78.88 261 GLY B CA 1
ATOM 5304 C C . GLY B 1 261 ? 10.336 36.969 30.266 1 78.88 261 GLY B C 1
ATOM 5305 O O . GLY B 1 261 ? 11.203 36.594 31.062 1 78.88 261 GLY B O 1
ATOM 5306 N N . GLY B 1 262 ? 10.047 36.281 29.297 1 68.62 262 GLY B N 1
ATOM 5307 C CA . GLY B 1 262 ? 10.844 35.125 28.891 1 68.62 262 GLY B CA 1
ATOM 5308 C C . GLY B 1 262 ? 10.359 33.812 29.5 1 68.62 262 GLY B C 1
ATOM 5309 O O . GLY B 1 262 ? 9.234 33.719 29.984 1 68.62 262 GLY B O 1
ATOM 5310 N N . ASP B 1 263 ? 11.203 32.719 29.312 1 64.12 263 ASP B N 1
ATOM 5311 C CA . ASP B 1 263 ? 10.836 31.328 29.609 1 64.12 263 ASP B CA 1
ATOM 5312 C C . ASP B 1 263 ? 10.969 31.031 31.094 1 64.12 263 ASP B C 1
ATOM 5314 O O . ASP B 1 263 ? 10.758 29.891 31.531 1 64.12 263 ASP B O 1
ATOM 5318 N N . ALA B 1 264 ? 11.328 32.031 31.875 1 67.31 264 ALA B N 1
ATOM 5319 C CA . ALA B 1 264 ? 11.641 31.766 33.281 1 67.31 264 ALA B CA 1
ATOM 5320 C C . ALA B 1 264 ? 10.422 31.25 34.031 1 67.31 264 ALA B C 1
ATOM 5322 O O . ALA B 1 264 ? 10.555 30.453 34.969 1 67.31 264 ALA B O 1
ATOM 5323 N N . ASN B 1 265 ? 9.242 31.578 33.594 1 74.5 265 ASN B N 1
ATOM 5324 C CA . ASN B 1 265 ? 8.07 31.078 34.281 1 74.5 265 ASN B CA 1
ATOM 5325 C C . ASN B 1 265 ? 7.105 30.359 33.344 1 74.5 265 ASN B C 1
ATOM 5327 O O . ASN B 1 265 ? 6.211 30.984 32.781 1 74.5 265 ASN B O 1
ATOM 5331 N N . LEU B 1 266 ? 7.34 29.047 33.188 1 83.06 266 LEU B N 1
ATOM 5332 C CA . LEU B 1 266 ? 6.469 28.234 32.312 1 83.06 266 LEU B CA 1
ATOM 5333 C C . LEU B 1 266 ? 5.055 28.172 32.906 1 83.06 266 LEU B C 1
ATOM 5335 O O . LEU B 1 266 ? 4.875 27.891 34.094 1 83.06 266 LEU B O 1
ATOM 5339 N N . ASN B 1 267 ? 4.109 28.594 32.125 1 89.69 267 ASN B N 1
ATOM 5340 C CA . ASN B 1 267 ? 2.699 28.484 32.5 1 89.69 267 ASN B CA 1
ATOM 5341 C C . ASN B 1 267 ? 2.113 27.156 32.031 1 89.69 267 ASN B C 1
ATOM 5343 O O . ASN B 1 267 ? 1.781 26.984 30.859 1 89.69 267 ASN B O 1
ATOM 5347 N N . ILE B 1 268 ? 1.826 26.266 32.906 1 89.38 268 ILE B N 1
ATOM 5348 C CA . ILE B 1 268 ? 1.381 24.906 32.625 1 89.38 268 ILE B CA 1
ATOM 5349 C C . ILE B 1 268 ? -0.07 24.938 32.156 1 89.38 268 ILE B C 1
ATOM 5351 O O . ILE B 1 268 ? -0.47 24.109 31.328 1 89.38 268 ILE B O 1
ATOM 5355 N N . SER B 1 269 ? -0.826 25.844 32.625 1 89.38 269 SER B N 1
ATOM 5356 C CA . SER B 1 269 ? -2.234 25.922 32.25 1 89.38 269 SER B CA 1
ATOM 5357 C C . SER B 1 269 ? -2.393 26.297 30.797 1 89.38 269 SER B C 1
ATOM 5359 O O . SER B 1 269 ? -3.434 26.031 30.188 1 89.38 269 SER B O 1
ATOM 5361 N N . ARG B 1 270 ? -1.331 26.828 30.219 1 94.25 270 ARG B N 1
ATOM 5362 C CA . ARG B 1 270 ? -1.324 27.188 28.812 1 94.25 270 ARG B CA 1
ATOM 5363 C C . ARG B 1 270 ? -0.562 26.141 27.984 1 94.25 270 ARG B C 1
ATOM 5365 O O . ARG B 1 270 ? -0.299 26.344 26.797 1 94.25 270 ARG B O 1
ATOM 5372 N N . ASP B 1 271 ? -0.136 25.078 28.641 1 95.69 271 ASP B N 1
ATOM 5373 C CA . ASP B 1 271 ? 0.599 23.969 28.031 1 95.69 271 ASP B CA 1
ATOM 5374 C C . ASP B 1 271 ? 1.932 24.453 27.469 1 95.69 271 ASP B C 1
ATOM 5376 O O . ASP B 1 271 ? 2.348 24.016 26.391 1 95.69 271 ASP B O 1
ATOM 5380 N N . GLU B 1 272 ? 2.555 25.344 28.141 1 94.44 272 GLU B N 1
ATOM 5381 C CA . GLU B 1 272 ? 3.824 25.875 27.672 1 94.44 272 GLU B CA 1
ATOM 5382 C C . GLU B 1 272 ? 4.941 24.844 27.766 1 94.44 272 GLU B C 1
ATOM 5384 O O . GLU B 1 272 ? 6.016 25.031 27.188 1 94.44 272 GLU B O 1
ATOM 5389 N N . ASN B 1 273 ? 4.699 23.719 28.375 1 92.5 273 ASN B N 1
ATOM 5390 C CA . ASN B 1 273 ? 5.633 22.594 28.422 1 92.5 273 ASN B CA 1
ATOM 5391 C C . ASN B 1 273 ? 5.547 21.75 27.156 1 92.5 273 ASN B C 1
ATOM 5393 O O . ASN B 1 273 ? 6.402 20.891 26.922 1 92.5 273 ASN B O 1
ATOM 5397 N N . LEU B 1 274 ? 4.57 21.984 26.344 1 95.69 274 LEU B N 1
ATOM 5398 C CA . LEU B 1 274 ? 4.441 21.312 25.062 1 95.69 274 LEU B CA 1
ATOM 5399 C C . LEU B 1 274 ? 5.184 22.062 23.969 1 95.69 274 LEU B C 1
ATOM 5401 O O . LEU B 1 274 ? 4.754 23.156 23.562 1 95.69 274 LEU B O 1
ATOM 5405 N N . GLN B 1 275 ? 6.227 21.516 23.562 1 96.19 275 GLN B N 1
ATOM 5406 C CA . GLN B 1 275 ? 7.035 22.156 22.531 1 96.19 275 GLN B CA 1
ATOM 5407 C C . GLN B 1 275 ? 6.316 22.172 21.188 1 96.19 275 GLN B C 1
ATOM 5409 O O . GLN B 1 275 ? 5.715 21.172 20.797 1 96.19 275 GLN B O 1
ATOM 5414 N N . LEU B 1 276 ? 6.32 23.328 20.531 1 97.44 276 LEU B N 1
ATOM 5415 C CA . LEU B 1 276 ? 5.785 23.438 19.172 1 97.44 276 LEU B CA 1
ATOM 5416 C C . LEU B 1 276 ? 6.902 23.375 18.141 1 97.44 276 LEU B C 1
ATOM 5418 O O . LEU B 1 276 ? 7.812 24.203 18.156 1 97.44 276 LEU B O 1
ATOM 5422 N N . VAL B 1 277 ? 6.848 22.359 17.297 1 97.88 277 VAL B N 1
ATOM 5423 C CA . VAL B 1 277 ? 7.863 22.172 16.25 1 97.88 277 VAL B CA 1
ATOM 5424 C C . VAL B 1 277 ? 7.301 22.594 14.898 1 97.88 277 VAL B C 1
ATOM 5426 O O . VAL B 1 277 ? 6.082 22.672 14.727 1 97.88 277 VAL B O 1
ATOM 5429 N N . VAL B 1 278 ? 8.172 22.938 14.016 1 97.81 278 VAL B N 1
ATOM 5430 C CA . VAL B 1 278 ? 7.73 23.344 12.688 1 97.81 278 VAL B CA 1
ATOM 5431 C C . VAL B 1 278 ? 8.039 22.234 11.688 1 97.81 278 VAL B C 1
ATOM 5433 O O . VAL B 1 278 ? 9.203 21.953 11.398 1 97.81 278 VAL B O 1
ATOM 5436 N N . PRO B 1 279 ? 7.02 21.578 11.125 1 98.19 279 PRO B N 1
ATOM 5437 C CA . PRO B 1 279 ? 7.246 20.578 10.07 1 98.19 279 PRO B CA 1
ATOM 5438 C C . PRO B 1 279 ? 8.055 21.141 8.898 1 98.19 279 PRO B C 1
ATOM 5440 O O . PRO B 1 279 ? 7.914 22.312 8.555 1 98.19 279 PRO B O 1
ATOM 5443 N N . PRO B 1 280 ? 8.891 20.312 8.344 1 97.75 280 PRO B N 1
ATOM 5444 C CA . PRO B 1 280 ? 9.789 20.797 7.285 1 97.75 280 PRO B CA 1
ATOM 5445 C C . PRO B 1 280 ? 9.086 20.922 5.93 1 97.75 280 PRO B C 1
ATOM 5447 O O . PRO B 1 280 ? 9.734 21.234 4.926 1 97.75 280 PRO B O 1
ATOM 5450 N N . VAL B 1 281 ? 7.805 20.844 5.852 1 98.31 281 VAL B N 1
ATOM 5451 C CA . VAL B 1 281 ? 7.074 20.875 4.586 1 98.31 281 VAL B CA 1
ATOM 5452 C C . VAL B 1 281 ? 6.723 22.328 4.234 1 98.31 281 VAL B C 1
ATOM 5454 O O . VAL B 1 281 ? 6.621 23.172 5.117 1 98.31 281 VAL B O 1
ATOM 5457 N N . PHE B 1 282 ? 6.586 22.641 2.924 1 98.5 282 PHE B N 1
ATOM 5458 C CA . PHE B 1 282 ? 6.234 23.969 2.414 1 98.5 282 PHE B CA 1
ATOM 5459 C C . PHE B 1 282 ? 7.238 25.016 2.879 1 98.5 282 PHE B C 1
ATOM 5461 O O . PHE B 1 282 ? 6.855 26.078 3.355 1 98.5 282 PHE B O 1
ATOM 5468 N N . GLU B 1 283 ? 8.539 24.641 2.812 1 97.56 283 GLU B N 1
ATOM 5469 C CA . GLU B 1 283 ? 9.594 25.516 3.283 1 97.56 283 GLU B CA 1
ATOM 5470 C C . GLU B 1 283 ? 9.367 25.938 4.734 1 97.56 283 GLU B C 1
ATOM 5472 O O . GLU B 1 283 ? 9.32 27.125 5.043 1 97.56 283 GLU B O 1
ATOM 5477 N N . ASN B 1 284 ? 9.211 24.922 5.543 1 97.94 284 ASN B N 1
ATOM 5478 C CA . ASN B 1 284 ? 8.984 25.109 6.973 1 97.94 284 ASN B CA 1
ATOM 5479 C C . ASN B 1 284 ? 7.68 25.844 7.246 1 97.94 284 ASN B C 1
ATOM 5481 O O . ASN B 1 284 ? 7.664 26.828 7.996 1 97.94 284 ASN B O 1
ATOM 5485 N N . CYS B 1 285 ? 6.68 25.484 6.547 1 98.5 285 CYS B N 1
ATOM 5486 C CA . CYS B 1 285 ? 5.305 25.922 6.766 1 98.5 285 CYS B CA 1
ATOM 5487 C C . CYS B 1 285 ? 5.152 27.406 6.516 1 98.5 285 CYS B C 1
ATOM 5489 O O . CYS B 1 285 ? 4.43 28.094 7.242 1 98.5 285 CYS B O 1
ATOM 5491 N N . THR B 1 286 ? 5.852 27.938 5.488 1 98.31 286 THR B N 1
ATOM 5492 C CA . THR B 1 286 ? 5.789 29.375 5.242 1 98.31 286 THR B CA 1
ATOM 5493 C C . THR B 1 286 ? 5.266 29.656 3.836 1 98.31 286 THR B C 1
ATOM 5495 O O . THR B 1 286 ? 5.309 30.797 3.369 1 98.31 286 THR B O 1
ATOM 5498 N N . ARG B 1 287 ? 4.801 28.625 3.184 1 98.38 287 ARG B N 1
ATOM 5499 C CA . ARG B 1 287 ? 4.305 28.812 1.825 1 98.38 287 ARG B CA 1
ATOM 5500 C C . ARG B 1 287 ? 2.814 28.516 1.74 1 98.38 287 ARG B C 1
ATOM 5502 O O . ARG B 1 287 ? 2.354 27.5 2.277 1 98.38 287 ARG B O 1
ATOM 5509 N N . VAL B 1 288 ? 2.062 29.422 1.109 1 98.56 288 VAL B N 1
ATOM 5510 C CA . VAL B 1 288 ? 0.652 29.203 0.8 1 98.56 288 VAL B CA 1
ATOM 5511 C C . VAL B 1 288 ? 0.482 28.953 -0.696 1 98.56 288 VAL B C 1
ATOM 5513 O O . VAL B 1 288 ? 0.763 29.828 -1.515 1 98.56 288 VAL B O 1
ATOM 5516 N N . LEU B 1 289 ? 0.02 27.812 -1.021 1 98.44 289 LEU B N 1
ATOM 5517 C CA . LEU B 1 289 ? -0.018 27.375 -2.414 1 98.44 289 LEU B CA 1
ATOM 5518 C C . LEU B 1 289 ? -1.352 27.734 -3.059 1 98.44 289 LEU B C 1
ATOM 5520 O O . LEU B 1 289 ? -2.395 27.703 -2.4 1 98.44 289 LEU B O 1
ATOM 5524 N N . ASP B 1 290 ? -1.3 28.078 -4.305 1 97.81 290 ASP B N 1
ATOM 5525 C CA . ASP B 1 290 ? -2.498 28.391 -5.078 1 97.81 290 ASP B CA 1
ATOM 5526 C C . ASP B 1 290 ? -3.244 27.109 -5.477 1 97.81 290 ASP B C 1
ATOM 5528 O O . ASP B 1 290 ? -2.639 26.156 -5.977 1 97.81 290 ASP B O 1
ATOM 5532 N N . ALA B 1 291 ? -4.551 27.109 -5.281 1 97.75 291 ALA B N 1
ATOM 5533 C CA . ALA B 1 291 ? -5.355 25.922 -5.547 1 97.75 291 ALA B CA 1
ATOM 5534 C C . ALA B 1 291 ? -5.348 25.578 -7.035 1 97.75 291 ALA B C 1
ATOM 5536 O O . ALA B 1 291 ? -5.301 24.406 -7.406 1 97.75 291 ALA B O 1
ATOM 5537 N N . GLY B 1 292 ? -5.465 26.578 -7.887 1 97.69 292 GLY B N 1
ATOM 5538 C CA . GLY B 1 292 ? -5.461 26.359 -9.328 1 97.69 292 GLY B CA 1
ATOM 5539 C C . GLY B 1 292 ? -4.16 25.766 -9.836 1 97.69 292 GLY B C 1
ATOM 5540 O O . GLY B 1 292 ? -4.168 24.875 -10.695 1 97.69 292 GLY B O 1
ATOM 5541 N N . GLU B 1 293 ? -3.082 26.234 -9.336 1 97.94 293 GLU B N 1
ATOM 5542 C CA . GLU B 1 293 ? -1.777 25.703 -9.719 1 97.94 293 GLU B CA 1
ATOM 5543 C C . GLU B 1 293 ? -1.615 24.266 -9.273 1 97.94 293 GLU B C 1
ATOM 5545 O O . GLU B 1 293 ? -1.023 23.438 -9.984 1 97.94 293 GLU B O 1
ATOM 5550 N N . GLN B 1 294 ? -2.143 23.984 -8.133 1 97.81 294 GLN B N 1
ATOM 5551 C CA . GLN B 1 294 ? -2.037 22.625 -7.625 1 97.81 294 GLN B CA 1
ATOM 5552 C C . GLN B 1 294 ? -2.887 21.656 -8.453 1 97.81 294 GLN B C 1
ATOM 5554 O O . GLN B 1 294 ? -2.494 20.516 -8.672 1 97.81 294 GLN B O 1
ATOM 5559 N N . LEU B 1 295 ? -4.047 22.094 -8.836 1 97.88 295 LEU B N 1
ATOM 5560 C CA . LEU B 1 295 ? -4.875 21.312 -9.75 1 97.88 295 LEU B CA 1
ATOM 5561 C C . LEU B 1 295 ? -4.145 21.047 -11.062 1 97.88 295 LEU B C 1
ATOM 5563 O O . LEU B 1 295 ? -4.109 19.906 -11.539 1 97.88 295 LEU B O 1
ATOM 5567 N N . ALA B 1 296 ? -3.574 22.062 -11.625 1 98.31 296 ALA B N 1
ATOM 5568 C CA . ALA B 1 296 ? -2.842 21.938 -12.883 1 98.31 296 ALA B CA 1
ATOM 5569 C C . ALA B 1 296 ? -1.651 21 -12.734 1 98.31 296 ALA B C 1
ATOM 5571 O O . ALA B 1 296 ? -1.381 20.188 -13.617 1 98.31 296 ALA B O 1
ATOM 5572 N N . ALA B 1 297 ? -0.932 21.156 -11.633 1 98.44 297 ALA B N 1
ATOM 5573 C CA . ALA B 1 297 ? 0.223 20.297 -11.383 1 98.44 297 ALA B CA 1
ATOM 5574 C C . ALA B 1 297 ? -0.188 18.828 -11.328 1 98.44 297 ALA B C 1
ATOM 5576 O O . ALA B 1 297 ? 0.476 17.969 -11.914 1 98.44 297 ALA B O 1
ATOM 5577 N N . ARG B 1 298 ? -1.238 18.531 -10.586 1 98 298 ARG B N 1
ATOM 5578 C CA . ARG B 1 298 ? -1.732 17.156 -10.461 1 98 298 ARG B CA 1
ATOM 5579 C C . ARG B 1 298 ? -2.123 16.594 -11.82 1 98 298 ARG B C 1
ATOM 5581 O O . ARG B 1 298 ? -1.831 15.438 -12.125 1 98 298 ARG B O 1
ATOM 5588 N N . ASP B 1 299 ? -2.783 17.406 -12.633 1 96.62 299 ASP B N 1
ATOM 5589 C CA . ASP B 1 299 ? -3.215 16.953 -13.953 1 96.62 299 ASP B CA 1
ATOM 5590 C C . ASP B 1 299 ? -2.016 16.688 -14.859 1 96.62 299 ASP B C 1
ATOM 5592 O O . ASP B 1 299 ? -2.016 15.727 -15.633 1 96.62 299 ASP B O 1
ATOM 5596 N N . LEU B 1 300 ? -1.059 17.531 -14.82 1 97.62 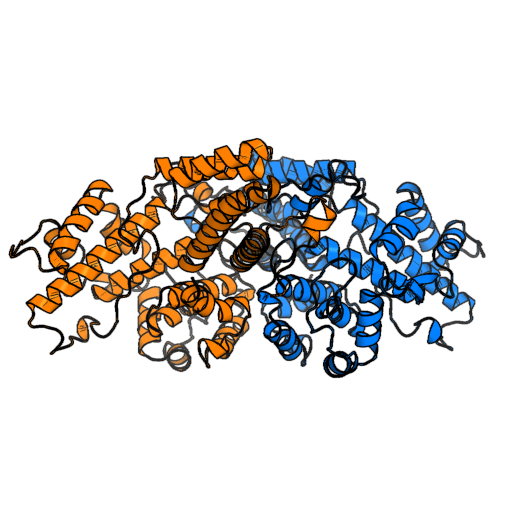300 LEU B N 1
ATOM 5597 C CA . LEU B 1 300 ? 0.161 17.344 -15.602 1 97.62 300 LEU B CA 1
ATOM 5598 C C . LEU B 1 300 ? 0.882 16.062 -15.18 1 97.62 300 LEU B C 1
ATOM 5600 O O . LEU B 1 300 ? 1.345 15.297 -16.031 1 97.62 300 LEU B O 1
ATOM 5604 N N . TYR B 1 301 ? 1.015 15.852 -13.914 1 97.81 301 TYR B N 1
ATOM 5605 C CA . TYR B 1 301 ? 1.618 14.633 -13.391 1 97.81 301 TYR B CA 1
ATOM 5606 C C . TYR B 1 301 ? 0.885 13.398 -13.906 1 97.81 301 TYR B C 1
ATOM 5608 O O . TYR B 1 301 ? 1.513 12.438 -14.359 1 97.81 301 TYR B O 1
ATOM 5616 N N . TRP B 1 302 ? -0.452 13.445 -13.742 1 96.38 302 TRP B N 1
ATOM 5617 C CA . TRP B 1 302 ? -1.282 12.312 -14.133 1 96.38 302 TRP B CA 1
ATOM 5618 C C . TRP B 1 302 ? -1.129 12.016 -15.625 1 96.38 302 TRP B C 1
ATOM 5620 O O . TRP B 1 302 ? -1.027 10.859 -16.031 1 96.38 302 TRP B O 1
ATOM 5630 N N . GLU B 1 303 ? -1.089 13.039 -16.438 1 95.69 303 GLU B N 1
ATOM 5631 C CA . GLU B 1 303 ? -0.881 12.875 -17.875 1 95.69 303 GLU B CA 1
ATOM 5632 C C . GLU B 1 303 ? 0.488 12.266 -18.172 1 95.69 303 GLU B C 1
ATOM 5634 O O . GLU B 1 303 ? 0.613 11.383 -19.031 1 95.69 303 GLU B O 1
ATOM 5639 N N . ALA B 1 304 ? 1.488 12.688 -17.469 1 96 304 ALA B N 1
ATOM 5640 C CA . ALA B 1 304 ? 2.852 12.211 -17.688 1 96 304 ALA B CA 1
ATOM 5641 C C . ALA B 1 304 ? 2.979 10.727 -17.359 1 96 304 ALA B C 1
ATOM 5643 O O . ALA B 1 304 ? 3.645 9.977 -18.078 1 96 304 ALA B O 1
ATOM 5644 N N . VAL B 1 305 ? 2.359 10.328 -16.312 1 94.25 305 VAL B N 1
ATOM 5645 C CA . VAL B 1 305 ? 2.574 8.992 -15.773 1 94.25 305 VAL B CA 1
ATOM 5646 C C . VAL B 1 305 ? 1.595 8.008 -16.406 1 94.25 305 VAL B C 1
ATOM 5648 O O . VAL B 1 305 ? 1.928 6.844 -16.625 1 94.25 305 VAL B O 1
ATOM 5651 N N . CYS B 1 306 ? 0.397 8.43 -16.766 1 88.81 306 CYS B N 1
ATOM 5652 C CA . CYS B 1 306 ? -0.655 7.5 -17.172 1 88.81 306 CYS B CA 1
ATOM 5653 C C . CYS B 1 306 ? -0.919 7.59 -18.672 1 88.81 306 CYS B C 1
ATOM 5655 O O . CYS B 1 306 ? -1.452 6.652 -19.266 1 88.81 306 CYS B O 1
ATOM 5657 N N . ASP B 1 307 ? -0.63 8.68 -19.359 1 80.38 307 ASP B N 1
ATOM 5658 C CA . ASP B 1 307 ? -1.166 8.867 -20.703 1 80.38 307 ASP B CA 1
ATOM 5659 C C . ASP B 1 307 ? -0.045 9.102 -21.719 1 80.38 307 ASP B C 1
ATOM 5661 O O . ASP B 1 307 ? -0.286 9.125 -22.922 1 80.38 307 ASP B O 1
ATOM 5665 N N . SER B 1 308 ? 1.096 9.359 -21.281 1 71.38 308 SER B N 1
ATOM 5666 C CA . SER B 1 308 ? 2.09 9.867 -22.219 1 71.38 308 SER B CA 1
ATOM 5667 C C . SER B 1 308 ? 3.201 8.852 -22.453 1 71.38 308 SER B C 1
ATOM 5669 O O . SER B 1 308 ? 3.332 7.883 -21.703 1 71.38 308 SER B O 1
ATOM 5671 N N . ASP B 1 309 ? 3.748 9.18 -23.625 1 69 309 ASP B N 1
ATOM 5672 C CA . ASP B 1 309 ? 5 8.477 -23.906 1 69 309 ASP B CA 1
ATOM 5673 C C . ASP B 1 309 ? 6.172 9.148 -23.188 1 69 309 ASP B C 1
ATOM 5675 O O . ASP B 1 309 ? 6.074 10.297 -22.766 1 69 309 ASP B O 1
ATOM 5679 N N . SER B 1 310 ? 7.215 8.43 -23.031 1 62.12 310 SER B N 1
ATOM 5680 C CA . SER B 1 310 ? 8.359 8.836 -22.219 1 62.12 310 SER B CA 1
ATOM 5681 C C . SER B 1 310 ? 8.867 10.211 -22.641 1 62.12 310 SER B C 1
ATOM 5683 O O . SER B 1 310 ? 9.18 11.047 -21.781 1 62.12 310 SER B O 1
ATOM 5685 N N . HIS B 1 311 ? 8.984 10.445 -23.859 1 64.88 311 HIS B N 1
ATOM 5686 C CA . HIS B 1 311 ? 9.586 11.703 -24.281 1 64.88 311 HIS B CA 1
ATOM 5687 C C . HIS B 1 311 ? 8.719 12.891 -23.875 1 64.88 311 HIS B C 1
ATOM 5689 O O . HIS B 1 311 ? 9.242 13.922 -23.438 1 64.88 311 HIS B O 1
ATOM 5695 N N . ASP B 1 312 ? 7.645 12.727 -23.859 1 85.38 312 ASP B N 1
ATOM 5696 C CA . ASP B 1 312 ? 6.707 13.805 -23.547 1 85.38 312 ASP B CA 1
ATOM 5697 C C . ASP B 1 312 ? 6.477 13.906 -22.031 1 85.38 312 ASP B C 1
ATOM 5699 O O . ASP B 1 312 ? 6.109 14.969 -21.531 1 85.38 312 ASP B O 1
ATOM 5703 N N . SER B 1 313 ? 6.957 12.945 -21.438 1 92.81 313 SER B N 1
ATOM 5704 C CA . SER B 1 313 ? 6.691 12.891 -20 1 92.81 313 SER B CA 1
ATOM 5705 C C . SER B 1 313 ? 7.602 13.836 -19.234 1 92.81 313 SER B C 1
ATOM 5707 O O . SER B 1 313 ? 7.18 14.445 -18.25 1 92.81 313 SER B O 1
ATOM 5709 N N . ALA B 1 314 ? 8.875 13.969 -19.703 1 94.94 314 ALA B N 1
ATOM 5710 C CA . ALA B 1 314 ? 9.812 14.844 -19 1 94.94 314 ALA B CA 1
ATOM 5711 C C . ALA B 1 314 ? 9.328 16.281 -19.016 1 94.94 314 ALA B C 1
ATOM 5713 O O . ALA B 1 314 ? 9.414 16.984 -18 1 94.94 314 ALA B O 1
ATOM 5714 N N . SER B 1 315 ? 8.844 16.703 -20.172 1 95.94 315 SER B N 1
ATOM 5715 C CA . SER B 1 315 ? 8.344 18.078 -20.281 1 95.94 315 SER B CA 1
ATOM 5716 C C . SER B 1 315 ? 7.133 18.297 -19.391 1 95.94 315 SER B C 1
ATOM 5718 O O . SER B 1 315 ? 7.027 19.328 -18.719 1 95.94 315 SER B O 1
ATOM 5720 N N . LEU B 1 316 ? 6.234 17.375 -19.422 1 97.62 316 LEU B N 1
ATOM 5721 C CA . LEU B 1 316 ? 5.047 17.453 -18.578 1 97.62 316 LEU B CA 1
ATOM 5722 C C . LEU B 1 316 ? 5.434 17.5 -17.109 1 97.62 316 LEU B C 1
ATOM 5724 O O . LEU B 1 316 ? 4.875 18.281 -16.328 1 97.62 316 LEU B O 1
ATOM 5728 N N . LEU B 1 317 ? 6.395 16.703 -16.734 1 98.06 317 LEU B N 1
ATOM 5729 C CA . LEU B 1 317 ? 6.832 16.625 -15.344 1 98.06 317 LEU B CA 1
ATOM 5730 C C . LEU B 1 317 ? 7.559 17.906 -14.93 1 98.06 317 LEU B C 1
ATOM 5732 O O . LEU B 1 317 ? 7.414 18.359 -13.797 1 98.06 317 LEU B O 1
ATOM 5736 N N . ASN B 1 318 ? 8.359 18.422 -15.82 1 98.06 318 ASN B N 1
ATOM 5737 C CA . ASN B 1 318 ? 8.977 19.719 -15.539 1 98.06 318 ASN B CA 1
ATOM 5738 C C . ASN B 1 318 ? 7.93 20.797 -15.266 1 98.06 318 ASN B C 1
ATOM 5740 O O . ASN B 1 318 ? 8.078 21.578 -14.336 1 98.06 318 ASN B O 1
ATOM 5744 N N . SER B 1 319 ? 6.914 20.828 -16.078 1 98.12 319 SER B N 1
ATOM 5745 C CA . SER B 1 319 ? 5.832 21.781 -15.875 1 98.12 319 SER B CA 1
ATOM 5746 C C . SER B 1 319 ? 5.109 21.531 -14.555 1 98.12 319 SER B C 1
ATOM 5748 O O . SER B 1 319 ? 4.73 22.469 -13.859 1 98.12 319 SER B O 1
ATOM 5750 N N . CYS B 1 320 ? 4.906 20.281 -14.234 1 98.44 320 CYS B N 1
ATOM 5751 C CA . CYS B 1 320 ? 4.301 19.906 -12.969 1 98.44 320 CYS B CA 1
ATOM 5752 C C . CYS B 1 320 ? 5.105 20.438 -11.789 1 98.44 320 CYS B C 1
ATOM 5754 O O . CYS B 1 320 ? 4.551 21.062 -10.883 1 98.44 320 CYS B O 1
ATOM 5756 N N . ILE B 1 321 ? 6.422 20.266 -11.828 1 98.62 321 ILE B N 1
ATOM 5757 C CA . ILE B 1 321 ? 7.328 20.641 -10.75 1 98.62 321 ILE B CA 1
ATOM 5758 C C . ILE B 1 321 ? 7.375 22.156 -10.617 1 98.62 321 ILE B C 1
ATOM 5760 O O . ILE B 1 321 ? 7.453 22.688 -9.508 1 98.62 321 ILE B O 1
ATOM 5764 N N . GLU B 1 322 ? 7.289 22.828 -11.688 1 98.31 322 GLU B N 1
ATOM 5765 C CA . GLU B 1 322 ? 7.238 24.281 -11.656 1 98.31 322 GLU B CA 1
ATOM 5766 C C . GLU B 1 322 ? 6.008 24.781 -10.906 1 98.31 322 GLU B C 1
ATOM 5768 O O . GLU B 1 322 ? 6.082 25.766 -10.164 1 98.31 322 GLU B O 1
ATOM 5773 N N . LYS B 1 323 ? 4.961 24.141 -11.086 1 98.25 323 LYS B N 1
ATOM 5774 C CA . LYS B 1 323 ? 3.699 24.562 -10.484 1 98.25 323 LYS B CA 1
ATOM 5775 C C . LYS B 1 323 ? 3.59 24.078 -9.039 1 98.25 323 LYS B C 1
ATOM 5777 O O . LYS B 1 323 ? 2.881 24.672 -8.234 1 98.25 323 LYS B O 1
ATOM 5782 N N . ASN B 1 324 ? 4.164 22.953 -8.703 1 98.25 324 ASN B N 1
ATOM 5783 C CA . ASN B 1 324 ? 4.203 22.391 -7.355 1 98.25 324 ASN B CA 1
ATOM 5784 C C . ASN B 1 324 ? 5.566 21.781 -7.039 1 98.25 324 ASN B C 1
ATOM 5786 O O . ASN B 1 324 ? 5.75 20.578 -7.164 1 98.25 324 ASN B O 1
ATOM 5790 N N . PRO B 1 325 ? 6.414 22.562 -6.559 1 98.12 325 PRO B N 1
ATOM 5791 C CA . PRO B 1 325 ? 7.762 22.062 -6.273 1 98.12 325 PRO B CA 1
ATOM 5792 C C . PRO B 1 325 ? 7.852 21.344 -4.926 1 98.12 325 PRO B C 1
ATOM 5794 O O . PRO B 1 325 ? 8.945 20.984 -4.484 1 98.12 325 PRO B O 1
ATOM 5797 N N . PHE B 1 326 ? 6.73 21.094 -4.234 1 98.5 326 PHE B N 1
ATOM 5798 C CA . PHE B 1 326 ? 6.777 20.656 -2.848 1 98.5 326 PHE B CA 1
ATOM 5799 C C . PHE B 1 326 ? 6.426 19.172 -2.742 1 98.5 326 PHE B C 1
ATOM 5801 O O . PHE B 1 326 ? 6.285 18.641 -1.641 1 98.5 326 PHE B O 1
ATOM 5808 N N . ILE B 1 327 ? 6.23 18.5 -3.84 1 98.25 327 ILE B N 1
ATOM 5809 C CA . ILE B 1 327 ? 5.949 17.062 -3.818 1 98.25 327 ILE B CA 1
ATOM 5810 C C . ILE B 1 327 ? 7.102 16.297 -4.465 1 98.25 327 ILE B C 1
ATOM 5812 O O . ILE B 1 327 ? 7.738 16.797 -5.398 1 98.25 327 ILE B O 1
ATOM 5816 N N . GLY B 1 328 ? 7.395 15.109 -3.986 1 98.69 328 GLY B N 1
ATOM 5817 C CA . GLY B 1 328 ? 8.578 14.367 -4.379 1 98.69 328 GLY B CA 1
ATOM 5818 C C . GLY B 1 328 ? 8.352 13.469 -5.578 1 98.69 328 GLY B C 1
ATOM 5819 O O . GLY B 1 328 ? 9.266 13.242 -6.375 1 98.69 328 GLY B O 1
ATOM 5820 N N . GLU B 1 329 ? 7.184 12.906 -5.789 1 98.75 329 GLU B N 1
ATOM 5821 C CA . GLU B 1 329 ? 6.895 11.867 -6.777 1 98.75 329 GLU B CA 1
ATOM 5822 C C . GLU B 1 329 ? 7.18 12.359 -8.188 1 98.75 329 GLU B C 1
ATOM 5824 O O . GLU B 1 329 ? 7.816 11.656 -8.984 1 98.75 329 GLU B O 1
ATOM 5829 N N . PRO B 1 330 ? 6.812 13.617 -8.578 1 98.69 330 PRO B N 1
ATOM 5830 C CA . PRO B 1 330 ? 7.156 14.086 -9.93 1 98.69 330 PRO B CA 1
ATOM 5831 C C . PRO B 1 330 ? 8.664 14.141 -10.164 1 98.69 330 PRO B C 1
ATOM 5833 O O . PRO B 1 330 ? 9.133 13.828 -11.266 1 98.69 330 PRO B O 1
ATOM 5836 N N . HIS B 1 331 ? 9.414 14.547 -9.125 1 98.81 331 HIS B N 1
ATOM 5837 C CA . HIS B 1 331 ? 10.867 14.57 -9.227 1 98.81 331 HIS B CA 1
ATOM 5838 C C . HIS B 1 331 ? 11.43 13.172 -9.445 1 98.81 331 HIS B C 1
ATOM 5840 O O . HIS B 1 331 ? 12.344 12.977 -10.25 1 98.81 331 HIS B O 1
ATOM 5846 N N . VAL B 1 332 ? 10.898 12.234 -8.742 1 98.69 332 VAL B N 1
ATOM 5847 C CA . VAL B 1 332 ? 11.375 10.859 -8.836 1 98.69 332 VAL B CA 1
ATOM 5848 C C . VAL B 1 332 ? 11.117 10.312 -10.234 1 98.69 332 VAL B C 1
ATOM 5850 O O . VAL B 1 332 ? 12.008 9.727 -10.859 1 98.69 332 VAL B O 1
ATOM 5853 N N . VAL B 1 333 ? 9.93 10.492 -10.758 1 98.12 333 VAL B N 1
ATOM 5854 C CA . VAL B 1 333 ? 9.578 10 -12.086 1 98.12 333 VAL B CA 1
ATOM 5855 C C . VAL B 1 333 ? 10.422 10.719 -13.133 1 98.12 333 VAL B C 1
ATOM 5857 O O . VAL B 1 333 ? 10.883 10.102 -14.102 1 98.12 333 VAL B O 1
ATOM 5860 N N . LEU B 1 334 ? 10.586 11.992 -12.953 1 98.12 334 LEU B N 1
ATOM 5861 C CA . LEU B 1 334 ? 11.43 12.758 -13.875 1 98.12 334 LEU B CA 1
ATOM 5862 C C . LEU B 1 334 ? 12.859 12.227 -13.859 1 98.12 334 LEU B C 1
ATOM 5864 O O . LEU B 1 334 ? 13.516 12.148 -14.898 1 98.12 334 LEU B O 1
ATOM 5868 N N . GLY B 1 335 ? 13.375 11.914 -12.633 1 97.94 335 GLY B N 1
ATOM 5869 C CA . GLY B 1 335 ? 14.688 11.297 -12.539 1 97.94 335 GLY B CA 1
ATOM 5870 C C . GLY B 1 335 ? 14.812 10.039 -13.375 1 97.94 335 GLY B C 1
ATOM 5871 O O . GLY B 1 335 ? 15.828 9.828 -14.047 1 97.94 335 GLY B O 1
ATOM 5872 N N . GLN B 1 336 ? 13.82 9.203 -13.312 1 96.88 336 GLN B N 1
ATOM 5873 C CA . GLN B 1 336 ? 13.828 7.992 -14.125 1 96.88 336 GLN B CA 1
ATOM 5874 C C . GLN B 1 336 ? 13.859 8.328 -15.617 1 96.88 336 GLN B C 1
ATOM 5876 O O . GLN B 1 336 ? 14.586 7.691 -16.391 1 96.88 336 GLN B O 1
ATOM 5881 N N . ALA B 1 337 ? 13 9.273 -16.016 1 96.31 337 ALA B N 1
ATOM 5882 C CA . ALA B 1 337 ? 12.961 9.688 -17.422 1 96.31 337 ALA B CA 1
ATOM 5883 C C . ALA B 1 337 ? 14.344 10.148 -17.891 1 96.31 337 ALA B C 1
ATOM 5885 O O . ALA B 1 337 ? 14.773 9.805 -18.984 1 96.31 337 ALA B O 1
ATOM 5886 N N . TYR B 1 338 ? 15.016 10.914 -17.047 1 97.19 338 TYR B N 1
ATOM 5887 C CA . TYR B 1 338 ? 16.344 11.414 -17.406 1 97.19 338 TYR B CA 1
ATOM 5888 C C . TYR B 1 338 ? 17.344 10.273 -17.469 1 97.19 338 TYR B C 1
ATOM 5890 O O . TYR B 1 338 ? 18.234 10.273 -18.328 1 97.19 338 TYR B O 1
ATOM 5898 N N . LEU B 1 339 ? 17.266 9.328 -16.562 1 96.69 339 LEU B N 1
ATOM 5899 C CA . LEU B 1 339 ? 18.156 8.172 -16.625 1 96.69 339 LEU B CA 1
ATOM 5900 C C . LEU B 1 339 ? 17.969 7.418 -17.938 1 96.69 339 LEU B C 1
ATOM 5902 O O . LEU B 1 339 ? 18.953 6.996 -18.547 1 96.69 339 LEU B O 1
ATOM 5906 N N . THR B 1 340 ? 16.719 7.23 -18.297 1 95.19 340 THR B N 1
ATOM 5907 C CA . THR B 1 340 ? 16.422 6.547 -19.547 1 95.19 340 THR B CA 1
ATOM 5908 C C . THR B 1 340 ? 17.062 7.281 -20.734 1 95.19 340 THR B C 1
ATOM 5910 O O . THR B 1 340 ? 17.484 6.652 -21.703 1 95.19 340 THR B O 1
ATOM 5913 N N . GLN B 1 341 ? 17.234 8.578 -20.641 1 94.38 341 GLN B N 1
ATOM 5914 C CA . GLN B 1 341 ? 17.844 9.414 -21.672 1 94.38 341 GLN B CA 1
ATOM 5915 C C . GLN B 1 341 ? 19.344 9.555 -21.453 1 94.38 341 GLN B C 1
ATOM 5917 O O . GLN B 1 341 ? 20.016 10.297 -22.188 1 94.38 341 GLN B O 1
ATOM 5922 N N . ARG B 1 342 ? 19.844 8.977 -20.438 1 96.31 342 ARG B N 1
ATOM 5923 C CA . ARG B 1 342 ? 21.266 8.992 -20.109 1 96.31 342 ARG B CA 1
ATOM 5924 C C . ARG B 1 342 ? 21.719 10.383 -19.688 1 96.31 342 ARG B C 1
ATOM 5926 O O . ARG B 1 342 ? 22.859 10.781 -19.953 1 96.31 342 ARG B O 1
ATOM 5933 N N . LYS B 1 343 ? 20.766 11.125 -19.188 1 97.25 343 LYS B N 1
ATOM 5934 C CA . LYS B 1 343 ? 21.078 12.414 -18.562 1 97.25 343 LYS B CA 1
ATOM 5935 C C . LYS B 1 343 ? 21.328 12.25 -17.062 1 97.25 343 LYS B C 1
ATOM 5937 O O . LYS B 1 343 ? 20.5 12.664 -16.25 1 97.25 343 LYS B O 1
ATOM 5942 N N . TYR B 1 344 ? 22.484 11.82 -16.703 1 98.31 344 TYR B N 1
ATOM 5943 C CA . TYR B 1 344 ? 22.781 11.312 -15.375 1 98.31 344 TYR B CA 1
ATOM 5944 C C . TYR B 1 344 ? 22.828 12.445 -14.359 1 98.31 344 TYR B C 1
ATOM 5946 O O . TYR B 1 344 ? 22.375 12.297 -13.219 1 98.31 344 TYR B O 1
ATOM 5954 N N . GLU B 1 345 ? 23.359 13.562 -14.703 1 98.5 345 GLU B N 1
ATOM 5955 C CA . GLU B 1 345 ? 23.453 14.68 -13.766 1 98.5 345 GLU B C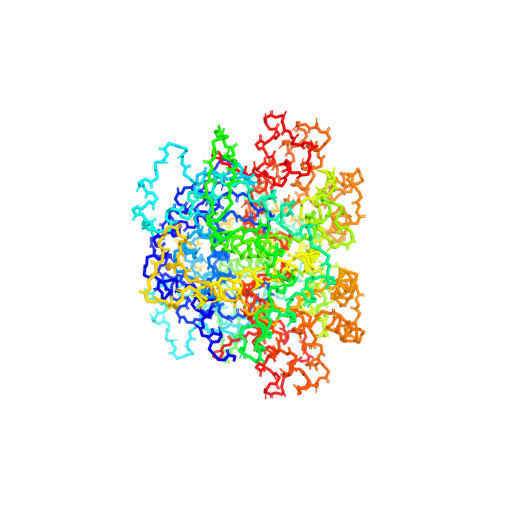A 1
ATOM 5956 C C . GLU B 1 345 ? 22.078 15.227 -13.406 1 98.5 345 GLU B C 1
ATOM 5958 O O . GLU B 1 345 ? 21.797 15.492 -12.242 1 98.5 345 GLU B O 1
ATOM 5963 N N . GLU B 1 346 ? 21.297 15.43 -14.477 1 98.38 346 GLU B N 1
ATOM 5964 C CA . GLU B 1 346 ? 19.938 15.891 -14.242 1 98.38 346 GLU B CA 1
ATOM 5965 C C . GLU B 1 346 ? 19.141 14.875 -13.43 1 98.38 346 GLU B C 1
ATOM 5967 O O . GLU B 1 346 ? 18.375 15.25 -12.539 1 98.38 346 GLU B O 1
ATOM 5972 N N . ALA B 1 347 ? 19.359 13.633 -13.773 1 98.44 347 ALA B N 1
ATOM 5973 C CA . ALA B 1 347 ? 18.672 12.562 -13.055 1 98.44 347 ALA B CA 1
ATOM 5974 C C . ALA B 1 347 ? 19.047 12.562 -11.578 1 98.44 347 ALA B C 1
ATOM 5976 O O . ALA B 1 347 ? 18.188 12.352 -10.711 1 98.44 347 ALA B O 1
ATOM 5977 N N . GLU B 1 348 ? 20.312 12.711 -11.305 1 98.62 348 GLU B N 1
ATOM 5978 C CA . GLU B 1 348 ? 20.781 12.742 -9.922 1 98.62 348 GLU B CA 1
ATOM 5979 C C . GLU B 1 348 ? 20.125 13.875 -9.133 1 98.62 348 GLU B C 1
ATOM 5981 O O . GLU B 1 348 ? 19.672 13.664 -8.008 1 98.62 348 GLU B O 1
ATOM 5986 N N . LYS B 1 349 ? 20.094 15.023 -9.727 1 98.69 349 LYS B N 1
ATOM 5987 C CA . LYS B 1 349 ? 19.5 16.188 -9.07 1 98.69 349 LYS B CA 1
ATOM 5988 C C . LYS B 1 349 ? 18.031 15.945 -8.758 1 98.69 349 LYS B C 1
ATOM 5990 O O . LYS B 1 349 ? 17.562 16.219 -7.648 1 98.69 349 LYS B O 1
ATOM 5995 N N . GLU B 1 350 ? 17.297 15.438 -9.742 1 98.69 350 GLU B N 1
ATOM 5996 C CA . GLU B 1 350 ? 15.867 15.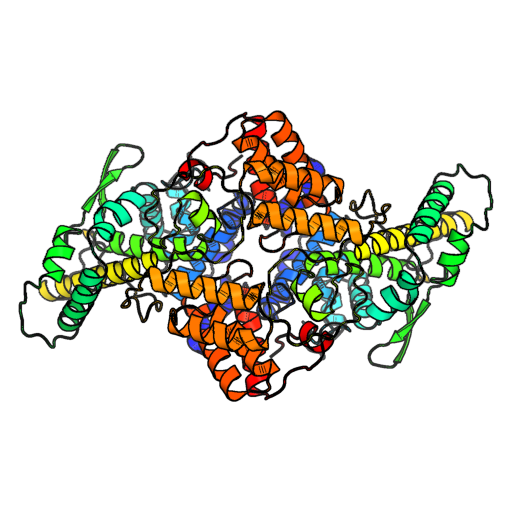195 -9.562 1 98.69 350 GLU B CA 1
ATOM 5997 C C . GLU B 1 350 ? 15.625 14.086 -8.547 1 98.69 350 GLU B C 1
ATOM 5999 O O . GLU B 1 350 ? 14.734 14.195 -7.699 1 98.69 350 GLU B O 1
ATOM 6004 N N . ALA B 1 351 ? 16.359 13.016 -8.648 1 98.31 351 ALA B N 1
ATOM 6005 C CA . ALA B 1 351 ? 16.203 11.906 -7.711 1 98.31 351 ALA B CA 1
ATOM 6006 C C . ALA B 1 351 ? 16.5 12.344 -6.285 1 98.31 351 ALA B C 1
ATOM 6008 O O . ALA B 1 351 ? 15.805 11.953 -5.344 1 98.31 351 ALA B O 1
ATOM 6009 N N . GLU B 1 352 ? 17.531 13.125 -6.105 1 98.25 352 GLU B N 1
ATOM 6010 C CA . GLU B 1 352 ? 17.906 13.625 -4.785 1 98.25 352 GLU B CA 1
ATOM 6011 C C . GLU B 1 352 ? 16.812 14.531 -4.215 1 98.25 352 GLU B C 1
ATOM 6013 O O . GLU B 1 352 ? 16.453 14.422 -3.039 1 98.25 352 GLU B O 1
ATOM 6018 N N . THR B 1 353 ? 16.359 15.453 -5.039 1 98.62 353 THR B N 1
ATOM 6019 C CA . THR B 1 353 ? 15.305 16.359 -4.602 1 98.62 353 THR B CA 1
ATOM 6020 C C . THR B 1 353 ? 14.039 15.586 -4.254 1 98.62 353 THR B C 1
ATOM 6022 O O . THR B 1 353 ? 13.414 15.844 -3.225 1 98.62 353 THR B O 1
ATOM 6025 N N . GLY B 1 354 ? 13.672 14.656 -5.152 1 98.62 354 GLY B N 1
ATOM 6026 C CA . GLY B 1 354 ? 12.5 13.836 -4.887 1 98.62 354 GLY B CA 1
ATOM 6027 C C . GLY B 1 354 ? 12.602 13.055 -3.594 1 98.62 354 GLY B C 1
ATOM 6028 O O . GLY B 1 354 ? 11.656 13.016 -2.807 1 98.62 354 GLY B O 1
ATOM 6029 N N . LEU B 1 355 ? 13.766 12.438 -3.389 1 97.94 355 LEU B N 1
ATOM 6030 C CA . LEU B 1 355 ? 14 11.672 -2.17 1 97.94 355 LEU B CA 1
ATOM 6031 C C . LEU B 1 355 ? 13.875 12.555 -0.936 1 97.94 355 LEU B C 1
ATOM 6033 O O . LEU B 1 355 ? 13.242 12.172 0.05 1 97.94 355 LEU B O 1
ATOM 6037 N N . ARG B 1 356 ? 14.453 13.703 -0.948 1 98.12 356 ARG B N 1
ATOM 6038 C CA . ARG B 1 356 ? 14.398 14.641 0.173 1 98.12 356 ARG B CA 1
ATOM 6039 C C . ARG B 1 356 ? 12.961 15.008 0.507 1 98.12 356 ARG B C 1
ATOM 6041 O O . ARG B 1 356 ? 12.555 14.969 1.672 1 98.12 356 ARG B O 1
ATOM 6048 N N . LEU B 1 357 ? 12.188 15.359 -0.496 1 98.56 357 LEU B N 1
ATOM 6049 C CA . LEU B 1 357 ? 10.812 15.797 -0.282 1 98.56 357 LEU B CA 1
ATOM 6050 C C . LEU B 1 357 ? 9.953 14.656 0.265 1 98.56 357 LEU B C 1
ATOM 6052 O O . LEU B 1 357 ? 9.125 14.867 1.151 1 98.56 357 LEU B O 1
ATOM 6056 N N . LEU B 1 358 ? 10.164 13.461 -0.294 1 98.31 358 LEU B N 1
ATOM 6057 C CA . LEU B 1 358 ? 9.445 12.297 0.202 1 98.31 358 LEU B CA 1
ATOM 6058 C C . LEU B 1 358 ? 9.734 12.062 1.681 1 98.31 358 LEU B C 1
ATOM 6060 O O . LEU B 1 358 ? 8.828 11.758 2.457 1 98.31 358 LEU B O 1
ATOM 6064 N N . LEU B 1 359 ? 10.969 12.203 2.035 1 98 359 LEU B N 1
ATOM 6065 C CA . LEU B 1 359 ? 11.367 12 3.422 1 98 359 LEU B CA 1
ATOM 6066 C C . LEU B 1 359 ? 10.797 13.086 4.324 1 98 359 LEU B C 1
ATOM 6068 O O . LEU B 1 359 ? 10.375 12.812 5.449 1 98 359 LEU B O 1
ATOM 6072 N N . GLU B 1 360 ? 10.758 14.289 3.844 1 98.06 360 GLU B N 1
ATOM 6073 C CA . GLU B 1 360 ? 10.234 15.406 4.629 1 98.06 360 GLU B CA 1
ATOM 6074 C C . GLU B 1 360 ? 8.742 15.234 4.906 1 98.06 360 GLU B C 1
ATOM 6076 O O . GLU B 1 360 ? 8.281 15.508 6.012 1 98.06 360 GLU B O 1
ATOM 6081 N N . TRP B 1 361 ? 8.008 14.773 3.969 1 98.44 361 TRP B N 1
ATOM 6082 C CA . TRP B 1 361 ? 6.574 14.578 4.148 1 98.44 361 TRP B CA 1
ATOM 6083 C C . TRP B 1 361 ? 6.293 13.336 4.988 1 98.44 361 TRP B C 1
ATOM 6085 O O . TRP B 1 361 ? 5.277 13.266 5.684 1 98.44 361 TRP B O 1
ATOM 6095 N N . ALA B 1 362 ? 7.137 12.297 4.848 1 98.06 362 ALA B N 1
ATOM 6096 C CA . ALA B 1 362 ? 6.969 11.016 5.523 1 98.06 362 ALA B CA 1
ATOM 6097 C C . ALA B 1 362 ? 5.656 10.352 5.117 1 98.06 362 ALA B C 1
ATOM 6099 O O . ALA B 1 362 ? 5.105 9.539 5.867 1 98.06 362 ALA B O 1
ATOM 6100 N N . SER B 1 363 ? 5.043 10.719 4.059 1 97.25 363 SER B N 1
ATOM 6101 C CA . SER B 1 363 ? 3.855 10.156 3.416 1 97.25 363 SER B CA 1
ATOM 6102 C C . SER B 1 363 ? 3.896 10.367 1.905 1 97.25 363 SER B C 1
ATOM 6104 O O . SER B 1 363 ? 4.68 11.172 1.404 1 97.25 363 SER B O 1
ATOM 6106 N N . SER B 1 364 ? 3.131 9.641 1.22 1 97.19 364 SER B N 1
ATOM 6107 C CA . SER B 1 364 ? 3.129 9.734 -0.237 1 97.19 364 SER B CA 1
ATOM 6108 C C . SER B 1 364 ? 2.006 10.633 -0.733 1 97.19 364 SER B C 1
ATOM 6110 O O . SER B 1 364 ? 0.901 10.617 -0.186 1 97.19 364 SER B O 1
ATOM 6112 N N . TRP B 1 365 ? 2.365 11.414 -1.75 1 98.38 365 TRP B N 1
ATOM 6113 C CA . TRP B 1 365 ? 1.369 12.203 -2.469 1 98.38 365 TRP B CA 1
ATOM 6114 C C . TRP B 1 365 ? 0.584 11.328 -3.443 1 98.38 365 TRP B C 1
ATOM 6116 O O . TRP B 1 365 ? -0.647 11.383 -3.479 1 98.38 365 TRP B O 1
ATOM 6126 N N . ASP B 1 366 ? 1.255 10.57 -4.266 1 97.94 366 ASP B N 1
ATOM 6127 C CA . ASP B 1 366 ? 0.654 9.508 -5.066 1 97.94 366 ASP B CA 1
ATOM 6128 C C . ASP B 1 366 ? 0.533 8.211 -4.262 1 97.94 366 ASP B C 1
ATOM 6130 O O . ASP B 1 366 ? 1.479 7.426 -4.199 1 97.94 366 ASP B O 1
ATOM 6134 N N . LYS B 1 367 ? -0.622 7.938 -3.77 1 97.38 367 LYS B N 1
ATOM 6135 C CA . LYS B 1 367 ? -0.823 6.883 -2.777 1 97.38 367 LYS B CA 1
ATOM 6136 C C . LYS B 1 367 ? -1.068 5.535 -3.447 1 97.38 367 LYS B C 1
ATOM 6138 O O . LYS B 1 367 ? -1.307 4.531 -2.771 1 97.38 367 LYS B O 1
ATOM 6143 N N . ARG B 1 368 ? -0.946 5.457 -4.766 1 96.81 368 ARG B N 1
ATOM 6144 C CA . ARG B 1 368 ? -1.038 4.172 -5.449 1 96.81 368 ARG B CA 1
ATOM 6145 C C . ARG B 1 368 ? 0.135 3.27 -5.078 1 96.81 368 ARG B C 1
ATOM 6147 O O . ARG B 1 368 ? 0.031 2.045 -5.156 1 96.81 368 ARG B O 1
ATOM 6154 N N . MET B 1 369 ? 1.255 3.91 -4.699 1 97 369 MET B N 1
ATOM 6155 C CA . MET B 1 369 ? 2.406 3.201 -4.145 1 97 369 MET B CA 1
ATOM 6156 C C . MET B 1 369 ? 2.676 3.635 -2.709 1 97 369 MET B C 1
ATOM 6158 O O . MET B 1 369 ? 2.391 4.773 -2.336 1 97 369 MET B O 1
ATOM 6162 N N . SER B 1 370 ? 3.238 2.742 -1.942 1 95.88 370 SER B N 1
ATOM 6163 C CA . SER B 1 370 ? 3.541 3.053 -0.549 1 95.88 370 SER B CA 1
ATOM 6164 C C . SER B 1 370 ? 4.688 4.055 -0.444 1 95.88 370 SER B C 1
ATOM 6166 O O . SER B 1 370 ? 5.48 4.199 -1.374 1 95.88 370 SER B O 1
ATOM 6168 N N . TRP B 1 371 ? 4.695 4.777 0.651 1 97.12 371 TRP B N 1
ATOM 6169 C CA . TRP B 1 371 ? 5.797 5.691 0.943 1 97.12 371 TRP B CA 1
ATOM 6170 C C . TRP B 1 371 ? 7.137 4.969 0.872 1 97.12 371 TRP B C 1
ATOM 6172 O O . TRP B 1 371 ? 8.094 5.477 0.279 1 97.12 371 TRP B O 1
ATOM 6182 N N . GLN B 1 372 ? 7.246 3.752 1.413 1 96.38 372 GLN B N 1
ATOM 6183 C CA . GLN B 1 372 ? 8.461 2.947 1.391 1 96.38 372 GLN B CA 1
ATOM 6184 C C . GLN B 1 372 ? 8.875 2.609 -0.04 1 96.38 372 GLN B C 1
ATOM 6186 O O . GLN B 1 372 ? 10.062 2.643 -0.375 1 96.38 372 GLN B O 1
ATOM 6191 N N . GLY B 1 373 ? 7.863 2.277 -0.832 1 96.25 373 GLY B N 1
ATOM 6192 C CA . GLY B 1 373 ? 8.141 1.973 -2.227 1 96.25 373 GLY B CA 1
ATOM 6193 C C . GLY B 1 373 ? 8.742 3.143 -2.984 1 96.25 373 GLY B C 1
ATOM 6194 O O . GLY B 1 373 ? 9.711 2.979 -3.729 1 96.25 373 GLY B O 1
ATOM 6195 N N . TRP B 1 374 ? 8.172 4.34 -2.799 1 97.69 374 TRP B N 1
ATOM 6196 C CA . TRP B 1 374 ? 8.688 5.547 -3.439 1 97.69 374 TRP B CA 1
ATOM 6197 C C . TRP B 1 374 ? 10.117 5.832 -2.996 1 97.69 374 TRP B C 1
ATOM 6199 O O . TRP B 1 374 ? 10.969 6.176 -3.818 1 97.69 374 TRP B O 1
ATOM 6209 N N . ILE B 1 375 ? 10.352 5.715 -1.705 1 96.81 375 ILE B N 1
ATOM 6210 C CA . ILE B 1 375 ? 11.672 5.98 -1.163 1 96.81 375 ILE B CA 1
ATOM 6211 C C . ILE B 1 375 ? 12.68 4.996 -1.753 1 96.81 375 ILE B C 1
ATOM 6213 O O . ILE B 1 375 ? 13.766 5.395 -2.186 1 96.81 375 ILE B O 1
ATOM 6217 N N . ALA B 1 376 ? 12.336 3.742 -1.738 1 95.06 376 ALA B N 1
ATOM 6218 C CA . ALA B 1 376 ? 13.227 2.715 -2.27 1 95.06 376 ALA B CA 1
ATOM 6219 C C . ALA B 1 376 ? 13.555 2.977 -3.736 1 95.06 376 ALA B C 1
ATOM 6221 O O . ALA B 1 376 ? 14.711 2.875 -4.148 1 95.06 376 ALA B O 1
ATOM 6222 N N . TRP B 1 377 ? 12.562 3.281 -4.516 1 96.75 377 TRP B N 1
ATOM 6223 C CA . TRP B 1 377 ? 12.766 3.549 -5.938 1 96.75 377 TRP B CA 1
ATOM 6224 C C . TRP B 1 377 ? 13.633 4.785 -6.141 1 96.75 377 TRP B C 1
ATOM 6226 O O . TRP B 1 377 ? 14.531 4.785 -6.988 1 96.75 377 TRP B O 1
ATOM 6236 N N . ALA B 1 378 ? 13.359 5.867 -5.387 1 97.19 378 ALA B N 1
ATOM 6237 C CA . ALA B 1 378 ? 14.156 7.086 -5.473 1 97.19 378 ALA B CA 1
ATOM 6238 C C . ALA B 1 378 ? 15.625 6.801 -5.176 1 97.19 378 ALA B C 1
ATOM 6240 O O . ALA B 1 378 ? 16.516 7.367 -5.812 1 97.19 378 ALA B O 1
ATOM 6241 N N . ARG B 1 379 ? 15.867 5.961 -4.227 1 95.31 379 ARG B N 1
ATOM 6242 C CA . ARG B 1 379 ? 17.234 5.609 -3.861 1 95.31 379 ARG B CA 1
ATOM 6243 C C . ARG B 1 379 ? 17.922 4.832 -4.98 1 95.31 379 ARG B C 1
ATOM 6245 O O . ARG B 1 379 ? 19.109 5.016 -5.234 1 95.31 379 ARG B O 1
ATOM 6252 N N . VAL B 1 380 ? 17.203 3.918 -5.637 1 95.38 380 VAL B N 1
ATOM 6253 C CA . VAL B 1 380 ? 17.734 3.197 -6.789 1 95.38 380 VAL B CA 1
ATOM 6254 C C . VAL B 1 380 ? 18.141 4.188 -7.875 1 95.38 380 VAL B C 1
ATOM 6256 O O . VAL B 1 380 ? 19.234 4.09 -8.438 1 95.38 380 VAL B O 1
ATOM 6259 N N . LEU B 1 381 ? 17.234 5.125 -8.164 1 97.19 381 LEU B N 1
ATOM 6260 C CA . LEU B 1 381 ? 17.516 6.109 -9.203 1 97.19 381 LEU B CA 1
ATOM 6261 C C . LEU B 1 381 ? 18.734 6.945 -8.852 1 97.19 381 LEU B C 1
ATOM 6263 O O . LEU B 1 381 ? 19.578 7.223 -9.719 1 97.19 381 LEU B O 1
ATOM 6267 N N . LEU B 1 382 ? 18.75 7.375 -7.602 1 96.75 382 LEU B N 1
ATOM 6268 C CA . LEU B 1 382 ? 19.875 8.188 -7.152 1 96.75 382 LEU B CA 1
ATOM 6269 C C . LEU B 1 382 ? 21.188 7.422 -7.293 1 96.75 382 LEU B C 1
ATOM 6271 O O . LEU B 1 382 ? 22.172 7.965 -7.793 1 96.75 382 LEU B O 1
ATOM 6275 N N . MET B 1 383 ? 21.203 6.176 -6.855 1 95.06 383 MET B N 1
ATOM 6276 C CA . MET B 1 383 ? 22.375 5.332 -6.961 1 95.06 383 MET B CA 1
ATOM 6277 C C . MET B 1 383 ? 22.812 5.168 -8.414 1 95.06 383 MET B C 1
ATOM 6279 O O . MET B 1 383 ? 23.984 5.328 -8.75 1 95.06 383 MET B O 1
ATOM 6283 N N . LYS B 1 384 ? 21.891 4.844 -9.258 1 96.5 384 LYS B N 1
ATOM 6284 C CA . LYS B 1 384 ? 22.188 4.605 -10.672 1 96.5 384 LYS B CA 1
ATOM 6285 C C . LYS B 1 384 ? 22.656 5.887 -11.359 1 96.5 384 LYS B C 1
ATOM 6287 O O . LYS B 1 384 ? 23.5 5.844 -12.25 1 96.5 384 LYS B O 1
ATOM 6292 N N . ALA B 1 385 ? 22.047 6.992 -10.992 1 97.75 385 ALA B N 1
ATOM 6293 C CA . ALA B 1 385 ? 22.484 8.273 -11.531 1 97.75 385 ALA B CA 1
ATOM 6294 C C . ALA B 1 385 ? 23.938 8.555 -11.164 1 97.75 385 ALA B C 1
ATOM 6296 O O . ALA B 1 385 ? 24.734 8.992 -12.008 1 97.75 385 ALA B O 1
ATOM 6297 N N . ARG B 1 386 ? 24.281 8.297 -10.008 1 96.69 386 ARG B N 1
ATOM 6298 C CA . ARG B 1 386 ? 25.641 8.523 -9.531 1 96.69 386 ARG B CA 1
ATOM 6299 C C . ARG B 1 386 ? 26.625 7.566 -10.203 1 96.69 386 ARG B C 1
ATOM 6301 O O . ARG B 1 386 ? 27.75 7.941 -10.5 1 96.69 386 ARG B O 1
ATOM 6308 N N . GLU B 1 387 ? 26.172 6.359 -10.453 1 95.88 387 GLU B N 1
ATOM 6309 C CA . GLU B 1 387 ? 26.984 5.359 -11.133 1 95.88 387 GLU B CA 1
ATOM 6310 C C . GLU B 1 387 ? 27.031 5.621 -12.641 1 95.88 387 GLU B C 1
ATOM 6312 O O . GLU B 1 387 ? 27.844 5.023 -13.352 1 95.88 387 GLU B O 1
ATOM 6317 N N . ARG B 1 388 ? 26.234 6.496 -13.055 1 97.12 388 ARG B N 1
ATOM 6318 C CA . ARG B 1 388 ? 26.094 6.797 -14.477 1 97.12 388 ARG B CA 1
ATOM 6319 C C . ARG B 1 388 ? 25.844 5.527 -15.281 1 97.12 388 ARG B C 1
ATOM 6321 O O . ARG B 1 388 ? 26.547 5.258 -16.25 1 97.12 388 ARG B O 1
ATOM 6328 N N . SER B 1 389 ? 24.891 4.746 -14.789 1 95.81 389 SER B N 1
ATOM 6329 C CA . SER B 1 389 ? 24.516 3.488 -15.422 1 95.81 389 SER B CA 1
ATOM 6330 C C . SER B 1 389 ? 23.016 3.244 -15.312 1 95.81 389 SER B C 1
ATOM 6332 O O . SER B 1 389 ? 22.422 3.432 -14.242 1 95.81 389 SER B O 1
ATOM 6334 N N . TRP B 1 390 ? 22.422 2.891 -16.453 1 95.31 390 TRP B N 1
ATOM 6335 C CA . TRP B 1 390 ? 21 2.564 -16.5 1 95.31 390 TRP B CA 1
ATOM 6336 C C . TRP B 1 390 ? 20.75 1.446 -17.5 1 95.31 390 TRP B C 1
ATOM 6338 O O . TRP B 1 390 ? 21.234 1.49 -18.641 1 95.31 390 TRP B O 1
ATOM 6348 N N . PRO B 1 391 ? 19.984 0.457 -17 1 93.5 391 PRO B N 1
ATOM 6349 C CA . PRO B 1 391 ? 19.719 -0.64 -17.938 1 93.5 391 PRO B CA 1
ATOM 6350 C C . PRO B 1 391 ? 18.922 -0.19 -19.156 1 93.5 391 PRO B C 1
ATOM 6352 O O . PRO B 1 391 ? 18.016 0.642 -19.047 1 93.5 391 PRO B O 1
ATOM 6355 N N . GLN B 1 392 ? 19.219 -0.825 -20.297 1 93.69 392 GLN B N 1
ATOM 6356 C CA . GLN B 1 392 ? 18.516 -0.512 -21.531 1 93.69 392 GLN B CA 1
ATOM 6357 C C . GLN B 1 392 ? 17.719 -1.719 -22.031 1 93.69 392 GLN B C 1
ATOM 6359 O O . GLN B 1 392 ? 17.688 -1.984 -23.234 1 93.69 392 GLN B O 1
ATOM 6364 N N . THR B 1 393 ? 17.266 -2.525 -21.188 1 94.38 393 THR B N 1
ATOM 6365 C CA . THR B 1 393 ? 16.359 -3.633 -21.453 1 94.38 393 THR B CA 1
ATOM 6366 C C . THR B 1 393 ? 15.258 -3.709 -20.406 1 94.38 393 THR B C 1
ATOM 6368 O O . THR B 1 393 ? 15.461 -3.307 -19.266 1 94.38 393 THR B O 1
ATOM 6371 N N . SER B 1 394 ? 14.133 -4.191 -20.828 1 93.69 394 SER B N 1
ATOM 6372 C CA . SER B 1 394 ? 13.023 -4.371 -19.906 1 93.69 394 SER B CA 1
ATOM 6373 C C . SER B 1 394 ? 13.414 -5.27 -18.734 1 93.69 394 SER B C 1
ATOM 6375 O O . SER B 1 394 ? 13.062 -4.992 -17.594 1 93.69 394 SER B O 1
ATOM 6377 N N . TRP B 1 395 ? 14.109 -6.328 -19.031 1 90.38 395 TRP B N 1
ATOM 6378 C CA . TRP B 1 395 ? 14.562 -7.23 -17.969 1 90.38 395 TRP B CA 1
ATOM 6379 C C . TRP B 1 395 ? 15.523 -6.52 -17.016 1 90.38 395 TRP B C 1
ATOM 6381 O O . TRP B 1 395 ? 15.5 -6.762 -15.812 1 90.38 395 TRP B O 1
ATOM 6391 N N . GLY B 1 396 ? 16.391 -5.727 -17.594 1 91.25 396 GLY B N 1
ATOM 6392 C CA . GLY B 1 396 ? 17.297 -4.949 -16.766 1 91.25 396 GLY B CA 1
ATOM 6393 C C . GLY B 1 396 ? 16.578 -4.039 -15.789 1 91.25 396 GLY B C 1
ATOM 6394 O O . GLY B 1 396 ? 16.969 -3.936 -14.625 1 91.25 396 GLY B O 1
ATOM 6395 N N . ILE B 1 397 ? 15.523 -3.355 -16.266 1 92.06 397 ILE B N 1
ATOM 6396 C CA . ILE B 1 397 ? 14.734 -2.457 -15.43 1 92.06 397 ILE B CA 1
ATOM 6397 C C . ILE B 1 397 ? 14.016 -3.258 -14.344 1 92.06 397 ILE B C 1
ATOM 6399 O O . ILE B 1 397 ? 14.016 -2.867 -13.172 1 92.06 397 ILE B O 1
ATOM 6403 N N . LEU B 1 398 ? 13.469 -4.375 -14.75 1 89.31 398 LEU B N 1
ATOM 6404 C CA . LEU B 1 398 ? 12.688 -5.207 -13.836 1 89.31 398 LEU B CA 1
ATOM 6405 C C . LEU B 1 398 ? 13.57 -5.758 -12.727 1 89.31 398 LEU B C 1
ATOM 6407 O O . LEU B 1 398 ? 13.086 -6.023 -11.617 1 89.31 398 LEU B O 1
ATOM 6411 N N . ASN B 1 399 ? 14.82 -5.887 -12.977 1 87 399 ASN B N 1
ATOM 6412 C CA . ASN B 1 399 ? 15.742 -6.52 -12.031 1 87 399 ASN B CA 1
ATOM 6413 C C . ASN B 1 399 ? 16.422 -5.492 -11.133 1 87 399 ASN B C 1
ATOM 6415 O O . ASN B 1 399 ? 17.234 -5.848 -10.281 1 87 399 ASN B O 1
ATOM 6419 N N . LEU B 1 400 ? 16.031 -4.297 -11.352 1 85.31 400 LEU B N 1
ATOM 6420 C CA . LEU B 1 400 ? 16.641 -3.277 -10.492 1 85.31 400 LEU B CA 1
ATOM 6421 C C . LEU B 1 400 ? 16.25 -3.5 -9.031 1 85.31 400 LEU B C 1
ATOM 6423 O O . LEU B 1 400 ? 15.172 -4.02 -8.742 1 85.31 400 LEU B O 1
ATOM 6427 N N . GLY B 1 401 ? 17.094 -3.363 -8.094 1 72.12 401 GLY B N 1
ATOM 6428 C CA . GLY B 1 401 ? 16.938 -3.41 -6.648 1 72.12 401 GLY B CA 1
ATOM 6429 C C . GLY B 1 401 ? 18.047 -2.713 -5.895 1 72.12 401 GLY B C 1
ATOM 6430 O O . GLY B 1 401 ? 19.031 -2.287 -6.492 1 72.12 401 GLY B O 1
ATOM 6431 N N . LEU B 1 402 ? 17.828 -2.068 -4.633 1 59.75 402 LEU B N 1
ATOM 6432 C CA . LEU B 1 402 ? 18.875 -1.353 -3.918 1 59.75 402 LEU B CA 1
ATOM 6433 C C . LEU B 1 402 ? 19.578 -2.268 -2.916 1 59.75 402 LEU B C 1
ATOM 6435 O O . LEU B 1 402 ? 18.922 -2.854 -2.047 1 59.75 402 LEU B O 1
ATOM 6439 N N . VAL B 1 403 ? 20.719 -2.914 -3.225 1 49.03 403 VAL B N 1
ATOM 6440 C CA . VAL B 1 403 ? 21.469 -3.617 -2.191 1 49.03 403 VAL B CA 1
ATOM 6441 C C . VAL B 1 403 ? 22.562 -2.701 -1.624 1 49.03 403 VAL B C 1
ATOM 6443 O O . VAL B 1 403 ? 23.188 -3.021 -0.612 1 49.03 403 VAL B O 1
ATOM 6446 N N . GLU B 1 404 ? 22.625 -1.37 -1.565 1 42.28 404 GLU B N 1
ATOM 6447 C CA . GLU B 1 404 ? 23.875 -0.855 -0.993 1 42.28 404 GLU B CA 1
ATOM 6448 C C . GLU B 1 404 ? 23.797 -0.808 0.53 1 42.28 404 GLU B C 1
ATOM 6450 O O . GLU B 1 404 ? 22.766 -0.434 1.097 1 42.28 404 GLU B O 1
#

Organism: Rosa chinensis (NCBI:txid74649)